Protein 6WCI (pdb70)

Sequence (801 aa):
GAPDWDRVRLDFPLLMREVHGKPLVYFDNANTGQKPVQVIGAVDEFYRRYNANVVHALGSEATDAYEGARNTLARFLNVRRPSSDLVLCSGTTFAINLVAYSWALPRLKAGDVILITRMEHHANIVPWQLVAQRTGATIRVAEITPDGALDLDALRAAMTPEVKLLAVTHVSNVLGTVNPVREICREARKRGIITVVDGSQAVPHRKVDVAAIGCDFYAITGHMCGPTGTGALWARREHLDAMMPPFLGGGEMIKEVSFDGTVFNDAPHKFEAGTPNIAGFIGLGVAADYLQQLGQEENVEAREAELLAHFTEELRRVDGLRIIGEAPEKAAVVSFLIDGAHAHDLATLLDLEGVAVRSGQHAHPLLQYFGVAATCRASLAFYNTHAEIERFMTALTKVRKLLGAPDWDRVRLDFPLLMREVHGKPLVYFDNANTGQKPVQVIGAVDEFYRRYNANVSRRAVHALGSSEATDAYEGARNTLARFLNVRPSDLVLCSGTTFAINLVAYSWALPRLKAGDVILITRMEHHANIVPWQLVAQRTGATIRVAEITPDGALDLDALRAAMTPEVKLLAVTHVSNVLGTVNPVREICREARKRGIITVVDGSQAVPHRKVDVAAIGCDFYAITGHMCGPTGTGALWARREHLDAMPPFLGGGEMIKEVSFDGTVFNDDAPHKFEAGTPNIAGFIGLGVAADYLQQLGQENVEAREAELLAHFTEEELRRVDGLRIIGEAPEKAAVVSFLIDGAHAHDLATLLDLEGVAVRSGQHAHPLLQYFGVAATCRASLAFYNTHAEIEERFMTALTKVRKLL

Foldseek 3Di:
DQDDLQVVLVQFVCQCDFDLNHRFAEQAVLVFHTAGVLLVVLLVCLVVPQPDFCPDDSVVVLVCLLLLLLCLVCVLQQHHSLQKAKFQFLLVQQLCCLVWPDLVDDAALAEEEEELQDDVSLPVSNVVSCVVHNYYYHYQYADQQAAGPVVSVLVVLDLRYAEYEEECAGSAQQDGYLLLVVLVVCVVNNHAYAYECAPPSLAARHNPVSSNHAKYKYGQSLNFDGRIIIMGGDQVSQQPTQEDDDAPQQFDADDPVDTHGDGPPSVHVHDGGPSSRSSSSSVSSVVCVVCPSHSFNVLQVVVLVLLVVLQVVDPQKDWRHNDPDGGSKTWMDGPQDDLVLLQVQVVSVNYHWDWACSRVSNVVVVVDGITIMGHDGSSRDSVSSVVSSVSSVVSVVVSD/DDDLQVVLVQFPVQQDFFLNFRAAEQACLVFHGAGVLLVVLLVCCVVPQPDFEDPDDDDSNVVLNCLLVLLLCLVCVLQVHHSLQKAKFQFLLVQVLQCLVFPQQVDDAAQAEEEEELQDDVSLPVSVVVSCVRHNYYYHYQYADQQAAGPVVSVLVVLDLSYAEYEEECAGSAQQDGHLLLVVLVSCVVSNHAYAYECAVPSLQARHNPVSSNHAKYWYGQSLNFDGRIIIMGGDQVSQQPTQEDDDAPQQWDDDDPVDTHGDGPPSVHVHDTGPSSRSSSSSSSSVVCVVCPRHNFNVLQVVVQVLLVVLQVPDPQKAWRHNDPDGGSKTWIDGPPDDLVLLQVQLVSNNYHWDKACSRVSSCVVVPHGITIMGGDGSSRDSVSSVSSVVSSVVSVVVD

Nearest PDB structures (foldseek):
  6wci-assembly1_B  TM=1.003E+00  e=1.014E-83  Stenotrophomonas maltophilia K279a
  6wci-assembly1_A  TM=9.953E-01  e=5.101E-78  Stenotrophomonas maltophilia K279a
  5ft6-assembly1_B  TM=9.436E-01  e=2.402E-45  Escherichia coli K-12
  4lw4-assembly1_A  TM=9.545E-01  e=1.409E-44  Escherichia coli K-12
  5ft8-assembly1_C  TM=9.450E-01  e=5.045E-45  Escherichia coli K-12

Radius of gyration: 26.84 Å; Cα contacts (8 Å, |Δi|>4): 1831; chains: 2; bounding box: 46×65×82 Å

Secondary structure (DSSP, 8-state):
----HHHHHHT-GGGG-EETTEE-EE-BTTT-----HHHHHHHHHIIIII------HHHHHHHHHHHHHHHHHHHHHTS-GGGEEEES-HHHHHHHHIIIIITTT--TT-EEEEETT--GGGTHHHHHHHHHHT-EEEEEPB-TTS-B-HHHHHHH--TTEEEEEEESB-TTT-BB--HHHHHHHHHHTT-EEEEE-TTTTTTS---HHHHT-SEEEEE------TT-EEEEE-HHHHHHSPPSS-SSSSEEE--TT--EEPPTTGGG--SS--HHHHHHHHHHHHHHHHH-HHHHHHHHHHHHHHHHHHHTTSTTEEEE---SSB-SEEEEEETTB-HHHHHHHHHHTTEE-EEE---HHHHHHHT-S-EEEEE--TTS-HHHHHHHHHHHHHHHHHT-/---HHHHHTT-GGGG-EETTEE-EE-BTTT-----HHHHHHHHHHHHHT----SS--SHHHHHHHHHHHHHHHHHHHHHTS-GGGEEEESSHHHHHHHHIIIIITTT--TT-EEEEETT--GGGTHHHHHHHHHH--EEEEEPB-TTS-B-HHHHHHH--TTEEEEEEESB-TTT-BBP-HHHHHHHHHHTT-EEEEE-TTTTTTS---HHHHT-SEEEEE------TT-EEEEE-HHHHHHSPPSS-SSSSEEE--TT--EEPPTTGGG--SS--HHHHHHHHHHHHHHHHH-HHHHHHHHHHHHHHHHHHHTTSTTEEEE---SSB-SEEEEEETTB-HHHHHHHHHHTTEE-EEE---HHHHHHHT-S-EEEEE--TT--HHHHHHHHHHHHHHHTT-

B-factor: mean 42.89, std 15.64, range [17.29, 111.76]

Structure (mmCIF, N/CA/C/O backbone):
data_6WCI
#
_entry.id   6WCI
#
_cell.length_a   48.260
_cell.length_b   219.650
_cell.length_c   166.280
_cell.angle_alpha   90.000
_cell.angle_beta   90.000
_cell.angle_gamma   90.000
#
_symmetry.space_group_name_H-M   'C 2 2 21'
#
loop_
_entity.id
_entity.type
_entity.pdbx_description
1 polymer 'Cysteine desulfurase'
2 non-polymer 1,2-ETHANEDIOL
3 non-polymer 'SULFATE ION'
4 water water
#
loop_
_atom_site.group_PDB
_atom_site.id
_atom_site.type_symbol
_atom_site.label_atom_id
_atom_site.label_alt_id
_atom_site.label_comp_id
_atom_site.label_asym_id
_atom_site.label_entity_id
_atom_site.label_seq_id
_atom_site.pdbx_PDB_ins_code
_atom_site.Cartn_x
_atom_site.Cartn_y
_atom_site.Cartn_z
_atom_site.occupancy
_atom_site.B_iso_or_equiv
_atom_site.auth_seq_id
_atom_site.auth_comp_id
_atom_site.auth_asym_id
_atom_site.auth_atom_id
_atom_site.pdbx_PDB_model_num
ATOM 1 N N . GLY A 1 22 ? -20.689 -1.933 -16.353 1.00 74.61 14 GLY A N 1
ATOM 2 C CA . GLY A 1 22 ? -20.560 -0.838 -15.408 1.00 78.75 14 GLY A CA 1
ATOM 3 C C . GLY A 1 22 ? -19.720 0.323 -15.912 1.00 76.75 14 GLY A C 1
ATOM 4 O O . GLY A 1 22 ? -19.910 1.464 -15.481 1.00 83.15 14 GLY A O 1
ATOM 5 N N . ALA A 1 23 ? -18.785 0.018 -16.821 1.00 66.62 15 ALA A N 1
ATOM 6 C CA . ALA A 1 23 ? -17.876 0.973 -17.449 1.00 59.12 15 ALA A CA 1
ATOM 7 C C . ALA A 1 23 ? -16.944 1.611 -16.425 1.00 51.58 15 ALA A C 1
ATOM 8 O O . ALA A 1 23 ? -17.138 2.776 -16.060 1.00 57.33 15 ALA A O 1
ATOM 10 N N . PRO A 1 24 ? -15.927 0.899 -15.951 1.00 48.07 16 PRO A N 1
ATOM 11 C CA . PRO A 1 24 ? -15.032 1.469 -14.938 1.00 49.08 16 PRO A CA 1
ATOM 12 C C . PRO A 1 24 ? -14.044 2.449 -15.556 1.00 48.11 16 PRO A C 1
ATOM 13 O O . PRO A 1 24 ? -13.825 2.469 -16.768 1.00 40.35 16 PRO A O 1
ATOM 17 N N . ASP A 1 25 ? -13.448 3.277 -14.689 1.00 44.18 17 ASP A N 1
ATOM 18 C CA . ASP A 1 25 ? -12.402 4.216 -15.095 1.00 35.79 17 ASP A CA 1
ATOM 19 C C . ASP A 1 25 ? -11.073 3.476 -15.109 1.00 32.47 17 ASP A C 1
ATOM 20 O O . ASP A 1 25 ? -10.510 3.184 -14.048 1.00 34.60 17 ASP A O 1
ATOM 25 N N . TRP A 1 26 ? -10.549 3.205 -16.312 1.00 29.44 18 TRP A N 1
ATOM 26 C CA . TRP A 1 26 ? -9.379 2.335 -16.422 1.00 27.27 18 TRP A CA 1
ATOM 27 C C . TRP A 1 26 ? -8.122 2.991 -15.872 1.00 27.59 18 TRP A C 1
ATOM 28 O O . TRP A 1 26 ? -7.180 2.291 -15.480 1.00 26.36 18 TRP A O 1
ATOM 39 N N . ASP A 1 27 ? -8.070 4.322 -15.860 1.00 30.81 19 ASP A N 1
ATOM 40 C CA . ASP A 1 27 ? -6.915 4.978 -15.268 1.00 33.20 19 ASP A CA 1
ATOM 41 C C . ASP A 1 27 ? -6.944 4.859 -13.751 1.00 37.63 19 ASP A C 1
ATOM 42 O O . ASP A 1 27 ? -5.887 4.762 -13.119 1.00 36.20 19 ASP A O 1
ATOM 47 N N . ARG A 1 28 ? -8.142 4.825 -13.164 1.00 32.53 20 ARG A N 1
ATOM 48 C CA . ARG A 1 28 ? -8.271 4.502 -11.748 1.00 31.09 20 ARG A CA 1
ATOM 49 C C . ARG A 1 28 ? -7.928 3.038 -11.487 1.00 34.80 20 ARG A C 1
ATOM 50 O O . ARG A 1 28 ? -7.124 2.728 -10.597 1.00 35.33 20 ARG A O 1
ATOM 58 N N . VAL A 1 29 ? -8.518 2.124 -12.267 1.00 29.41 21 VAL A N 1
ATOM 59 C CA . VAL A 1 29 ? -8.253 0.695 -12.097 1.00 31.66 21 VAL A CA 1
ATOM 60 C C . VAL A 1 29 ? -6.753 0.405 -12.090 1.00 31.82 21 VAL A C 1
ATOM 61 O O . VAL A 1 29 ? -6.259 -0.386 -11.276 1.00 26.50 21 VAL A O 1
ATOM 65 N N . ARG A 1 30 ? -6.003 1.049 -12.987 1.00 31.28 22 ARG A N 1
ATOM 66 C CA . ARG A 1 30 ? -4.566 0.805 -13.065 1.00 27.10 22 ARG A CA 1
ATOM 67 C C . ARG A 1 30 ? -3.852 1.147 -11.759 1.00 24.57 22 ARG A C 1
ATOM 68 O O . ARG A 1 30 ? -2.864 0.495 -11.398 1.00 28.39 22 ARG A O 1
ATOM 76 N N . LEU A 1 31 ? -4.324 2.160 -11.039 1.00 22.96 23 LEU A N 1
ATOM 77 C CA . LEU A 1 31 ? -3.638 2.530 -9.805 1.00 34.45 23 LEU A CA 1
ATOM 78 C C . LEU A 1 31 ? -3.782 1.480 -8.711 1.00 34.51 23 LEU A C 1
ATOM 79 O O . LEU A 1 31 ? -3.068 1.567 -7.708 1.00 32.18 23 LEU A O 1
ATOM 84 N N . ASP A 1 32 ? -4.666 0.493 -8.880 1.00 33.03 24 ASP A N 1
ATOM 85 C CA . ASP A 1 32 ? -4.756 -0.616 -7.929 1.00 26.58 24 ASP A CA 1
ATOM 86 C C . ASP A 1 32 ? -3.566 -1.549 -7.986 1.00 32.46 24 ASP A C 1
ATOM 87 O O . ASP A 1 32 ? -3.458 -2.424 -7.118 1.00 33.34 24 ASP A O 1
ATOM 92 N N . PHE A 1 33 ? -2.696 -1.421 -8.990 1.00 33.05 25 PHE A N 1
ATOM 93 C CA . PHE A 1 33 ? -1.679 -2.432 -9.269 1.00 29.14 25 PHE A CA 1
ATOM 94 C C . PHE A 1 33 ? -0.289 -1.883 -8.974 1.00 26.98 25 PHE A C 1
ATOM 95 O O . PHE A 1 33 ? 0.380 -1.347 -9.872 1.00 25.66 25 PHE A O 1
ATOM 103 N N . PRO A 1 34 ? 0.213 -2.034 -7.743 1.00 25.81 26 PRO A N 1
ATOM 104 C CA . PRO A 1 34 ? 1.457 -1.338 -7.365 1.00 30.04 26 PRO A CA 1
ATOM 105 C C . PRO A 1 34 ? 2.687 -1.818 -8.110 1.00 29.84 26 PRO A C 1
ATOM 106 O O . PRO A 1 34 ? 3.647 -1.045 -8.236 1.00 30.26 26 PRO A O 1
ATOM 110 N N . LEU A 1 35 ? 2.708 -3.058 -8.615 1.00 31.43 27 LEU A N 1
ATOM 111 C CA . LEU A 1 35 ? 3.896 -3.486 -9.345 1.00 29.09 27 LEU A CA 1
ATOM 112 C C . LEU A 1 35 ? 4.136 -2.628 -10.590 1.00 26.55 27 LEU A C 1
ATOM 113 O O . LEU A 1 35 ? 5.289 -2.414 -10.983 1.00 29.97 27 LEU A O 1
ATOM 118 N N . LEU A 1 36 ? 3.073 -2.105 -11.205 1.00 25.40 28 LEU A N 1
ATOM 119 C CA . LEU A 1 36 ? 3.232 -1.306 -12.422 1.00 24.45 28 LEU A CA 1
ATOM 120 C C . LEU A 1 36 ? 4.047 -0.044 -12.195 1.00 31.99 28 LEU A C 1
ATOM 121 O O . LEU A 1 36 ? 4.442 0.607 -13.175 1.00 28.21 28 LEU A O 1
ATOM 126 N N . MET A 1 37 ? 4.305 0.318 -10.936 1.00 27.79 29 MET A N 1
ATOM 127 C CA . MET A 1 37 ? 5.206 1.411 -10.613 1.00 27.63 29 MET A CA 1
ATOM 128 C C . MET A 1 37 ? 6.673 0.998 -10.667 1.00 29.72 29 MET A C 1
ATOM 129 O O . MET A 1 37 ? 7.537 1.865 -10.532 1.00 28.34 29 MET A O 1
ATOM 134 N N . ARG A 1 38 ? 6.976 -0.295 -10.843 1.00 30.72 30 ARG A N 1
ATOM 135 C CA . ARG A 1 38 ? 8.362 -0.748 -10.932 1.00 31.80 30 ARG A CA 1
ATOM 136 C C . ARG A 1 38 ? 9.122 0.003 -12.015 1.00 35.23 30 ARG A C 1
ATOM 137 O O . ARG A 1 38 ? 8.559 0.434 -13.026 1.00 38.00 30 ARG A O 1
ATOM 145 N N . GLU A 1 39 ? 10.421 0.142 -11.790 1.00 31.85 31 GLU A N 1
ATOM 146 C CA . GLU A 1 39 ? 11.381 0.490 -12.817 1.00 39.48 31 GLU A CA 1
ATOM 147 C C . GLU A 1 39 ? 12.367 -0.664 -12.943 1.00 39.89 31 GLU A C 1
ATOM 148 O O . GLU A 1 39 ? 12.703 -1.317 -11.947 1.00 34.24 31 GLU A O 1
ATOM 154 N N . VAL A 1 40 ? 12.790 -0.943 -14.173 1.00 34.49 32 VAL A N 1
ATOM 155 C CA . VAL A 1 40 ? 13.786 -1.969 -14.459 1.00 37.21 32 VAL A CA 1
ATOM 156 C C . VAL A 1 40 ? 14.815 -1.355 -15.392 1.00 41.27 32 VAL A C 1
ATOM 157 O O . VAL A 1 40 ? 14.463 -0.579 -16.288 1.00 40.84 32 VAL A O 1
ATOM 161 N N . HIS A 1 41 ? 16.090 -1.687 -15.175 1.00 38.69 33 HIS A N 1
ATOM 162 C CA . HIS A 1 41 ? 17.180 -1.117 -15.966 1.00 41.50 33 HIS A CA 1
ATOM 163 C C . HIS A 1 41 ? 17.089 0.409 -16.026 1.00 45.61 33 HIS A C 1
ATOM 164 O O . HIS A 1 41 ? 17.451 1.029 -17.028 1.00 44.83 33 HIS A O 1
ATOM 171 N N . GLY A 1 42 ? 16.595 1.022 -14.953 1.00 48.64 34 GLY A N 1
ATOM 172 C CA . GLY A 1 42 ? 16.515 2.466 -14.888 1.00 46.21 34 GLY A CA 1
ATOM 173 C C . GLY A 1 42 ? 15.421 3.080 -15.726 1.00 43.08 34 GLY A C 1
ATOM 174 O O . GLY A 1 42 ? 15.482 4.273 -16.027 1.00 43.34 34 GLY A O 1
ATOM 175 N N . LYS A 1 43 ? 14.416 2.302 -16.107 1.00 43.58 35 LYS A N 1
ATOM 176 C CA . LYS A 1 43 ? 13.337 2.757 -16.967 1.00 45.82 35 LYS A CA 1
ATOM 177 C C . LYS A 1 43 ? 11.998 2.313 -16.401 1.00 43.64 35 LYS A C 1
ATOM 178 O O . LYS A 1 43 ? 11.920 1.289 -15.719 1.00 43.08 35 LYS A O 1
ATOM 184 N N . PRO A 1 44 ? 10.935 3.077 -16.639 1.00 42.82 36 PRO A N 1
ATOM 185 C CA . PRO A 1 44 ? 9.609 2.645 -16.184 1.00 32.38 36 PRO A CA 1
ATOM 186 C C . PRO A 1 44 ? 9.168 1.385 -16.909 1.00 29.63 36 PRO A C 1
ATOM 187 O O . PRO A 1 44 ? 9.263 1.280 -18.137 1.00 31.83 36 PRO A O 1
ATOM 191 N N . LEU A 1 45 ? 8.675 0.430 -16.130 1.00 26.76 37 LEU A N 1
ATOM 192 C CA . LEU A 1 45 ? 8.349 -0.890 -16.641 1.00 27.03 37 LEU A CA 1
ATOM 193 C C . LEU A 1 45 ? 7.127 -0.836 -17.542 1.00 26.73 37 LEU A C 1
ATOM 194 O O . LEU A 1 45 ? 6.147 -0.148 -17.243 1.00 24.12 37 LEU A O 1
ATOM 199 N N . VAL A 1 46 ? 7.198 -1.569 -18.656 1.00 28.41 38 VAL A N 1
ATOM 200 C CA . VAL A 1 46 ? 6.046 -1.898 -19.483 1.00 28.73 38 VAL A CA 1
ATOM 201 C C . VAL A 1 46 ? 5.877 -3.405 -19.392 1.00 24.27 38 VAL A C 1
ATOM 202 O O . VAL A 1 46 ? 6.699 -4.156 -19.935 1.00 29.29 38 VAL A O 1
ATOM 206 N N . TYR A 1 47 ? 4.820 -3.864 -18.720 1.00 24.74 39 TYR A N 1
ATOM 207 C CA . TYR A 1 47 ? 4.643 -5.295 -18.458 1.00 24.09 39 TYR A CA 1
ATOM 208 C C . TYR A 1 47 ? 3.659 -5.838 -19.486 1.00 21.10 39 TYR A C 1
ATOM 209 O O . TYR A 1 47 ? 2.444 -5.696 -19.334 1.00 26.63 39 TYR A O 1
ATOM 218 N N . PHE A 1 48 ? 4.201 -6.437 -20.555 1.00 24.80 40 PHE A N 1
ATOM 219 C CA . PHE A 1 48 ? 3.436 -7.060 -21.630 1.00 21.30 40 PHE A CA 1
ATOM 220 C C . PHE A 1 48 ? 3.610 -8.580 -21.620 1.00 27.18 40 PHE A C 1
ATOM 221 O O . PHE A 1 48 ? 3.622 -9.221 -22.675 1.00 25.37 40 PHE A O 1
ATOM 229 N N . ASP A 1 49 ? 3.760 -9.172 -20.432 1.00 28.50 41 ASP A N 1
ATOM 230 C CA . ASP A 1 49 ? 3.946 -10.615 -20.271 1.00 30.06 41 ASP A CA 1
ATOM 231 C C . ASP A 1 49 ? 2.849 -11.195 -19.390 1.00 29.72 41 ASP A C 1
ATOM 232 O O . ASP A 1 49 ? 3.074 -12.115 -18.605 1.00 23.79 41 ASP A O 1
ATOM 237 N N . ASN A 1 50 ? 1.638 -10.664 -19.531 1.00 25.84 42 ASN A N 1
ATOM 238 C CA . ASN A 1 50 ? 0.527 -11.081 -18.693 1.00 24.72 42 ASN A CA 1
ATOM 239 C C . ASN A 1 50 ? 0.090 -12.514 -18.944 1.00 29.97 42 ASN A C 1
ATOM 240 O O . ASN A 1 50 ? -0.579 -13.097 -18.085 1.00 32.13 42 ASN A O 1
ATOM 245 N N . ALA A 1 51 ? 0.463 -13.097 -20.080 1.00 29.24 43 ALA A N 1
ATOM 246 C CA . ALA A 1 51 ? 0.160 -14.493 -20.336 1.00 28.31 43 ALA A CA 1
ATOM 247 C C . ALA A 1 51 ? 1.068 -15.420 -19.544 1.00 32.40 43 ALA A C 1
ATOM 248 O O . ALA A 1 51 ? 0.720 -16.585 -19.340 1.00 38.49 43 ALA A O 1
ATOM 250 N N . ASN A 1 52 ? 2.230 -14.924 -19.116 1.00 27.25 44 ASN A N 1
ATOM 251 C CA . ASN A 1 52 ? 3.131 -15.697 -18.273 1.00 30.42 44 ASN A CA 1
ATOM 252 C C . ASN A 1 52 ? 2.643 -15.702 -16.823 1.00 34.02 44 ASN A C 1
ATOM 253 O O . ASN A 1 52 ? 2.521 -16.760 -16.199 1.00 31.76 44 ASN A O 1
ATOM 258 N N . THR A 1 53 ? 2.374 -14.525 -16.272 1.00 29.17 45 THR A N 1
ATOM 259 C CA . THR A 1 53 ? 1.635 -14.414 -15.024 1.00 31.83 45 THR A CA 1
ATOM 260 C C . THR A 1 53 ? 1.036 -13.020 -14.990 1.00 26.70 45 THR A C 1
ATOM 261 O O . THR A 1 53 ? 1.565 -12.093 -15.617 1.00 28.83 45 THR A O 1
ATOM 265 N N . GLY A 1 54 ? -0.104 -12.891 -14.305 1.00 26.68 46 GLY A N 1
ATOM 266 C CA . GLY A 1 54 ? -0.778 -11.618 -14.169 1.00 30.05 46 GLY A CA 1
ATOM 267 C C . GLY A 1 54 ? -0.412 -10.885 -12.881 1.00 29.51 46 GLY A C 1
ATOM 268 O O . GLY A 1 54 ? 0.010 -11.490 -11.900 1.00 25.41 46 GLY A O 1
ATOM 269 N N . GLN A 1 55 ? -0.580 -9.564 -12.898 1.00 20.69 47 GLN A N 1
ATOM 270 C CA . GLN A 1 55 ? -0.290 -8.729 -11.739 1.00 17.99 47 GLN A CA 1
ATOM 271 C C . GLN A 1 55 ? -1.515 -8.633 -10.827 1.00 21.21 47 GLN A C 1
ATOM 272 O O . GLN A 1 55 ? -2.643 -8.911 -11.235 1.00 27.52 47 GLN A O 1
ATOM 278 N N . LYS A 1 56 ? -1.270 -8.262 -9.547 1.00 20.22 48 LYS A N 1
ATOM 279 C CA . LYS A 1 56 ? -2.298 -8.328 -8.514 1.00 25.45 48 LYS A CA 1
ATOM 280 C C . LYS A 1 56 ? -2.755 -6.948 -8.077 1.00 25.91 48 LYS A C 1
ATOM 281 O O . LYS A 1 56 ? -1.926 -6.060 -7.841 1.00 27.77 48 LYS A O 1
ATOM 287 N N . PRO A 1 57 ? -4.056 -6.755 -7.898 1.00 22.95 49 PRO A N 1
ATOM 288 C CA . PRO A 1 57 ? -4.524 -5.514 -7.296 1.00 23.13 49 PRO A CA 1
ATOM 289 C C . PRO A 1 57 ? -4.193 -5.504 -5.812 1.00 30.44 49 PRO A C 1
ATOM 290 O O . PRO A 1 57 ? -4.078 -6.557 -5.175 1.00 32.13 49 PRO A O 1
ATOM 294 N N . VAL A 1 58 ? -4.016 -4.293 -5.268 1.00 28.81 50 VAL A N 1
ATOM 295 C CA . VAL A 1 58 ? -3.652 -4.148 -3.858 1.00 30.55 50 VAL A CA 1
ATOM 296 C C . VAL A 1 58 ? -4.683 -4.819 -2.950 1.00 33.54 50 VAL A C 1
ATOM 297 O O . VAL A 1 58 ? -4.349 -5.273 -1.847 1.00 35.09 50 VAL A O 1
ATOM 301 N N . GLN A 1 59 ? -5.945 -4.896 -3.388 1.00 29.19 51 GLN A N 1
ATOM 302 C CA . GLN A 1 59 ? -6.955 -5.600 -2.607 1.00 33.95 51 GLN A CA 1
ATOM 303 C C . GLN A 1 59 ? -6.570 -7.061 -2.392 1.00 36.93 51 GLN A C 1
ATOM 304 O O . GLN A 1 59 ? -6.831 -7.629 -1.324 1.00 30.58 51 GLN A O 1
ATOM 310 N N . VAL A 1 60 ? -5.938 -7.676 -3.394 1.00 31.61 52 VAL A N 1
ATOM 311 C CA . VAL A 1 60 ? -5.495 -9.064 -3.285 1.00 29.88 52 VAL A CA 1
ATOM 312 C C . VAL A 1 60 ? -4.250 -9.162 -2.424 1.00 29.57 52 VAL A C 1
ATOM 313 O O . VAL A 1 60 ? -4.145 -10.038 -1.556 1.00 28.54 52 VAL A O 1
ATOM 317 N N . ILE A 1 61 ? -3.279 -8.281 -2.657 1.00 28.26 53 ILE A N 1
ATOM 318 C CA . ILE A 1 61 ? -2.043 -8.321 -1.876 1.00 26.59 53 ILE A CA 1
ATOM 319 C C . ILE A 1 61 ? -2.333 -8.052 -0.405 1.00 30.70 53 ILE A C 1
ATOM 320 O O . ILE A 1 61 ? -1.717 -8.655 0.487 1.00 33.06 53 ILE A O 1
ATOM 325 N N . GLY A 1 62 ? -3.279 -7.151 -0.130 1.00 32.11 54 GLY A N 1
ATOM 326 C CA . GLY A 1 62 ? -3.591 -6.806 1.245 1.00 30.43 54 GLY A CA 1
ATOM 327 C C . GLY A 1 62 ? -4.407 -7.861 1.957 1.00 28.85 54 GLY A C 1
ATOM 328 O O . GLY A 1 62 ? -4.332 -7.974 3.181 1.00 32.43 54 GLY A O 1
ATOM 329 N N . ALA A 1 63 ? -5.202 -8.637 1.210 1.00 26.97 55 ALA A N 1
ATOM 330 C CA . ALA A 1 63 ? -5.969 -9.727 1.809 1.00 33.17 55 ALA A CA 1
ATOM 331 C C . ALA A 1 63 ? -5.050 -10.813 2.344 1.00 31.02 55 ALA A C 1
ATOM 332 O O . ALA A 1 63 ? -5.276 -11.344 3.437 1.00 32.11 55 ALA A O 1
ATOM 334 N N . VAL A 1 64 ? -4.015 -11.150 1.575 1.00 29.47 56 VAL A N 1
ATOM 335 C CA . VAL A 1 64 ? -3.016 -12.130 1.998 1.00 34.40 56 VAL A CA 1
ATOM 336 C C . VAL A 1 64 ? -2.237 -11.609 3.197 1.00 38.39 56 VAL A C 1
ATOM 337 O O . VAL A 1 64 ? -2.032 -12.323 4.192 1.00 35.68 56 VAL A O 1
ATOM 341 N N . ASP A 1 65 ? -1.787 -10.351 3.109 1.00 28.24 57 ASP A N 1
ATOM 342 C CA . ASP A 1 65 ? -1.064 -9.714 4.206 1.00 30.72 57 ASP A CA 1
ATOM 343 C C . ASP A 1 65 ? -1.898 -9.704 5.478 1.00 33.35 57 ASP A C 1
ATOM 344 O O . ASP A 1 65 ? -1.387 -9.984 6.570 1.00 34.21 57 ASP A O 1
ATOM 349 N N . GLU A 1 66 ? -3.186 -9.373 5.361 1.00 35.31 58 GLU A N 1
ATOM 350 C CA . GLU A 1 66 ? -4.016 -9.289 6.559 1.00 34.53 58 GLU A CA 1
ATOM 351 C C . GLU A 1 66 ? -4.245 -10.657 7.178 1.00 32.05 58 GLU A C 1
ATOM 352 O O . GLU A 1 66 ? -4.347 -10.770 8.404 1.00 32.03 58 GLU A O 1
ATOM 358 N N . PHE A 1 67 ? -4.329 -11.702 6.356 1.00 32.10 59 PHE A N 1
ATOM 359 C CA . PHE A 1 67 ? -4.466 -13.049 6.894 1.00 28.49 59 PHE A CA 1
ATOM 360 C C . PHE A 1 67 ? -3.277 -13.392 7.783 1.00 34.17 59 PHE A C 1
ATOM 361 O O . PHE A 1 67 ? -3.445 -13.804 8.934 1.00 35.02 59 PHE A O 1
ATOM 369 N N . TYR A 1 68 ? -2.060 -13.175 7.281 1.00 28.07 60 TYR A N 1
ATOM 370 C CA . TYR A 1 68 ? -0.878 -13.499 8.071 1.00 35.41 60 TYR A CA 1
ATOM 371 C C . TYR A 1 68 ? -0.756 -12.606 9.307 1.00 34.90 60 TYR A C 1
ATOM 372 O O . TYR A 1 68 ? -0.257 -13.055 10.345 1.00 30.89 60 TYR A O 1
ATOM 381 N N . ARG A 1 69 ? -1.225 -11.361 9.237 1.00 30.44 61 ARG A N 1
ATOM 382 C CA . ARG A 1 69 ? -1.074 -10.462 10.372 1.00 33.78 61 ARG A CA 1
ATOM 383 C C . ARG A 1 69 ? -2.220 -10.524 11.371 1.00 32.97 61 ARG A C 1
ATOM 384 O O . ARG A 1 69 ? -2.046 -10.054 12.499 1.00 29.71 61 ARG A O 1
ATOM 392 N N . ARG A 1 70 ? -3.384 -11.060 11.003 1.00 28.64 62 ARG A N 1
ATOM 393 C CA . ARG A 1 70 ? -4.509 -10.917 11.921 1.00 33.41 62 ARG A CA 1
ATOM 394 C C . ARG A 1 70 ? -5.266 -12.214 12.214 1.00 34.78 62 ARG A C 1
ATOM 395 O O . ARG A 1 70 ? -5.768 -12.372 13.326 1.00 38.30 62 ARG A O 1
ATOM 403 N N . TYR A 1 71 ? -5.386 -13.158 11.264 1.00 33.21 63 TYR A N 1
ATOM 404 C CA . TYR A 1 71 ? -6.147 -14.356 11.619 1.00 33.98 63 TYR A CA 1
ATOM 405 C C . TYR A 1 71 ? -5.565 -15.644 11.032 1.00 35.49 63 TYR A C 1
ATOM 406 O O . TYR A 1 71 ? -6.315 -16.583 10.726 1.00 29.12 63 TYR A O 1
ATOM 415 N N . ASN A 1 72 ? -4.239 -15.735 10.939 1.00 33.94 64 ASN A N 1
ATOM 416 C CA . ASN A 1 72 ? -3.610 -16.973 10.481 1.00 35.08 64 ASN A CA 1
ATOM 417 C C . ASN A 1 72 ? -3.914 -18.141 11.421 1.00 36.34 64 ASN A C 1
ATOM 418 O O . ASN A 1 72 ? -3.492 -18.144 12.580 1.00 37.66 64 ASN A O 1
ATOM 423 N N . ALA A 1 73 ? -4.633 -19.137 10.905 1.00 31.78 65 ALA A N 1
ATOM 424 C CA . ALA A 1 73 ? -4.948 -20.366 11.620 1.00 35.35 65 ALA A CA 1
ATOM 425 C C . ALA A 1 73 ? -5.396 -21.389 10.590 1.00 36.76 65 ALA A C 1
ATOM 426 O O . ALA A 1 73 ? -5.727 -21.038 9.454 1.00 41.03 65 ALA A O 1
ATOM 428 N N . ASN A 1 74 ? -5.424 -22.657 10.995 1.00 31.96 66 ASN A N 1
ATOM 429 C CA . ASN A 1 74 ? -5.863 -23.663 10.040 1.00 35.31 66 ASN A CA 1
ATOM 430 C C . ASN A 1 74 ? -7.386 -23.661 9.957 1.00 40.79 66 ASN A C 1
ATOM 431 O O . ASN A 1 74 ? -8.075 -22.987 10.727 1.00 45.14 66 ASN A O 1
ATOM 436 N N . VAL A 1 75 ? -7.912 -24.403 8.989 1.00 36.47 67 VAL A N 1
ATOM 437 C CA . VAL A 1 75 ? -9.329 -24.333 8.667 1.00 39.37 67 VAL A CA 1
ATOM 438 C C . VAL A 1 75 ? -10.013 -25.662 8.961 1.00 45.87 67 VAL A C 1
ATOM 439 O O . VAL A 1 75 ? -9.349 -26.651 9.261 1.00 54.73 67 VAL A O 1
ATOM 443 N N . VAL A 1 79 ? -13.818 -24.835 15.796 1.00 52.95 71 VAL A N 1
ATOM 444 C CA . VAL A 1 79 ? -12.512 -24.439 16.296 1.00 60.65 71 VAL A CA 1
ATOM 445 C C . VAL A 1 79 ? -12.608 -23.100 17.049 1.00 67.61 71 VAL A C 1
ATOM 446 O O . VAL A 1 79 ? -13.694 -22.657 17.408 1.00 74.45 71 VAL A O 1
ATOM 448 N N . HIS A 1 80 ? -11.459 -22.463 17.265 1.00 58.80 72 HIS A N 1
ATOM 449 C CA . HIS A 1 80 ? -11.349 -21.224 18.023 1.00 52.52 72 HIS A CA 1
ATOM 450 C C . HIS A 1 80 ? -11.551 -20.013 17.098 1.00 48.82 72 HIS A C 1
ATOM 451 O O . HIS A 1 80 ? -11.836 -20.152 15.904 1.00 42.72 72 HIS A O 1
ATOM 458 N N . ALA A 1 81 ? -11.373 -18.805 17.640 1.00 46.24 73 ALA A N 1
ATOM 459 C CA . ALA A 1 81 ? -11.775 -17.588 16.929 1.00 45.34 73 ALA A CA 1
ATOM 460 C C . ALA A 1 81 ? -11.021 -17.418 15.615 1.00 45.82 73 ALA A C 1
ATOM 461 O O . ALA A 1 81 ? -11.632 -17.183 14.568 1.00 48.59 73 ALA A O 1
ATOM 463 N N . LEU A 1 82 ? -9.689 -17.508 15.650 1.00 46.55 74 LEU A N 1
ATOM 464 C CA . LEU A 1 82 ? -8.925 -17.334 14.415 1.00 35.57 74 LEU A CA 1
ATOM 465 C C . LEU A 1 82 ? -9.171 -18.488 13.446 1.00 35.33 74 LEU A C 1
ATOM 466 O O . LEU A 1 82 ? -9.279 -18.271 12.235 1.00 39.02 74 LEU A O 1
ATOM 471 N N . GLY A 1 83 ? -9.251 -19.719 13.953 1.00 41.78 75 GLY A N 1
ATOM 472 C CA . GLY A 1 83 ? -9.559 -20.838 13.073 1.00 45.91 75 GLY A CA 1
ATOM 473 C C . GLY A 1 83 ? -10.927 -20.704 12.434 1.00 44.24 75 GLY A C 1
ATOM 474 O O . GLY A 1 83 ? -11.132 -21.118 11.289 1.00 43.22 75 GLY A O 1
ATOM 475 N N . SER A 1 84 ? -11.865 -20.091 13.154 1.00 41.82 76 SER A N 1
ATOM 476 C CA . SER A 1 84 ? -13.224 -19.904 12.667 1.00 40.46 76 SER A CA 1
ATOM 477 C C . SER A 1 84 ? -13.266 -18.892 11.528 1.00 44.54 76 SER A C 1
ATOM 478 O O . SER A 1 84 ? -13.934 -19.114 10.512 1.00 42.18 76 SER A O 1
ATOM 481 N N . GLU A 1 85 ? -12.572 -17.757 11.688 1.00 38.61 77 GLU A N 1
ATOM 482 C CA . GLU A 1 85 ? -12.538 -16.765 10.619 1.00 36.05 77 GLU A CA 1
ATOM 483 C C . GLU A 1 85 ? -11.736 -17.261 9.425 1.00 36.10 77 GLU A C 1
ATOM 484 O O . GLU A 1 85 ? -12.061 -16.929 8.277 1.00 33.06 77 GLU A O 1
ATOM 490 N N . ALA A 1 86 ? -10.684 -18.044 9.665 1.00 37.43 78 ALA A N 1
ATOM 491 C CA . ALA A 1 86 ? -9.895 -18.542 8.545 1.00 31.36 78 ALA A CA 1
ATOM 492 C C . ALA A 1 86 ? -10.724 -19.482 7.687 1.00 36.90 78 ALA A C 1
ATOM 493 O O . ALA A 1 86 ? -10.649 -19.439 6.450 1.00 31.84 78 ALA A O 1
ATOM 495 N N . THR A 1 87 ? -11.534 -20.327 8.338 1.00 38.18 79 THR A N 1
ATOM 496 C CA . THR A 1 87 ? -12.381 -21.285 7.638 1.00 35.45 79 THR A CA 1
ATOM 497 C C . THR A 1 87 ? -13.466 -20.579 6.841 1.00 40.32 79 THR A C 1
ATOM 498 O O . THR A 1 87 ? -13.699 -20.907 5.670 1.00 39.73 79 THR A O 1
ATOM 502 N N . ASP A 1 88 ? -14.140 -19.603 7.457 1.00 41.72 80 ASP A N 1
ATOM 503 C CA . ASP A 1 88 ? -15.171 -18.859 6.739 1.00 40.27 80 ASP A CA 1
ATOM 504 C C . ASP A 1 88 ? -14.590 -18.142 5.531 1.00 38.10 80 ASP A C 1
ATOM 505 O O . ASP A 1 88 ? -15.239 -18.053 4.484 1.00 42.59 80 ASP A O 1
ATOM 510 N N . ALA A 1 89 ? -13.371 -17.619 5.664 1.00 30.68 81 ALA A N 1
ATOM 511 C CA . ALA A 1 89 ? -12.699 -16.986 4.536 1.00 34.97 81 ALA A CA 1
ATOM 512 C C . ALA A 1 89 ? -12.372 -18.006 3.455 1.00 34.19 81 ALA A C 1
ATOM 513 O O . ALA A 1 89 ? -12.606 -17.762 2.268 1.00 31.38 81 ALA A O 1
ATOM 515 N N . TYR A 1 90 ? -11.818 -19.152 3.853 1.00 37.74 82 TYR A N 1
ATOM 516 C CA . TYR A 1 90 ? -11.411 -20.159 2.879 1.00 34.21 82 TYR A CA 1
ATOM 517 C C . TYR A 1 90 ? -12.606 -20.665 2.080 1.00 34.82 82 TYR A C 1
ATOM 518 O O . TYR A 1 90 ? -12.593 -20.666 0.839 1.00 35.44 82 TYR A O 1
ATOM 527 N N . GLU A 1 91 ? -13.661 -21.080 2.772 1.00 35.06 83 GLU A N 1
ATOM 528 C CA . GLU A 1 91 ? -14.839 -21.544 2.055 1.00 38.43 83 GLU A CA 1
ATOM 529 C C . GLU A 1 91 ? -15.570 -20.393 1.378 1.00 41.38 83 GLU A C 1
ATOM 530 O O . GLU A 1 91 ? -16.182 -20.591 0.325 1.00 39.09 83 GLU A O 1
ATOM 536 N N . GLY A 1 92 ? -15.523 -19.194 1.967 1.00 38.23 84 GLY A N 1
ATOM 537 C CA . GLY A 1 92 ? -16.056 -18.029 1.283 1.00 38.23 84 GLY A CA 1
ATOM 538 C C . GLY A 1 92 ? -15.406 -17.820 -0.073 1.00 37.64 84 GLY A C 1
ATOM 539 O O . GLY A 1 92 ? -16.073 -17.454 -1.043 1.00 38.03 84 GLY A O 1
ATOM 540 N N . ALA A 1 93 ? -14.097 -18.069 -0.162 1.00 32.38 85 ALA A N 1
ATOM 541 C CA . ALA A 1 93 ? -13.403 -17.902 -1.434 1.00 30.93 85 ALA A CA 1
ATOM 542 C C . ALA A 1 93 ? -13.880 -18.918 -2.462 1.00 34.67 85 ALA A C 1
ATOM 543 O O . ALA A 1 93 ? -14.016 -18.581 -3.645 1.00 29.19 85 ALA A O 1
ATOM 545 N N . ARG A 1 94 ? -14.151 -20.163 -2.031 1.00 28.00 86 ARG A N 1
ATOM 546 C CA . ARG A 1 94 ? -14.686 -21.167 -2.947 1.00 29.01 86 ARG A CA 1
ATOM 547 C C . ARG A 1 94 ? -16.051 -20.746 -3.467 1.00 30.46 86 ARG A C 1
ATOM 548 O O . ARG A 1 94 ? -16.360 -20.928 -4.650 1.00 38.68 86 ARG A O 1
ATOM 556 N N . ASN A 1 95 ? -16.881 -20.170 -2.596 1.00 31.67 87 ASN A N 1
ATOM 557 C CA . ASN A 1 95 ? -18.186 -19.692 -3.029 1.00 33.79 87 ASN A CA 1
ATOM 558 C C . ASN A 1 95 ? -18.043 -18.562 -4.038 1.00 32.12 87 ASN A C 1
ATOM 559 O O . ASN A 1 95 ? -18.778 -18.518 -5.033 1.00 33.91 87 ASN A O 1
ATOM 564 N N . THR A 1 96 ? -17.087 -17.654 -3.805 1.00 31.10 88 THR A N 1
ATOM 565 C CA . THR A 1 96 ? -16.879 -16.520 -4.708 1.00 34.60 88 THR A CA 1
ATOM 566 C C . THR A 1 96 ? -16.338 -16.980 -6.058 1.00 38.01 88 THR A C 1
ATOM 567 O O . THR A 1 96 ? -16.793 -16.522 -7.113 1.00 33.41 88 THR A O 1
ATOM 571 N N . LEU A 1 97 ? -15.332 -17.857 -6.043 1.00 36.21 89 LEU A N 1
ATOM 572 C CA . LEU A 1 97 ? -14.800 -18.389 -7.288 1.00 32.63 89 LEU A CA 1
ATOM 573 C C . LEU A 1 97 ? -15.862 -19.169 -8.041 1.00 37.44 89 LEU A C 1
ATOM 574 O O . LEU A 1 97 ? -15.894 -19.137 -9.273 1.00 41.98 89 LEU A O 1
ATOM 579 N N . ALA A 1 98 ? -16.752 -19.859 -7.320 1.00 34.26 90 ALA A N 1
ATOM 580 C CA . ALA A 1 98 ? -17.824 -20.601 -7.972 1.00 35.38 90 ALA A CA 1
ATOM 581 C C . ALA A 1 98 ? -18.837 -19.667 -8.628 1.00 41.02 90 ALA A C 1
ATOM 582 O O . ALA A 1 98 ? -19.360 -19.973 -9.705 1.00 39.52 90 ALA A O 1
ATOM 584 N N . ARG A 1 99 ? -19.168 -18.547 -7.977 1.00 35.88 91 ARG A N 1
ATOM 585 C CA . ARG A 1 99 ? -20.049 -17.584 -8.631 1.00 43.84 91 ARG A CA 1
ATOM 586 C C . ARG A 1 99 ? -19.363 -16.947 -9.833 1.00 37.14 91 ARG A C 1
ATOM 587 O O . ARG A 1 99 ? -20.025 -16.635 -10.825 1.00 40.56 91 ARG A O 1
ATOM 595 N N . PHE A 1 100 ? -18.040 -16.773 -9.757 1.00 30.61 92 PHE A N 1
ATOM 596 C CA . PHE A 1 100 ? -17.252 -16.224 -10.861 1.00 35.12 92 PHE A CA 1
ATOM 597 C C . PHE A 1 100 ? -17.351 -17.096 -12.113 1.00 41.01 92 PHE A C 1
ATOM 598 O O . PHE A 1 100 ? -17.406 -16.576 -13.236 1.00 37.29 92 PHE A O 1
ATOM 606 N N . LEU A 1 101 ? -17.402 -18.421 -11.938 1.00 30.02 93 LEU A N 1
ATOM 607 C CA . LEU A 1 101 ? -17.506 -19.370 -13.042 1.00 34.55 93 LEU A CA 1
ATOM 608 C C . LEU A 1 101 ? -18.934 -19.793 -13.331 1.00 36.29 93 LEU A C 1
ATOM 609 O O . LEU A 1 101 ? -19.159 -20.527 -14.293 1.00 36.44 93 LEU A O 1
ATOM 614 N N . ASN A 1 102 ? -19.894 -19.367 -12.506 1.00 36.76 94 ASN A N 1
ATOM 615 C CA . ASN A 1 102 ? -21.300 -19.762 -12.628 1.00 43.15 94 ASN A CA 1
ATOM 616 C C . ASN A 1 102 ? -21.488 -21.274 -12.471 1.00 42.20 94 ASN A C 1
ATOM 617 O O . ASN A 1 102 ? -22.243 -21.906 -13.213 1.00 41.47 94 ASN A O 1
ATOM 622 N N . VAL A 1 103 ? -20.802 -21.862 -11.492 1.00 34.14 95 VAL A N 1
ATOM 623 C CA . VAL A 1 103 ? -20.940 -23.282 -11.183 1.00 36.80 95 VAL A CA 1
ATOM 624 C C . VAL A 1 103 ? -21.259 -23.423 -9.698 1.00 39.11 95 VAL A C 1
ATOM 625 O O . VAL A 1 103 ? -21.245 -22.451 -8.939 1.00 35.93 95 VAL A O 1
ATOM 629 N N . ARG A 1 104 ? -21.582 -24.653 -9.289 1.00 35.03 96 ARG A N 1
ATOM 630 C CA A ARG A 1 104 ? -21.871 -24.858 -7.871 0.53 34.64 96 ARG A CA 1
ATOM 631 C CA B ARG A 1 104 ? -21.861 -24.800 -7.871 0.47 34.55 96 ARG A CA 1
ATOM 632 C C . ARG A 1 104 ? -20.569 -25.062 -7.100 1.00 35.21 96 ARG A C 1
ATOM 633 O O . ARG A 1 104 ? -19.680 -25.768 -7.584 1.00 41.49 96 ARG A O 1
ATOM 648 N N . PRO A 1 105 ? -20.444 -24.477 -5.907 1.00 36.72 97 PRO A N 1
ATOM 649 C CA . PRO A 1 105 ? -19.216 -24.676 -5.121 1.00 40.44 97 PRO A CA 1
ATOM 650 C C . PRO A 1 105 ? -18.900 -26.142 -4.834 1.00 37.05 97 PRO A C 1
ATOM 651 O O . PRO A 1 105 ? -17.722 -26.512 -4.817 1.00 37.50 97 PRO A O 1
ATOM 655 N N . SER A 1 106 ? -19.909 -26.992 -4.624 1.00 32.87 98 SER A N 1
ATOM 656 C CA A SER A 1 106 ? -19.649 -28.402 -4.359 0.50 38.01 98 SER A CA 1
ATOM 657 C CA B SER A 1 106 ? -19.646 -28.405 -4.360 0.50 38.01 98 SER A CA 1
ATOM 658 C C . SER A 1 106 ? -19.039 -29.134 -5.550 1.00 40.25 98 SER A C 1
ATOM 659 O O . SER A 1 106 ? -18.545 -30.256 -5.377 1.00 44.89 98 SER A O 1
ATOM 664 N N . ASP A 1 107 ? -19.064 -28.542 -6.744 1.00 36.32 99 ASP A N 1
ATOM 665 C CA . ASP A 1 107 ? -18.476 -29.152 -7.931 1.00 31.85 99 ASP A CA 1
ATOM 666 C C . ASP A 1 107 ? -17.090 -28.607 -8.229 1.00 31.04 99 ASP A C 1
ATOM 667 O O . ASP A 1 107 ? -16.502 -28.948 -9.262 1.00 30.23 99 ASP A O 1
ATOM 672 N N . LEU A 1 108 ? -16.556 -27.774 -7.345 1.00 34.61 100 LEU A N 1
ATOM 673 C CA . LEU A 1 108 ? -15.356 -26.993 -7.610 1.00 31.39 100 LEU A CA 1
ATOM 674 C C . LEU A 1 108 ? -14.248 -27.470 -6.681 1.00 30.53 100 LEU A C 1
ATOM 675 O O . LEU A 1 108 ? -14.333 -27.289 -5.461 1.00 37.42 100 LEU A O 1
ATOM 680 N N . VAL A 1 109 ? -13.207 -28.057 -7.253 1.00 28.22 101 VAL A N 1
ATOM 681 C CA . VAL A 1 109 ? -12.071 -28.569 -6.499 1.00 26.04 101 VAL A CA 1
ATOM 682 C C . VAL A 1 109 ? -10.953 -27.541 -6.549 1.00 28.41 101 VAL A C 1
ATOM 683 O O . VAL A 1 109 ? -10.527 -27.131 -7.636 1.00 34.89 101 VAL A O 1
ATOM 687 N N . LEU A 1 110 ? -10.464 -27.134 -5.381 1.00 27.78 102 LEU A N 1
ATOM 688 C CA . LEU A 1 110 ? -9.431 -26.112 -5.307 1.00 30.14 102 LEU A CA 1
ATOM 689 C C . LEU A 1 110 ? -8.077 -26.803 -5.291 1.00 27.90 102 LEU A C 1
ATOM 690 O O . LEU A 1 110 ? -7.891 -27.774 -4.558 1.00 31.44 102 LEU A O 1
ATOM 695 N N . CYS A 1 111 ? -7.132 -26.295 -6.074 1.00 28.32 103 CYS A N 1
ATOM 696 C CA . CYS A 1 111 ? -5.822 -26.927 -6.166 1.00 30.90 103 CYS A CA 1
ATOM 697 C C . CYS A 1 111 ? -4.778 -25.873 -6.525 1.00 29.86 103 CYS A C 1
ATOM 698 O O . CYS A 1 111 ? -5.085 -24.686 -6.674 1.00 28.31 103 CYS A O 1
ATOM 701 N N . SER A 1 112 ? -3.531 -26.324 -6.667 1.00 23.99 104 SER A N 1
ATOM 702 C CA . SER A 1 112 ? -2.369 -25.460 -6.827 1.00 25.83 104 SER A CA 1
ATOM 703 C C . SER A 1 112 ? -2.227 -24.859 -8.225 1.00 24.82 104 SER A C 1
ATOM 704 O O . SER A 1 112 ? -1.277 -24.095 -8.448 1.00 24.84 104 SER A O 1
ATOM 707 N N . GLY A 1 113 ? -3.105 -25.174 -9.163 1.00 26.11 105 GLY A N 1
ATOM 708 C CA . GLY A 1 113 ? -2.976 -24.624 -10.500 1.00 26.62 105 GLY A CA 1
ATOM 709 C C . GLY A 1 113 ? -3.665 -25.489 -11.531 1.00 26.31 105 GLY A C 1
ATOM 710 O O . GLY A 1 113 ? -4.195 -26.553 -11.223 1.00 26.35 105 GLY A O 1
ATOM 711 N N . THR A 1 114 ? -3.667 -24.986 -12.776 1.00 23.71 106 THR A N 1
ATOM 712 C CA . THR A 1 114 ? -4.228 -25.760 -13.882 1.00 24.94 106 THR A CA 1
ATOM 713 C C . THR A 1 114 ? -3.507 -27.092 -14.033 1.00 24.02 106 THR A C 1
ATOM 714 O O . THR A 1 114 ? -4.133 -28.125 -14.289 1.00 26.99 106 THR A O 1
ATOM 718 N N . THR A 1 115 ? -2.183 -27.084 -13.889 1.00 24.41 107 THR A N 1
ATOM 719 C CA . THR A 1 115 ? -1.422 -28.311 -14.083 1.00 26.99 107 THR A CA 1
ATOM 720 C C . THR A 1 115 ? -1.888 -29.408 -13.133 1.00 30.13 107 THR A C 1
ATOM 721 O O . THR A 1 115 ? -2.117 -30.547 -13.552 1.00 25.93 107 THR A O 1
ATOM 725 N N . PHE A 1 116 ? -2.050 -29.083 -11.841 1.00 23.31 108 PHE A N 1
ATOM 726 C CA . PHE A 1 116 ? -2.571 -30.090 -10.920 1.00 21.40 108 PHE A CA 1
ATOM 727 C C . PHE A 1 116 ? -3.967 -30.533 -11.343 1.00 25.85 108 PHE A C 1
ATOM 728 O O . PHE A 1 116 ? -4.286 -31.731 -11.319 1.00 25.42 108 PHE A O 1
ATOM 736 N N . ALA A 1 117 ? -4.813 -29.577 -11.725 1.00 23.45 109 ALA A N 1
ATOM 737 C CA . ALA A 1 117 ? -6.191 -29.894 -12.090 1.00 24.36 109 ALA A CA 1
ATOM 738 C C . ALA A 1 117 ? -6.256 -30.949 -13.190 1.00 32.76 109 ALA A C 1
ATOM 739 O O . ALA A 1 117 ? -7.041 -31.896 -13.107 1.00 32.19 109 ALA A O 1
ATOM 741 N N . ILE A 1 118 ? -5.437 -30.797 -14.232 1.00 28.40 110 ILE A N 1
ATOM 742 C CA . ILE A 1 118 ? -5.498 -31.721 -15.367 1.00 25.88 110 ILE A CA 1
ATOM 743 C C . ILE A 1 118 ? -4.918 -33.084 -14.990 1.00 26.22 110 ILE A C 1
ATOM 744 O O . ILE A 1 118 ? -5.468 -34.128 -15.360 1.00 28.18 110 ILE A O 1
ATOM 749 N N . ASN A 1 119 ? -3.815 -33.100 -14.226 1.00 27.28 111 ASN A N 1
ATOM 750 C CA . ASN A 1 119 ? -3.274 -34.367 -13.743 1.00 30.50 111 ASN A CA 1
ATOM 751 C C . ASN A 1 119 ? -4.280 -35.113 -12.874 1.00 37.10 111 ASN A C 1
ATOM 752 O O . ASN A 1 119 ? -4.301 -36.348 -12.874 1.00 34.54 111 ASN A O 1
ATOM 757 N N . LEU A 1 120 ? -5.112 -34.390 -12.118 1.00 30.40 112 LEU A N 1
ATOM 758 C CA . LEU A 1 120 ? -6.154 -35.061 -11.352 1.00 31.92 112 LEU A CA 1
ATOM 759 C C . LEU A 1 120 ? -7.083 -35.842 -12.278 1.00 31.26 112 LEU A C 1
ATOM 760 O O . LEU A 1 120 ? -7.445 -36.987 -11.993 1.00 31.43 112 LEU A O 1
ATOM 765 N N . VAL A 1 121 ? -7.491 -35.229 -13.390 1.00 31.71 113 VAL A N 1
ATOM 766 C CA . VAL A 1 121 ? -8.320 -35.937 -14.364 1.00 30.52 113 VAL A CA 1
ATOM 767 C C . VAL A 1 121 ? -7.550 -37.099 -14.982 1.00 31.28 113 VAL A C 1
ATOM 768 O O . VAL A 1 121 ? -8.077 -38.212 -15.115 1.00 33.01 113 VAL A O 1
ATOM 772 N N . ALA A 1 122 ? -6.294 -36.855 -15.367 1.00 25.81 114 ALA A N 1
ATOM 773 C CA . ALA A 1 122 ? -5.467 -37.888 -15.986 1.00 33.02 114 ALA A CA 1
ATOM 774 C C . ALA A 1 122 ? -5.326 -39.117 -15.093 1.00 31.89 114 ALA A C 1
ATOM 775 O O . ALA A 1 122 ? -5.492 -40.256 -15.552 1.00 30.80 114 ALA A O 1
ATOM 777 N N . TYR A 1 123 ? -4.983 -38.911 -13.816 1.00 26.94 115 TYR A N 1
ATOM 778 C CA . TYR A 1 123 ? -4.784 -40.048 -12.917 1.00 31.83 115 TYR A CA 1
ATOM 779 C C . TYR A 1 123 ? -6.087 -40.650 -12.419 1.00 33.75 115 TYR A C 1
ATOM 780 O O . TYR A 1 123 ? -6.159 -41.867 -12.217 1.00 31.55 115 TYR A O 1
ATOM 789 N N . SER A 1 124 ? -7.124 -39.843 -12.206 1.00 36.77 116 SER A N 1
ATOM 790 C CA . SER A 1 124 ? -8.302 -40.374 -11.521 1.00 39.13 116 SER A CA 1
ATOM 791 C C . SER A 1 124 ? -9.461 -40.679 -12.448 1.00 35.68 116 SER A C 1
ATOM 792 O O . SER A 1 124 ? -10.295 -41.523 -12.113 1.00 36.28 116 SER A O 1
ATOM 795 N N . TRP A 1 125 ? -9.559 -39.998 -13.585 1.00 31.91 117 TRP A N 1
ATOM 796 C CA . TRP A 1 125 ? -10.567 -40.373 -14.566 1.00 33.06 117 TRP A CA 1
ATOM 797 C C . TRP A 1 125 ? -10.007 -41.351 -15.597 1.00 29.59 117 TRP A C 1
ATOM 798 O O . TRP A 1 125 ? -10.532 -42.456 -15.756 1.00 40.17 117 TRP A O 1
ATOM 809 N N . ALA A 1 126 ? -8.949 -40.952 -16.317 1.00 30.64 118 ALA A N 1
ATOM 810 C CA . ALA A 1 126 ? -8.514 -41.725 -17.481 1.00 25.33 118 ALA A CA 1
ATOM 811 C C . ALA A 1 126 ? -7.746 -42.980 -17.084 1.00 33.45 118 ALA A C 1
ATOM 812 O O . ALA A 1 126 ? -7.995 -44.056 -17.630 1.00 32.93 118 ALA A O 1
ATOM 814 N N . LEU A 1 127 ? -6.795 -42.857 -16.160 1.00 34.43 119 LEU A N 1
ATOM 815 C CA . LEU A 1 127 ? -5.946 -43.995 -15.824 1.00 33.17 119 LEU A CA 1
ATOM 816 C C . LEU A 1 127 ? -6.733 -45.251 -15.461 1.00 36.53 119 LEU A C 1
ATOM 817 O O . LEU A 1 127 ? -6.352 -46.331 -15.934 1.00 42.64 119 LEU A O 1
ATOM 822 N N . PRO A 1 128 ? -7.821 -45.200 -14.686 1.00 41.73 120 PRO A N 1
ATOM 823 C CA . PRO A 1 128 ? -8.583 -46.423 -14.410 1.00 38.40 120 PRO A CA 1
ATOM 824 C C . PRO A 1 128 ? -9.549 -46.833 -15.507 1.00 46.89 120 PRO A C 1
ATOM 825 O O . PRO A 1 128 ? -10.186 -47.883 -15.371 1.00 51.61 120 PRO A O 1
ATOM 829 N N . ARG A 1 129 ? -9.699 -46.058 -16.579 1.00 44.01 121 ARG A N 1
ATOM 830 C CA . ARG A 1 129 ? -10.718 -46.376 -17.574 1.00 44.88 121 ARG A CA 1
ATOM 831 C C . ARG A 1 129 ? -10.186 -46.739 -18.950 1.00 43.19 121 ARG A C 1
ATOM 832 O O . ARG A 1 129 ? -10.853 -47.486 -19.667 1.00 42.25 121 ARG A O 1
ATOM 840 N N . LEU A 1 130 ? -9.032 -46.222 -19.355 1.00 38.67 122 LEU A N 1
ATOM 841 C CA . LEU A 1 130 ? -8.612 -46.403 -20.733 1.00 44.47 122 LEU A CA 1
ATOM 842 C C . LEU A 1 130 ? -7.947 -47.757 -20.928 1.00 46.70 122 LEU A C 1
ATOM 843 O O . LEU A 1 130 ? -7.413 -48.363 -19.997 1.00 42.43 122 LEU A O 1
ATOM 848 N N . LYS A 1 131 ? -7.976 -48.218 -22.176 1.00 48.65 123 LYS A N 1
ATOM 849 C CA . LYS A 1 131 ? -7.513 -49.543 -22.544 1.00 41.59 123 LYS A CA 1
ATOM 850 C C . LYS A 1 131 ? -6.933 -49.454 -23.950 1.00 46.68 123 LYS A C 1
ATOM 851 O O . LYS A 1 131 ? -7.068 -48.436 -24.629 1.00 40.03 123 LYS A O 1
ATOM 857 N N . ALA A 1 132 ? -6.293 -50.538 -24.389 1.00 51.02 124 ALA A N 1
ATOM 858 C CA . ALA A 1 132 ? -5.789 -50.610 -25.756 1.00 48.90 124 ALA A CA 1
ATOM 859 C C . ALA A 1 132 ? -6.931 -50.409 -26.746 1.00 48.71 124 ALA A C 1
ATOM 860 O O . ALA A 1 132 ? -8.006 -50.989 -26.594 1.00 44.40 124 ALA A O 1
ATOM 862 N N . GLY A 1 133 ? -6.709 -49.565 -27.747 1.00 51.64 125 GLY A N 1
ATOM 863 C CA . GLY A 1 133 ? -7.737 -49.229 -28.698 1.00 50.19 125 GLY A CA 1
ATOM 864 C C . GLY A 1 133 ? -8.463 -47.932 -28.409 1.00 48.10 125 GLY A C 1
ATOM 865 O O . GLY A 1 133 ? -9.074 -47.367 -29.320 1.00 50.04 125 GLY A O 1
ATOM 866 N N . ASP A 1 134 ? -8.434 -47.456 -27.167 1.00 41.52 126 ASP A N 1
ATOM 867 C CA . ASP A 1 134 ? -8.945 -46.127 -26.878 1.00 39.39 126 ASP A CA 1
ATOM 868 C C . ASP A 1 134 ? -7.977 -45.068 -27.391 1.00 39.93 126 ASP A C 1
ATOM 869 O O . ASP A 1 134 ? -6.761 -45.273 -27.434 1.00 42.47 126 ASP A O 1
ATOM 874 N N . VAL A 1 135 ? -8.531 -43.920 -27.770 1.00 34.80 127 VAL A N 1
ATOM 875 C CA . VAL A 1 135 ? -7.768 -42.813 -28.330 1.00 36.70 127 VAL A CA 1
ATOM 876 C C . VAL A 1 135 ? -8.045 -41.570 -27.499 1.00 38.89 127 VAL A C 1
ATOM 877 O O . VAL A 1 135 ? -9.199 -41.297 -27.148 1.00 37.04 127 VAL A O 1
ATOM 881 N N . ILE A 1 136 ? -6.985 -40.849 -27.146 1.00 34.71 128 ILE A N 1
ATOM 882 C CA . ILE A 1 136 ? -7.086 -39.531 -26.534 1.00 36.54 128 ILE A CA 1
ATOM 883 C C . ILE A 1 136 ? -6.819 -38.504 -27.626 1.00 33.68 128 ILE A C 1
ATOM 884 O O . ILE A 1 136 ? -5.787 -38.554 -28.305 1.00 30.70 128 ILE A O 1
ATOM 889 N N . LEU A 1 137 ? -7.758 -37.595 -27.819 1.00 31.81 129 LEU A N 1
ATOM 890 C CA . LEU A 1 137 ? -7.667 -36.607 -28.882 1.00 32.79 129 LEU A CA 1
ATOM 891 C C . LEU A 1 137 ? -7.234 -35.293 -28.243 1.00 31.19 129 LEU A C 1
ATOM 892 O O . LEU A 1 137 ? -7.852 -34.837 -27.273 1.00 28.19 129 LEU A O 1
ATOM 897 N N . ILE A 1 138 ? -6.135 -34.730 -28.739 1.00 32.17 130 ILE A N 1
ATOM 898 C CA . ILE A 1 138 ? -5.511 -33.539 -28.166 1.00 29.58 130 ILE A CA 1
ATOM 899 C C . ILE A 1 138 ? -5.224 -32.564 -29.300 1.00 28.46 130 ILE A C 1
ATOM 900 O O . ILE A 1 138 ? -4.612 -32.952 -30.303 1.00 31.61 130 ILE A O 1
ATOM 905 N N . THR A 1 139 ? -5.631 -31.301 -29.141 1.00 26.60 131 THR A N 1
ATOM 906 C CA . THR A 1 139 ? -5.411 -30.376 -30.251 1.00 27.45 131 THR A CA 1
ATOM 907 C C . THR A 1 139 ? -3.941 -29.977 -30.330 1.00 25.55 131 THR A C 1
ATOM 908 O O . THR A 1 139 ? -3.200 -29.992 -29.344 1.00 27.38 131 THR A O 1
ATOM 912 N N . ARG A 1 140 ? -3.534 -29.598 -31.539 1.00 28.63 132 ARG A N 1
ATOM 913 C CA . ARG A 1 140 ? -2.166 -29.185 -31.811 1.00 27.29 132 ARG A CA 1
ATOM 914 C C . ARG A 1 140 ? -1.744 -27.951 -31.007 1.00 27.22 132 ARG A C 1
ATOM 915 O O . ARG A 1 140 ? -0.543 -27.746 -30.794 1.00 28.32 132 ARG A O 1
ATOM 923 N N . MET A 1 141 ? -2.686 -27.140 -30.525 1.00 25.13 133 MET A N 1
ATOM 924 C CA . MET A 1 141 ? -2.325 -25.907 -29.834 1.00 24.66 133 MET A CA 1
ATOM 925 C C . MET A 1 141 ? -2.366 -26.022 -28.309 1.00 29.43 133 MET A C 1
ATOM 926 O O . MET A 1 141 ? -2.319 -24.990 -27.630 1.00 30.56 133 MET A O 1
ATOM 931 N N . GLU A 1 142 ? -2.437 -27.236 -27.750 1.00 28.48 134 GLU A N 1
ATOM 932 C CA . GLU A 1 142 ? -2.500 -27.381 -26.297 1.00 23.79 134 GLU A CA 1
ATOM 933 C C . GLU A 1 142 ? -1.179 -26.993 -25.644 1.00 30.12 134 GLU A C 1
ATOM 934 O O . GLU A 1 142 ? -0.096 -27.272 -26.172 1.00 32.65 134 GLU A O 1
ATOM 940 N N . HIS A 1 143 ? -1.287 -26.317 -24.499 1.00 29.38 135 HIS A N 1
ATOM 941 C CA . HIS A 1 143 ? -0.178 -26.139 -23.571 1.00 27.36 135 HIS A CA 1
ATOM 942 C C . HIS A 1 143 ? 0.252 -27.506 -23.041 1.00 26.46 135 HIS A C 1
ATOM 943 O O . HIS A 1 143 ? -0.549 -28.437 -22.956 1.00 25.46 135 HIS A O 1
ATOM 950 N N . HIS A 1 144 ? 1.529 -27.618 -22.667 1.00 23.64 136 HIS A N 1
ATOM 951 C CA . HIS A 1 144 ? 2.046 -28.881 -22.146 1.00 24.85 136 HIS A CA 1
ATOM 952 C C . HIS A 1 144 ? 1.239 -29.405 -20.964 1.00 31.05 136 HIS A C 1
ATOM 953 O O . HIS A 1 144 ? 1.155 -30.624 -20.774 1.00 29.87 136 HIS A O 1
ATOM 960 N N . ALA A 1 145 ? 0.638 -28.516 -20.160 1.00 26.25 137 ALA A N 1
ATOM 961 C CA . ALA A 1 145 ? -0.198 -28.979 -19.056 1.00 25.15 137 ALA A CA 1
ATOM 962 C C . ALA A 1 145 ? -1.346 -29.859 -19.539 1.00 27.60 137 ALA A C 1
ATOM 963 O O . ALA A 1 145 ? -1.798 -30.746 -18.805 1.00 25.46 137 ALA A O 1
ATOM 965 N N . ASN A 1 146 ? -1.846 -29.616 -20.750 1.00 26.78 138 ASN A N 1
ATOM 966 C CA . ASN A 1 146 ? -2.920 -30.409 -21.337 1.00 24.35 138 ASN A CA 1
ATOM 967 C C . ASN A 1 146 ? -2.409 -31.390 -22.390 1.00 26.50 138 ASN A C 1
ATOM 968 O O . ASN A 1 146 ? -3.169 -31.801 -23.272 1.00 25.69 138 ASN A O 1
ATOM 973 N N . ILE A 1 147 ? -1.141 -31.778 -22.307 1.00 26.66 139 ILE A N 1
ATOM 974 C CA . ILE A 1 147 ? -0.596 -32.801 -23.191 1.00 31.07 139 ILE A CA 1
ATOM 975 C C . ILE A 1 147 ? 0.094 -33.870 -22.363 1.00 31.88 139 ILE A C 1
ATOM 976 O O . ILE A 1 147 ? -0.204 -35.063 -22.493 1.00 30.08 139 ILE A O 1
ATOM 981 N N . VAL A 1 148 ? 1.047 -33.441 -21.528 1.00 26.16 140 VAL A N 1
ATOM 982 C CA . VAL A 1 148 ? 1.935 -34.402 -20.861 1.00 25.60 140 VAL A CA 1
ATOM 983 C C . VAL A 1 148 ? 1.186 -35.352 -19.940 1.00 29.85 140 VAL A C 1
ATOM 984 O O . VAL A 1 148 ? 1.534 -36.545 -19.909 1.00 35.88 140 VAL A O 1
ATOM 988 N N . PRO A 1 149 ? 0.172 -34.928 -19.172 1.00 31.74 141 PRO A N 1
ATOM 989 C CA . PRO A 1 149 ? -0.555 -35.920 -18.354 1.00 32.83 141 PRO A CA 1
ATOM 990 C C . PRO A 1 149 ? -1.149 -37.056 -19.175 1.00 30.30 141 PRO A C 1
ATOM 991 O O . PRO A 1 149 ? -1.109 -38.218 -18.752 1.00 27.77 141 PRO A O 1
ATOM 995 N N . TRP A 1 150 ? -1.672 -36.741 -20.358 1.00 29.75 142 TRP A N 1
ATOM 996 C CA . TRP A 1 150 ? -2.289 -37.739 -21.217 1.00 31.62 142 TRP A CA 1
ATOM 997 C C . TRP A 1 150 ? -1.260 -38.684 -21.812 1.00 33.69 142 TRP A C 1
ATOM 998 O O . TRP A 1 150 ? -1.562 -39.863 -22.028 1.00 35.43 142 TRP A O 1
ATOM 1009 N N . GLN A 1 151 ? -0.057 -38.187 -22.111 1.00 26.96 143 GLN A N 1
ATOM 1010 C CA . GLN A 1 151 ? 0.994 -39.070 -22.601 1.00 28.18 143 GLN A CA 1
ATOM 1011 C C . GLN A 1 151 ? 1.394 -40.075 -21.531 1.00 28.85 143 GLN A C 1
ATOM 1012 O O . GLN A 1 151 ? 1.558 -41.271 -21.823 1.00 32.21 143 GLN A O 1
ATOM 1018 N N . LEU A 1 152 ? 1.528 -39.612 -20.283 1.00 25.81 144 LEU A N 1
ATOM 1019 C CA . LEU A 1 152 ? 1.869 -40.508 -19.189 1.00 30.50 144 LEU A CA 1
ATOM 1020 C C . LEU A 1 152 ? 0.836 -41.617 -19.046 1.00 36.90 144 LEU A C 1
ATOM 1021 O O . LEU A 1 152 ? 1.192 -42.793 -18.905 1.00 40.77 144 LEU A O 1
ATOM 1026 N N . VAL A 1 153 ? -0.455 -41.270 -19.070 1.00 29.62 145 VAL A N 1
ATOM 1027 C CA . VAL A 1 153 ? -1.436 -42.314 -18.785 1.00 35.77 145 VAL A CA 1
ATOM 1028 C C . VAL A 1 153 ? -1.723 -43.149 -20.028 1.00 36.66 145 VAL A C 1
ATOM 1029 O O . VAL A 1 153 ? -2.086 -44.327 -19.911 1.00 39.51 145 VAL A O 1
ATOM 1033 N N . ALA A 1 154 ? -1.577 -42.567 -21.225 1.00 36.63 146 ALA A N 1
ATOM 1034 C CA . ALA A 1 154 ? -1.653 -43.369 -22.439 1.00 37.29 146 ALA A CA 1
ATOM 1035 C C . ALA A 1 154 ? -0.577 -44.445 -22.443 1.00 43.71 146 ALA A C 1
ATOM 1036 O O . ALA A 1 154 ? -0.846 -45.598 -22.799 1.00 43.00 146 ALA A O 1
ATOM 1038 N N . GLN A 1 155 ? 0.647 -44.088 -22.045 1.00 39.78 147 GLN A N 1
ATOM 1039 C CA . GLN A 1 155 ? 1.714 -45.079 -22.019 1.00 39.82 147 GLN A CA 1
ATOM 1040 C C . GLN A 1 155 ? 1.412 -46.182 -21.018 1.00 43.10 147 GLN A C 1
ATOM 1041 O O . GLN A 1 155 ? 1.779 -47.341 -21.246 1.00 43.83 147 GLN A O 1
ATOM 1047 N N . ARG A 1 156 ? 0.716 -45.851 -19.925 1.00 41.05 148 ARG A N 1
ATOM 1048 C CA . ARG A 1 156 ? 0.421 -46.837 -18.894 1.00 47.11 148 ARG A CA 1
ATOM 1049 C C . ARG A 1 156 ? -0.772 -47.718 -19.250 1.00 45.75 148 ARG A C 1
ATOM 1050 O O . ARG A 1 156 ? -0.813 -48.877 -18.849 1.00 47.47 148 ARG A O 1
ATOM 1058 N N . THR A 1 157 ? -1.739 -47.203 -20.008 1.00 49.36 149 THR A N 1
ATOM 1059 C CA . THR A 1 157 ? -2.959 -47.943 -20.302 1.00 39.55 149 THR A CA 1
ATOM 1060 C C . THR A 1 157 ? -2.907 -48.711 -21.613 1.00 39.34 149 THR A C 1
ATOM 1061 O O . THR A 1 157 ? -3.705 -49.635 -21.803 1.00 44.36 149 THR A O 1
ATOM 1065 N N . GLY A 1 158 ? -2.001 -48.353 -22.516 1.00 39.37 150 GLY A N 1
ATOM 1066 C CA . GLY A 1 158 ? -2.035 -48.844 -23.871 1.00 42.54 150 GLY A CA 1
ATOM 1067 C C . GLY A 1 158 ? -2.871 -48.009 -24.814 1.00 44.93 150 GLY A C 1
ATOM 1068 O O . GLY A 1 158 ? -3.018 -48.387 -25.980 1.00 44.13 150 GLY A O 1
ATOM 1069 N N . ALA A 1 159 ? -3.444 -46.904 -24.343 1.00 42.67 151 ALA A N 1
ATOM 1070 C CA . ALA A 1 159 ? -4.201 -46.011 -25.205 1.00 40.03 151 ALA A CA 1
ATOM 1071 C C . ALA A 1 159 ? -3.257 -45.236 -26.123 1.00 40.82 151 ALA A C 1
ATOM 1072 O O . ALA A 1 159 ? -2.051 -45.151 -25.881 1.00 42.62 151 ALA A O 1
ATOM 1074 N N . THR A 1 160 ? -3.816 -44.683 -27.200 1.00 40.36 152 THR A N 1
ATOM 1075 C CA . THR A 1 160 ? -3.039 -43.913 -28.166 1.00 45.26 152 THR A CA 1
ATOM 1076 C C . THR A 1 160 ? -3.560 -42.486 -28.279 1.00 42.90 152 THR A C 1
ATOM 1077 O O . THR A 1 160 ? -4.745 -42.209 -28.066 1.00 42.14 152 THR A O 1
ATOM 1081 N N . ILE A 1 161 ? -2.661 -41.578 -28.634 1.00 38.09 153 ILE A N 1
ATOM 1082 C CA . ILE A 1 161 ? -2.970 -40.160 -28.712 1.00 37.50 153 ILE A CA 1
ATOM 1083 C C . ILE A 1 161 ? -3.089 -39.770 -30.180 1.00 33.67 153 ILE A C 1
ATOM 1084 O O . ILE A 1 161 ? -2.219 -40.106 -30.993 1.00 37.59 153 ILE A O 1
ATOM 1089 N N . ARG A 1 162 ? -4.185 -39.103 -30.525 1.00 38.82 154 ARG A N 1
ATOM 1090 C CA . ARG A 1 162 ? -4.377 -38.522 -31.849 1.00 39.63 154 ARG A CA 1
ATOM 1091 C C . ARG A 1 162 ? -4.430 -37.004 -31.716 1.00 37.28 154 ARG A C 1
ATOM 1092 O O . ARG A 1 162 ? -4.931 -36.475 -30.719 1.00 34.41 154 ARG A O 1
ATOM 1100 N N . VAL A 1 163 ? -3.896 -36.300 -32.715 1.00 39.33 155 VAL A N 1
ATOM 1101 C CA . VAL A 1 163 ? -3.788 -34.840 -32.682 1.00 40.31 155 VAL A CA 1
ATOM 1102 C C . VAL A 1 163 ? -4.913 -34.241 -33.511 1.00 35.23 155 VAL A C 1
ATOM 1103 O O . VAL A 1 163 ? -5.109 -34.625 -34.664 1.00 35.17 155 VAL A O 1
ATOM 1107 N N . ALA A 1 164 ? -5.649 -33.302 -32.933 1.00 33.96 156 ALA A N 1
ATOM 1108 C CA . ALA A 1 164 ? -6.616 -32.512 -33.685 1.00 32.69 156 ALA A CA 1
ATOM 1109 C C . ALA A 1 164 ? -5.905 -31.300 -34.283 1.00 27.78 156 ALA A C 1
ATOM 1110 O O . ALA A 1 164 ? -5.411 -30.435 -33.549 1.00 31.04 156 ALA A O 1
ATOM 1112 N N . GLU A 1 165 ? -5.866 -31.224 -35.607 1.00 30.97 157 GLU A N 1
ATOM 1113 C CA . GLU A 1 165 ? -5.018 -30.235 -36.250 1.00 31.91 157 GLU A CA 1
ATOM 1114 C C . GLU A 1 165 ? -5.664 -28.848 -36.249 1.00 29.77 157 GLU A C 1
ATOM 1115 O O . GLU A 1 165 ? -6.865 -28.685 -36.029 1.00 33.42 157 GLU A O 1
ATOM 1121 N N . ILE A 1 166 ? -4.831 -27.845 -36.518 1.00 28.67 158 ILE A N 1
ATOM 1122 C CA . ILE A 1 166 ? -5.227 -26.448 -36.643 1.00 26.04 158 ILE A CA 1
ATOM 1123 C C . ILE A 1 166 ? -4.887 -25.988 -38.069 1.00 27.45 158 ILE A C 1
ATOM 1124 O O . ILE A 1 166 ? -4.207 -26.685 -38.813 1.00 30.74 158 ILE A O 1
ATOM 1129 N N . THR A 1 167 ? -5.355 -24.804 -38.437 1.00 29.14 159 THR A N 1
ATOM 1130 C CA . THR A 1 167 ? -5.000 -24.199 -39.718 1.00 32.28 159 THR A CA 1
ATOM 1131 C C . THR A 1 167 ? -3.991 -23.076 -39.518 1.00 34.62 159 THR A C 1
ATOM 1132 O O . THR A 1 167 ? -3.734 -22.647 -38.386 1.00 30.76 159 THR A O 1
ATOM 1136 N N . PRO A 1 168 ? -3.372 -22.583 -40.605 1.00 28.79 160 PRO A N 1
ATOM 1137 C CA . PRO A 1 168 ? -2.315 -21.562 -40.463 1.00 26.96 160 PRO A CA 1
ATOM 1138 C C . PRO A 1 168 ? -2.774 -20.223 -39.896 1.00 32.64 160 PRO A C 1
ATOM 1139 O O . PRO A 1 168 ? -1.917 -19.402 -39.549 1.00 30.68 160 PRO A O 1
ATOM 1143 N N . ASP A 1 169 ? -4.066 -19.947 -39.821 1.00 28.97 161 ASP A N 1
ATOM 1144 C CA . ASP A 1 169 ? -4.492 -18.728 -39.155 1.00 29.02 161 ASP A CA 1
ATOM 1145 C C . ASP A 1 169 ? -4.579 -18.893 -37.638 1.00 27.06 161 ASP A C 1
ATOM 1146 O O . ASP A 1 169 ? -4.965 -17.943 -36.950 1.00 28.97 161 ASP A O 1
ATOM 1151 N N . GLY A 1 170 ? -4.233 -20.067 -37.112 1.00 29.51 162 GLY A N 1
ATOM 1152 C CA . GLY A 1 170 ? -4.331 -20.332 -35.687 1.00 31.27 162 GLY A CA 1
ATOM 1153 C C . GLY A 1 170 ? -5.690 -20.796 -35.211 1.00 31.59 162 GLY A C 1
ATOM 1154 O O . GLY A 1 170 ? -5.951 -20.788 -34.003 1.00 30.64 162 GLY A O 1
ATOM 1155 N N . ALA A 1 171 ? -6.567 -21.193 -36.121 1.00 35.59 163 ALA A N 1
ATOM 1156 C CA . ALA A 1 171 ? -7.884 -21.682 -35.754 1.00 30.80 163 ALA A CA 1
ATOM 1157 C C . ALA A 1 171 ? -7.875 -23.196 -35.645 1.00 33.19 163 ALA A C 1
ATOM 1158 O O . ALA A 1 171 ? -7.080 -23.883 -36.284 1.00 36.27 163 ALA A O 1
ATOM 1160 N N . LEU A 1 172 ? -8.774 -23.711 -34.824 1.00 35.20 164 LEU A N 1
ATOM 1161 C CA . LEU A 1 172 ? -9.021 -25.138 -34.799 1.00 29.18 164 LEU A CA 1
ATOM 1162 C C . LEU A 1 172 ? -9.781 -25.528 -36.067 1.00 32.69 164 LEU A C 1
ATOM 1163 O O . LEU A 1 172 ? -10.731 -24.847 -36.462 1.00 36.81 164 LEU A O 1
ATOM 1168 N N . ASP A 1 173 ? -9.344 -26.597 -36.735 1.00 33.51 165 ASP A N 1
ATOM 1169 C CA . ASP A 1 173 ? -10.046 -27.081 -37.932 1.00 32.25 165 ASP A CA 1
ATOM 1170 C C . ASP A 1 173 ? -11.253 -27.880 -37.458 1.00 38.28 165 ASP A C 1
ATOM 1171 O O . ASP A 1 173 ? -11.126 -29.035 -37.047 1.00 36.37 165 ASP A O 1
ATOM 1176 N N . LEU A 1 174 ? -12.433 -27.261 -37.511 1.00 36.46 166 LEU A N 1
ATOM 1177 C CA . LEU A 1 174 ? -13.626 -27.907 -36.972 1.00 37.69 166 LEU A CA 1
ATOM 1178 C C . LEU A 1 174 ? -14.054 -29.102 -37.820 1.00 41.03 166 LEU A C 1
ATOM 1179 O O . LEU A 1 174 ? -14.489 -30.126 -37.280 1.00 40.12 166 LEU A O 1
ATOM 1184 N N . ASP A 1 175 ? -13.943 -28.993 -39.146 1.00 37.51 167 ASP A N 1
ATOM 1185 C CA . ASP A 1 175 ? -14.243 -30.133 -40.013 1.00 46.75 167 ASP A CA 1
ATOM 1186 C C . ASP A 1 175 ? -13.324 -31.312 -39.708 1.00 44.94 167 ASP A C 1
ATOM 1187 O O . ASP A 1 175 ? -13.785 -32.446 -39.534 1.00 43.56 167 ASP A O 1
ATOM 1192 N N . ALA A 1 176 ? -12.014 -31.064 -39.651 1.00 42.08 168 ALA A N 1
ATOM 1193 C CA . ALA A 1 176 ? -11.089 -32.118 -39.256 1.00 44.15 168 ALA A CA 1
ATOM 1194 C C . ALA A 1 176 ? -11.387 -32.626 -37.847 1.00 42.36 168 ALA A C 1
ATOM 1195 O O . ALA A 1 176 ? -11.248 -33.826 -37.578 1.00 37.64 168 ALA A O 1
ATOM 1197 N N . LEU A 1 177 ? -11.824 -31.744 -36.945 1.00 41.09 169 LEU A N 1
ATOM 1198 C CA . LEU A 1 177 ? -12.141 -32.176 -35.585 1.00 36.89 169 LEU A CA 1
ATOM 1199 C C . LEU A 1 177 ? -13.318 -33.148 -35.579 1.00 40.49 169 LEU A C 1
ATOM 1200 O O . LEU A 1 177 ? -13.229 -34.242 -35.007 1.00 40.34 169 LEU A O 1
ATOM 1205 N N . ARG A 1 178 ? -14.419 -32.775 -36.238 1.00 44.01 170 ARG A N 1
ATOM 1206 C CA . ARG A 1 178 ? -15.573 -33.665 -36.351 1.00 52.13 170 ARG A CA 1
ATOM 1207 C C . ARG A 1 178 ? -15.181 -35.025 -36.918 1.00 51.33 170 ARG A C 1
ATOM 1208 O O . ARG A 1 178 ? -15.570 -36.068 -36.383 1.00 52.05 170 ARG A O 1
ATOM 1216 N N . ALA A 1 179 ? -14.407 -35.036 -38.004 1.00 47.82 171 ALA A N 1
ATOM 1217 C CA . ALA A 1 179 ? -14.009 -36.306 -38.604 1.00 51.02 171 ALA A CA 1
ATOM 1218 C C . ALA A 1 179 ? -13.077 -37.108 -37.708 1.00 50.75 171 ALA A C 1
ATOM 1219 O O . ALA A 1 179 ? -13.011 -38.330 -37.850 1.00 45.68 171 ALA A O 1
ATOM 1221 N N . ALA A 1 180 ? -12.368 -36.456 -36.783 1.00 43.72 172 ALA A N 1
ATOM 1222 C CA . ALA A 1 180 ? -11.438 -37.183 -35.928 1.00 42.33 172 ALA A CA 1
ATOM 1223 C C . ALA A 1 180 ? -12.121 -37.814 -34.727 1.00 44.15 172 ALA A C 1
ATOM 1224 O O . ALA A 1 180 ? -11.543 -38.712 -34.102 1.00 45.66 172 ALA A O 1
ATOM 1226 N N . MET A 1 181 ? -13.341 -37.388 -34.407 1.00 45.05 173 MET A N 1
ATOM 1227 C CA . MET A 1 181 ? -14.040 -37.863 -33.213 1.00 48.57 173 MET A CA 1
ATOM 1228 C C . MET A 1 181 ? -14.768 -39.179 -33.498 1.00 50.25 173 MET A C 1
ATOM 1229 O O . MET A 1 181 ? -15.991 -39.274 -33.457 1.00 54.28 173 MET A O 1
ATOM 1234 N N . THR A 1 182 ? -13.975 -40.202 -33.803 1.00 49.55 174 THR A N 1
ATOM 1235 C CA . THR A 1 182 ? -14.493 -41.518 -34.138 1.00 49.61 174 THR A CA 1
ATOM 1236 C C . THR A 1 182 ? -14.900 -42.255 -32.865 1.00 48.61 174 THR A C 1
ATOM 1237 O O . THR A 1 182 ? -14.664 -41.777 -31.755 1.00 47.15 174 THR A O 1
ATOM 1241 N N . PRO A 1 183 ? -15.556 -43.414 -32.994 1.00 51.81 175 PRO A N 1
ATOM 1242 C CA . PRO A 1 183 ? -16.028 -44.120 -31.789 1.00 50.99 175 PRO A CA 1
ATOM 1243 C C . PRO A 1 183 ? -14.936 -44.519 -30.811 1.00 53.34 175 PRO A C 1
ATOM 1244 O O . PRO A 1 183 ? -15.226 -44.669 -29.617 1.00 61.80 175 PRO A O 1
ATOM 1248 N N . GLU A 1 184 ? -13.699 -44.715 -31.263 1.00 46.18 176 GLU A N 1
ATOM 1249 C CA . GLU A 1 184 ? -12.661 -45.144 -30.334 1.00 50.56 176 GLU A CA 1
ATOM 1250 C C . GLU A 1 184 ? -12.067 -43.996 -29.522 1.00 49.95 176 GLU A C 1
ATOM 1251 O O . GLU A 1 184 ? -11.262 -44.254 -28.620 1.00 48.58 176 GLU A O 1
ATOM 1257 N N . VAL A 1 185 ? -12.429 -42.749 -29.820 1.00 43.96 177 VAL A N 1
ATOM 1258 C CA . VAL A 1 185 ? -11.938 -41.601 -29.064 1.00 39.73 177 VAL A CA 1
ATOM 1259 C C . VAL A 1 185 ? -12.741 -41.489 -27.775 1.00 39.78 177 VAL A C 1
ATOM 1260 O O . VAL A 1 185 ? -13.969 -41.372 -27.808 1.00 42.03 177 VAL A O 1
ATOM 1264 N N . LYS A 1 186 ? -12.048 -41.504 -26.633 1.00 37.05 178 LYS A N 1
ATOM 1265 C CA . LYS A 1 186 ? -12.716 -41.500 -25.339 1.00 33.15 178 LYS A CA 1
ATOM 1266 C C . LYS A 1 186 ? -12.592 -40.189 -24.587 1.00 36.71 178 LYS A C 1
ATOM 1267 O O . LYS A 1 186 ? -13.325 -39.989 -23.612 1.00 34.87 178 LYS A O 1
ATOM 1273 N N . LEU A 1 187 ? -11.692 -39.301 -25.001 1.00 35.03 179 LEU A N 1
ATOM 1274 C CA . LEU A 1 187 ? -11.462 -38.060 -24.276 1.00 36.63 179 LEU A CA 1
ATOM 1275 C C . LEU A 1 187 ? -10.880 -37.043 -25.242 1.00 36.28 179 LEU A C 1
ATOM 1276 O O . LEU A 1 187 ? -10.057 -37.388 -26.096 1.00 34.94 179 LEU A O 1
ATOM 1281 N N . LEU A 1 188 ? -11.327 -35.797 -25.119 1.00 31.42 180 LEU A N 1
ATOM 1282 C CA . LEU A 1 188 ? -10.799 -34.703 -25.924 1.00 31.61 180 LEU A CA 1
ATOM 1283 C C . LEU A 1 188 ? -10.269 -33.619 -24.997 1.00 26.25 180 LEU A C 1
ATOM 1284 O O . LEU A 1 188 ? -11.025 -33.064 -24.194 1.00 31.10 180 LEU A O 1
ATOM 1289 N N . ALA A 1 189 ? -8.977 -33.321 -25.115 1.00 27.79 181 ALA A N 1
ATOM 1290 C CA . ALA A 1 189 ? -8.342 -32.207 -24.413 1.00 29.48 181 ALA A CA 1
ATOM 1291 C C . ALA A 1 189 ? -8.277 -31.007 -25.353 1.00 28.60 181 ALA A C 1
ATOM 1292 O O . ALA A 1 189 ? -7.706 -31.107 -26.445 1.00 32.31 181 ALA A O 1
ATOM 1294 N N . VAL A 1 190 ? -8.853 -29.879 -24.934 1.00 26.35 182 VAL A N 1
ATOM 1295 C CA . VAL A 1 190 ? -9.010 -28.723 -25.815 1.00 29.48 182 VAL A CA 1
ATOM 1296 C C . VAL A 1 190 ? -8.879 -27.435 -25.002 1.00 33.67 182 VAL A C 1
ATOM 1297 O O . VAL A 1 190 ? -9.501 -27.289 -23.945 1.00 34.53 182 VAL A O 1
ATOM 1301 N N . THR A 1 191 ? -8.062 -26.502 -25.489 1.00 30.90 183 THR A N 1
ATOM 1302 C CA . THR A 1 191 ? -7.913 -25.220 -24.808 1.00 26.83 183 THR A CA 1
ATOM 1303 C C . THR A 1 191 ? -9.093 -24.313 -25.124 1.00 25.32 183 THR A C 1
ATOM 1304 O O . THR A 1 191 ? -9.639 -24.328 -26.233 1.00 26.46 183 THR A O 1
ATOM 1308 N N . HIS A 1 192 ? -9.515 -23.551 -24.116 1.00 25.66 184 HIS A N 1
ATOM 1309 C CA . HIS A 1 192 ? -10.480 -22.486 -24.344 1.00 24.30 184 HIS A CA 1
ATOM 1310 C C . HIS A 1 192 ? -9.811 -21.313 -25.058 1.00 23.67 184 HIS A C 1
ATOM 1311 O O . HIS A 1 192 ? -10.343 -20.795 -26.046 1.00 24.07 184 HIS A O 1
ATOM 1318 N N . VAL A 1 193 ? -8.618 -20.922 -24.620 1.00 24.44 185 VAL A N 1
ATOM 1319 C CA . VAL A 1 193 ? -7.890 -19.813 -25.235 1.00 27.79 185 VAL A CA 1
ATOM 1320 C C . VAL A 1 193 ? -6.421 -20.195 -25.300 1.00 26.93 185 VAL A C 1
ATOM 1321 O O . VAL A 1 193 ? -5.840 -20.605 -24.292 1.00 26.22 185 VAL A O 1
ATOM 1325 N N . SER A 1 194 ? -5.822 -20.068 -26.488 1.00 27.51 186 SER A N 1
ATOM 1326 C CA . SER A 1 194 ? -4.423 -20.437 -26.673 1.00 25.70 186 SER A CA 1
ATOM 1327 C C . SER A 1 194 ? -3.492 -19.400 -26.048 1.00 26.21 186 SER A C 1
ATOM 1328 O O . SER A 1 194 ? -3.643 -18.195 -26.275 1.00 27.50 186 SER A O 1
ATOM 1331 N N . ASN A 1 195 ? -2.495 -19.875 -25.296 1.00 26.36 187 ASN A N 1
ATOM 1332 C CA . ASN A 1 195 ? -1.527 -18.986 -24.664 1.00 26.41 187 ASN A CA 1
ATOM 1333 C C . ASN A 1 195 ? -0.488 -18.455 -25.643 1.00 31.81 187 ASN A C 1
ATOM 1334 O O . ASN A 1 195 ? 0.265 -17.540 -25.287 1.00 30.99 187 ASN A O 1
ATOM 1339 N N . VAL A 1 196 ? -0.422 -19.003 -26.853 1.00 28.61 188 VAL A N 1
ATOM 1340 C CA . VAL A 1 196 ? 0.507 -18.545 -27.883 1.00 27.77 188 VAL A CA 1
ATOM 1341 C C . VAL A 1 196 ? -0.210 -17.712 -28.942 1.00 29.14 188 VAL A C 1
ATOM 1342 O O . VAL A 1 196 ? 0.252 -16.633 -29.319 1.00 27.87 188 VAL A O 1
ATOM 1346 N N . LEU A 1 197 ? -1.355 -18.207 -29.413 1.00 29.01 189 LEU A N 1
ATOM 1347 C CA . LEU A 1 197 ? -2.091 -17.649 -30.539 1.00 30.29 189 LEU A CA 1
ATOM 1348 C C . LEU A 1 197 ? -3.104 -16.601 -30.117 1.00 31.03 189 LEU A C 1
ATOM 1349 O O . LEU A 1 197 ? -3.430 -15.701 -30.906 1.00 30.91 189 LEU A O 1
ATOM 1354 N N . GLY A 1 198 ? -3.597 -16.693 -28.885 1.00 25.41 190 GLY A N 1
ATOM 1355 C CA . GLY A 1 198 ? -4.714 -15.899 -28.450 1.00 30.49 190 GLY A CA 1
ATOM 1356 C C . GLY A 1 198 ? -6.054 -16.406 -28.917 1.00 34.26 190 GLY A C 1
ATOM 1357 O O . GLY A 1 198 ? -7.079 -15.886 -28.467 1.00 31.23 190 GLY A O 1
ATOM 1358 N N . THR A 1 199 ? -6.082 -17.401 -29.806 1.00 29.57 191 THR A N 1
ATOM 1359 C CA . THR A 1 199 ? -7.330 -17.898 -30.372 1.00 26.14 191 THR A CA 1
ATOM 1360 C C . THR A 1 199 ? -8.335 -18.280 -29.293 1.00 25.38 191 THR A C 1
ATOM 1361 O O . THR A 1 199 ? -8.001 -19.010 -28.364 1.00 28.24 191 THR A O 1
ATOM 1365 N N . VAL A 1 200 ? -9.578 -17.830 -29.463 1.00 26.79 192 VAL A N 1
ATOM 1366 C CA . VAL A 1 200 ? -10.720 -18.250 -28.658 1.00 23.55 192 VAL A CA 1
ATOM 1367 C C . VAL A 1 200 ? -11.431 -19.385 -29.396 1.00 30.02 192 VAL A C 1
ATOM 1368 O O . VAL A 1 200 ? -12.074 -19.157 -30.421 1.00 30.66 192 VAL A O 1
ATOM 1372 N N . ASN A 1 201 ? -11.349 -20.613 -28.870 1.00 30.72 193 ASN A N 1
ATOM 1373 C CA . ASN A 1 201 ? -12.039 -21.738 -29.493 1.00 30.02 193 ASN A CA 1
ATOM 1374 C C . ASN A 1 201 ? -13.516 -21.761 -29.105 1.00 31.51 193 ASN A C 1
ATOM 1375 O O . ASN A 1 201 ? -13.882 -21.315 -28.016 1.00 31.36 193 ASN A O 1
ATOM 1380 N N . PRO A 1 202 ? -14.391 -22.289 -29.983 1.00 30.39 194 PRO A N 1
ATOM 1381 C CA . PRO A 1 202 ? -15.837 -22.405 -29.678 1.00 25.78 194 PRO A CA 1
ATOM 1382 C C . PRO A 1 202 ? -16.117 -23.620 -28.802 1.00 34.99 194 PRO A C 1
ATOM 1383 O O . PRO A 1 202 ? -16.643 -24.661 -29.254 1.00 30.96 194 PRO A O 1
ATOM 1387 N N . VAL A 1 203 ? -15.735 -23.515 -27.521 1.00 26.06 195 VAL A N 1
ATOM 1388 C CA . VAL A 1 203 ? -15.777 -24.698 -26.664 1.00 29.10 195 VAL A CA 1
ATOM 1389 C C . VAL A 1 203 ? -17.202 -25.171 -26.466 1.00 33.73 195 VAL A C 1
ATOM 1390 O O . VAL A 1 203 ? -17.442 -26.369 -26.267 1.00 38.03 195 VAL A O 1
ATOM 1394 N N . ARG A 1 204 ? -18.170 -24.256 -26.506 1.00 32.79 196 ARG A N 1
ATOM 1395 C CA . ARG A 1 204 ? -19.557 -24.661 -26.325 1.00 34.80 196 ARG A CA 1
ATOM 1396 C C . ARG A 1 204 ? -19.991 -25.593 -27.450 1.00 36.49 196 ARG A C 1
ATOM 1397 O O . ARG A 1 204 ? -20.550 -26.665 -27.202 1.00 37.72 196 ARG A O 1
ATOM 1405 N N . GLU A 1 205 ? -19.722 -25.212 -28.696 1.00 38.26 197 GLU A N 1
ATOM 1406 C CA . GLU A 1 205 ? -20.114 -26.069 -29.811 1.00 42.40 197 GLU A CA 1
ATOM 1407 C C . GLU A 1 205 ? -19.267 -27.338 -29.846 1.00 41.12 197 GLU A C 1
ATOM 1408 O O . GLU A 1 205 ? -19.772 -28.421 -30.156 1.00 40.91 197 GLU A O 1
ATOM 1410 N N . ILE A 1 206 ? -17.984 -27.230 -29.505 1.00 38.05 198 ILE A N 1
ATOM 1411 C CA . ILE A 1 206 ? -17.124 -28.409 -29.475 1.00 32.71 198 ILE A CA 1
ATOM 1412 C C . ILE A 1 206 ? -17.621 -29.408 -28.436 1.00 37.25 198 ILE A C 1
ATOM 1413 O O . ILE A 1 206 ? -17.766 -30.607 -28.714 1.00 35.96 198 ILE A O 1
ATOM 1418 N N . CYS A 1 207 ? -17.887 -28.933 -27.220 1.00 35.11 199 CYS A N 1
ATOM 1419 C CA . CYS A 1 207 ? -18.280 -29.853 -26.161 1.00 36.14 199 CYS A CA 1
ATOM 1420 C C . CYS A 1 207 ? -19.686 -30.391 -26.375 1.00 39.77 199 CYS A C 1
ATOM 1421 O O . CYS A 1 207 ? -19.991 -31.504 -25.937 1.00 47.96 199 CYS A O 1
ATOM 1424 N N . ARG A 1 208 ? -20.551 -29.630 -27.045 1.00 38.23 200 ARG A N 1
ATOM 1425 C CA . ARG A 1 208 ? -21.882 -30.145 -27.355 1.00 41.76 200 ARG A CA 1
ATOM 1426 C C . ARG A 1 208 ? -21.796 -31.326 -28.315 1.00 49.48 200 ARG A C 1
ATOM 1427 O O . ARG A 1 208 ? -22.539 -32.306 -28.180 1.00 52.63 200 ARG A O 1
ATOM 1435 N N . GLU A 1 209 ? -20.892 -31.256 -29.292 1.00 43.87 201 GLU A N 1
ATOM 1436 C CA . GLU A 1 209 ? -20.755 -32.362 -30.229 1.00 44.30 201 GLU A CA 1
ATOM 1437 C C . GLU A 1 209 ? -20.043 -33.547 -29.589 1.00 44.64 201 GLU A C 1
ATOM 1438 O O . GLU A 1 209 ? -20.434 -34.699 -29.810 1.00 48.84 201 GLU A O 1
ATOM 1444 N N . ALA A 1 210 ? -19.002 -33.296 -28.795 1.00 37.68 202 ALA A N 1
ATOM 1445 C CA . ALA A 1 210 ? -18.320 -34.403 -28.134 1.00 35.55 202 ALA A CA 1
ATOM 1446 C C . ALA A 1 210 ? -19.279 -35.182 -27.239 1.00 41.59 202 ALA A C 1
ATOM 1447 O O . ALA A 1 210 ? -19.210 -36.415 -27.166 1.00 45.80 202 ALA A O 1
ATOM 1449 N N . ARG A 1 211 ? -20.194 -34.481 -26.560 1.00 44.28 203 ARG A N 1
ATOM 1450 C CA . ARG A 1 211 ? -21.138 -35.168 -25.683 1.00 46.42 203 ARG A CA 1
ATOM 1451 C C . ARG A 1 211 ? -22.104 -36.026 -26.484 1.00 48.27 203 ARG A C 1
ATOM 1452 O O . ARG A 1 211 ? -22.497 -37.113 -26.038 1.00 45.27 203 ARG A O 1
ATOM 1460 N N . LYS A 1 212 ? -22.500 -35.545 -27.666 1.00 45.98 204 LYS A N 1
ATOM 1461 C CA . LYS A 1 212 ? -23.318 -36.330 -28.585 1.00 52.87 204 LYS A CA 1
ATOM 1462 C C . LYS A 1 212 ? -22.649 -37.647 -28.955 1.00 53.47 204 LYS A C 1
ATOM 1463 O O . LYS A 1 212 ? -23.342 -38.611 -29.299 1.00 56.04 204 LYS A O 1
ATOM 1469 N N . ARG A 1 213 ? -21.321 -37.713 -28.867 1.00 51.79 205 ARG A N 1
ATOM 1470 C CA . ARG A 1 213 ? -20.555 -38.874 -29.293 1.00 52.96 205 ARG A CA 1
ATOM 1471 C C . ARG A 1 213 ? -19.946 -39.643 -28.128 1.00 52.46 205 ARG A C 1
ATOM 1472 O O . ARG A 1 213 ? -19.109 -40.524 -28.350 1.00 49.14 205 ARG A O 1
ATOM 1480 N N . GLY A 1 214 ? -20.336 -39.328 -26.895 1.00 50.53 206 GLY A N 1
ATOM 1481 C CA . GLY A 1 214 ? -19.812 -40.047 -25.752 1.00 49.31 206 GLY A CA 1
ATOM 1482 C C . GLY A 1 214 ? -18.370 -39.745 -25.429 1.00 48.45 206 GLY A C 1
ATOM 1483 O O . GLY A 1 214 ? -17.707 -40.554 -24.779 1.00 46.40 206 GLY A O 1
ATOM 1484 N N . ILE A 1 215 ? -17.864 -38.594 -25.859 1.00 46.30 207 ILE A N 1
ATOM 1485 C CA . ILE A 1 215 ? -16.461 -38.243 -25.699 1.00 39.48 207 ILE A CA 1
ATOM 1486 C C . ILE A 1 215 ? -16.336 -37.262 -24.537 1.00 39.00 207 ILE A C 1
ATOM 1487 O O . ILE A 1 215 ? -16.974 -36.202 -24.537 1.00 34.28 207 ILE A O 1
ATOM 1492 N N . ILE A 1 216 ? -15.519 -37.620 -23.542 1.00 34.32 208 ILE A N 1
ATOM 1493 C CA . ILE A 1 216 ? -15.272 -36.737 -22.405 1.00 29.91 208 ILE A CA 1
ATOM 1494 C C . ILE A 1 216 ? -14.422 -35.552 -22.853 1.00 30.38 208 ILE A C 1
ATOM 1495 O O . ILE A 1 216 ? -13.460 -35.717 -23.611 1.00 35.92 208 ILE A O 1
ATOM 1500 N N . THR A 1 217 ? -14.756 -34.346 -22.373 1.00 32.82 209 THR A N 1
ATOM 1501 C CA . THR A 1 217 ? -14.000 -33.138 -22.701 1.00 31.04 209 THR A CA 1
ATOM 1502 C C . THR A 1 217 ? -13.302 -32.566 -21.475 1.00 31.48 209 THR A C 1
ATOM 1503 O O . THR A 1 217 ? -13.916 -32.399 -20.412 1.00 30.89 209 THR A O 1
ATOM 1507 N N . VAL A 1 218 ? -12.027 -32.240 -21.643 1.00 34.75 210 VAL A N 1
ATOM 1508 C CA . VAL A 1 218 ? -11.230 -31.578 -20.620 1.00 36.30 210 VAL A CA 1
ATOM 1509 C C . VAL A 1 218 ? -10.805 -30.243 -21.207 1.00 30.04 210 VAL A C 1
ATOM 1510 O O . VAL A 1 218 ? -10.007 -30.194 -22.157 1.00 25.86 210 VAL A O 1
ATOM 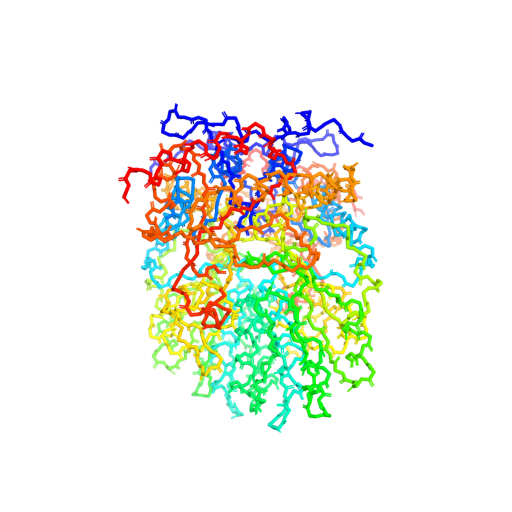1514 N N . VAL A 1 219 ? -11.354 -29.158 -20.677 1.00 33.99 211 VAL A N 1
ATOM 1515 C CA . VAL A 1 219 ? -11.145 -27.838 -21.255 1.00 29.52 211 VAL A CA 1
ATOM 1516 C C . VAL A 1 219 ? -10.148 -27.073 -20.405 1.00 25.17 211 VAL A C 1
ATOM 1517 O O . VAL A 1 219 ? -10.338 -26.906 -19.194 1.00 27.23 211 VAL A O 1
ATOM 1521 N N . ASP A 1 220 ? -9.081 -26.607 -21.036 1.00 21.01 212 ASP A N 1
ATOM 1522 C CA . ASP A 1 220 ? -8.075 -25.806 -20.359 1.00 24.63 212 ASP A CA 1
ATOM 1523 C C . ASP A 1 220 ? -8.528 -24.348 -20.407 1.00 30.75 212 ASP A C 1
ATOM 1524 O O . ASP A 1 220 ? -8.462 -23.711 -21.460 1.00 26.04 212 ASP A O 1
ATOM 1529 N N . GLY A 1 221 ? -9.009 -23.828 -19.276 1.00 30.69 213 GLY A N 1
ATOM 1530 C CA . GLY A 1 221 ? -9.503 -22.467 -19.180 1.00 27.59 213 GLY A CA 1
ATOM 1531 C C . GLY A 1 221 ? -8.510 -21.428 -18.683 1.00 25.30 213 GLY A C 1
ATOM 1532 O O . GLY A 1 221 ? -8.904 -20.275 -18.483 1.00 26.11 213 GLY A O 1
ATOM 1533 N N . SER A 1 222 ? -7.224 -21.781 -18.552 1.00 25.11 214 SER A N 1
ATOM 1534 C CA . SER A 1 222 ? -6.227 -20.903 -17.945 1.00 23.47 214 SER A CA 1
ATOM 1535 C C . SER A 1 222 ? -6.183 -19.498 -18.564 1.00 30.71 214 SER A C 1
ATOM 1536 O O . SER A 1 222 ? -5.985 -18.510 -17.846 1.00 23.41 214 SER A O 1
ATOM 1539 N N . GLN A 1 223 ? -6.314 -19.378 -19.890 1.00 27.16 215 GLN A N 1
ATOM 1540 C CA . GLN A 1 223 ? -6.233 -18.059 -20.523 1.00 21.36 215 GLN A CA 1
ATOM 1541 C C . GLN A 1 223 ? -7.595 -17.506 -20.907 1.00 25.89 215 GLN A C 1
ATOM 1542 O O . GLN A 1 223 ? -7.665 -16.441 -21.539 1.00 29.42 215 GLN A O 1
ATOM 1548 N N . ALA A 1 224 ? -8.671 -18.222 -20.588 1.00 24.86 216 ALA A N 1
ATOM 1549 C CA . ALA A 1 224 ? -10.013 -17.706 -20.817 1.00 29.76 216 ALA A CA 1
ATOM 1550 C C . ALA A 1 224 ? -10.478 -16.818 -19.661 1.00 34.64 216 ALA A C 1
ATOM 1551 O O . ALA A 1 224 ? -10.814 -15.646 -19.861 1.00 30.36 216 ALA A O 1
ATOM 1553 N N . VAL A 1 225 ? -10.475 -17.342 -18.436 1.00 33.52 217 VAL A N 1
ATOM 1554 C CA . VAL A 1 225 ? -11.121 -16.637 -17.328 1.00 28.00 217 VAL A CA 1
ATOM 1555 C C . VAL A 1 225 ? -10.466 -15.306 -16.958 1.00 32.27 217 VAL A C 1
ATOM 1556 O O . VAL A 1 225 ? -11.166 -14.450 -16.399 1.00 32.44 217 VAL A O 1
ATOM 1560 N N . PRO A 1 226 ? -9.181 -15.034 -17.233 1.00 33.93 218 PRO A N 1
ATOM 1561 C CA . PRO A 1 226 ? -8.693 -13.674 -16.957 1.00 37.44 218 PRO A CA 1
ATOM 1562 C C . PRO A 1 226 ? -9.233 -12.626 -17.919 1.00 34.33 218 PRO A C 1
ATOM 1563 O O . PRO A 1 226 ? -9.284 -11.450 -17.543 1.00 42.22 218 PRO A O 1
ATOM 1567 N N . HIS A 1 227 ? -9.661 -13.014 -19.127 1.00 36.45 219 HIS A N 1
ATOM 1568 C CA . HIS A 1 227 ? -9.893 -12.072 -20.219 1.00 34.79 219 HIS A CA 1
ATOM 1569 C C . HIS A 1 227 ? -11.317 -12.036 -20.745 1.00 32.70 219 HIS A C 1
ATOM 1570 O O . HIS A 1 227 ? -11.581 -11.293 -21.688 1.00 35.87 219 HIS A O 1
ATOM 1577 N N . ARG A 1 228 ? -12.241 -12.798 -20.176 1.00 30.66 220 ARG A N 1
ATOM 1578 C CA . ARG A 1 228 ? -13.614 -12.758 -20.656 1.00 31.68 220 ARG A CA 1
ATOM 1579 C C . ARG A 1 228 ? -14.502 -13.430 -19.628 1.00 28.79 220 ARG A C 1
ATOM 1580 O O . ARG A 1 228 ? -14.037 -14.220 -18.806 1.00 30.83 220 ARG A O 1
ATOM 1588 N N . LYS A 1 229 ? -15.786 -13.105 -19.684 1.00 28.68 221 LYS A N 1
ATOM 1589 C CA . LYS A 1 229 ? -16.755 -13.807 -18.867 1.00 34.08 221 LYS A CA 1
ATOM 1590 C C . LYS A 1 229 ? -16.873 -15.243 -19.365 1.00 37.84 221 LYS A C 1
ATOM 1591 O O . LYS A 1 229 ? -17.070 -15.483 -20.558 1.00 44.91 221 LYS A O 1
ATOM 1597 N N . VAL A 1 230 ? -16.706 -16.197 -18.457 1.00 37.47 222 VAL A N 1
ATOM 1598 C CA . VAL A 1 230 ? -16.848 -17.613 -18.763 1.00 31.38 222 VAL A CA 1
ATOM 1599 C C . VAL A 1 230 ? -17.947 -18.169 -17.875 1.00 35.06 222 VAL A C 1
ATOM 1600 O O . VAL A 1 230 ? -17.852 -18.110 -16.644 1.00 35.84 222 VAL A O 1
ATOM 1604 N N . ASP A 1 231 ? -18.995 -18.681 -18.497 1.00 31.86 223 ASP A N 1
ATOM 1605 C CA . ASP A 1 231 ? -20.051 -19.416 -17.813 1.00 30.23 223 ASP A CA 1
ATOM 1606 C C . ASP A 1 231 ? -19.716 -20.889 -18.025 1.00 39.30 223 ASP A C 1
ATOM 1607 O O . ASP A 1 231 ? -20.040 -21.464 -19.067 1.00 30.16 223 ASP A O 1
ATOM 1612 N N . VAL A 1 232 ? -19.042 -21.494 -17.039 1.00 36.87 224 VAL A N 1
ATOM 1613 C CA . VAL A 1 232 ? -18.478 -22.827 -17.243 1.00 31.21 224 VAL A CA 1
ATOM 1614 C C . VAL A 1 232 ? -19.579 -23.855 -17.457 1.00 33.40 224 VAL A C 1
ATOM 1615 O O . VAL A 1 232 ? -19.466 -24.732 -18.324 1.00 35.19 224 VAL A O 1
ATOM 1619 N N . ALA A 1 233 ? -20.669 -23.758 -16.694 1.00 35.54 225 ALA A N 1
ATOM 1620 C CA . ALA A 1 233 ? -21.751 -24.726 -16.844 1.00 34.35 225 ALA A CA 1
ATOM 1621 C C . ALA A 1 233 ? -22.349 -24.682 -18.250 1.00 37.30 225 ALA A C 1
ATOM 1622 O O . ALA A 1 233 ? -22.726 -25.720 -18.812 1.00 36.20 225 ALA A O 1
ATOM 1624 N N . ALA A 1 234 ? -22.438 -23.492 -18.843 1.00 37.91 226 ALA A N 1
ATOM 1625 C CA . ALA A 1 234 ? -23.059 -23.389 -20.157 1.00 38.48 226 ALA A CA 1
ATOM 1626 C C . ALA A 1 234 ? -22.205 -24.020 -21.251 1.00 38.94 226 ALA A C 1
ATOM 1627 O O . ALA A 1 234 ? -22.731 -24.336 -22.324 1.00 43.06 226 ALA A O 1
ATOM 1629 N N . ILE A 1 235 ? -20.908 -24.226 -20.999 1.00 30.95 227 ILE A N 1
ATOM 1630 C CA . ILE A 1 235 ? -20.047 -24.855 -21.993 1.00 33.96 227 ILE A CA 1
ATOM 1631 C C . ILE A 1 235 ? -20.485 -26.288 -22.247 1.00 36.86 227 ILE A C 1
ATOM 1632 O O . ILE A 1 235 ? -20.391 -26.781 -23.374 1.00 38.71 227 ILE A O 1
ATOM 1637 N N . GLY A 1 236 ? -20.996 -26.967 -21.226 1.00 37.84 228 GLY A N 1
ATOM 1638 C CA . GLY A 1 236 ? -21.391 -28.351 -21.380 1.00 35.79 228 GLY A CA 1
ATOM 1639 C C . GLY A 1 236 ? -20.238 -29.325 -21.443 1.00 36.88 228 GLY A C 1
ATOM 1640 O O . GLY A 1 236 ? -20.377 -30.397 -22.031 1.00 43.85 228 GLY A O 1
ATOM 1641 N N . CYS A 1 237 ? -19.093 -28.982 -20.862 1.00 37.90 229 CYS A N 1
ATOM 1642 C CA . CYS A 1 237 ? -17.951 -29.881 -20.860 1.00 36.42 229 CYS A CA 1
ATOM 1643 C C . CYS A 1 237 ? -18.002 -30.777 -19.625 1.00 34.71 229 CYS A C 1
ATOM 1644 O O . CYS A 1 237 ? -18.922 -30.697 -18.808 1.00 35.24 229 CYS A O 1
ATOM 1647 N N . ASP A 1 238 ? -17.008 -31.653 -19.480 1.00 34.24 230 ASP A N 1
ATOM 1648 C CA . ASP A 1 238 ? -16.953 -32.535 -18.315 1.00 31.96 230 ASP A CA 1
ATOM 1649 C C . ASP A 1 238 ? -16.008 -32.056 -17.232 1.00 28.47 230 ASP A C 1
ATOM 1650 O O . ASP A 1 238 ? -16.266 -32.303 -16.043 1.00 30.47 230 ASP A O 1
ATOM 1655 N N . PHE A 1 239 ? -14.919 -31.409 -17.630 1.00 29.42 231 PHE A N 1
ATOM 1656 C CA . PHE A 1 239 ? -13.881 -30.916 -16.747 1.00 31.37 231 PHE A CA 1
ATOM 1657 C C . PHE A 1 239 ? -13.413 -29.571 -17.285 1.00 29.92 231 PHE A C 1
ATOM 1658 O O . PHE A 1 239 ? -13.321 -29.382 -18.502 1.00 36.07 231 PHE A O 1
ATOM 1666 N N . TYR A 1 240 ? -13.134 -28.631 -16.384 1.00 26.67 232 TYR A N 1
ATOM 1667 C CA . TYR A 1 240 ? -12.677 -27.296 -16.766 1.00 25.00 232 TYR A CA 1
ATOM 1668 C C . TYR A 1 240 ? -11.673 -26.829 -15.717 1.00 27.05 232 TYR A C 1
ATOM 1669 O O . TYR A 1 240 ? -11.971 -26.867 -14.523 1.00 26.34 232 TYR A O 1
ATOM 1678 N N . ALA A 1 241 ? -10.483 -26.423 -16.152 1.00 29.98 233 ALA A N 1
ATOM 1679 C CA . ALA A 1 241 ? -9.378 -26.098 -15.260 1.00 28.96 233 ALA A CA 1
ATOM 1680 C C . ALA A 1 241 ? -8.994 -24.630 -15.389 1.00 31.05 233 ALA A C 1
ATOM 1681 O O . ALA A 1 241 ? -8.957 -24.082 -16.497 1.00 24.01 233 ALA A O 1
ATOM 1683 N N . ILE A 1 242 ? -8.694 -23.981 -14.258 1.00 29.80 234 ILE A N 1
ATOM 1684 C CA . ILE A 1 242 ? -8.192 -22.610 -14.288 1.00 27.00 234 ILE A CA 1
ATOM 1685 C C . ILE A 1 242 ? -7.015 -22.477 -13.339 1.00 24.46 234 ILE A C 1
ATOM 1686 O O . ILE A 1 242 ? -6.787 -23.309 -12.458 1.00 28.17 234 ILE A O 1
ATOM 1691 N N . THR A 1 243 ? -6.279 -21.395 -13.511 1.00 23.52 235 THR A N 1
ATOM 1692 C CA . THR A 1 243 ? -5.117 -21.161 -12.680 1.00 22.91 235 THR A CA 1
ATOM 1693 C C . THR A 1 243 ? -5.164 -19.732 -12.163 1.00 26.85 235 THR A C 1
ATOM 1694 O O . THR A 1 243 ? -5.481 -18.791 -12.907 1.00 24.90 235 THR A O 1
ATOM 1698 N N . GLY A 1 244 ? -4.882 -19.587 -10.865 1.00 27.08 236 GLY A N 1
ATOM 1699 C CA . GLY A 1 244 ? -5.210 -18.347 -10.179 1.00 24.11 236 GLY A CA 1
ATOM 1700 C C . GLY A 1 244 ? -4.258 -17.203 -10.480 1.00 27.68 236 GLY A C 1
ATOM 1701 O O . GLY A 1 244 ? -4.669 -16.032 -10.506 1.00 24.86 236 GLY A O 1
ATOM 1702 N N . HIS A 1 245 ? -2.977 -17.511 -10.689 1.00 22.22 237 HIS A N 1
ATOM 1703 C CA . HIS A 1 245 ? -1.979 -16.460 -10.776 1.00 24.29 237 HIS A CA 1
ATOM 1704 C C . HIS A 1 245 ? -2.101 -15.660 -12.074 1.00 26.94 237 HIS A C 1
ATOM 1705 O O . HIS A 1 245 ? -1.470 -14.614 -12.222 1.00 26.44 237 HIS A O 1
ATOM 1736 N N . MET A 1 247 ? -5.148 -14.790 -13.146 1.00 20.66 239 MET A N 1
ATOM 1737 C CA . MET A 1 247 ? -6.353 -13.973 -12.991 1.00 19.89 239 MET A CA 1
ATOM 1738 C C . MET A 1 247 ? -6.359 -13.088 -11.739 1.00 25.69 239 MET A C 1
ATOM 1739 O O . MET A 1 247 ? -7.309 -13.119 -10.956 1.00 28.27 239 MET A O 1
ATOM 1744 N N . CYS A 1 248 ? -5.305 -12.286 -11.574 1.00 25.79 240 CYS A N 1
ATOM 1745 C CA . CYS A 1 248 ? -5.097 -11.359 -10.463 1.00 19.15 240 CYS A CA 1
ATOM 1746 C C . CYS A 1 248 ? -4.905 -12.050 -9.115 1.00 27.21 240 CYS A C 1
ATOM 1747 O O . CYS A 1 248 ? -4.911 -11.368 -8.085 1.00 26.42 240 CYS A O 1
ATOM 1750 N N . GLY A 1 249 ? -4.692 -13.368 -9.090 1.00 26.12 241 GLY A N 1
ATOM 1751 C CA . GLY A 1 249 ? -4.675 -14.113 -7.846 1.00 21.20 241 GLY A CA 1
ATOM 1752 C C . GLY A 1 249 ? -3.288 -14.525 -7.390 1.00 26.69 241 GLY A C 1
ATOM 1753 O O . GLY A 1 249 ? -2.309 -14.444 -8.137 1.00 24.26 241 GLY A O 1
ATOM 1754 N N . PRO A 1 250 ? -3.181 -14.979 -6.137 1.00 23.24 242 PRO A N 1
ATOM 1755 C CA . PRO A 1 250 ? -1.893 -15.461 -5.619 1.00 24.27 242 PRO A CA 1
ATOM 1756 C C . PRO A 1 250 ? -1.386 -16.694 -6.358 1.00 21.56 242 PRO A C 1
ATOM 1757 O O . PRO A 1 250 ? -2.146 -17.447 -6.964 1.00 25.03 242 PRO A O 1
ATOM 1761 N N . THR A 1 251 ? -0.076 -16.910 -6.285 1.00 23.88 243 THR A N 1
ATOM 1762 C CA . THR A 1 251 ? 0.474 -18.142 -6.828 1.00 26.77 243 THR A CA 1
ATOM 1763 C C . THR A 1 251 ? -0.006 -19.345 -6.009 1.00 30.33 243 THR A C 1
ATOM 1764 O O . THR A 1 251 ? -0.509 -19.218 -4.879 1.00 25.81 243 THR A O 1
ATOM 1768 N N . GLY A 1 252 ? 0.164 -20.530 -6.596 1.00 25.82 244 GLY A N 1
ATOM 1769 C CA . GLY A 1 252 ? -0.215 -21.760 -5.931 1.00 23.80 244 GLY A CA 1
ATOM 1770 C C . GLY A 1 252 ? -1.706 -21.931 -5.764 1.00 28.95 244 GLY A C 1
ATOM 1771 O O . GLY A 1 252 ? -2.143 -22.619 -4.839 1.00 24.92 244 GLY A O 1
ATOM 1772 N N . THR A 1 253 ? -2.505 -21.311 -6.628 1.00 23.85 245 THR A N 1
ATOM 1773 C CA . THR A 1 253 ? -3.949 -21.429 -6.555 1.00 22.58 245 THR A CA 1
ATOM 1774 C C . THR A 1 253 ? -4.483 -21.811 -7.928 1.00 23.11 245 THR A C 1
ATOM 1775 O O . THR A 1 253 ? -3.825 -21.629 -8.954 1.00 26.60 245 THR A O 1
ATOM 1779 N N . GLY A 1 254 ? -5.695 -22.340 -7.930 1.00 27.06 246 GLY A N 1
ATOM 1780 C CA . GLY A 1 254 ? -6.286 -22.862 -9.143 1.00 25.61 246 GLY A CA 1
ATOM 1781 C C . GLY A 1 254 ? -7.499 -23.678 -8.774 1.00 28.34 246 GLY A C 1
ATOM 1782 O O . GLY A 1 254 ? -7.853 -23.806 -7.598 1.00 31.43 246 GLY A O 1
ATOM 1783 N N . ALA A 1 255 ? -8.147 -24.222 -9.798 1.00 27.34 247 ALA A N 1
ATOM 1784 C CA . ALA A 1 255 ? -9.317 -25.032 -9.501 1.00 22.98 247 ALA A CA 1
ATOM 1785 C C . ALA A 1 255 ? -9.620 -25.954 -10.670 1.00 26.89 247 ALA A C 1
ATOM 1786 O O . ALA A 1 255 ? -9.185 -25.728 -11.802 1.00 23.15 247 ALA A O 1
ATOM 1788 N N . LEU A 1 256 ? -10.363 -27.013 -10.360 1.00 26.53 248 LEU A N 1
ATOM 1789 C CA . LEU A 1 256 ? -10.954 -27.905 -11.347 1.00 25.17 248 LEU A CA 1
ATOM 1790 C C . LEU A 1 256 ? -12.448 -27.954 -11.090 1.00 30.87 248 LEU A C 1
ATOM 1791 O O . LEU A 1 256 ? -12.874 -28.323 -9.988 1.00 28.43 248 LEU A O 1
ATOM 1796 N N . TRP A 1 257 ? -13.234 -27.556 -12.085 1.00 25.23 249 TRP A N 1
ATOM 1797 C CA . TRP A 1 257 ? -14.649 -27.873 -12.088 1.00 26.96 249 TRP A CA 1
ATOM 1798 C C . TRP A 1 257 ? -14.862 -29.182 -12.844 1.00 31.32 249 TRP A C 1
ATOM 1799 O O . TRP A 1 257 ? -14.147 -29.489 -13.800 1.00 34.04 249 TRP A O 1
ATOM 1810 N N . ALA A 1 258 ? -15.841 -29.959 -12.390 1.00 32.22 250 ALA A N 1
ATOM 1811 C CA . ALA A 1 258 ? -16.155 -31.243 -13.000 1.00 33.73 250 ALA A CA 1
ATOM 1812 C C . ALA A 1 258 ? -17.603 -31.578 -12.702 1.00 32.42 250 ALA A C 1
ATOM 1813 O O . ALA A 1 258 ? -18.130 -31.214 -11.646 1.00 40.93 250 ALA A O 1
ATOM 1815 N N . ARG A 1 259 ? -18.242 -32.267 -13.646 1.00 32.12 251 ARG A N 1
ATOM 1816 C CA . ARG A 1 259 ? -19.586 -32.776 -13.421 1.00 36.73 251 ARG A CA 1
ATOM 1817 C C . ARG A 1 259 ? -19.631 -33.592 -12.133 1.00 34.60 251 ARG A C 1
ATOM 1818 O O . ARG A 1 259 ? -18.673 -34.288 -11.782 1.00 31.95 251 ARG A O 1
ATOM 1826 N N . ARG A 1 260 ? -20.748 -33.480 -11.418 1.00 34.23 252 ARG A N 1
ATOM 1827 C CA . ARG A 1 260 ? -20.856 -34.130 -10.115 1.00 39.73 252 ARG A CA 1
ATOM 1828 C C . ARG A 1 260 ? -20.744 -35.646 -10.246 1.00 38.43 252 ARG A C 1
ATOM 1829 O O . ARG A 1 260 ? -20.088 -36.303 -9.430 1.00 44.98 252 ARG A O 1
ATOM 1837 N N . GLU A 1 261 ? -21.365 -36.215 -11.281 1.00 37.40 253 GLU A N 1
ATOM 1838 C CA . GLU A 1 261 ? -21.251 -37.646 -11.534 1.00 47.09 253 GLU A CA 1
ATOM 1839 C C . GLU A 1 261 ? -19.798 -38.090 -11.636 1.00 44.52 253 GLU A C 1
ATOM 1840 O O . GLU A 1 261 ? -19.455 -39.196 -11.203 1.00 40.87 253 GLU A O 1
ATOM 1846 N N . HIS A 1 262 ? -18.924 -37.240 -12.184 1.00 34.86 254 HIS A N 1
ATOM 1847 C CA . HIS A 1 262 ? -17.525 -37.626 -12.330 1.00 35.06 254 HIS A CA 1
ATOM 1848 C C . HIS A 1 262 ? -16.789 -37.566 -10.997 1.00 33.60 254 HIS A C 1
ATOM 1849 O O . HIS A 1 262 ? -16.039 -38.488 -10.651 1.00 35.09 254 HIS A O 1
ATOM 1856 N N . LEU A 1 263 ? -16.967 -36.479 -10.248 1.00 31.42 255 LEU A N 1
ATOM 1857 C CA . LEU A 1 263 ? -16.303 -36.378 -8.954 1.00 36.95 255 LEU A CA 1
ATOM 1858 C C . LEU A 1 263 ? -16.743 -37.514 -8.028 1.00 36.52 255 LEU A C 1
ATOM 1859 O O . LEU A 1 263 ? -15.922 -38.077 -7.295 1.00 41.17 255 LEU A O 1
ATOM 186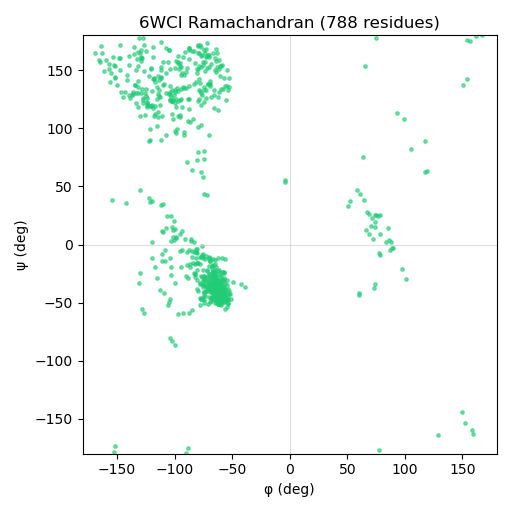4 N N . ASP A 1 264 ? -18.023 -37.900 -8.088 1.00 34.06 256 ASP A N 1
ATOM 1865 C CA . ASP A 1 264 ? -18.503 -39.036 -7.294 1.00 42.54 256 ASP A CA 1
ATOM 1866 C C . ASP A 1 264 ? -17.861 -40.352 -7.736 1.00 45.01 256 ASP A C 1
ATOM 1867 O O . ASP A 1 264 ? -17.517 -41.194 -6.897 1.00 42.48 256 ASP A O 1
ATOM 1872 N N . ALA A 1 265 ? -17.698 -40.562 -9.046 1.00 43.22 257 ALA A N 1
ATOM 1873 C CA . ALA A 1 265 ? -17.241 -41.862 -9.526 1.00 36.97 257 ALA A CA 1
ATOM 1874 C C . ALA A 1 265 ? -15.728 -42.026 -9.480 1.00 38.24 257 ALA A C 1
ATOM 1875 O O . ALA A 1 265 ? -15.244 -43.159 -9.388 1.00 40.44 257 ALA A O 1
ATOM 1877 N N . MET A 1 266 ? -14.973 -40.936 -9.508 1.00 37.05 258 MET A N 1
ATOM 1878 C CA A MET A 1 266 ? -13.525 -41.044 -9.569 0.61 37.94 258 MET A CA 1
ATOM 1879 C CA B MET A 1 266 ? -13.524 -41.044 -9.571 0.39 37.92 258 MET A CA 1
ATOM 1880 C C . MET A 1 266 ? -12.956 -41.472 -8.219 1.00 43.10 258 MET A C 1
ATOM 1881 O O . MET A 1 266 ? -13.450 -41.045 -7.173 1.00 45.72 258 MET A O 1
ATOM 1890 N N . PRO A 1 267 ? -11.914 -42.298 -8.209 1.00 41.11 259 PRO A N 1
ATOM 1891 C CA . PRO A 1 267 ? -11.229 -42.617 -6.959 1.00 39.11 259 PRO A CA 1
ATOM 1892 C C . PRO A 1 267 ? -10.455 -41.413 -6.454 1.00 39.43 259 PRO A C 1
ATOM 1893 O O . PRO A 1 267 ? -10.160 -40.483 -7.222 1.00 37.01 259 PRO A O 1
ATOM 1897 N N . PRO A 1 268 ? -10.101 -41.399 -5.172 1.00 39.92 260 PRO A N 1
ATOM 1898 C CA . PRO A 1 268 ? -9.278 -40.308 -4.648 1.00 37.18 260 PRO A CA 1
ATOM 1899 C C . PRO A 1 268 ? -7.951 -40.200 -5.378 1.00 35.59 260 PRO A C 1
ATOM 1900 O O . PRO A 1 268 ? -7.441 -41.171 -5.942 1.00 33.31 260 PRO A O 1
ATOM 1904 N N . PHE A 1 269 ? -7.396 -38.988 -5.356 1.00 30.25 261 PHE A N 1
ATOM 1905 C CA . PHE A 1 269 ? -6.119 -38.725 -6.000 1.00 33.39 261 PHE A CA 1
ATOM 1906 C C . PHE A 1 269 ? -5.038 -38.729 -4.933 1.00 31.70 261 PHE A C 1
ATOM 1907 O O . PHE A 1 269 ? -4.440 -39.772 -4.645 1.00 37.28 261 PHE A O 1
ATOM 1915 N N . LEU A 1 270 ? -4.818 -37.584 -4.301 1.00 36.10 262 LEU A N 1
ATOM 1916 C CA . LEU A 1 270 ? -3.908 -37.514 -3.175 1.00 32.12 262 LEU A CA 1
ATOM 1917 C C . LEU A 1 270 ? -4.634 -37.944 -1.910 1.00 33.81 262 LEU A C 1
ATOM 1918 O O . LEU A 1 270 ? -5.803 -37.606 -1.703 1.00 33.00 262 LEU A O 1
ATOM 1923 N N . GLY A 1 271 ? -3.956 -38.732 -1.084 1.00 29.73 263 GLY A N 1
ATOM 1924 C CA . GLY A 1 271 ? -4.526 -39.198 0.171 1.00 30.45 263 GLY A CA 1
ATOM 1925 C C . GLY A 1 271 ? -3.949 -38.435 1.350 1.00 29.93 263 GLY A C 1
ATOM 1926 O O . GLY A 1 271 ? -2.807 -37.985 1.307 1.00 31.39 263 GLY A O 1
ATOM 1927 N N . GLY A 1 272 ? -4.738 -38.300 2.414 1.00 31.38 264 GLY A N 1
ATOM 1928 C CA . GLY A 1 272 ? -4.248 -37.610 3.595 1.00 32.69 264 GLY A CA 1
ATOM 1929 C C . GLY A 1 272 ? -5.403 -37.103 4.446 1.00 37.18 264 GLY A C 1
ATOM 1930 O O . GLY A 1 272 ? -6.526 -37.585 4.340 1.00 32.85 264 GLY A O 1
ATOM 1931 N N . GLY A 1 273 ? -5.088 -36.123 5.294 1.00 35.94 265 GLY A N 1
ATOM 1932 C CA . GLY A 1 273 ? -6.116 -35.486 6.097 1.00 35.52 265 GLY A CA 1
ATOM 1933 C C . GLY A 1 273 ? -7.037 -34.624 5.255 1.00 40.05 265 GLY A C 1
ATOM 1934 O O . GLY A 1 273 ? -6.735 -34.277 4.113 1.00 41.17 265 GLY A O 1
ATOM 1935 N N . GLU A 1 274 ? -8.196 -34.301 5.835 1.00 46.21 266 GLU A N 1
ATOM 1936 C CA . GLU A 1 274 ? -9.194 -33.413 5.236 1.00 44.52 266 GLU A CA 1
ATOM 1937 C C . GLU A 1 274 ? -9.978 -34.067 4.095 1.00 39.92 266 GLU A C 1
ATOM 1938 O O . GLU A 1 274 ? -11.167 -33.777 3.920 1.00 38.44 266 GLU A O 1
ATOM 1944 N N . MET A 1 275 ? -9.356 -34.951 3.315 1.00 34.60 267 MET A N 1
ATOM 1945 C CA . MET A 1 275 ? -10.126 -35.693 2.326 1.00 40.31 267 MET A CA 1
ATOM 1946 C C . MET A 1 275 ? -10.723 -36.972 2.897 1.00 41.94 267 MET A C 1
ATOM 1947 O O . MET A 1 275 ? -11.477 -37.656 2.195 1.00 46.54 267 MET A O 1
ATOM 1952 N N . ILE A 1 276 ? -10.416 -37.308 4.145 1.00 41.12 268 ILE A N 1
ATOM 1953 C CA . ILE A 1 276 ? -10.988 -38.477 4.793 1.00 45.88 268 ILE A CA 1
ATOM 1954 C C . ILE A 1 276 ? -12.141 -38.041 5.681 1.00 50.16 268 ILE A C 1
ATOM 1955 O O . ILE A 1 276 ? -12.230 -36.894 6.133 1.00 51.12 268 ILE A O 1
ATOM 1960 N N . LYS A 1 277 ? -13.025 -38.988 5.954 1.00 46.27 269 LYS A N 1
ATOM 1961 C CA . LYS A 1 277 ? -14.028 -38.874 6.998 1.00 45.84 269 LYS A CA 1
ATOM 1962 C C . LYS A 1 277 ? -13.673 -39.712 8.215 1.00 50.40 269 LYS A C 1
ATOM 1963 O O . LYS A 1 277 ? -13.696 -39.208 9.344 1.00 44.71 269 LYS A O 1
ATOM 1969 N N . GLU A 1 278 ? -13.330 -40.986 8.007 1.00 41.22 270 GLU A N 1
ATOM 1970 C CA . GLU A 1 278 ? -12.909 -41.874 9.086 1.00 50.51 270 GLU A CA 1
ATOM 1971 C C . GLU A 1 278 ? -11.702 -42.663 8.606 1.00 51.67 270 GLU A C 1
ATOM 1972 O O . GLU A 1 278 ? -11.732 -43.226 7.510 1.00 52.31 270 GLU A O 1
ATOM 1978 N N . VAL A 1 279 ? -10.646 -42.706 9.410 1.00 48.83 271 VAL A N 1
ATOM 1979 C CA . VAL A 1 279 ? -9.439 -43.456 9.079 1.00 47.95 271 VAL A CA 1
ATOM 1980 C C . VAL A 1 279 ? -9.283 -44.596 10.072 1.00 48.19 271 VAL A C 1
ATOM 1981 O O . VAL A 1 279 ? -9.353 -44.385 11.290 1.00 46.91 271 VAL A O 1
ATOM 1985 N N . SER A 1 280 ? -9.081 -45.803 9.551 1.00 48.43 272 SER A N 1
ATOM 1986 C CA . SER A 1 280 ? -8.724 -46.942 10.371 1.00 47.48 272 SER A CA 1
ATOM 1987 C C . SER A 1 280 ? -7.817 -47.854 9.564 1.00 51.79 272 SER A C 1
ATOM 1988 O O . SER A 1 280 ? -7.924 -47.931 8.338 1.00 47.71 272 SER A O 1
ATOM 1991 N N . PHE A 1 281 ? -6.933 -48.561 10.262 1.00 46.09 273 PHE A N 1
ATOM 1992 C CA . PHE A 1 281 ? -6.081 -49.508 9.558 1.00 45.86 273 PHE A CA 1
ATOM 1993 C C . PHE A 1 281 ? -6.884 -50.664 8.976 1.00 47.05 273 PHE A C 1
ATOM 1994 O O . PHE A 1 281 ? -6.394 -51.346 8.072 1.00 53.28 273 PHE A O 1
ATOM 2002 N N . ASP A 1 282 ? -8.111 -50.882 9.458 1.00 50.65 274 ASP A N 1
ATOM 2003 C CA . ASP A 1 282 ? -9.026 -51.847 8.858 1.00 58.05 274 ASP A CA 1
ATOM 2004 C C . ASP A 1 282 ? -9.695 -51.329 7.593 1.00 56.45 274 ASP A C 1
ATOM 2005 O O . ASP A 1 282 ? -10.259 -52.128 6.838 1.00 58.26 274 ASP A O 1
ATOM 2010 N N . GLY A 1 283 ? -9.661 -50.019 7.359 1.00 49.17 275 GLY A N 1
ATOM 2011 C CA . GLY A 1 283 ? -10.309 -49.423 6.204 1.00 49.50 275 GLY A CA 1
ATOM 2012 C C . GLY A 1 283 ? -10.685 -47.978 6.465 1.00 50.86 275 GLY A C 1
ATOM 2013 O O . GLY A 1 283 ? -11.084 -47.632 7.580 1.00 56.94 275 GLY A O 1
ATOM 2014 N N . THR A 1 284 ? -10.556 -47.123 5.453 1.00 43.44 276 THR A N 1
ATOM 2015 C CA . THR A 1 284 ? -10.825 -45.699 5.581 1.00 46.14 276 THR A CA 1
ATOM 2016 C C . THR A 1 284 ? -12.061 -45.328 4.767 1.00 49.30 276 THR A C 1
ATOM 2017 O O . THR A 1 284 ? -12.310 -45.898 3.700 1.00 44.79 276 THR A O 1
ATOM 2021 N N . VAL A 1 285 ? -12.854 -44.400 5.296 1.00 48.33 277 VAL A N 1
ATOM 2022 C CA . VAL A 1 285 ? -14.032 -43.871 4.623 1.00 41.19 277 VAL A CA 1
ATOM 2023 C C . VAL A 1 285 ? -13.699 -42.458 4.174 1.00 43.74 277 VAL A C 1
ATOM 2024 O O . VAL A 1 285 ? -13.179 -41.657 4.960 1.00 39.90 277 VAL A O 1
ATOM 2028 N N . PHE A 1 286 ? -13.960 -42.157 2.910 1.00 45.40 278 PHE A N 1
ATOM 2029 C CA . PHE A 1 286 ? -13.538 -40.883 2.352 1.00 36.36 278 PHE A CA 1
ATOM 2030 C C . PHE A 1 286 ? -14.677 -39.874 2.382 1.00 36.46 278 PHE A C 1
ATOM 2031 O O . PHE A 1 286 ? -15.857 -40.226 2.466 1.00 39.86 278 PHE A O 1
ATOM 2039 N N . ASN A 1 287 ? -14.299 -38.600 2.347 1.00 38.46 279 ASN A N 1
ATOM 2040 C CA . ASN A 1 287 ? -15.268 -37.524 2.229 1.00 45.44 279 ASN A CA 1
ATOM 2041 C C . ASN A 1 287 ? -15.852 -37.495 0.821 1.00 42.81 279 ASN A C 1
ATOM 2042 O O . ASN A 1 287 ? -15.305 -38.077 -0.113 1.00 39.23 279 ASN A O 1
ATOM 2047 N N . ASP A 1 288 ? -16.988 -36.821 0.684 1.00 44.13 280 ASP A N 1
ATOM 2048 C CA . ASP A 1 288 ? -17.549 -36.533 -0.622 1.00 43.79 280 ASP A CA 1
ATOM 2049 C C . ASP A 1 288 ? -16.771 -35.400 -1.282 1.00 42.91 280 ASP A C 1
ATOM 2050 O O . ASP A 1 288 ? -16.027 -34.661 -0.629 1.00 41.05 280 ASP A O 1
ATOM 2055 N N . ALA A 1 289 ? -16.941 -35.270 -2.598 1.00 38.39 281 ALA A N 1
ATOM 2056 C CA . ALA A 1 289 ? -16.398 -34.107 -3.285 1.00 35.23 281 ALA A CA 1
ATOM 2057 C C . ALA A 1 289 ? -17.044 -32.843 -2.722 1.00 32.94 281 ALA A C 1
ATOM 2058 O O . ALA A 1 289 ? -18.187 -32.877 -2.256 1.00 41.65 281 ALA A O 1
ATOM 2060 N N . PRO A 1 290 ? -16.332 -31.706 -2.743 1.00 30.95 282 PRO A N 1
ATOM 2061 C CA . PRO A 1 290 ? -14.993 -31.538 -3.320 1.00 28.48 282 PRO A CA 1
ATOM 2062 C C . PRO A 1 290 ? -13.844 -31.887 -2.372 1.00 31.93 282 PRO A C 1
ATOM 2063 O O . PRO A 1 290 ? -12.718 -32.074 -2.834 1.00 31.26 282 PRO A O 1
ATOM 2067 N N . HIS A 1 291 ? -14.116 -31.966 -1.068 1.00 31.75 283 HIS A N 1
ATOM 2068 C CA . HIS A 1 291 ? -13.035 -32.196 -0.116 1.00 34.08 283 HIS A CA 1
ATOM 2069 C C . HIS A 1 291 ? -12.353 -33.531 -0.349 1.00 35.48 283 HIS A C 1
ATOM 2070 O O . HIS A 1 291 ? -11.153 -33.666 -0.080 1.00 34.25 283 HIS A O 1
ATOM 2077 N N . LYS A 1 292 ? -13.098 -34.519 -0.852 1.00 35.74 284 LYS A N 1
ATOM 2078 C CA . LYS A 1 292 ? -12.567 -35.790 -1.334 1.00 30.33 284 LYS A CA 1
ATOM 2079 C C . LYS A 1 292 ? -11.252 -35.638 -2.095 1.00 36.47 284 LYS A C 1
ATOM 2080 O O . LYS A 1 292 ? -10.357 -36.484 -1.970 1.00 27.63 284 LYS A O 1
ATOM 2086 N N . PHE A 1 293 ? -11.108 -34.553 -2.862 1.00 30.63 285 PHE A N 1
ATOM 2087 C CA . PHE A 1 293 ? -9.942 -34.356 -3.714 1.00 27.19 285 PHE A CA 1
ATOM 2088 C C . PHE A 1 293 ? -8.992 -33.278 -3.210 1.00 33.08 285 PHE A C 1
ATOM 2089 O O . PHE A 1 293 ? -8.105 -32.858 -3.958 1.00 36.77 285 PHE A O 1
ATOM 2097 N N . GLU A 1 294 ? -9.137 -32.838 -1.959 1.00 33.69 286 GLU A N 1
ATOM 2098 C CA . GLU A 1 294 ? -8.304 -31.791 -1.365 1.00 33.73 286 GLU A CA 1
ATOM 2099 C C . GLU A 1 294 ? -7.630 -32.364 -0.113 1.00 35.69 286 GLU A C 1
ATOM 2100 O O . GLU A 1 294 ? -8.156 -32.268 1.003 1.00 33.62 286 GLU A O 1
ATOM 2106 N N . ALA A 1 295 ? -6.454 -32.961 -0.303 1.00 29.94 287 ALA A N 1
ATOM 2107 C CA . ALA A 1 295 ? -5.739 -33.635 0.774 1.00 34.95 287 ALA A CA 1
ATOM 2108 C C . ALA A 1 295 ? -4.847 -32.653 1.525 1.00 35.46 287 ALA A C 1
ATOM 2109 O O . ALA A 1 295 ? -4.161 -31.826 0.917 1.00 37.59 287 ALA A O 1
ATOM 2111 N N . GLY A 1 296 ? -4.867 -32.747 2.855 1.00 30.60 288 GLY A N 1
ATOM 2112 C CA . GLY A 1 296 ? -3.975 -31.947 3.674 1.00 34.25 288 GLY A CA 1
ATOM 2113 C C . GLY A 1 296 ? -4.377 -30.480 3.768 1.00 36.06 288 GLY A C 1
ATOM 2114 O O . GLY A 1 296 ? -5.351 -30.014 3.170 1.00 31.68 288 GLY A O 1
ATOM 2115 N N . THR A 1 297 ? -3.590 -29.743 4.556 1.00 32.89 289 THR A N 1
ATOM 2116 C CA . THR A 1 297 ? -3.801 -28.313 4.751 1.00 27.44 289 THR A CA 1
ATOM 2117 C C . THR A 1 297 ? -3.812 -27.590 3.401 1.00 27.19 289 THR A C 1
ATOM 2118 O O . THR A 1 297 ? -2.843 -27.713 2.634 1.00 29.91 289 THR A O 1
ATOM 2122 N N . PRO A 1 298 ? -4.868 -26.846 3.074 1.00 28.12 290 PRO A N 1
ATOM 2123 C CA . PRO A 1 298 ? -4.917 -26.122 1.802 1.00 28.75 290 PRO A CA 1
ATOM 2124 C C . PRO A 1 298 ? -3.984 -24.923 1.806 1.00 28.85 290 PRO A C 1
ATOM 2125 O O . PRO A 1 298 ? -3.487 -24.481 2.847 1.00 30.93 290 PRO A O 1
ATOM 2129 N N . ASN A 1 299 ? -3.784 -24.352 0.607 1.00 22.96 291 ASN A N 1
ATOM 2130 C CA . ASN A 1 299 ? -3.085 -23.070 0.520 1.00 25.04 291 ASN A CA 1
ATOM 2131 C C . ASN A 1 299 ? -4.066 -22.006 0.998 1.00 27.92 291 ASN A C 1
ATOM 2132 O O . ASN A 1 299 ? -4.708 -21.308 0.212 1.00 27.70 291 ASN A O 1
ATOM 2137 N N . ILE A 1 300 ? -4.186 -21.885 2.325 1.00 25.77 292 ILE A N 1
ATOM 2138 C CA . ILE A 1 300 ? -5.261 -21.064 2.883 1.00 26.99 292 ILE A CA 1
ATOM 2139 C C . ILE A 1 300 ? -5.107 -19.605 2.458 1.00 30.41 292 ILE A C 1
ATOM 2140 O O . ILE A 1 300 ? -6.063 -18.970 1.998 1.00 26.82 292 ILE A O 1
ATOM 2145 N N . ALA A 1 301 ? -3.915 -19.041 2.653 1.00 26.55 293 ALA A N 1
ATOM 2146 C CA . ALA A 1 301 ? -3.702 -17.638 2.306 1.00 32.69 293 ALA A CA 1
ATOM 2147 C C . ALA A 1 301 ? -3.937 -17.392 0.820 1.00 31.96 293 ALA A C 1
ATOM 2148 O O . ALA A 1 301 ? -4.593 -16.411 0.435 1.00 29.63 293 ALA A O 1
ATOM 2150 N N . GLY A 1 302 ? -3.425 -18.276 -0.031 1.00 24.41 294 GLY A N 1
ATOM 2151 C CA . GLY A 1 302 ? -3.552 -18.040 -1.465 1.00 28.31 294 GLY A CA 1
ATOM 2152 C C . GLY A 1 302 ? -4.996 -18.020 -1.930 1.00 26.47 294 GLY A C 1
ATOM 2153 O O . GLY A 1 302 ? -5.404 -17.148 -2.707 1.00 24.97 294 GLY A O 1
ATOM 2154 N N . PHE A 1 303 ? -5.806 -18.941 -1.418 1.00 25.22 295 PHE A N 1
ATOM 2155 C CA . PHE A 1 303 ? -7.199 -18.982 -1.841 1.00 30.08 295 PHE A CA 1
ATOM 2156 C C . PHE A 1 303 ? -8.030 -17.868 -1.232 1.00 31.46 295 PHE A C 1
ATOM 2157 O O . PHE A 1 303 ? -8.980 -17.406 -1.870 1.00 34.28 295 PHE A O 1
ATOM 2165 N N . ILE A 1 304 ? -7.688 -17.402 -0.028 1.00 30.57 296 ILE A N 1
ATOM 2166 C CA . ILE A 1 304 ? -8.325 -16.182 0.462 1.00 27.20 296 ILE A CA 1
ATOM 2167 C C . ILE A 1 304 ? -8.104 -15.050 -0.540 1.00 33.15 296 ILE A C 1
ATOM 2168 O O . ILE A 1 304 ? -9.040 -14.325 -0.894 1.00 30.43 296 ILE A O 1
ATOM 2173 N N . GLY A 1 305 ? -6.888 -14.945 -1.077 1.00 32.78 297 GLY A N 1
ATOM 2174 C CA . GLY A 1 305 ? -6.600 -13.905 -2.056 1.00 27.09 297 GLY A CA 1
ATOM 2175 C C . GLY A 1 305 ? -7.283 -14.137 -3.388 1.00 31.65 297 GLY A C 1
ATOM 2176 O O . GLY A 1 305 ? -7.696 -13.180 -4.057 1.00 33.35 297 GLY A O 1
ATOM 2177 N N . LEU A 1 306 ? -7.404 -15.408 -3.803 1.00 24.48 298 LEU A N 1
ATOM 2178 C CA . LEU A 1 306 ? -8.073 -15.680 -5.070 1.00 27.63 298 LEU A CA 1
ATOM 2179 C C . LEU A 1 306 ? -9.550 -15.334 -4.973 1.00 27.25 298 LEU A C 1
ATOM 2180 O O . LEU A 1 306 ? -10.133 -14.801 -5.922 1.00 30.19 298 LEU A O 1
ATOM 2185 N N . GLY A 1 307 ? -10.164 -15.594 -3.813 1.00 30.49 299 GLY A N 1
ATOM 2186 C CA . GLY A 1 307 ? -11.520 -15.118 -3.592 1.00 32.29 299 GLY A CA 1
ATOM 2187 C C . GLY A 1 307 ? -11.646 -13.626 -3.844 1.00 34.45 299 GLY A C 1
ATOM 2188 O O . GLY A 1 307 ? -12.531 -13.179 -4.575 1.00 32.77 299 GLY A O 1
ATOM 2189 N N . VAL A 1 308 ? -10.748 -12.837 -3.245 1.00 29.83 300 VAL A N 1
ATOM 2190 C CA . VAL A 1 308 ? -10.737 -11.395 -3.476 1.00 29.66 300 VAL A CA 1
ATOM 2191 C C . VAL A 1 308 ? -10.465 -11.096 -4.952 1.00 29.44 300 VAL A C 1
ATOM 2192 O O . VAL A 1 308 ? -11.075 -10.195 -5.537 1.00 29.99 300 VAL A O 1
ATOM 2196 N N . ALA A 1 309 ? -9.558 -11.856 -5.581 1.00 22.75 301 ALA A N 1
ATOM 2197 C CA . ALA A 1 309 ? -9.280 -11.631 -7.002 1.00 27.18 301 ALA A CA 1
ATOM 2198 C C . ALA A 1 309 ? -10.507 -11.907 -7.862 1.00 31.54 301 ALA A C 1
ATOM 2199 O O . ALA A 1 309 ? -10.810 -11.143 -8.789 1.00 31.44 301 ALA A O 1
ATOM 2201 N N . ALA A 1 310 ? -11.225 -12.995 -7.578 1.00 24.10 302 ALA A N 1
ATOM 2202 C CA . ALA A 1 310 ? -12.421 -13.300 -8.361 1.00 30.14 302 ALA A CA 1
ATOM 2203 C C . ALA A 1 310 ? -13.487 -12.233 -8.162 1.00 28.31 302 ALA A C 1
ATOM 2204 O O . ALA A 1 310 ? -14.121 -11.785 -9.128 1.00 32.34 302 ALA A O 1
ATOM 2206 N N . ASP A 1 311 ? -13.674 -11.795 -6.917 1.00 29.31 303 ASP A N 1
ATOM 2207 C CA . ASP A 1 311 ? -14.616 -10.717 -6.626 1.00 32.50 303 ASP A CA 1
ATOM 2208 C C . ASP A 1 311 ? -14.188 -9.400 -7.276 1.00 31.32 303 ASP A C 1
ATOM 2209 O O . ASP A 1 311 ? -15.033 -8.629 -7.746 1.00 29.64 303 ASP A O 1
ATOM 2214 N N . TYR A 1 312 ? -12.881 -9.119 -7.299 1.00 28.66 304 TYR A N 1
ATOM 2215 C CA . TYR A 1 312 ? -12.392 -7.897 -7.939 1.00 31.35 304 TYR A CA 1
ATOM 2216 C C . TYR A 1 312 ? -12.751 -7.866 -9.421 1.00 30.29 304 TYR A C 1
ATOM 2217 O O . TYR A 1 312 ? -13.182 -6.831 -9.946 1.00 32.76 304 TYR A O 1
ATOM 2226 N N . LEU A 1 313 ? -12.577 -8.993 -10.116 1.00 31.38 305 LEU A N 1
ATOM 2227 C CA . LEU A 1 313 ? -12.867 -9.023 -11.546 1.00 26.21 305 LEU A CA 1
ATOM 2228 C C . LEU A 1 313 ? -14.360 -8.909 -11.814 1.00 28.11 305 LEU A C 1
ATOM 2229 O O . LEU A 1 313 ? -14.769 -8.274 -12.793 1.00 29.40 305 LEU A O 1
ATOM 2234 N N . GLN A 1 314 ? -15.191 -9.528 -10.970 1.00 28.31 306 GLN A N 1
ATOM 2235 C CA . GLN A 1 314 ? -16.638 -9.426 -11.150 1.00 30.45 306 GLN A CA 1
ATOM 2236 C C . GLN A 1 314 ? -17.122 -8.002 -10.922 1.00 36.95 306 GLN A C 1
ATOM 2237 O O . GLN A 1 314 ? -18.064 -7.546 -11.584 1.00 33.00 306 GLN A O 1
ATOM 2243 N N . GLN A 1 315 ? -16.523 -7.293 -9.959 1.00 40.41 307 GLN A N 1
ATOM 2244 C CA . GLN A 1 315 ? -16.918 -5.905 -9.737 1.00 39.72 307 GLN A CA 1
ATOM 2245 C C . GLN A 1 315 ? -16.539 -5.036 -10.932 1.00 27.21 307 GLN A C 1
ATOM 2246 O O . GLN A 1 315 ? -17.334 -4.190 -11.363 1.00 30.52 307 GLN A O 1
ATOM 2252 N N . LEU A 1 316 ? -15.343 -5.241 -11.495 1.00 34.30 308 LEU A N 1
ATOM 2253 C CA . LEU A 1 316 ? -15.011 -4.581 -12.761 1.00 39.22 308 LEU A CA 1
ATOM 2254 C C . LEU A 1 316 ? -16.038 -4.909 -13.830 1.00 38.70 308 LEU A C 1
ATOM 2255 O O . LEU A 1 316 ? -16.416 -4.045 -14.634 1.00 33.66 308 LEU A O 1
ATOM 2260 N N . GLY A 1 317 ? -16.494 -6.157 -13.853 1.00 35.05 309 GLY A N 1
ATOM 2261 C CA . GLY A 1 317 ? -17.287 -6.686 -14.939 1.00 39.22 309 GLY A CA 1
ATOM 2262 C C . GLY A 1 317 ? -16.393 -7.357 -15.960 1.00 39.24 309 GLY A C 1
ATOM 2263 O O . GLY A 1 317 ? -15.588 -6.681 -16.610 1.00 32.80 309 GLY A O 1
ATOM 2264 N N . GLN A 1 318 ? -16.517 -8.685 -16.093 1.00 32.94 310 GLN A N 1
ATOM 2265 C CA . GLN A 1 318 ? -15.676 -9.439 -17.017 1.00 32.37 310 GLN A CA 1
ATOM 2266 C C . GLN A 1 318 ? -15.893 -9.004 -18.464 1.00 32.83 310 GLN A C 1
ATOM 2267 O O . GLN A 1 318 ? -14.968 -9.058 -19.276 1.00 28.73 310 GLN A O 1
ATOM 2273 N N . GLU A 1 319 ? -17.111 -8.607 -18.816 1.00 33.63 311 GLU A N 1
ATOM 2274 C CA A GLU A 1 319 ? -17.374 -8.138 -20.170 0.56 33.15 311 GLU A CA 1
ATOM 2275 C CA B GLU A 1 319 ? -17.362 -8.142 -20.174 0.44 33.23 311 GLU A CA 1
ATOM 2276 C C . GLU A 1 319 ? -16.688 -6.801 -20.437 1.00 34.19 311 GLU A C 1
ATOM 2277 O O . GLU A 1 319 ? -16.261 -6.534 -21.569 1.00 31.94 311 GLU A O 1
ATOM 2288 N N . ASN A 1 320 ? -16.575 -5.951 -19.409 1.00 31.30 312 ASN A N 1
ATOM 2289 C CA . ASN A 1 320 ? -15.838 -4.701 -19.549 1.00 32.14 312 ASN A CA 1
ATOM 2290 C C . ASN A 1 320 ? -14.353 -4.968 -19.743 1.00 29.46 312 ASN A C 1
ATOM 2291 O O . ASN A 1 320 ? -13.711 -4.336 -20.588 1.00 30.32 312 ASN A O 1
ATOM 2296 N N . VAL A 1 321 ? -13.801 -5.921 -18.985 1.00 28.99 313 VAL A N 1
ATOM 2297 C CA . VAL A 1 321 ? -12.414 -6.353 -19.173 1.00 26.37 313 VAL A CA 1
ATOM 2298 C C . VAL A 1 321 ? -12.184 -6.814 -20.609 1.00 29.03 313 VAL A C 1
ATOM 2299 O O . VAL A 1 321 ? -11.223 -6.397 -21.269 1.00 26.53 313 VAL A O 1
ATOM 2303 N N . GLU A 1 322 ? -13.069 -7.679 -21.113 1.00 30.45 314 GLU A N 1
ATOM 2304 C CA . GLU A 1 322 ? -12.935 -8.179 -22.480 1.00 35.28 314 GLU A CA 1
ATOM 2305 C C . GLU A 1 322 ? -12.953 -7.041 -23.501 1.00 38.15 314 GLU A C 1
ATOM 2306 O O . GLU A 1 322 ? -12.132 -7.018 -24.425 1.00 34.15 314 GLU A O 1
ATOM 2312 N N . ALA A 1 323 ? -13.880 -6.090 -23.350 1.00 39.04 315 ALA A N 1
ATOM 2313 C CA . ALA A 1 323 ? -13.961 -4.971 -24.290 1.00 29.26 315 ALA A CA 1
ATOM 2314 C C . ALA A 1 323 ? -12.727 -4.080 -24.204 1.00 28.84 315 ALA A C 1
ATOM 2315 O O . ALA A 1 323 ? -12.200 -3.630 -25.229 1.00 34.06 315 ALA A O 1
ATOM 2317 N N . ARG A 1 324 ? -12.256 -3.815 -22.988 1.00 31.39 316 ARG A N 1
ATOM 2318 C CA . ARG A 1 324 ? -11.046 -3.026 -22.793 1.00 30.84 316 ARG A CA 1
ATOM 2319 C C . ARG A 1 324 ? -9.840 -3.682 -23.449 1.00 29.80 316 ARG A C 1
ATOM 2320 O O . ARG A 1 324 ? -9.034 -3.014 -24.105 1.00 32.31 316 ARG A O 1
ATOM 2328 N N . GLU A 1 325 ? -9.684 -4.993 -23.271 1.00 30.07 317 GLU A N 1
ATOM 2329 C CA . GLU A 1 325 ? -8.516 -5.647 -23.836 1.00 27.03 317 GLU A CA 1
ATOM 2330 C C . GLU A 1 325 ? -8.638 -5.800 -25.349 1.00 23.14 317 GLU A C 1
ATOM 2331 O O . GLU A 1 325 ? -7.617 -5.827 -26.044 1.00 29.02 317 GLU A O 1
ATOM 2337 N N . ALA A 1 326 ? -9.863 -5.872 -25.880 1.00 19.80 318 ALA A N 1
ATOM 2338 C CA . ALA A 1 326 ? -10.038 -5.885 -27.339 1.00 20.58 318 ALA A CA 1
ATOM 2339 C C . ALA A 1 326 ? -9.686 -4.537 -27.956 1.00 33.01 318 ALA A C 1
ATOM 2340 O O . ALA A 1 326 ? -9.235 -4.477 -29.108 1.00 33.81 318 ALA A O 1
ATOM 2342 N N . GLU A 1 327 ? -9.923 -3.446 -27.220 1.00 32.25 319 GLU A N 1
ATOM 2343 C CA . GLU A 1 327 ? -9.497 -2.126 -27.679 1.00 33.59 319 GLU A CA 1
ATOM 2344 C C . GLU A 1 327 ? -7.975 -2.014 -27.669 1.00 33.03 319 GLU A C 1
ATOM 2345 O O . GLU A 1 327 ? -7.371 -1.506 -28.622 1.00 26.19 319 GLU A O 1
ATOM 2351 N N . LEU A 1 328 ? -7.342 -2.459 -26.577 1.00 23.35 320 LEU A N 1
ATOM 2352 C CA . LEU A 1 328 ? -5.883 -2.524 -26.523 1.00 23.33 320 LEU A CA 1
ATOM 2353 C C . LEU A 1 328 ? -5.336 -3.399 -27.653 1.00 33.70 320 LEU A C 1
ATOM 2354 O O . LEU A 1 328 ? -4.408 -2.995 -28.365 1.00 29.79 320 LEU A O 1
ATOM 2359 N N . LEU A 1 329 ? -5.915 -4.596 -27.846 1.00 29.37 321 LEU A N 1
ATOM 2360 C CA . LEU A 1 329 ? -5.436 -5.495 -28.899 1.00 22.87 321 LEU A CA 1
ATOM 2361 C C . LEU A 1 329 ? -5.525 -4.846 -30.276 1.00 21.69 321 LEU A C 1
ATOM 2362 O O . LEU A 1 329 ? -4.599 -4.973 -31.086 1.00 31.22 321 LEU A O 1
ATOM 2367 N N . ALA A 1 330 ? -6.630 -4.149 -30.570 1.00 26.44 322 ALA A N 1
ATOM 2368 C CA . ALA A 1 330 ? -6.781 -3.583 -31.908 1.00 30.34 322 ALA A CA 1
ATOM 2369 C C . ALA A 1 330 ? -5.736 -2.507 -32.161 1.00 34.32 322 ALA A C 1
ATOM 2370 O O . ALA A 1 330 ? -5.164 -2.433 -33.253 1.00 29.53 322 ALA A O 1
ATOM 2372 N N . HIS A 1 331 ? -5.460 -1.678 -31.153 1.00 29.74 323 HIS A N 1
ATOM 2373 C CA . HIS A 1 331 ? -4.424 -0.652 -31.275 1.00 33.53 323 HIS A CA 1
ATOM 2374 C C . HIS A 1 331 ? -3.059 -1.285 -31.519 1.00 32.79 323 HIS A C 1
ATOM 2375 O O . HIS A 1 331 ? -2.336 -0.913 -32.453 1.00 27.93 323 HIS A O 1
ATOM 2382 N N . PHE A 1 332 ? -2.697 -2.250 -30.678 1.00 20.51 324 PHE A N 1
ATOM 2383 C CA . PHE A 1 332 ? -1.396 -2.912 -30.773 1.00 26.50 324 PHE A CA 1
ATOM 2384 C C . PHE A 1 332 ? -1.227 -3.618 -32.116 1.00 26.58 324 PHE A C 1
ATOM 2385 O O . PHE A 1 332 ? -0.160 -3.544 -32.740 1.00 28.96 324 PHE A O 1
ATOM 2393 N N . THR A 1 333 ? -2.253 -4.351 -32.546 1.00 21.65 325 THR A N 1
ATOM 2394 C CA . THR A 1 333 ? -2.181 -5.055 -33.817 1.00 26.17 325 THR A CA 1
ATOM 2395 C C . THR A 1 333 ? -2.115 -4.086 -34.996 1.00 34.37 325 THR A C 1
ATOM 2396 O O . THR A 1 333 ? -1.354 -4.305 -35.946 1.00 35.38 325 THR A O 1
ATOM 2400 N N . GLU A 1 334 ? -2.918 -3.022 -34.965 1.00 30.63 326 GLU A N 1
ATOM 2401 C CA . GLU A 1 334 ? -2.866 -2.046 -36.052 1.00 36.89 326 GLU A CA 1
ATOM 2402 C C . GLU A 1 334 ? -1.469 -1.456 -36.195 1.00 34.14 326 GLU A C 1
ATOM 2403 O O . GLU A 1 334 ? -0.970 -1.296 -37.308 1.00 32.01 326 GLU A O 1
ATOM 2409 N N . GLU A 1 335 ? -0.805 -1.150 -35.080 1.00 32.21 327 GLU A N 1
ATOM 2410 C CA . GLU A 1 335 ? 0.545 -0.595 -35.178 1.00 34.69 327 GLU A CA 1
ATOM 2411 C C . GLU A 1 335 ? 1.573 -1.657 -35.544 1.00 35.99 327 GLU A C 1
ATOM 2412 O O . GLU A 1 335 ? 2.513 -1.378 -36.299 1.00 36.21 327 GLU A O 1
ATOM 2418 N N . LEU A 1 336 ? 1.405 -2.872 -35.030 1.00 32.46 328 LEU A N 1
ATOM 2419 C CA . LEU A 1 336 ? 2.374 -3.926 -35.300 1.00 31.13 328 LEU A CA 1
ATOM 2420 C C . LEU A 1 336 ? 2.369 -4.341 -36.768 1.00 29.61 328 LEU A C 1
ATOM 2421 O O . LEU A 1 336 ? 3.414 -4.735 -37.293 1.00 35.63 328 LEU A O 1
ATOM 2426 N N . ARG A 1 337 ? 1.223 -4.217 -37.450 1.00 44.31 329 ARG A N 1
ATOM 2427 C CA . ARG A 1 337 ? 1.123 -4.529 -38.881 1.00 37.59 329 ARG A CA 1
ATOM 2428 C C . ARG A 1 337 ? 1.908 -3.569 -39.766 1.00 44.92 329 ARG A C 1
ATOM 2429 O O . ARG A 1 337 ? 2.166 -3.893 -40.934 1.00 48.03 329 ARG A O 1
ATOM 2437 N N . ARG A 1 338 ? 2.269 -2.390 -39.264 1.00 40.02 330 ARG A N 1
ATOM 2438 C CA . ARG A 1 338 ? 3.062 -1.457 -40.056 1.00 42.97 330 ARG A CA 1
ATOM 2439 C C . ARG A 1 338 ? 4.550 -1.784 -40.039 1.00 41.39 330 ARG A C 1
ATOM 2440 O O . ARG A 1 338 ? 5.314 -1.140 -40.764 1.00 43.70 330 ARG A O 1
ATOM 2448 N N . VAL A 1 339 ? 4.976 -2.756 -39.237 1.00 40.02 331 VAL A N 1
ATOM 2449 C CA . VAL A 1 339 ? 6.386 -3.121 -39.141 1.00 39.27 331 VAL A CA 1
ATOM 2450 C C . VAL A 1 339 ? 6.775 -3.961 -40.358 1.00 47.49 331 VAL A C 1
ATOM 2451 O O . VAL A 1 339 ? 6.189 -5.019 -40.615 1.00 37.44 331 VAL A O 1
ATOM 2455 N N . ASP A 1 340 ? 7.745 -3.473 -41.131 1.00 44.94 332 ASP A N 1
ATOM 2456 C CA . ASP A 1 340 ? 8.234 -4.235 -42.271 1.00 49.08 332 ASP A CA 1
ATOM 2457 C C . ASP A 1 340 ? 8.801 -5.574 -41.815 1.00 46.59 332 ASP A C 1
ATOM 2458 O O . ASP A 1 340 ? 9.543 -5.645 -40.833 1.00 49.46 332 ASP A O 1
ATOM 2463 N N . GLY A 1 341 ? 8.420 -6.640 -42.515 1.00 48.73 333 GLY A N 1
ATOM 2464 C CA . GLY A 1 341 ? 8.972 -7.954 -42.271 1.00 38.07 333 GLY A CA 1
ATOM 2465 C C . GLY A 1 341 ? 8.411 -8.670 -41.071 1.00 37.96 333 GLY A C 1
ATOM 2466 O O . GLY A 1 341 ? 8.943 -9.719 -40.691 1.00 40.50 333 GLY A O 1
ATOM 2467 N N . LEU A 1 342 ? 7.364 -8.136 -40.457 1.00 34.50 334 LEU A N 1
ATOM 2468 C CA . LEU A 1 342 ? 6.765 -8.748 -39.291 1.00 36.66 334 LEU A CA 1
ATOM 2469 C C . LEU A 1 342 ? 5.627 -9.650 -39.726 1.00 36.53 334 LEU A C 1
ATOM 2470 O O . LEU A 1 342 ? 4.944 -9.382 -40.718 1.00 34.62 334 LEU A O 1
ATOM 2475 N N . ARG A 1 343 ? 5.423 -10.729 -38.974 1.00 28.35 335 ARG A N 1
ATOM 2476 C CA . ARG A 1 343 ? 4.228 -11.526 -39.155 1.00 36.34 335 ARG A CA 1
ATOM 2477 C C . ARG A 1 343 ? 3.720 -11.992 -37.802 1.00 33.25 335 ARG A C 1
ATOM 2478 O O . ARG A 1 343 ? 4.491 -12.229 -36.868 1.00 30.07 335 ARG A O 1
ATOM 2486 N N . ILE A 1 344 ? 2.404 -12.086 -37.708 1.00 31.32 336 ILE A N 1
ATOM 2487 C CA . ILE A 1 344 ? 1.723 -12.503 -36.505 1.00 29.71 336 ILE A CA 1
ATOM 2488 C C . ILE A 1 344 ? 1.407 -13.985 -36.630 1.00 31.73 336 ILE A C 1
ATOM 2489 O O . ILE A 1 344 ? 0.923 -14.445 -37.671 1.00 32.57 336 ILE A O 1
ATOM 2494 N N . ILE A 1 345 ? 1.726 -14.737 -35.588 1.00 35.25 337 ILE A N 1
ATOM 2495 C CA . ILE A 1 345 ? 1.356 -16.141 -35.469 1.00 34.10 337 ILE A CA 1
ATOM 2496 C C . ILE A 1 345 ? 0.091 -16.181 -34.625 1.00 31.91 337 ILE A C 1
ATOM 2497 O O . ILE A 1 345 ? 0.133 -15.893 -33.426 1.00 24.80 337 ILE A O 1
ATOM 2502 N N . GLY A 1 346 ? -1.034 -16.526 -35.239 1.00 33.42 338 GLY A N 1
ATOM 2503 C CA . GLY A 1 346 ? -2.303 -16.462 -34.546 1.00 26.13 338 GLY A CA 1
ATOM 2504 C C . GLY A 1 346 ? -3.141 -15.281 -34.993 1.00 32.41 338 GLY A C 1
ATOM 2505 O O . GLY A 1 346 ? -3.165 -14.233 -34.335 1.00 32.08 338 GLY A O 1
ATOM 2506 N N . GLU A 1 347 ? -3.845 -15.449 -36.107 1.00 33.02 339 GLU A N 1
ATOM 2507 C CA . GLU A 1 347 ? -4.666 -14.411 -36.719 1.00 32.68 339 GLU A CA 1
ATOM 2508 C C . GLU A 1 347 ? -6.125 -14.854 -36.785 1.00 35.04 339 GLU A C 1
ATOM 2509 O O . GLU A 1 347 ? -6.840 -14.552 -37.738 1.00 36.28 339 GLU A O 1
ATOM 2515 N N . ALA A 1 348 ? -6.589 -15.558 -35.753 1.00 31.21 340 ALA A N 1
ATOM 2516 C CA . ALA A 1 348 ? -7.947 -16.074 -35.749 1.00 27.75 340 ALA A CA 1
ATOM 2517 C C . ALA A 1 348 ? -8.960 -14.937 -35.646 1.00 33.95 340 ALA A C 1
ATOM 2518 O O . ALA A 1 348 ? -8.638 -13.848 -35.163 1.00 32.34 340 ALA A O 1
ATOM 2520 N N . PRO A 1 349 ? -10.193 -15.159 -36.118 1.00 37.44 341 PRO A N 1
ATOM 2521 C CA . PRO A 1 349 ? -11.186 -14.071 -36.081 1.00 36.78 341 PRO A CA 1
ATOM 2522 C C . PRO A 1 349 ? -11.595 -13.659 -34.677 1.00 41.22 341 PRO A C 1
ATOM 2523 O O . PRO A 1 349 ? -11.989 -12.505 -34.486 1.00 44.80 341 PRO A O 1
ATOM 2527 N N . GLU A 1 350 ? -11.520 -14.541 -33.682 1.00 40.24 342 GLU A N 1
ATOM 2528 C CA . GLU A 1 350 ? -11.711 -14.123 -32.298 1.00 37.27 342 GLU A CA 1
ATOM 2529 C C . GLU A 1 350 ? -10.498 -14.516 -31.470 1.00 33.54 342 GLU A C 1
ATOM 2530 O O . GLU A 1 350 ? -10.097 -15.688 -31.450 1.00 27.92 342 GLU A O 1
ATOM 2536 N N . LYS A 1 351 ? -9.915 -13.541 -30.777 1.00 36.45 343 LYS A N 1
ATOM 2537 C CA . LYS A 1 351 ? -8.755 -13.840 -29.956 1.00 35.33 343 LYS A CA 1
ATOM 2538 C C . LYS A 1 351 ? -8.663 -12.864 -28.789 1.00 37.12 343 LYS A C 1
ATOM 2539 O O . LYS A 1 351 ? -9.183 -11.745 -28.834 1.00 31.20 343 LYS A O 1
ATOM 2545 N N . ALA A 1 352 ? -8.010 -13.326 -27.725 1.00 37.28 344 ALA A N 1
ATOM 2546 C CA . ALA A 1 352 ? -7.655 -12.475 -26.602 1.00 34.04 344 ALA A CA 1
ATOM 2547 C C . ALA A 1 352 ? -6.403 -11.680 -26.951 1.00 30.40 344 ALA A C 1
ATOM 2548 O O . ALA A 1 352 ? -5.750 -11.918 -27.973 1.00 25.65 344 ALA A O 1
ATOM 2550 N N . ALA A 1 353 ? -6.052 -10.733 -26.080 1.00 26.36 345 ALA A N 1
ATOM 2551 C CA . ALA A 1 353 ? -4.967 -9.790 -26.353 1.00 24.45 345 ALA A CA 1
ATOM 2552 C C . ALA A 1 353 ? -3.595 -10.441 -26.149 1.00 26.37 345 ALA A C 1
ATOM 2553 O O . ALA A 1 353 ? -2.784 -10.023 -25.324 1.00 28.91 345 ALA A O 1
ATOM 2555 N N . VAL A 1 354 ? -3.338 -11.468 -26.954 1.00 27.27 346 VAL A N 1
ATOM 2556 C CA . VAL A 1 354 ? -2.064 -12.179 -26.990 1.00 24.25 346 VAL A CA 1
ATOM 2557 C C . VAL A 1 354 ? -1.561 -12.117 -28.422 1.00 28.22 346 VAL A C 1
ATOM 2558 O O . VAL A 1 354 ? -2.243 -12.578 -29.339 1.00 28.82 346 VAL A O 1
ATOM 2562 N N . VAL A 1 355 ? -0.375 -11.560 -28.620 1.00 22.40 347 VAL A N 1
ATOM 2563 C CA . VAL A 1 355 ? 0.176 -11.396 -29.955 1.00 25.79 347 VAL A CA 1
ATOM 2564 C C . VAL A 1 355 ? 1.548 -12.039 -29.981 1.00 25.17 347 VAL A C 1
ATOM 2565 O O . VAL A 1 355 ? 2.484 -11.524 -29.353 1.00 27.67 347 VAL A O 1
ATOM 2569 N N . SER A 1 356 ? 1.679 -13.147 -30.728 1.00 19.22 348 SER A N 1
ATOM 2570 C CA . SER A 1 356 ? 2.969 -13.766 -31.005 1.00 22.31 348 SER A CA 1
ATOM 2571 C C . SER A 1 356 ? 3.425 -13.307 -32.378 1.00 27.65 348 SER A C 1
ATOM 2572 O O . SER A 1 356 ? 2.637 -13.309 -33.330 1.00 28.91 348 SER A O 1
ATOM 2575 N N . PHE A 1 357 ? 4.689 -12.914 -32.490 1.00 23.60 349 PHE A N 1
ATOM 2576 C CA . PHE A 1 357 ? 5.130 -12.377 -33.757 1.00 24.45 349 PHE A CA 1
ATOM 2577 C C . PHE A 1 357 ? 6.591 -12.714 -33.973 1.00 27.68 349 PHE A C 1
ATOM 2578 O O . PHE A 1 357 ? 7.314 -13.072 -33.039 1.00 27.29 349 PHE A O 1
ATOM 2586 N N . LEU A 1 358 ? 6.990 -12.630 -35.244 1.00 25.09 350 LEU A N 1
ATOM 2587 C CA . LEU A 1 358 ? 8.358 -12.790 -35.704 1.00 24.85 350 LEU A CA 1
ATOM 2588 C C . LEU A 1 358 ? 8.687 -11.640 -36.640 1.00 35.70 350 LEU A C 1
ATOM 2589 O O . LEU A 1 358 ? 7.799 -11.083 -37.292 1.00 34.60 350 LEU A O 1
ATOM 2594 N N . ILE A 1 359 ? 9.968 -11.299 -36.723 1.00 34.83 351 ILE A N 1
ATOM 2595 C CA . ILE A 1 359 ? 10.442 -10.277 -37.652 1.00 30.28 351 ILE A CA 1
ATOM 2596 C C . ILE A 1 359 ? 11.581 -10.869 -38.456 1.00 36.17 351 ILE A C 1
ATOM 2597 O O . ILE A 1 359 ? 12.577 -11.327 -37.882 1.00 38.61 351 ILE A O 1
ATOM 2602 N N . ASP A 1 360 ? 11.441 -10.842 -39.781 1.00 46.35 352 ASP A N 1
ATOM 2603 C CA . ASP A 1 360 ? 12.468 -11.366 -40.665 1.00 51.29 352 ASP A CA 1
ATOM 2604 C C . ASP A 1 360 ? 13.825 -10.762 -40.340 1.00 52.13 352 ASP A C 1
ATOM 2605 O O . ASP A 1 360 ? 13.953 -9.552 -40.134 1.00 54.66 352 ASP A O 1
ATOM 2610 N N . GLY A 1 361 ? 14.843 -11.619 -40.294 1.00 51.29 353 GLY A N 1
ATOM 2611 C CA . GLY A 1 361 ? 16.184 -11.156 -40.008 1.00 52.46 353 GLY A CA 1
ATOM 2612 C C . GLY A 1 361 ? 16.415 -10.713 -38.583 1.00 54.79 353 GLY A C 1
ATOM 2613 O O . GLY A 1 361 ? 17.405 -10.028 -38.316 1.00 57.64 353 GLY A O 1
ATOM 2614 N N . ALA A 1 362 ? 15.524 -11.077 -37.657 1.00 51.70 354 ALA A N 1
ATOM 2615 C CA . ALA A 1 362 ? 15.689 -10.776 -36.240 1.00 55.51 354 ALA A CA 1
ATOM 2616 C C . ALA A 1 362 ? 15.312 -12.004 -35.423 1.00 54.05 354 ALA A C 1
ATOM 2617 O O . ALA A 1 362 ? 14.240 -12.584 -35.620 1.00 53.96 354 ALA A O 1
ATOM 2619 N N . HIS A 1 363 ? 16.198 -12.405 -34.519 1.00 47.71 355 HIS A N 1
ATOM 2620 C CA . HIS A 1 363 ? 15.927 -13.545 -33.657 1.00 45.51 355 HIS A CA 1
ATOM 2621 C C . HIS A 1 363 ? 15.002 -13.124 -32.519 1.00 39.50 355 HIS A C 1
ATOM 2622 O O . HIS A 1 363 ? 15.214 -12.086 -31.886 1.00 37.36 355 HIS A O 1
ATOM 2629 N N . ALA A 1 364 ? 13.961 -13.924 -32.279 1.00 36.68 356 ALA A N 1
ATOM 2630 C CA . ALA A 1 364 ? 12.971 -13.575 -31.271 1.00 37.47 356 ALA A CA 1
ATOM 2631 C C . ALA A 1 364 ? 13.607 -13.360 -29.904 1.00 34.93 356 ALA A C 1
ATOM 2632 O O . ALA A 1 364 ? 13.132 -12.523 -29.128 1.00 31.67 356 ALA A O 1
ATOM 2634 N N . HIS A 1 365 ? 14.680 -14.093 -29.594 1.00 35.55 357 HIS A N 1
ATOM 2635 C CA . HIS A 1 365 ? 15.297 -13.964 -28.279 1.00 41.04 357 HIS A CA 1
ATOM 2636 C C . HIS A 1 365 ? 16.097 -12.677 -28.159 1.00 43.46 357 HIS A C 1
ATOM 2637 O O . HIS A 1 365 ? 16.153 -12.077 -27.079 1.00 41.16 357 HIS A O 1
ATOM 2644 N N . ASP A 1 366 ? 16.728 -12.240 -29.254 1.00 43.84 358 ASP A N 1
ATOM 2645 C CA . ASP A 1 366 ? 17.345 -10.918 -29.275 1.00 38.59 358 ASP A CA 1
ATOM 2646 C C . ASP A 1 366 ? 16.301 -9.826 -29.081 1.00 37.35 358 ASP A C 1
ATOM 2647 O O . ASP A 1 366 ? 16.534 -8.858 -28.348 1.00 40.95 358 ASP A O 1
ATOM 2652 N N . LEU A 1 367 ? 15.143 -9.964 -29.732 1.00 32.42 359 LEU A N 1
ATOM 2653 C CA . LEU A 1 367 ? 14.066 -8.993 -29.564 1.00 31.16 359 LEU A CA 1
ATOM 2654 C C . LEU A 1 367 ? 13.628 -8.891 -28.104 1.00 31.78 359 LEU A C 1
ATOM 2655 O O . LEU A 1 367 ? 13.429 -7.791 -27.584 1.00 33.85 359 LEU A O 1
ATOM 2660 N N . ALA A 1 368 ? 13.435 -10.030 -27.440 1.00 31.91 360 ALA A N 1
ATOM 2661 C CA . ALA A 1 368 ? 13.055 -10.001 -26.031 1.00 34.57 360 ALA A CA 1
ATOM 2662 C C . ALA A 1 368 ? 14.165 -9.408 -25.169 1.00 35.74 360 ALA A C 1
ATOM 2663 O O . ALA A 1 368 ? 13.898 -8.619 -24.255 1.00 34.99 360 ALA A O 1
ATOM 2665 N N . THR A 1 369 ? 15.418 -9.773 -25.448 1.00 38.18 361 THR A N 1
ATOM 2666 C CA . THR A 1 369 ? 16.534 -9.302 -24.634 1.00 39.09 361 THR A CA 1
ATOM 2667 C C . THR A 1 369 ? 16.694 -7.794 -24.737 1.00 39.15 361 THR A C 1
ATOM 2668 O O . THR A 1 369 ? 16.875 -7.104 -23.727 1.00 38.71 361 THR A O 1
ATOM 2672 N N . LEU A 1 370 ? 16.639 -7.261 -25.957 1.00 36.56 362 LEU A N 1
ATOM 2673 C CA . LEU A 1 370 ? 16.800 -5.826 -26.128 1.00 35.14 362 LEU A CA 1
ATOM 2674 C C . LEU A 1 370 ? 15.557 -5.060 -25.691 1.00 34.61 362 LEU A C 1
ATOM 2675 O O . LEU A 1 370 ? 15.672 -3.911 -25.251 1.00 36.51 362 LEU A O 1
ATOM 2680 N N . LEU A 1 371 ? 14.367 -5.655 -25.811 1.00 29.41 363 LEU A N 1
ATOM 2681 C CA . LEU A 1 371 ? 13.178 -4.947 -25.349 1.00 29.62 363 LEU A CA 1
ATOM 2682 C C . LEU A 1 371 ? 13.203 -4.797 -23.837 1.00 32.42 363 LEU A C 1
ATOM 2683 O O . LEU A 1 371 ? 12.814 -3.748 -23.307 1.00 31.06 363 LEU A O 1
ATOM 2688 N N . ASP A 1 372 ? 13.690 -5.831 -23.133 1.00 32.54 364 ASP A N 1
ATOM 2689 C CA . ASP A 1 372 ? 13.863 -5.748 -21.683 1.00 30.08 364 ASP A CA 1
ATOM 2690 C C . ASP A 1 372 ? 14.720 -4.553 -21.288 1.00 36.34 364 ASP A C 1
ATOM 2691 O O . ASP A 1 372 ? 14.372 -3.807 -20.361 1.00 39.29 364 ASP A O 1
ATOM 2696 N N . LEU A 1 373 ? 15.841 -4.341 -21.989 1.00 37.50 365 LEU A N 1
ATOM 2697 C CA . LEU A 1 373 ? 16.697 -3.201 -21.688 1.00 37.25 365 LEU A CA 1
ATOM 2698 C C . LEU A 1 373 ? 16.010 -1.870 -21.954 1.00 34.56 365 LEU A C 1
ATOM 2699 O O . LEU A 1 373 ? 16.478 -0.842 -21.462 1.00 36.34 365 LEU A O 1
ATOM 2704 N N . GLU A 1 374 ? 14.923 -1.860 -22.714 1.00 38.09 366 GLU A N 1
ATOM 2705 C CA . GLU A 1 374 ? 14.105 -0.665 -22.889 1.00 37.05 366 GLU A CA 1
ATOM 2706 C C . GLU A 1 374 ? 12.949 -0.608 -21.897 1.00 38.55 366 GLU A C 1
ATOM 2707 O O . GLU A 1 374 ? 12.037 0.208 -22.067 1.00 37.36 366 GLU A O 1
ATOM 2713 N N . GLY A 1 375 ? 12.954 -1.475 -20.886 1.00 32.65 367 GLY A N 1
ATOM 2714 C CA . GLY A 1 375 ? 11.911 -1.509 -19.892 1.00 31.17 367 GLY A CA 1
ATOM 2715 C C . GLY A 1 375 ? 10.729 -2.397 -20.208 1.00 31.87 367 GLY A C 1
ATOM 2716 O O . GLY A 1 375 ? 9.837 -2.527 -19.357 1.00 36.40 367 GLY A O 1
ATOM 2717 N N . VAL A 1 376 ? 10.695 -3.028 -21.381 1.00 30.11 368 VAL A N 1
ATOM 2718 C CA . VAL A 1 376 ? 9.507 -3.725 -21.866 1.00 29.97 368 VAL A CA 1
ATOM 2719 C C . VAL A 1 376 ? 9.657 -5.222 -21.597 1.00 35.07 368 VAL A C 1
ATOM 2720 O O . VAL A 1 376 ? 10.603 -5.857 -22.080 1.00 31.33 368 VAL A O 1
ATOM 2724 N N . ALA A 1 377 ? 8.716 -5.796 -20.843 1.00 29.75 369 ALA A N 1
ATOM 2725 C CA . ALA A 1 377 ? 8.730 -7.224 -20.538 1.00 26.74 369 ALA A CA 1
ATOM 2726 C C . ALA A 1 377 ? 7.848 -7.975 -21.532 1.00 26.89 369 ALA A C 1
ATOM 2727 O O . ALA A 1 377 ? 6.626 -7.802 -21.538 1.00 29.86 369 ALA A O 1
ATOM 2729 N N . VAL A 1 378 ? 8.479 -8.785 -22.391 1.00 28.98 370 VAL A N 1
ATOM 2730 C CA . VAL A 1 378 ? 7.811 -9.757 -23.256 1.00 26.62 370 VAL A CA 1
ATOM 2731 C C . VAL A 1 378 ? 8.475 -11.112 -23.039 1.00 32.28 370 VAL A C 1
ATOM 2732 O O . VAL A 1 378 ? 9.449 -11.231 -22.297 1.00 30.76 370 VAL A O 1
ATOM 2736 N N . ARG A 1 379 ? 7.956 -12.135 -23.716 1.00 27.11 371 ARG A N 1
ATOM 2737 C CA . ARG A 1 379 ? 8.542 -13.459 -23.618 1.00 29.77 371 ARG A CA 1
ATOM 2738 C C . ARG A 1 379 ? 8.836 -14.017 -25.000 1.00 28.70 371 ARG A C 1
ATOM 2739 O O . ARG A 1 379 ? 7.948 -14.071 -25.858 1.00 31.11 371 ARG A O 1
ATOM 2747 N N . SER A 1 380 ? 10.084 -14.423 -25.211 1.00 27.31 372 SER A N 1
ATOM 2748 C CA . SER A 1 380 ? 10.491 -15.161 -26.395 1.00 32.61 372 SER A CA 1
ATOM 2749 C C . SER A 1 380 ? 10.804 -16.603 -26.011 1.00 34.28 372 SER A C 1
ATOM 2750 O O . SER A 1 380 ? 11.440 -16.858 -24.989 1.00 36.37 372 SER A O 1
ATOM 2753 N N . GLY A 1 381 ? 10.376 -17.532 -26.830 1.00 35.04 373 GLY A N 1
ATOM 2754 C CA . GLY A 1 381 ? 10.599 -18.931 -26.547 1.00 35.36 373 GLY A CA 1
ATOM 2755 C C . GLY A 1 381 ? 9.501 -19.751 -27.190 1.00 35.46 373 GLY A C 1
ATOM 2756 O O . GLY A 1 381 ? 8.911 -19.332 -28.182 1.00 29.46 373 GLY A O 1
ATOM 2757 N N . GLN A 1 382 ? 9.233 -20.916 -26.603 1.00 31.42 374 GLN A N 1
ATOM 2758 C CA . GLN A 1 382 ? 8.214 -21.806 -27.141 1.00 34.76 374 GLN A CA 1
ATOM 2759 C C . GLN A 1 382 ? 6.966 -21.862 -26.285 1.00 32.47 374 GLN A C 1
ATOM 2760 O O . GLN A 1 382 ? 5.997 -22.524 -26.677 1.00 34.39 374 GLN A O 1
ATOM 2766 N N . HIS A 1 383 ? 6.971 -21.198 -25.137 1.00 28.79 375 HIS A N 1
ATOM 2767 C CA . HIS A 1 383 ? 5.771 -20.970 -24.342 1.00 27.56 375 HIS A CA 1
ATOM 2768 C C . HIS A 1 383 ? 5.101 -22.263 -23.887 1.00 24.98 375 HIS A C 1
ATOM 2769 O O . HIS A 1 383 ? 3.874 -22.345 -23.838 1.00 29.08 375 HIS A O 1
ATOM 2783 N N . ALA A 1 385 ? 4.535 -24.853 -25.457 1.00 26.00 377 ALA A N 1
ATOM 2784 C CA . ALA A 1 385 ? 3.688 -25.423 -26.503 1.00 21.08 377 ALA A CA 1
ATOM 2785 C C . ALA A 1 385 ? 4.527 -25.908 -27.690 1.00 27.84 377 ALA A C 1
ATOM 2786 O O . ALA A 1 385 ? 4.375 -25.391 -28.797 1.00 27.03 377 ALA A O 1
ATOM 2788 N N . HIS A 1 386 ? 5.400 -26.894 -27.464 1.00 30.98 378 HIS A N 1
ATOM 2789 C CA . HIS A 1 386 ? 6.341 -27.297 -28.508 1.00 27.63 378 HIS A CA 1
ATOM 2790 C C . HIS A 1 386 ? 5.664 -27.840 -29.762 1.00 36.05 378 HIS A C 1
ATOM 2791 O O . HIS A 1 386 ? 6.137 -27.514 -30.866 1.00 31.72 378 HIS A O 1
ATOM 2798 N N . PRO A 1 387 ? 4.606 -28.660 -29.685 1.00 31.11 379 PRO A N 1
ATOM 2799 C CA . PRO A 1 387 ? 3.980 -29.141 -30.932 1.00 25.82 379 PRO A CA 1
ATOM 2800 C C . PRO A 1 387 ? 3.371 -28.028 -31.755 1.00 26.61 379 PRO A C 1
ATOM 2801 O O . PRO A 1 387 ? 3.399 -28.083 -32.989 1.00 30.92 379 PRO A O 1
ATOM 2805 N N . LEU A 1 388 ? 2.828 -27.006 -31.094 1.00 27.90 380 LEU A N 1
ATOM 2806 C CA . LEU A 1 388 ? 2.246 -25.883 -31.814 1.00 25.03 380 LEU A CA 1
ATOM 2807 C C . LEU A 1 388 ? 3.308 -25.129 -32.593 1.00 32.09 380 LEU A C 1
ATOM 2808 O O . LEU A 1 388 ? 3.105 -24.791 -33.764 1.00 30.21 380 LEU A O 1
ATOM 2813 N N . LEU A 1 389 ? 4.448 -24.852 -31.963 1.00 32.58 381 LEU A N 1
ATOM 2814 C CA . LEU A 1 389 ? 5.506 -24.156 -32.683 1.00 28.99 381 LEU A CA 1
ATOM 2815 C C . LEU A 1 389 ? 6.114 -25.037 -33.763 1.00 35.08 381 LEU A C 1
ATOM 2816 O O . LEU A 1 389 ? 6.605 -24.528 -34.774 1.00 30.39 381 LEU A O 1
ATOM 2821 N N . GLN A 1 390 ? 6.103 -26.354 -33.558 1.00 34.85 382 GLN A N 1
ATOM 2822 C CA . GLN A 1 390 ? 6.600 -27.265 -34.578 1.00 30.66 382 GLN A CA 1
ATOM 2823 C C . GLN A 1 390 ? 5.726 -27.201 -35.825 1.00 35.08 382 GLN A C 1
ATOM 2824 O O . GLN A 1 390 ? 6.243 -27.148 -36.949 1.00 30.89 382 GLN A O 1
ATOM 2830 N N . TYR A 1 391 ? 4.399 -27.164 -35.643 1.00 33.33 383 TYR A N 1
ATOM 2831 C CA . TYR A 1 391 ? 3.486 -26.986 -36.773 1.00 30.15 383 TYR A CA 1
ATOM 2832 C C . TYR A 1 391 ? 3.772 -25.692 -37.528 1.00 31.27 383 TYR A C 1
ATOM 2833 O O . TYR A 1 391 ? 3.718 -25.659 -38.764 1.00 27.21 383 TYR A O 1
ATOM 2842 N N . PHE A 1 392 ? 4.033 -24.599 -36.806 1.00 28.50 384 PHE A N 1
ATOM 2843 C CA . PHE A 1 392 ? 4.341 -23.355 -37.502 1.00 27.62 384 PHE A CA 1
ATOM 2844 C C . PHE A 1 392 ? 5.750 -23.336 -38.074 1.00 30.41 384 PHE A C 1
ATOM 2845 O O . PHE A 1 392 ? 6.069 -22.440 -38.866 1.00 34.12 384 PHE A O 1
ATOM 2853 N N . GLY A 1 393 ? 6.589 -24.308 -37.722 1.00 30.69 385 GLY A N 1
ATOM 2854 C CA . GLY A 1 393 ? 7.911 -24.396 -38.313 1.00 30.33 385 GLY A CA 1
ATOM 2855 C C . GLY A 1 393 ? 8.919 -23.404 -37.778 1.00 33.96 385 GLY A C 1
ATOM 2856 O O . GLY A 1 393 ? 9.890 -23.087 -38.471 1.00 35.65 385 GLY A O 1
ATOM 2857 N N . VAL A 1 394 ? 8.736 -22.912 -36.555 1.00 31.69 386 VAL A N 1
ATOM 2858 C CA . VAL A 1 394 ? 9.610 -21.879 -36.011 1.00 35.15 386 VAL A CA 1
ATOM 2859 C C . VAL A 1 394 ? 10.155 -22.317 -34.658 1.00 36.54 386 VAL A C 1
ATOM 2860 O O . VAL A 1 394 ? 9.506 -23.052 -33.906 1.00 29.54 386 VAL A O 1
ATOM 2864 N N . ALA A 1 395 ? 11.363 -21.850 -34.347 1.00 36.26 387 ALA A N 1
ATOM 2865 C CA . ALA A 1 395 ? 11.999 -22.192 -33.081 1.00 36.74 387 ALA A CA 1
ATOM 2866 C C . ALA A 1 395 ? 11.491 -21.354 -31.912 1.00 36.09 387 ALA A C 1
ATOM 2867 O O . ALA A 1 395 ? 11.599 -21.794 -30.763 1.00 36.05 387 ALA A O 1
ATOM 2869 N N . ALA A 1 396 ? 10.924 -20.178 -32.168 1.00 34.18 388 ALA A N 1
ATOM 2870 C CA . ALA A 1 396 ? 10.403 -19.359 -31.081 1.00 32.45 388 ALA A CA 1
ATOM 2871 C C . ALA A 1 396 ? 9.497 -18.284 -31.654 1.00 35.17 388 ALA A C 1
ATOM 2872 O O . ALA A 1 396 ? 9.615 -17.913 -32.822 1.00 36.77 388 ALA A O 1
ATOM 2874 N N . THR A 1 397 ? 8.594 -17.777 -30.817 1.00 32.60 389 THR A N 1
ATOM 2875 C CA . THR A 1 397 ? 7.914 -16.523 -31.112 1.00 36.57 389 THR A CA 1
ATOM 2876 C C . THR A 1 397 ? 8.194 -15.517 -30.010 1.00 33.76 389 THR A C 1
ATOM 2877 O O . THR A 1 397 ? 8.403 -15.883 -28.850 1.00 30.54 389 THR A O 1
ATOM 2881 N N . CYS A 1 398 ? 8.182 -14.244 -30.379 1.00 30.11 390 CYS A N 1
ATOM 2882 C CA . CYS A 1 398 ? 8.128 -13.167 -29.401 1.00 30.25 390 CYS A CA 1
ATOM 2883 C C . CYS A 1 398 ? 6.661 -12.880 -29.103 1.00 31.19 390 CYS A C 1
ATOM 2884 O O . CYS A 1 398 ? 5.881 -12.626 -30.024 1.00 36.26 390 CYS A O 1
ATOM 2887 N N . ARG A 1 399 ? 6.276 -12.924 -27.833 1.00 29.63 391 ARG A N 1
ATOM 2888 C CA . ARG A 1 399 ? 4.871 -12.818 -27.462 1.00 25.74 391 ARG A CA 1
ATOM 2889 C C . ARG A 1 399 ? 4.681 -11.623 -26.541 1.00 31.23 391 ARG A C 1
ATOM 2890 O O . ARG A 1 399 ? 5.255 -11.578 -25.450 1.00 31.85 391 ARG A O 1
ATOM 2898 N N . ALA A 1 400 ? 3.872 -10.663 -26.975 1.00 30.30 392 ALA A N 1
ATOM 2899 C CA . ALA A 1 400 ? 3.398 -9.598 -26.104 1.00 24.90 392 ALA A CA 1
ATOM 2900 C C . ALA A 1 400 ? 1.960 -9.907 -25.728 1.00 26.10 392 ALA A C 1
ATOM 2901 O O . ALA A 1 400 ? 1.136 -10.193 -26.599 1.00 33.86 392 ALA A O 1
ATOM 2903 N N . SER A 1 401 ? 1.668 -9.911 -24.435 1.00 26.69 393 SER A N 1
ATOM 2904 C CA . SER A 1 401 ? 0.325 -10.243 -23.988 1.00 26.19 393 SER A CA 1
ATOM 2905 C C . SER A 1 401 ? -0.139 -9.158 -23.036 1.00 27.10 393 SER A C 1
ATOM 2906 O O . SER A 1 401 ? 0.586 -8.792 -22.106 1.00 32.84 393 SER A O 1
ATOM 2909 N N . LEU A 1 402 ? -1.333 -8.643 -23.279 1.00 25.64 394 LEU A N 1
ATOM 2910 C CA . LEU A 1 402 ? -1.802 -7.419 -22.653 1.00 27.39 394 LEU A CA 1
ATOM 2911 C C . LEU A 1 402 ? -2.934 -7.702 -21.683 1.00 25.55 394 LEU A C 1
ATOM 2912 O O . LEU A 1 402 ? -3.701 -8.649 -21.856 1.00 30.99 394 LEU A O 1
ATOM 2917 N N . ALA A 1 403 ? -3.054 -6.838 -20.680 1.00 28.89 395 ALA A N 1
ATOM 2918 C CA . ALA A 1 403 ? -4.118 -6.918 -19.698 1.00 25.90 395 ALA A CA 1
ATOM 2919 C C . ALA A 1 403 ? -4.776 -5.546 -19.565 1.00 25.45 395 ALA A C 1
ATOM 2920 O O . ALA A 1 403 ? -4.223 -4.517 -19.979 1.00 26.03 395 ALA A O 1
ATOM 2922 N N . PHE A 1 404 ? -5.961 -5.532 -18.944 1.00 27.01 396 PHE A N 1
ATOM 2923 C CA . PHE A 1 404 ? -6.762 -4.310 -18.852 1.00 24.89 396 PHE A CA 1
ATOM 2924 C C . PHE A 1 404 ? -6.036 -3.153 -18.162 1.00 28.51 396 PHE A C 1
ATOM 2925 O O . PHE A 1 404 ? -6.376 -1.991 -18.420 1.00 26.87 396 PHE A O 1
ATOM 2933 N N . TYR A 1 405 ? -5.036 -3.428 -17.313 1.00 28.33 397 TYR A N 1
ATOM 2934 C CA . TYR A 1 405 ? -4.282 -2.359 -16.668 1.00 27.26 397 TYR A CA 1
ATOM 2935 C C . TYR A 1 405 ? -3.158 -1.808 -17.546 1.00 30.41 397 TYR A C 1
ATOM 2936 O O . TYR A 1 405 ? -2.520 -0.823 -17.155 1.00 32.17 397 TYR A O 1
ATOM 2945 N N . ASN A 1 406 ? -2.896 -2.403 -18.705 1.00 23.14 398 ASN A N 1
ATOM 2946 C CA . ASN A 1 406 ? -1.995 -1.781 -19.668 1.00 26.99 398 ASN A CA 1
ATOM 2947 C C . ASN A 1 406 ? -2.693 -0.595 -20.332 1.00 22.34 398 ASN A C 1
ATOM 2948 O O . ASN A 1 406 ? -3.910 -0.426 -20.223 1.00 28.87 398 ASN A O 1
ATOM 2953 N N . THR A 1 407 ? -1.912 0.259 -20.993 1.00 24.83 399 THR A N 1
ATOM 2954 C CA . THR A 1 407 ? -2.453 1.509 -21.522 1.00 25.51 399 THR A CA 1
ATOM 2955 C C . THR A 1 407 ? -2.102 1.716 -22.991 1.00 29.32 399 THR A C 1
ATOM 2956 O O . THR A 1 407 ? -1.130 1.166 -23.518 1.00 31.29 399 THR A O 1
ATOM 2960 N N . HIS A 1 408 ? -2.913 2.551 -23.643 1.00 23.58 400 HIS A N 1
ATOM 2961 C CA . HIS A 1 408 ? -2.630 2.922 -25.022 1.00 28.95 400 HIS A CA 1
ATOM 2962 C C . HIS A 1 408 ? -1.286 3.626 -25.143 1.00 31.10 400 HIS A C 1
ATOM 2963 O O . HIS A 1 408 ? -0.586 3.446 -26.144 1.00 33.65 400 HIS A O 1
ATOM 2970 N N . ALA A 1 409 ? -0.893 4.404 -24.128 1.00 29.46 401 ALA A N 1
ATOM 2971 C CA . ALA A 1 409 ? 0.401 5.083 -24.175 1.00 29.00 401 ALA A CA 1
ATOM 2972 C C . ALA A 1 409 ? 1.553 4.089 -24.108 1.00 30.38 401 ALA A C 1
ATOM 2973 O O . ALA A 1 409 ? 2.590 4.293 -24.757 1.00 28.21 401 ALA A O 1
ATOM 2975 N N . GLU A 1 410 ? 1.399 3.022 -23.309 1.00 25.75 402 GLU A N 1
ATOM 2976 C CA . GLU A 1 410 ? 2.399 1.956 -23.288 1.00 22.46 402 GLU A CA 1
ATOM 2977 C C . GLU A 1 410 ? 2.550 1.303 -24.661 1.00 23.31 402 GLU A C 1
ATOM 2978 O O . GLU A 1 410 ? 3.666 0.973 -25.074 1.00 23.53 402 GLU A O 1
ATOM 2984 N N . ILE A 1 411 ? 1.437 1.074 -25.358 1.00 27.32 403 ILE A N 1
ATOM 2985 C CA . ILE A 1 411 ? 1.490 0.523 -26.717 1.00 27.15 403 ILE A CA 1
ATOM 2986 C C . ILE A 1 411 ? 2.283 1.441 -27.649 1.00 30.85 403 ILE A C 1
ATOM 2987 O O . ILE A 1 411 ? 3.100 0.975 -28.457 1.00 27.39 403 ILE A O 1
ATOM 2992 N N . GLU A 1 412 ? 2.062 2.755 -27.564 1.00 30.69 404 GLU A N 1
ATOM 2993 C CA . GLU A 1 412 ? 2.852 3.653 -28.411 1.00 33.54 404 GLU A CA 1
ATOM 2994 C C . GLU A 1 412 ? 4.324 3.616 -28.022 1.00 33.63 404 GLU A C 1
ATOM 2995 O O . GLU A 1 412 ? 5.203 3.686 -28.886 1.00 36.22 404 GLU A O 1
ATOM 3001 N N . ARG A 1 413 ? 4.605 3.476 -26.731 1.00 35.98 405 ARG A N 1
ATOM 3002 C CA . ARG A 1 413 ? 5.983 3.356 -26.276 1.00 34.38 405 ARG A CA 1
ATOM 3003 C C . ARG A 1 413 ? 6.605 2.047 -26.753 1.00 28.61 405 ARG A C 1
ATOM 3004 O O . ARG A 1 413 ? 7.780 2.018 -27.144 1.00 27.54 405 ARG A O 1
ATOM 3012 N N . PHE A 1 414 ? 5.824 0.959 -26.745 1.00 29.41 406 PHE A N 1
ATOM 3013 C CA . PHE A 1 414 ? 6.307 -0.327 -27.245 1.00 30.49 406 PHE A CA 1
ATOM 3014 C C . PHE A 1 414 ? 6.747 -0.227 -28.707 1.00 28.99 406 PHE A C 1
ATOM 3015 O O . PHE A 1 414 ? 7.791 -0.768 -29.093 1.00 32.24 406 PHE A O 1
ATOM 3023 N N . MET A 1 415 ? 5.945 0.434 -29.540 1.00 29.83 407 MET A N 1
ATOM 3024 C CA . MET A 1 415 ? 6.286 0.548 -30.960 1.00 28.76 407 MET A CA 1
ATOM 3025 C C . MET A 1 415 ? 7.556 1.373 -31.163 1.00 32.17 407 MET A C 1
ATOM 3026 O O . MET A 1 415 ? 8.362 1.082 -32.054 1.00 34.55 407 MET A O 1
ATOM 3031 N N . THR A 1 416 ? 7.750 2.408 -30.345 1.00 34.86 408 THR A N 1
ATOM 3032 C CA . THR A 1 416 ? 9.000 3.162 -30.391 1.00 33.74 408 THR A CA 1
ATOM 3033 C C . THR A 1 416 ? 10.181 2.291 -29.978 1.00 33.93 408 THR A C 1
ATOM 3034 O O . THR A 1 416 ? 11.245 2.340 -30.603 1.00 35.93 408 THR A O 1
ATOM 3038 N N . ALA A 1 417 ? 10.016 1.483 -28.927 1.00 27.78 409 ALA A N 1
ATOM 3039 C CA . ALA A 1 417 ? 11.107 0.606 -28.514 1.00 30.01 409 ALA A CA 1
ATOM 3040 C C . ALA A 1 417 ? 11.401 -0.457 -29.575 1.00 28.13 409 ALA A C 1
ATOM 3041 O O . ALA A 1 417 ? 12.569 -0.741 -29.861 1.00 37.42 409 ALA A O 1
ATOM 3043 N N . LEU A 1 418 ? 10.360 -1.063 -30.156 1.00 30.91 410 LEU A N 1
ATOM 3044 C CA . LEU A 1 418 ? 10.576 -2.102 -31.167 1.00 33.44 410 LEU A CA 1
ATOM 3045 C C . LEU A 1 418 ? 11.374 -1.565 -32.343 1.00 36.02 410 LEU A C 1
ATOM 3046 O O . LEU A 1 418 ? 12.316 -2.214 -32.813 1.00 34.08 410 LEU A O 1
ATOM 3051 N N . THR A 1 419 ? 11.026 -0.363 -32.810 1.00 32.25 411 THR A N 1
ATOM 3052 C CA . THR A 1 419 ? 11.758 0.264 -33.903 1.00 41.95 411 THR A CA 1
ATOM 3053 C C . THR A 1 419 ? 13.217 0.489 -33.532 1.00 44.82 411 THR A C 1
ATOM 3054 O O . THR A 1 419 ? 14.120 0.219 -34.333 1.00 48.28 411 THR A O 1
ATOM 3058 N N . LYS A 1 420 ? 13.470 0.984 -32.320 1.00 43.11 412 LYS A N 1
ATOM 3059 C CA . LYS A 1 420 ? 14.850 1.191 -31.889 1.00 46.82 412 LYS A CA 1
ATOM 3060 C C . LYS A 1 420 ? 15.597 -0.133 -31.756 1.00 43.70 412 LYS A C 1
ATOM 3061 O O . LYS A 1 420 ? 16.761 -0.243 -32.152 1.00 43.13 412 LYS A O 1
ATOM 3067 N N . VAL A 1 421 ? 14.947 -1.142 -31.188 1.00 39.39 413 VAL A N 1
ATOM 3068 C CA . VAL A 1 421 ? 15.589 -2.440 -31.018 1.00 36.83 413 VAL A CA 1
ATOM 3069 C C . VAL A 1 421 ? 15.871 -3.071 -32.373 1.00 43.67 413 VAL A C 1
ATOM 3070 O O . VAL A 1 421 ? 16.974 -3.570 -32.631 1.00 43.34 413 VAL A O 1
ATOM 3074 N N . ARG A 1 422 ? 14.877 -3.054 -33.261 1.00 47.01 414 ARG A N 1
ATOM 3075 C CA . ARG A 1 422 ? 15.074 -3.642 -34.580 1.00 54.32 414 ARG A CA 1
ATOM 3076 C C . ARG A 1 422 ? 16.201 -2.941 -35.334 1.00 53.18 414 ARG A C 1
ATOM 3077 O O . ARG A 1 422 ? 16.974 -3.590 -36.047 1.00 59.49 414 ARG A O 1
ATOM 3085 N N . LYS A 1 423 ? 16.330 -1.621 -35.171 1.00 52.60 415 LYS A N 1
ATOM 3086 C CA . LYS A 1 423 ? 17.464 -0.926 -35.772 1.00 57.68 415 LYS A CA 1
ATOM 3087 C C . LYS A 1 423 ? 18.787 -1.344 -35.142 1.00 63.26 415 LYS A C 1
ATOM 3088 O O . LYS A 1 423 ? 19.815 -1.364 -35.829 1.00 67.94 415 LYS A O 1
ATOM 3094 N N . LEU A 1 424 ? 18.793 -1.671 -33.846 1.00 58.99 416 LEU A N 1
ATOM 3095 C CA . LEU A 1 424 ? 20.010 -2.172 -33.214 1.00 52.51 416 LEU A CA 1
ATOM 3096 C C . LEU A 1 424 ? 20.417 -3.543 -33.738 1.00 48.66 416 LEU A C 1
ATOM 3097 O O . LEU A 1 424 ? 21.598 -3.895 -33.656 1.00 49.62 416 LEU A O 1
ATOM 3102 N N . LEU A 1 425 ? 19.476 -4.325 -34.262 1.00 48.80 417 LEU A N 1
ATOM 3103 C CA . LEU A 1 425 ? 19.766 -5.634 -34.832 1.00 51.64 417 LEU A CA 1
ATOM 3104 C C . LEU A 1 425 ? 19.876 -5.601 -36.354 1.00 64.16 417 LEU A C 1
ATOM 3105 O O . LEU A 1 425 ? 19.997 -6.660 -36.982 1.00 68.11 417 LEU A O 1
ATOM 3110 N N . GLY A 1 426 ? 19.838 -4.418 -36.957 1.00 70.22 418 GLY A N 1
ATOM 3111 C CA . GLY A 1 426 ? 19.866 -4.292 -38.401 1.00 78.72 418 GLY A CA 1
ATOM 3112 C C . GLY A 1 426 ? 21.220 -4.584 -39.007 1.00 93.68 418 GLY A C 1
ATOM 3113 O O . GLY A 1 426 ? 21.748 -5.687 -38.869 1.00 99.41 418 GLY A O 1
ATOM 3115 N N . ALA B 1 23 ? 22.919 -17.590 22.670 1.00 92.23 15 ALA B N 1
ATOM 3116 C CA . ALA B 1 23 ? 21.660 -17.278 23.341 1.00 90.42 15 ALA B CA 1
ATOM 3117 C C . ALA B 1 23 ? 20.961 -16.099 22.668 1.00 90.16 15 ALA B C 1
ATOM 3118 O O . ALA B 1 23 ? 21.576 -15.057 22.453 1.00 92.52 15 ALA B O 1
ATOM 3120 N N . PRO B 1 24 ? 19.676 -16.272 22.318 1.00 86.79 16 PRO B N 1
ATOM 3121 C CA . PRO B 1 24 ? 18.908 -15.156 21.748 1.00 80.88 16 PRO B CA 1
ATOM 3122 C C . PRO B 1 24 ? 18.015 -14.460 22.766 1.00 74.85 16 PRO B C 1
ATOM 3123 O O . PRO B 1 24 ? 17.568 -15.074 23.740 1.00 77.03 16 PRO B O 1
ATOM 3127 N N . ASP B 1 25 ? 17.753 -13.174 22.544 1.00 67.67 17 ASP B N 1
ATOM 3128 C CA . ASP B 1 25 ? 16.820 -12.399 23.360 1.00 61.42 17 ASP B CA 1
ATOM 3129 C C . ASP B 1 25 ? 15.408 -12.786 22.944 1.00 54.25 17 ASP B C 1
ATOM 3130 O O . ASP B 1 25 ? 14.905 -12.322 21.917 1.00 57.98 17 ASP B O 1
ATOM 3135 N N . TRP B 1 26 ? 14.751 -13.620 23.750 1.00 52.90 18 TRP B N 1
ATOM 3136 C CA . TRP B 1 26 ? 13.488 -14.211 23.317 1.00 54.27 18 TRP B CA 1
ATOM 3137 C C . TRP B 1 26 ? 12.343 -13.203 23.335 1.00 51.93 18 TRP B C 1
ATOM 3138 O O . TRP B 1 26 ? 11.398 -13.335 22.548 1.00 49.71 18 TRP B O 1
ATOM 3149 N N . ASP B 1 27 ? 12.403 -12.202 24.220 1.00 54.01 19 ASP B N 1
ATOM 3150 C CA . ASP B 1 27 ? 11.405 -11.133 24.200 1.00 52.22 19 ASP B CA 1
ATOM 3151 C C . ASP B 1 27 ? 11.455 -10.359 22.891 1.00 48.97 19 ASP B C 1
ATOM 3152 O O . ASP B 1 27 ? 10.413 -10.014 22.321 1.00 44.36 19 ASP B O 1
ATOM 3157 N N . ARG B 1 28 ? 12.659 -10.074 22.400 1.00 48.72 20 ARG B N 1
ATOM 3158 C CA . ARG B 1 28 ? 12.790 -9.381 21.128 1.00 50.36 20 ARG B CA 1
ATOM 3159 C C . ARG B 1 28 ? 12.368 -10.273 19.968 1.00 46.65 20 ARG B C 1
ATOM 3160 O O . ARG B 1 28 ? 11.827 -9.773 18.978 1.00 47.01 20 ARG B O 1
ATOM 3168 N N . VAL B 1 29 ? 12.576 -11.592 20.084 1.00 47.84 21 VAL B N 1
ATOM 3169 C CA . VAL B 1 29 ? 12.176 -12.506 19.009 1.00 47.00 21 VAL B CA 1
ATOM 3170 C C . VAL B 1 29 ? 10.659 -12.513 18.843 1.00 41.40 21 VAL B C 1
ATOM 3171 O O . VAL B 1 29 ? 10.144 -12.435 17.721 1.00 37.58 21 VAL B O 1
ATOM 3175 N N . ARG B 1 30 ? 9.924 -12.601 19.956 1.00 40.41 22 ARG B N 1
ATOM 3176 C CA . ARG B 1 30 ? 8.462 -12.596 19.913 1.00 43.39 22 ARG B CA 1
ATOM 3177 C C . ARG B 1 30 ? 7.900 -11.327 19.266 1.00 39.36 22 ARG B C 1
ATOM 3178 O O . ARG B 1 30 ? 6.811 -11.361 18.686 1.00 36.73 22 ARG B O 1
ATOM 3186 N N . LEU B 1 31 ? 8.600 -10.198 19.376 1.00 39.67 23 LEU B N 1
ATOM 3187 C CA . LEU B 1 31 ? 8.088 -8.973 18.762 1.00 43.22 23 LEU B CA 1
ATOM 3188 C C . LEU B 1 31 ? 8.133 -9.017 17.240 1.00 46.01 23 LEU B C 1
ATOM 3189 O O . LEU B 1 31 ? 7.496 -8.179 16.589 1.00 39.15 23 LEU B O 1
ATOM 3194 N N . ASP B 1 32 ? 8.861 -9.972 16.662 1.00 41.28 24 ASP B N 1
ATOM 3195 C CA . ASP B 1 32 ? 8.874 -10.133 15.214 1.00 44.12 24 ASP B CA 1
ATOM 3196 C C . ASP B 1 32 ? 7.559 -10.651 14.663 1.00 43.14 24 ASP B C 1
ATOM 3197 O O . ASP B 1 32 ? 7.373 -10.621 13.445 1.00 38.33 24 ASP B O 1
ATOM 3202 N N . PHE B 1 33 ? 6.655 -11.130 15.517 1.00 45.69 25 PHE B N 1
ATOM 3203 C CA . PHE B 1 33 ? 5.439 -11.814 15.089 1.00 30.53 25 PHE B CA 1
ATOM 3204 C C . PHE B 1 33 ? 4.241 -10.905 15.320 1.00 37.97 25 PHE B C 1
ATOM 3205 O O . PHE B 1 33 ? 3.676 -10.888 16.420 1.00 33.75 25 PHE B O 1
ATOM 3213 N N . PRO B 1 34 ? 3.802 -10.143 14.313 1.00 36.59 26 PRO B N 1
ATOM 3214 C CA . PRO B 1 34 ? 2.815 -9.086 14.583 1.00 37.23 26 PRO B CA 1
ATOM 3215 C C . PRO B 1 34 ? 1.455 -9.603 15.019 1.00 33.47 26 PRO B C 1
ATOM 3216 O O . PRO B 1 34 ? 0.760 -8.893 15.754 1.00 35.35 26 PRO B O 1
ATOM 3220 N N . LEU B 1 35 ? 1.066 -10.825 14.636 1.00 36.79 27 LEU B N 1
ATOM 3221 C CA . LEU B 1 35 ? -0.268 -11.320 14.979 1.00 32.84 27 LEU B CA 1
ATOM 3222 C C . LEU B 1 35 ? -0.449 -11.492 16.485 1.00 40.60 27 LEU B C 1
ATOM 3223 O O . LEU B 1 35 ? -1.555 -11.284 17.001 1.00 40.57 27 LEU B O 1
ATOM 3228 N N . LEU B 1 36 ? 0.610 -11.880 17.202 1.00 43.84 28 LEU B N 1
ATOM 3229 C CA . LEU B 1 36 ? 0.516 -12.100 18.642 1.00 41.89 28 LEU B CA 1
ATOM 3230 C C . LEU B 1 36 ? 0.056 -10.860 19.406 1.00 42.65 28 LEU B C 1
ATOM 3231 O O . LEU B 1 36 ? -0.277 -10.979 20.589 1.00 44.74 28 LEU B O 1
ATOM 3236 N N . MET B 1 37 ? 0.017 -9.687 18.765 1.00 34.96 29 MET B N 1
ATOM 3237 C CA . MET B 1 37 ? -0.422 -8.453 19.408 1.00 36.22 29 MET B CA 1
ATOM 3238 C C . MET B 1 37 ? -1.942 -8.346 19.496 1.00 37.00 29 MET B C 1
ATOM 3239 O O . MET B 1 37 ? -2.446 -7.565 20.311 1.00 38.72 29 MET B O 1
ATOM 3244 N N . ARG B 1 38 ? -2.684 -9.152 18.736 1.00 36.14 30 ARG B N 1
ATOM 3245 C CA . ARG B 1 38 ? -4.122 -8.940 18.642 1.00 46.48 30 ARG B CA 1
ATOM 3246 C C . ARG B 1 38 ? -4.863 -9.486 19.860 1.00 49.36 30 ARG B C 1
ATOM 3247 O O . ARG B 1 38 ? -4.344 -10.287 20.643 1.00 42.50 30 ARG B O 1
ATOM 3255 N N . GLU B 1 39 ? -6.112 -9.057 19.987 1.00 40.77 31 GLU B N 1
ATOM 3256 C CA . GLU B 1 39 ? -7.002 -9.500 21.038 1.00 49.13 31 GLU B CA 1
ATOM 3257 C C . GLU B 1 39 ? -8.042 -10.464 20.486 1.00 43.55 31 GLU B C 1
ATOM 3258 O O . GLU B 1 39 ? -8.370 -10.453 19.299 1.00 42.16 31 GLU B O 1
ATOM 3264 N N . VAL B 1 40 ? -8.592 -11.276 21.387 1.00 47.69 32 VAL B N 1
ATOM 3265 C CA . VAL B 1 40 ? -9.673 -12.196 21.061 1.00 49.01 32 VAL B CA 1
ATOM 3266 C C . VAL B 1 40 ? -10.721 -12.054 22.148 1.00 53.25 32 VAL B C 1
ATOM 3267 O O . VAL B 1 40 ? -10.418 -12.249 23.332 1.00 53.73 32 VAL B O 1
ATOM 3271 N N . HIS B 1 41 ? -11.944 -11.707 21.753 1.00 57.39 33 HIS B N 1
ATOM 3272 C CA . HIS B 1 41 ? -13.026 -11.447 22.705 1.00 54.85 33 HIS B CA 1
ATOM 3273 C C . HIS B 1 41 ? -12.600 -10.431 23.759 1.00 55.92 33 HIS B C 1
ATOM 3274 O O . HIS B 1 41 ? -12.954 -10.538 24.939 1.00 58.92 33 HIS B O 1
ATOM 3281 N N . GLY B 1 42 ? -11.822 -9.438 23.335 1.00 53.95 34 GLY B N 1
ATOM 3282 C CA . GLY B 1 42 ? -11.385 -8.418 24.267 1.00 66.73 34 GLY B CA 1
ATOM 3283 C C . GLY B 1 42 ? -10.351 -8.868 25.271 1.00 66.57 34 GLY B C 1
ATOM 3284 O O . GLY B 1 42 ? -9.992 -8.093 26.158 1.00 64.20 34 GLY B O 1
ATOM 3285 N N . LYS B 1 43 ? -9.867 -10.095 25.166 1.00 66.68 35 LYS B N 1
ATOM 3286 C CA . LYS B 1 43 ? -8.780 -10.604 25.978 1.00 53.94 35 LYS B CA 1
ATOM 3287 C C . LYS B 1 43 ? -7.539 -10.784 25.116 1.00 50.77 35 LYS B C 1
ATOM 3288 O O . LYS B 1 43 ? -7.637 -10.894 23.891 1.00 48.68 35 LYS B O 1
ATOM 3294 N N . PRO B 1 44 ? -6.349 -10.780 25.715 1.00 50.55 36 PRO B N 1
ATOM 3295 C CA . PRO B 1 44 ? -5.139 -11.050 24.928 1.00 47.93 36 PRO B CA 1
ATOM 3296 C C . PRO B 1 44 ? -5.198 -12.434 24.293 1.00 52.50 36 PRO B C 1
ATOM 3297 O O . PRO B 1 44 ? -5.759 -13.369 24.859 1.00 48.63 36 PRO B O 1
ATOM 3301 N N . LEU B 1 45 ? -4.635 -12.553 23.088 1.00 44.37 37 LEU B N 1
ATOM 3302 C CA . LEU B 1 45 ? -4.562 -13.850 22.426 1.00 45.25 37 LEU B CA 1
ATOM 3303 C C . LEU B 1 45 ? -3.439 -14.693 23.016 1.00 46.50 37 LEU B C 1
ATOM 3304 O O . LEU B 1 45 ? -2.310 -14.221 23.169 1.00 50.55 37 LEU B O 1
ATOM 3309 N N . VAL B 1 46 ? -3.746 -15.943 23.337 1.00 49.62 38 VAL B N 1
ATOM 3310 C CA . VAL B 1 46 ? -2.749 -16.917 23.763 1.00 45.77 38 VAL B CA 1
ATOM 3311 C C . VAL B 1 46 ? -2.843 -18.068 22.772 1.00 46.64 38 VAL B C 1
ATOM 3312 O O . VAL B 1 46 ? -3.725 -18.928 22.888 1.00 50.84 38 VAL B O 1
ATOM 3316 N N . TYR B 1 47 ? -1.940 -18.086 21.791 1.00 48.04 39 TYR B N 1
ATOM 3317 C CA . TYR B 1 47 ? -2.026 -19.023 20.674 1.00 44.68 39 TYR B CA 1
ATOM 3318 C C . TYR B 1 47 ? -1.240 -20.282 21.019 1.00 46.02 39 TYR B C 1
ATOM 3319 O O . TYR B 1 47 ? -0.021 -20.338 20.854 1.00 47.91 39 TYR B O 1
ATOM 3328 N N . PHE B 1 48 ? -1.941 -21.297 21.500 1.00 44.99 40 PHE B N 1
ATOM 3329 C CA . PHE B 1 48 ? -1.341 -22.579 21.861 1.00 51.01 40 PHE B CA 1
ATOM 3330 C C . PHE B 1 48 ? -1.778 -23.658 20.876 1.00 50.55 40 PHE B C 1
ATOM 3331 O O . PHE B 1 48 ? -1.984 -24.815 21.249 1.00 48.65 40 PHE B O 1
ATOM 3339 N N . ASP B 1 49 ? -1.937 -23.282 19.600 1.00 44.22 41 ASP B N 1
ATOM 3340 C CA . ASP B 1 49 ? -2.318 -24.219 18.545 1.00 45.82 41 ASP B CA 1
ATOM 3341 C C . ASP B 1 49 ? -1.279 -24.234 17.424 1.00 47.26 41 ASP B C 1
ATOM 3342 O O . ASP B 1 49 ? -1.611 -24.320 16.240 1.00 42.96 41 ASP B O 1
ATOM 3347 N N . ASN B 1 50 ? 0.001 -24.170 17.795 1.00 49.89 42 ASN B N 1
ATOM 3348 C CA . ASN B 1 50 ? 1.068 -24.062 16.806 1.00 48.73 42 ASN B CA 1
ATOM 3349 C C . ASN B 1 50 ? 1.246 -25.345 16.009 1.00 47.01 42 ASN B C 1
ATOM 3350 O O . ASN B 1 50 ? 1.706 -25.297 14.864 1.00 46.57 42 ASN B O 1
ATOM 3355 N N . ALA B 1 51 ? 0.905 -26.491 16.593 1.00 49.24 43 ALA B N 1
ATOM 3356 C CA . ALA B 1 51 ? 0.976 -27.746 15.858 1.00 44.65 43 ALA B CA 1
ATOM 3357 C C . ALA B 1 51 ? -0.057 -27.813 14.743 1.00 53.52 43 ALA B C 1
ATOM 3358 O O . ALA B 1 51 ? 0.121 -28.587 13.799 1.00 54.40 43 ALA B O 1
ATOM 3360 N N . ASN B 1 52 ? -1.126 -27.016 14.825 1.00 42.65 44 ASN B N 1
ATOM 3361 C CA . ASN B 1 52 ? -2.078 -26.929 13.723 1.00 46.72 44 ASN B CA 1
ATOM 3362 C C . ASN B 1 52 ? -1.500 -26.108 12.574 1.00 46.18 44 ASN B C 1
ATOM 3363 O O . ASN B 1 52 ? -1.518 -26.540 11.414 1.00 41.67 44 ASN B O 1
ATOM 3368 N N . THR B 1 53 ? -0.988 -24.919 12.887 1.00 42.44 45 THR B N 1
ATOM 3369 C CA . THR B 1 53 ? -0.195 -24.092 11.987 1.00 41.57 45 THR B CA 1
ATOM 3370 C C . THR B 1 53 ? 0.564 -23.077 12.833 1.00 44.83 45 THR B C 1
ATOM 3371 O O . THR B 1 53 ? 0.090 -22.655 13.892 1.00 49.80 45 THR B O 1
ATOM 3375 N N . GLY B 1 54 ? 1.747 -22.690 12.358 1.00 42.38 46 GLY B N 1
ATOM 3376 C CA . GLY B 1 54 ? 2.548 -21.717 13.064 1.00 36.71 46 GLY B CA 1
ATOM 3377 C C . GLY B 1 54 ? 2.301 -20.286 12.598 1.00 39.45 46 GLY B C 1
ATOM 3378 O O . GLY B 1 54 ? 1.762 -20.030 11.527 1.00 40.61 46 GLY B O 1
ATOM 3379 N N . GLN B 1 55 ? 2.698 -19.332 13.434 1.00 36.67 47 GLN B N 1
ATOM 3380 C CA . GLN B 1 55 ? 2.549 -17.933 13.085 1.00 34.22 47 GLN B CA 1
ATOM 3381 C C . GLN B 1 55 ? 3.809 -17.447 12.383 1.00 35.53 47 GLN B C 1
ATOM 3382 O O . GLN B 1 55 ? 4.862 -18.091 12.429 1.00 34.62 47 GLN B O 1
ATOM 3388 N N . LYS B 1 56 ? 3.698 -16.272 11.746 1.00 32.64 48 LYS B N 1
ATOM 3389 C CA . LYS B 1 56 ? 4.771 -15.909 10.833 1.00 38.25 48 LYS B CA 1
ATOM 3390 C C . LYS B 1 56 ? 5.534 -14.695 11.348 1.00 34.21 48 LYS B C 1
ATOM 3391 O O . LYS B 1 56 ? 4.924 -13.774 11.905 1.00 32.75 48 LYS B O 1
ATOM 3397 N N . PRO B 1 57 ? 6.855 -14.673 11.186 1.00 35.01 49 PRO B N 1
ATOM 3398 C CA . PRO B 1 57 ? 7.614 -13.454 11.478 1.00 33.13 49 PRO B CA 1
ATOM 3399 C C . PRO B 1 57 ? 7.428 -12.424 10.378 1.00 30.44 49 PRO B C 1
ATOM 3400 O O . PRO B 1 57 ? 7.097 -12.741 9.232 1.00 25.44 49 PRO B O 1
ATOM 3404 N N . VAL B 1 58 ? 7.653 -11.163 10.748 1.00 32.62 50 VAL B N 1
ATOM 3405 C CA . VAL B 1 58 ? 7.400 -10.072 9.822 1.00 39.03 50 VAL B CA 1
ATOM 3406 C C . VAL B 1 58 ? 8.334 -10.138 8.614 1.00 33.92 50 VAL B C 1
ATOM 3407 O O . VAL B 1 58 ? 8.001 -9.626 7.544 1.00 31.01 50 VAL B O 1
ATOM 3411 N N . GLN B 1 59 ? 9.505 -10.768 8.759 1.00 34.90 51 GLN B N 1
ATOM 3412 C CA . GLN B 1 59 ? 10.407 -10.953 7.626 1.00 36.61 51 GLN B CA 1
ATOM 3413 C C . GLN B 1 59 ? 9.769 -11.826 6.548 1.00 32.33 51 GLN B C 1
ATOM 3414 O O . GLN B 1 59 ? 9.967 -11.594 5.346 1.00 34.62 51 GLN B O 1
ATOM 3420 N N . VAL B 1 60 ? 9.003 -12.839 6.962 1.00 25.85 52 VAL B N 1
ATOM 3421 C CA . VAL B 1 60 ? 8.334 -13.726 6.011 1.00 32.06 52 VAL B CA 1
ATOM 3422 C C . VAL B 1 60 ? 7.145 -13.027 5.375 1.00 34.51 52 VAL B C 1
ATOM 3423 O O . VAL B 1 60 ? 6.959 -13.067 4.152 1.00 31.07 52 VAL B O 1
ATOM 3427 N N . ILE B 1 61 ? 6.312 -12.395 6.204 1.00 28.96 53 ILE B N 1
ATOM 3428 C CA . ILE B 1 61 ? 5.109 -11.726 5.719 1.00 30.08 53 ILE B CA 1
ATOM 3429 C C . ILE B 1 61 ? 5.480 -10.648 4.709 1.00 35.61 53 ILE B C 1
ATOM 3430 O O . ILE B 1 61 ? 4.880 -10.544 3.633 1.00 34.61 53 ILE B O 1
ATOM 3435 N N . GLY B 1 62 ? 6.487 -9.838 5.039 1.00 30.15 54 GLY B N 1
ATOM 3436 C CA . GLY B 1 62 ? 6.936 -8.807 4.124 1.00 33.37 54 GLY B CA 1
ATOM 3437 C C . GLY B 1 62 ? 7.648 -9.349 2.898 1.00 35.66 54 GLY B C 1
ATOM 3438 O O . GLY B 1 62 ? 7.689 -8.685 1.861 1.00 37.08 54 GLY B O 1
ATOM 3439 N N . ALA B 1 63 ? 8.233 -10.543 2.995 1.00 31.53 55 ALA B N 1
ATOM 3440 C CA . ALA B 1 63 ? 8.837 -11.151 1.812 1.00 32.48 55 ALA B CA 1
ATOM 3441 C C . ALA B 1 63 ? 7.774 -11.478 0.773 1.00 31.51 55 ALA B C 1
ATOM 3442 O O . ALA B 1 63 ? 7.949 -11.213 -0.423 1.00 31.99 55 ALA B O 1
ATOM 3444 N N . VAL B 1 64 ? 6.662 -12.065 1.216 1.00 28.44 56 VAL B N 1
ATOM 3445 C CA . VAL B 1 64 ? 5.566 -12.380 0.308 1.00 31.95 56 VAL B CA 1
ATOM 3446 C C . VAL B 1 64 ? 4.954 -11.098 -0.248 1.00 33.26 56 VAL B C 1
ATOM 3447 O O . VAL B 1 64 ? 4.677 -10.990 -1.447 1.00 27.47 56 VAL B O 1
ATOM 3451 N N . ASP B 1 65 ? 4.762 -10.097 0.609 1.00 28.19 57 ASP B N 1
ATOM 3452 C CA . ASP B 1 65 ? 4.161 -8.843 0.179 1.00 25.60 57 ASP B CA 1
ATOM 3453 C C . ASP B 1 65 ? 5.061 -8.117 -0.811 1.00 28.95 57 ASP B C 1
ATOM 3454 O O . ASP B 1 65 ? 4.582 -7.546 -1.800 1.00 25.27 57 ASP B O 1
ATOM 3459 N N . GLU B 1 66 ? 6.371 -8.140 -0.561 1.00 28.48 58 GLU B N 1
ATOM 3460 C CA . GLU B 1 66 ? 7.317 -7.470 -1.441 1.00 27.35 58 GLU B CA 1
ATOM 3461 C C . GLU B 1 66 ? 7.358 -8.133 -2.816 1.00 28.01 58 GLU B C 1
ATOM 3462 O O . GLU B 1 66 ? 7.533 -7.454 -3.837 1.00 25.41 58 GLU B O 1
ATOM 3468 N N . PHE B 1 67 ? 7.209 -9.459 -2.857 1.00 31.95 59 PHE B N 1
ATOM 3469 C CA . PHE B 1 67 ? 7.183 -10.160 -4.131 1.00 30.26 59 PHE B CA 1
ATOM 3470 C C . PHE B 1 67 ? 6.039 -9.663 -4.998 1.00 33.65 59 PHE B C 1
ATOM 3471 O O . PHE B 1 67 ? 6.243 -9.298 -6.163 1.00 33.17 59 PHE B O 1
ATOM 3479 N N . TYR B 1 68 ? 4.818 -9.653 -4.453 1.00 28.15 60 TYR B N 1
ATOM 3480 C CA . TYR B 1 68 ? 3.687 -9.226 -5.273 1.00 26.64 60 TYR B CA 1
ATOM 3481 C C . TYR B 1 68 ? 3.794 -7.759 -5.657 1.00 28.91 60 TYR B C 1
ATOM 3482 O O . TYR B 1 68 ? 3.355 -7.375 -6.743 1.00 31.31 60 TYR B O 1
ATOM 3491 N N . ARG B 1 69 ? 4.376 -6.926 -4.791 1.00 30.50 61 ARG B N 1
ATOM 3492 C CA . ARG B 1 69 ? 4.422 -5.493 -5.056 1.00 25.56 61 ARG B CA 1
ATOM 3493 C C . ARG B 1 69 ? 5.556 -5.090 -5.990 1.00 28.11 61 ARG B C 1
ATOM 3494 O O . ARG B 1 69 ? 5.471 -4.037 -6.631 1.00 24.25 61 ARG B O 1
ATOM 3502 N N . ARG B 1 70 ? 6.632 -5.871 -6.050 1.00 27.38 62 ARG B N 1
ATOM 3503 C CA . ARG B 1 70 ? 7.889 -5.366 -6.592 1.00 28.24 62 ARG B CA 1
ATOM 3504 C C . ARG B 1 70 ? 8.552 -6.241 -7.640 1.00 24.74 62 ARG B C 1
ATOM 3505 O O . ARG B 1 70 ? 9.326 -5.704 -8.437 1.00 27.95 62 ARG B O 1
ATOM 3513 N N . TYR B 1 71 ? 8.312 -7.549 -7.677 1.00 26.18 63 TYR B N 1
ATOM 3514 C CA . TYR B 1 71 ? 8.941 -8.325 -8.752 1.00 22.98 63 TYR B CA 1
ATOM 3515 C C . TYR B 1 71 ? 8.147 -9.583 -9.074 1.00 24.75 63 TYR B C 1
ATOM 3516 O O . TYR B 1 71 ? 8.716 -10.620 -9.431 1.00 30.48 63 TYR B O 1
ATOM 3525 N N . ASN B 1 72 ? 6.825 -9.476 -9.036 1.00 21.91 64 ASN B N 1
ATOM 3526 C CA . ASN B 1 72 ? 5.968 -10.574 -9.450 1.00 24.03 64 ASN B CA 1
ATOM 3527 C C . ASN B 1 72 ? 6.123 -10.845 -10.946 1.00 28.06 64 ASN B C 1
ATOM 3528 O O . ASN B 1 72 ? 5.859 -9.969 -11.776 1.00 27.07 64 ASN B O 1
ATOM 3533 N N . ALA B 1 73 ? 6.603 -12.045 -11.269 1.00 26.31 65 ALA B N 1
ATOM 3534 C CA . ALA B 1 73 ? 6.783 -12.556 -12.625 1.00 27.90 65 ALA B CA 1
ATOM 3535 C C . ALA B 1 73 ? 6.961 -14.063 -12.499 1.00 35.39 65 ALA B C 1
ATOM 3536 O O . ALA B 1 73 ? 7.093 -14.587 -11.393 1.00 32.97 65 ALA B O 1
ATOM 3538 N N . ASN B 1 74 ? 6.949 -14.763 -13.636 1.00 23.99 66 ASN B N 1
ATOM 3539 C CA . ASN B 1 74 ? 7.131 -16.205 -13.597 1.00 23.68 66 ASN B CA 1
ATOM 3540 C C . ASN B 1 74 ? 8.622 -16.542 -13.584 1.00 31.83 66 ASN B C 1
ATOM 3541 O O . ASN B 1 74 ? 9.472 -15.700 -13.864 1.00 29.96 66 ASN B O 1
ATOM 3546 N N . VAL B 1 75 ? 8.936 -17.800 -13.277 1.00 32.70 67 VAL B N 1
ATOM 3547 C CA . VAL B 1 75 ? 10.313 -18.235 -13.077 1.00 38.41 67 VAL B CA 1
ATOM 3548 C C . VAL B 1 75 ? 10.732 -19.179 -14.205 1.00 50.78 67 VAL B C 1
ATOM 3549 O O . VAL B 1 75 ? 9.932 -19.569 -15.050 1.00 53.35 67 VAL B O 1
ATOM 3553 N N . SER B 1 76 ? 12.020 -19.543 -14.198 1.00 61.84 68 SER B N 1
ATOM 3554 C CA . SER B 1 76 ? 12.680 -20.419 -15.173 1.00 73.98 68 SER B CA 1
ATOM 3555 C C . SER B 1 76 ? 12.742 -19.817 -16.578 1.00 69.84 68 SER B C 1
ATOM 3556 O O . SER B 1 76 ? 11.883 -19.011 -16.953 1.00 61.53 68 SER B O 1
ATOM 3559 N N . ARG B 1 77 ? 13.748 -20.232 -17.357 1.00 67.59 69 ARG B N 1
ATOM 3560 C CA A ARG B 1 77 ? 14.021 -19.652 -18.674 0.59 65.99 69 ARG B CA 1
ATOM 3561 C CA B ARG B 1 77 ? 14.047 -19.649 -18.661 0.41 65.81 69 ARG B CA 1
ATOM 3562 C C . ARG B 1 77 ? 13.794 -18.142 -18.639 1.00 66.78 69 ARG B C 1
ATOM 3563 O O . ARG B 1 77 ? 13.153 -17.564 -19.518 1.00 70.15 69 ARG B O 1
ATOM 3578 N N . ALA B 1 78 ? 14.328 -17.505 -17.596 1.00 67.97 70 ALA B N 1
ATOM 3579 C CA . ALA B 1 78 ? 14.100 -16.089 -17.361 1.00 66.01 70 ALA B CA 1
ATOM 3580 C C . ALA B 1 78 ? 14.633 -15.249 -18.512 1.00 63.92 70 ALA B C 1
ATOM 3581 O O . ALA B 1 78 ? 15.767 -15.429 -18.977 1.00 62.34 70 ALA B O 1
ATOM 3583 N N . VAL B 1 79 ? 13.793 -14.335 -18.981 1.00 57.39 71 VAL B N 1
ATOM 3584 C CA . VAL B 1 79 ? 14.224 -13.320 -19.926 1.00 58.55 71 VAL B CA 1
ATOM 3585 C C . VAL B 1 79 ? 14.366 -12.021 -19.152 1.00 54.61 71 VAL B C 1
ATOM 3586 O O . VAL B 1 79 ? 15.462 -11.661 -18.705 1.00 55.34 71 VAL B O 1
ATOM 3590 N N . HIS B 1 80 ? 13.241 -11.355 -18.927 1.00 30.32 72 HIS B N 1
ATOM 3591 C CA . HIS B 1 80 ? 13.249 -9.956 -18.554 1.00 29.84 72 HIS B CA 1
ATOM 3592 C C . HIS B 1 80 ? 13.618 -9.784 -17.078 1.00 39.97 72 HIS B C 1
ATOM 3593 O O . HIS B 1 80 ? 13.691 -10.743 -16.297 1.00 34.34 72 HIS B O 1
ATOM 3600 N N . ALA B 1 81 ? 13.847 -8.524 -16.707 1.00 35.32 73 ALA B N 1
ATOM 3601 C CA . ALA B 1 81 ? 14.413 -8.214 -15.398 1.00 34.20 73 ALA B CA 1
ATOM 3602 C C . ALA B 1 81 ? 13.612 -8.851 -14.265 1.00 30.12 73 ALA B C 1
ATOM 3603 O O . ALA B 1 81 ? 14.176 -9.542 -13.408 1.00 34.22 73 ALA B O 1
ATOM 3605 N N . LEU B 1 82 ? 12.291 -8.655 -14.257 1.00 27.53 74 LEU B N 1
ATOM 3606 C CA . LEU B 1 82 ? 11.488 -9.186 -13.155 1.00 28.36 74 LEU B CA 1
ATOM 3607 C C . LEU B 1 82 ? 11.510 -10.709 -13.124 1.00 38.58 74 LEU B C 1
ATOM 3608 O O . LEU B 1 82 ? 11.595 -11.314 -12.048 1.00 28.27 74 LEU B O 1
ATOM 3613 N N . GLY B 1 83 ? 11.434 -11.353 -14.292 1.00 37.89 75 GLY B N 1
ATOM 3614 C CA . GLY B 1 83 ? 11.533 -12.806 -14.319 1.00 30.89 75 GLY B CA 1
ATOM 3615 C C . GLY B 1 83 ? 12.843 -13.309 -13.746 1.00 30.06 75 GLY B C 1
ATOM 3616 O O . GLY B 1 83 ? 12.875 -14.305 -13.018 1.00 34.11 75 GLY B O 1
ATOM 3617 N N . SER B 1 84 ? 13.939 -12.617 -14.054 1.00 31.26 76 SER B N 1
ATOM 3618 C CA A SER B 1 84 ? 15.235 -12.980 -13.492 0.50 31.38 76 SER B CA 1
ATOM 3619 C CA B SER B 1 84 ? 15.234 -12.987 -13.492 0.50 31.34 76 SER B CA 1
ATOM 3620 C C . SER B 1 84 ? 15.242 -12.812 -11.978 1.00 36.97 76 SER B C 1
ATOM 3621 O O . SER B 1 84 ? 15.690 -13.699 -11.243 1.00 34.78 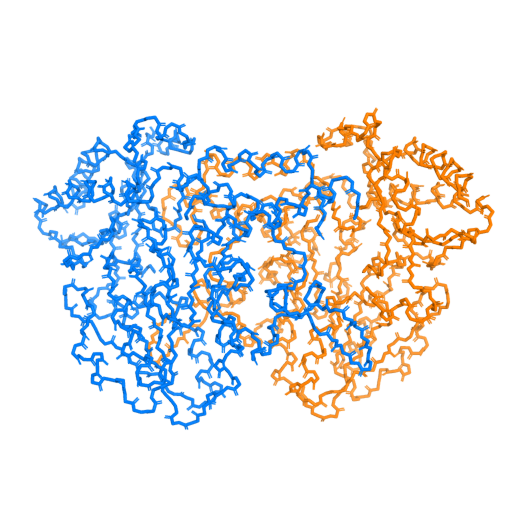76 SER B O 1
ATOM 3626 N N . GLU B 1 85 ? 14.747 -11.668 -11.492 1.00 30.86 77 GLU B N 1
ATOM 3627 C CA . GLU B 1 85 ? 14.682 -11.455 -10.050 1.00 34.11 77 GLU B CA 1
ATOM 3628 C C . GLU B 1 85 ? 13.837 -12.526 -9.376 1.00 33.25 77 GLU B C 1
ATOM 3629 O O . GLU B 1 85 ? 14.219 -13.062 -8.327 1.00 35.74 77 GLU B O 1
ATOM 3635 N N . ALA B 1 86 ? 12.692 -12.865 -9.975 1.00 29.44 78 ALA B N 1
ATOM 3636 C CA . ALA B 1 86 ? 11.818 -13.878 -9.396 1.00 34.55 78 ALA B CA 1
ATOM 3637 C C . ALA B 1 86 ? 12.492 -15.244 -9.371 1.00 37.44 78 ALA B C 1
ATOM 3638 O O . ALA B 1 86 ? 12.357 -15.992 -8.395 1.00 28.86 78 ALA B O 1
ATOM 3640 N N . THR B 1 87 ? 13.220 -15.585 -10.436 1.00 37.06 79 THR B N 1
ATOM 3641 C CA . THR B 1 87 ? 13.898 -16.873 -10.499 1.00 35.42 79 THR B CA 1
ATOM 3642 C C . THR B 1 87 ? 15.007 -16.961 -9.461 1.00 37.60 79 THR B C 1
ATOM 3643 O O . THR B 1 87 ? 15.150 -17.984 -8.775 1.00 37.39 79 THR B O 1
ATOM 3647 N N . ASP B 1 88 ? 15.811 -15.904 -9.339 1.00 32.48 80 ASP B N 1
ATOM 3648 C CA . ASP B 1 88 ? 16.882 -15.910 -8.344 1.00 33.95 80 ASP B CA 1
ATOM 3649 C C . ASP B 1 88 ? 16.323 -16.049 -6.933 1.00 34.72 80 ASP B C 1
ATOM 3650 O O . ASP B 1 88 ? 16.885 -16.772 -6.103 1.00 39.91 80 ASP B O 1
ATOM 3655 N N . ALA B 1 89 ? 15.213 -15.373 -6.646 1.00 36.43 81 ALA B N 1
ATOM 3656 C CA . ALA B 1 89 ? 14.610 -15.482 -5.321 1.00 32.48 81 ALA B CA 1
ATOM 3657 C C . ALA B 1 89 ? 14.061 -16.883 -5.079 1.00 33.77 81 ALA B C 1
ATOM 3658 O O . ALA B 1 89 ? 14.211 -17.443 -3.983 1.00 33.41 81 ALA B O 1
ATOM 3660 N N . TYR B 1 90 ? 13.436 -17.471 -6.097 1.00 34.60 82 TYR B N 1
ATOM 3661 C CA . TYR B 1 90 ? 12.793 -18.768 -5.930 1.00 36.96 82 TYR B CA 1
ATOM 3662 C C . TYR B 1 90 ? 13.825 -19.876 -5.773 1.00 32.62 82 TYR B C 1
ATOM 3663 O O . TYR B 1 90 ? 13.759 -20.675 -4.830 1.00 32.92 82 TYR B O 1
ATOM 3672 N N . GLU B 1 91 ? 14.791 -19.944 -6.689 1.00 31.76 83 GLU B N 1
ATOM 3673 C CA . GLU B 1 91 ? 15.856 -20.919 -6.523 1.00 31.23 83 GLU B CA 1
ATOM 3674 C C . GLU B 1 91 ? 16.723 -20.587 -5.319 1.00 32.41 83 GLU B C 1
ATOM 3675 O O . GLU B 1 91 ? 17.289 -21.495 -4.709 1.00 35.16 83 GLU B O 1
ATOM 3681 N N . GLY B 1 92 ? 16.846 -19.305 -4.966 1.00 33.62 84 GLY B N 1
ATOM 3682 C CA . GLY B 1 92 ? 17.527 -18.959 -3.725 1.00 33.25 84 GLY B CA 1
ATOM 3683 C C . GLY B 1 92 ? 16.846 -19.564 -2.511 1.00 35.40 84 GLY B C 1
ATOM 3684 O O . GLY B 1 92 ? 17.505 -19.979 -1.555 1.00 34.90 84 GLY B O 1
ATOM 3685 N N . ALA B 1 93 ? 15.514 -19.642 -2.545 1.00 34.47 85 ALA B N 1
ATOM 3686 C CA . ALA B 1 93 ? 14.768 -20.198 -1.424 1.00 32.13 85 ALA B CA 1
ATOM 3687 C C . ALA B 1 93 ? 14.999 -21.694 -1.300 1.00 32.81 85 ALA B C 1
ATOM 3688 O O . ALA B 1 93 ? 15.054 -22.228 -0.188 1.00 35.35 85 ALA B O 1
ATOM 3690 N N . ARG B 1 94 ? 15.115 -22.388 -2.438 1.00 29.07 86 ARG B N 1
ATOM 3691 C CA . ARG B 1 94 ? 15.455 -23.805 -2.415 1.00 30.67 86 ARG B CA 1
ATOM 3692 C C . ARG B 1 94 ? 16.826 -24.030 -1.789 1.00 31.74 86 ARG B C 1
ATOM 3693 O O . ARG B 1 94 ? 17.032 -25.013 -1.068 1.00 37.45 86 ARG B O 1
ATOM 3701 N N . ASN B 1 95 ? 17.783 -23.139 -2.057 1.00 36.46 87 ASN B N 1
ATOM 3702 C CA . ASN B 1 95 ? 19.122 -23.316 -1.493 1.00 31.90 87 ASN B CA 1
ATOM 3703 C C . ASN B 1 95 ? 19.133 -23.043 0.002 1.00 38.95 87 ASN B C 1
ATOM 3704 O O . ASN B 1 95 ? 19.863 -23.698 0.755 1.00 43.33 87 ASN B O 1
ATOM 3709 N N . THR B 1 96 ? 18.341 -22.068 0.444 1.00 40.47 88 THR B N 1
ATOM 3710 C CA . THR B 1 96 ? 18.261 -21.761 1.867 1.00 38.44 88 THR B CA 1
ATOM 3711 C C . THR B 1 96 ? 17.581 -22.880 2.631 1.00 33.95 88 THR B C 1
ATOM 3712 O O . THR B 1 96 ? 17.988 -23.212 3.747 1.00 38.60 88 THR B O 1
ATOM 3716 N N . LEU B 1 97 ? 16.517 -23.447 2.064 1.00 32.23 89 LEU B N 1
ATOM 3717 C CA . LEU B 1 97 ? 15.871 -24.584 2.710 1.00 35.13 89 LEU B CA 1
ATOM 3718 C C . LEU B 1 97 ? 16.815 -25.776 2.762 1.00 33.99 89 LEU B C 1
ATOM 3719 O O . LEU B 1 97 ? 16.893 -26.475 3.782 1.00 36.42 89 LEU B O 1
ATOM 3724 N N . ALA B 1 98 ? 17.574 -25.995 1.686 1.00 34.35 90 ALA B N 1
ATOM 3725 C CA . ALA B 1 98 ? 18.501 -27.121 1.644 1.00 41.73 90 ALA B CA 1
ATOM 3726 C C . ALA B 1 98 ? 19.551 -27.020 2.747 1.00 41.57 90 ALA B C 1
ATOM 3727 O O . ALA B 1 98 ? 19.891 -28.026 3.382 1.00 44.69 90 ALA B O 1
ATOM 3729 N N . ARG B 1 99 ? 20.078 -25.814 2.984 1.00 38.81 91 ARG B N 1
ATOM 3730 C CA . ARG B 1 99 ? 21.038 -25.625 4.067 1.00 42.51 91 ARG B CA 1
ATOM 3731 C C . ARG B 1 99 ? 20.378 -25.847 5.419 1.00 43.94 91 ARG B C 1
ATOM 3732 O O . ARG B 1 99 ? 20.988 -26.405 6.335 1.00 46.50 91 ARG B O 1
ATOM 3734 N N . PHE B 1 100 ? 19.125 -25.412 5.554 1.00 41.26 92 PHE B N 1
ATOM 3735 C CA . PHE B 1 100 ? 18.341 -25.655 6.760 1.00 41.97 92 PHE B CA 1
ATOM 3736 C C . PHE B 1 100 ? 18.294 -27.139 7.115 1.00 39.66 92 PHE B C 1
ATOM 3737 O O . PHE B 1 100 ? 18.414 -27.512 8.287 1.00 43.52 92 PHE B O 1
ATOM 3745 N N . LEU B 1 101 ? 18.128 -27.997 6.117 1.00 35.25 93 LEU B N 1
ATOM 3746 C CA . LEU B 1 101 ? 18.041 -29.441 6.298 1.00 40.07 93 LEU B CA 1
ATOM 3747 C C . LEU B 1 101 ? 19.380 -30.145 6.146 1.00 39.25 93 LEU B C 1
ATOM 3748 O O . LEU B 1 101 ? 19.448 -31.357 6.363 1.00 44.04 93 LEU B O 1
ATOM 3753 N N . ASN B 1 102 ? 20.434 -29.411 5.779 1.00 38.20 94 ASN B N 1
ATOM 3754 C CA . ASN B 1 102 ? 21.767 -29.961 5.504 1.00 39.67 94 ASN B CA 1
ATOM 3755 C C . ASN B 1 102 ? 21.724 -31.009 4.388 1.00 39.28 94 ASN B C 1
ATOM 3756 O O . ASN B 1 102 ? 22.299 -32.093 4.502 1.00 39.56 94 ASN B O 1
ATOM 3761 N N . VAL B 1 103 ? 21.039 -30.670 3.293 1.00 37.29 95 VAL B N 1
ATOM 3762 C CA . VAL B 1 103 ? 20.948 -31.529 2.117 1.00 38.03 95 VAL B CA 1
ATOM 3763 C C . VAL B 1 103 ? 21.318 -30.717 0.883 1.00 43.26 95 VAL B C 1
ATOM 3764 O O . VAL B 1 103 ? 21.387 -29.489 0.913 1.00 39.26 95 VAL B O 1
ATOM 3768 N N . ARG B 1 104 ? 21.540 -31.423 -0.217 1.00 47.49 96 ARG B N 1
ATOM 3769 C CA . ARG B 1 104 ? 21.805 -30.678 -1.440 1.00 43.80 96 ARG B CA 1
ATOM 3770 C C . ARG B 1 104 ? 20.491 -30.207 -2.052 1.00 43.39 96 ARG B C 1
ATOM 3771 O O . ARG B 1 104 ? 19.491 -30.933 -2.020 1.00 41.09 96 ARG B O 1
ATOM 3779 N N . PRO B 1 105 ? 20.455 -28.981 -2.582 1.00 42.41 97 PRO B N 1
ATOM 3780 C CA . PRO B 1 105 ? 19.199 -28.482 -3.159 1.00 37.46 97 PRO B CA 1
ATOM 3781 C C . PRO B 1 105 ? 18.755 -29.274 -4.375 1.00 33.98 97 PRO B C 1
ATOM 3782 O O . PRO B 1 105 ? 17.551 -29.350 -4.651 1.00 36.09 97 PRO B O 1
ATOM 3786 N N . SER B 1 106 ? 19.693 -29.890 -5.095 1.00 36.16 98 SER B N 1
ATOM 3787 C CA . SER B 1 106 ? 19.351 -30.723 -6.244 1.00 40.64 98 SER B CA 1
ATOM 3788 C C . SER B 1 106 ? 18.501 -31.930 -5.862 1.00 39.13 98 SER B C 1
ATOM 3789 O O . SER B 1 106 ? 17.811 -32.488 -6.723 1.00 35.44 98 SER B O 1
ATOM 3792 N N . ASP B 1 107 ? 18.547 -32.358 -4.599 1.00 35.37 99 ASP B N 1
ATOM 3793 C CA . ASP B 1 107 ? 17.776 -33.494 -4.122 1.00 32.56 99 ASP B CA 1
ATOM 3794 C C . ASP B 1 107 ? 16.539 -33.080 -3.340 1.00 38.15 99 ASP B C 1
ATOM 3795 O O . ASP B 1 107 ? 15.952 -33.913 -2.640 1.00 35.94 99 ASP B O 1
ATOM 3800 N N . LEU B 1 108 ? 16.133 -31.820 -3.433 1.00 35.63 100 LEU B N 1
ATOM 3801 C CA . LEU B 1 108 ? 15.032 -31.282 -2.643 1.00 33.12 100 LEU B CA 1
ATOM 3802 C C . LEU B 1 108 ? 13.918 -30.853 -3.589 1.00 36.24 100 LEU B C 1
ATOM 3803 O O . LEU B 1 108 ? 14.074 -29.888 -4.351 1.00 34.75 100 LEU B O 1
ATOM 3808 N N . VAL B 1 109 ? 12.800 -31.563 -3.532 1.00 31.94 101 VAL B N 1
ATOM 3809 C CA . VAL B 1 109 ? 11.643 -31.281 -4.370 1.00 28.54 101 VAL B CA 1
ATOM 3810 C C . VAL B 1 109 ? 10.689 -30.387 -3.593 1.00 33.00 101 VAL B C 1
ATOM 3811 O O . VAL B 1 109 ? 10.276 -30.732 -2.482 1.00 29.03 101 VAL B O 1
ATOM 3815 N N . LEU B 1 110 ? 10.335 -29.239 -4.176 1.00 29.81 102 LEU B N 1
ATOM 3816 C CA . LEU B 1 110 ? 9.424 -28.289 -3.548 1.00 29.99 102 LEU B CA 1
ATOM 3817 C C . LEU B 1 110 ? 7.990 -28.616 -3.955 1.00 27.20 102 LEU B C 1
ATOM 3818 O O . LEU B 1 110 ? 7.722 -28.870 -5.132 1.00 25.92 102 LEU B O 1
ATOM 3823 N N . CYS B 1 111 ? 7.076 -28.623 -2.983 1.00 24.79 103 CYS B N 1
ATOM 3824 C CA . CYS B 1 111 ? 5.682 -28.973 -3.242 1.00 23.19 103 CYS B CA 1
ATOM 3825 C C . CYS B 1 111 ? 4.791 -28.258 -2.218 1.00 29.20 103 CYS B C 1
ATOM 3826 O O . CYS B 1 111 ? 5.257 -27.424 -1.441 1.00 29.71 103 CYS B O 1
ATOM 3829 N N . SER B 1 112 ? 3.498 -28.580 -2.220 1.00 27.13 104 SER B N 1
ATOM 3830 C CA . SER B 1 112 ? 2.506 -27.778 -1.515 1.00 26.68 104 SER B CA 1
ATOM 3831 C C . SER B 1 112 ? 2.347 -28.149 -0.044 1.00 28.76 104 SER B C 1
ATOM 3832 O O . SER B 1 112 ? 1.492 -27.564 0.625 1.00 26.40 104 SER B O 1
ATOM 3835 N N . GLY B 1 113 ? 3.140 -29.080 0.462 1.00 30.08 105 GLY B N 1
ATOM 3836 C CA . GLY B 1 113 ? 3.068 -29.498 1.852 1.00 35.48 105 GLY B CA 1
ATOM 3837 C C . GLY B 1 113 ? 3.566 -30.920 2.019 1.00 37.08 105 GLY B C 1
ATOM 3838 O O . GLY B 1 113 ? 3.899 -31.616 1.058 1.00 32.82 105 GLY B O 1
ATOM 3839 N N . THR B 1 114 ? 3.620 -31.350 3.281 1.00 37.41 106 THR B N 1
ATOM 3840 C CA . THR B 1 114 ? 3.997 -32.729 3.578 1.00 30.88 106 THR B CA 1
ATOM 3841 C C . THR B 1 114 ? 3.096 -33.709 2.850 1.00 26.40 106 THR B C 1
ATOM 3842 O O . THR B 1 114 ? 3.567 -34.722 2.314 1.00 27.61 106 THR B O 1
ATOM 3846 N N . THR B 1 115 ? 1.793 -33.427 2.835 1.00 27.58 107 THR B N 1
ATOM 3847 C CA . THR B 1 115 ? 0.835 -34.355 2.249 1.00 28.53 107 THR B CA 1
ATOM 3848 C C . THR B 1 115 ? 1.203 -34.672 0.804 1.00 31.88 107 THR B C 1
ATOM 3849 O O . THR B 1 115 ? 1.260 -35.841 0.405 1.00 30.00 107 THR B O 1
ATOM 3853 N N . PHE B 1 116 ? 1.492 -33.634 0.009 1.00 33.30 108 PHE B N 1
ATOM 3854 C CA . PHE B 1 116 ? 1.912 -33.870 -1.368 1.00 28.53 108 PHE B CA 1
ATOM 3855 C C . PHE B 1 116 ? 3.233 -34.625 -1.418 1.00 29.54 108 PHE B C 1
ATOM 3856 O O . PHE B 1 116 ? 3.398 -35.551 -2.226 1.00 28.84 108 PHE B O 1
ATOM 3864 N N . ALA B 1 117 ? 4.199 -34.217 -0.594 1.00 26.86 109 ALA B N 1
ATOM 3865 C CA . ALA B 1 117 ? 5.491 -34.901 -0.542 1.00 29.53 109 ALA B CA 1
ATOM 3866 C C . ALA B 1 117 ? 5.336 -36.412 -0.363 1.00 33.01 109 ALA B C 1
ATOM 3867 O O . ALA B 1 117 ? 5.987 -37.199 -1.058 1.00 28.08 109 ALA B O 1
ATOM 3869 N N . ILE B 1 118 ? 4.491 -36.841 0.582 1.00 33.84 110 ILE B N 1
ATOM 3870 C CA . ILE B 1 118 ? 4.353 -38.275 0.833 1.00 33.34 110 ILE B CA 1
ATOM 3871 C C . ILE B 1 118 ? 3.633 -38.954 -0.329 1.00 32.00 110 ILE B C 1
ATOM 3872 O O . ILE B 1 118 ? 4.012 -40.048 -0.756 1.00 30.73 110 ILE B O 1
ATOM 3877 N N . ASN B 1 119 ? 2.610 -38.304 -0.883 1.00 36.04 111 ASN B N 1
ATOM 3878 C CA . ASN B 1 119 ? 1.878 -38.888 -2.007 1.00 27.98 111 ASN B CA 1
ATOM 3879 C C . ASN B 1 119 ? 2.776 -39.077 -3.225 1.00 30.00 111 ASN B C 1
ATOM 3880 O O . ASN B 1 119 ? 2.586 -40.021 -4.007 1.00 32.34 111 ASN B O 1
ATOM 3885 N N . LEU B 1 120 ? 3.740 -38.174 -3.427 1.00 34.41 112 LEU B N 1
ATOM 3886 C CA . LEU B 1 120 ? 4.704 -38.365 -4.506 1.00 34.18 112 LEU B CA 1
ATOM 3887 C C . LEU B 1 120 ? 5.485 -39.661 -4.311 1.00 32.88 112 LEU B C 1
ATOM 3888 O O . LEU B 1 120 ? 5.700 -40.417 -5.265 1.00 30.90 112 LEU B O 1
ATOM 3893 N N . VAL B 1 121 ? 5.926 -39.929 -3.079 1.00 32.64 113 VAL B N 1
ATOM 3894 C CA . VAL B 1 121 ? 6.540 -41.220 -2.776 1.00 35.25 113 VAL B CA 1
ATOM 3895 C C . VAL B 1 121 ? 5.567 -42.352 -3.087 1.00 34.87 113 VAL B C 1
ATOM 3896 O O . VAL B 1 121 ? 5.931 -43.349 -3.719 1.00 36.94 113 VAL B O 1
ATOM 3900 N N . ALA B 1 122 ? 4.315 -42.222 -2.631 1.00 32.33 114 ALA B N 1
ATOM 3901 C CA . ALA B 1 122 ? 3.344 -43.298 -2.814 1.00 28.61 114 ALA B CA 1
ATOM 3902 C C . ALA B 1 122 ? 3.118 -43.600 -4.287 1.00 29.42 114 ALA B C 1
ATOM 3903 O O . ALA B 1 122 ? 3.093 -44.766 -4.694 1.00 39.49 114 ALA B O 1
ATOM 3905 N N . TYR B 1 123 ? 2.959 -42.560 -5.107 1.00 29.98 115 TYR B N 1
ATOM 3906 C CA . TYR B 1 123 ? 2.611 -42.765 -6.510 1.00 24.81 115 TYR B CA 1
ATOM 3907 C C . TYR B 1 123 ? 3.815 -43.123 -7.372 1.00 31.11 115 TYR B C 1
ATOM 3908 O O . TYR B 1 123 ? 3.689 -43.933 -8.299 1.00 35.83 115 TYR B O 1
ATOM 3917 N N . SER B 1 124 ? 4.979 -42.525 -7.117 1.00 32.12 116 SER B N 1
ATOM 3918 C CA . SER B 1 124 ? 6.105 -42.727 -8.026 1.00 33.52 116 SER B CA 1
ATOM 3919 C C . SER B 1 124 ? 7.159 -43.706 -7.516 1.00 35.78 116 SER B C 1
ATOM 3920 O O . SER B 1 124 ? 7.938 -44.225 -8.327 1.00 32.74 116 SER B O 1
ATOM 3923 N N . TRP B 1 125 ? 7.205 -43.989 -6.213 1.00 29.89 117 TRP B N 1
ATOM 3924 C CA . TRP B 1 125 ? 8.066 -45.056 -5.714 1.00 35.05 117 TRP B CA 1
ATOM 3925 C C . TRP B 1 125 ? 7.296 -46.358 -5.511 1.00 32.25 117 TRP B C 1
ATOM 3926 O O . TRP B 1 125 ? 7.622 -47.376 -6.132 1.00 35.69 117 TRP B O 1
ATOM 3937 N N . ALA B 1 126 ? 6.266 -46.338 -4.659 1.00 30.70 118 ALA B N 1
ATOM 3938 C CA . ALA B 1 126 ? 5.615 -47.573 -4.223 1.00 31.95 118 ALA B CA 1
ATOM 3939 C C . ALA B 1 126 ? 4.679 -48.128 -5.292 1.00 38.83 118 ALA B C 1
ATOM 3940 O O . ALA B 1 126 ? 4.712 -49.325 -5.586 1.00 40.02 118 ALA B O 1
ATOM 3942 N N . LEU B 1 127 ? 3.836 -47.279 -5.882 1.00 37.57 119 LEU B N 1
ATOM 3943 C CA . LEU B 1 127 ? 2.863 -47.773 -6.855 1.00 41.03 119 LEU B CA 1
ATOM 3944 C C . LEU B 1 127 ? 3.497 -48.574 -7.985 1.00 36.47 119 LEU B C 1
ATOM 3945 O O . LEU B 1 127 ? 3.004 -49.676 -8.273 1.00 35.99 119 LEU B O 1
ATOM 3950 N N . PRO B 1 128 ? 4.585 -48.133 -8.630 1.00 32.48 120 PRO B N 1
ATOM 3951 C CA . PRO B 1 128 ? 5.186 -48.971 -9.677 1.00 33.69 120 PRO B CA 1
ATOM 3952 C C . PRO B 1 128 ? 5.988 -50.155 -9.159 1.00 40.27 120 PRO B C 1
ATOM 3953 O O . PRO B 1 128 ? 6.383 -50.999 -9.976 1.00 44.01 120 PRO B O 1
ATOM 3957 N N . ARG B 1 129 ? 6.228 -50.269 -7.850 1.00 38.32 121 ARG B N 1
ATOM 3958 C CA . ARG B 1 129 ? 7.130 -51.298 -7.330 1.00 37.35 121 ARG B CA 1
ATOM 3959 C C . ARG B 1 129 ? 6.454 -52.379 -6.501 1.00 39.80 121 ARG B C 1
ATOM 3960 O O . ARG B 1 129 ? 6.841 -53.552 -6.598 1.00 37.29 121 ARG B O 1
ATOM 3968 N N . LEU B 1 130 ? 5.471 -52.045 -5.670 1.00 39.98 122 LEU B N 1
ATOM 3969 C CA . LEU B 1 130 ? 4.967 -53.038 -4.727 1.00 40.66 122 LEU B CA 1
ATOM 3970 C C . LEU B 1 130 ? 4.000 -53.996 -5.409 1.00 41.97 122 LEU B C 1
ATOM 3971 O O . LEU B 1 130 ? 3.309 -53.645 -6.367 1.00 44.69 122 LEU B O 1
ATOM 3976 N N . LYS B 1 131 ? 3.948 -55.218 -4.899 1.00 44.25 123 LYS B N 1
ATOM 3977 C CA . LYS B 1 131 ? 3.038 -56.213 -5.434 1.00 45.44 123 LYS B CA 1
ATOM 3978 C C . LYS B 1 131 ? 2.362 -56.927 -4.277 1.00 45.45 123 LYS B C 1
ATOM 3979 O O . LYS B 1 131 ? 2.733 -56.765 -3.111 1.00 47.31 123 LYS B O 1
ATOM 3981 N N . ALA B 1 132 ? 1.355 -57.723 -4.616 1.00 48.36 124 ALA B N 1
ATOM 3982 C CA . ALA B 1 132 ? 0.660 -58.508 -3.613 1.00 49.25 124 ALA B CA 1
ATOM 3983 C C . ALA B 1 132 ? 1.651 -59.391 -2.859 1.00 50.52 124 ALA B C 1
ATOM 3984 O O . ALA B 1 132 ? 2.545 -60.005 -3.452 1.00 46.05 124 ALA B O 1
ATOM 3986 N N . GLY B 1 133 ? 1.503 -59.435 -1.534 1.00 50.04 125 GLY B N 1
ATOM 3987 C CA . GLY B 1 133 ? 2.433 -60.107 -0.658 1.00 52.40 125 GLY B CA 1
ATOM 3988 C C . GLY B 1 133 ? 3.397 -59.169 0.048 1.00 46.45 125 GLY B C 1
ATOM 3989 O O . GLY B 1 133 ? 3.843 -59.475 1.158 1.00 46.35 125 GLY B O 1
ATOM 3990 N N . ASP B 1 134 ? 3.726 -58.039 -0.569 1.00 38.18 126 ASP B N 1
ATOM 3991 C CA . ASP B 1 134 ? 4.588 -57.065 0.077 1.00 37.26 126 ASP B CA 1
ATOM 3992 C C . ASP B 1 134 ? 3.857 -56.393 1.236 1.00 43.60 126 ASP B C 1
ATOM 3993 O O . ASP B 1 134 ? 2.630 -56.259 1.243 1.00 40.63 126 ASP B O 1
ATOM 3998 N N . VAL B 1 135 ? 4.627 -55.945 2.215 1.00 44.48 127 VAL B N 1
ATOM 3999 C CA . VAL B 1 135 ? 4.075 -55.342 3.418 1.00 41.40 127 VAL B CA 1
ATOM 4000 C C . VAL B 1 135 ? 4.586 -53.922 3.528 1.00 34.31 127 VAL B C 1
ATOM 4001 O O . VAL B 1 135 ? 5.783 -53.675 3.339 1.00 41.42 127 VAL B O 1
ATOM 4005 N N . ILE B 1 136 ? 3.670 -52.990 3.792 1.00 34.23 128 ILE B N 1
ATOM 4006 C CA . ILE B 1 136 ? 3.995 -51.622 4.169 1.00 36.18 128 ILE B CA 1
ATOM 4007 C C . ILE B 1 136 ? 3.802 -51.519 5.677 1.00 42.33 128 ILE B C 1
ATOM 4008 O O . ILE B 1 136 ? 2.721 -51.821 6.199 1.00 36.28 128 ILE B O 1
ATOM 4013 N N . LEU B 1 137 ? 4.844 -51.110 6.380 1.00 34.35 129 LEU B N 1
ATOM 4014 C CA . LEU B 1 137 ? 4.807 -51.035 7.837 1.00 35.67 129 LEU B CA 1
ATOM 4015 C C . LEU B 1 137 ? 4.632 -49.570 8.220 1.00 34.98 129 LEU B C 1
ATOM 4016 O O . LEU B 1 137 ? 5.414 -48.718 7.785 1.00 40.50 129 LEU B O 1
ATOM 4021 N N . ILE B 1 138 ? 3.582 -49.278 8.990 1.00 45.01 130 ILE B N 1
ATOM 4022 C CA . ILE B 1 138 ? 3.197 -47.917 9.365 1.00 41.17 130 ILE B CA 1
ATOM 4023 C C . ILE B 1 138 ? 3.039 -47.877 10.875 1.00 42.79 130 ILE B C 1
ATOM 4024 O O . ILE B 1 138 ? 2.386 -48.758 11.442 1.00 39.83 130 ILE B O 1
ATOM 4029 N N . THR B 1 139 ? 3.596 -46.855 11.528 1.00 46.15 131 THR B N 1
ATOM 4030 C CA . THR B 1 139 ? 3.506 -46.822 12.989 1.00 47.20 131 THR B CA 1
ATOM 4031 C C . THR B 1 139 ? 2.122 -46.373 13.444 1.00 45.16 131 THR B C 1
ATOM 4032 O O . THR B 1 139 ? 1.418 -45.634 12.749 1.00 48.99 131 THR B O 1
ATOM 4036 N N . ARG B 1 140 ? 1.750 -46.830 14.642 1.00 44.29 132 ARG B N 1
ATOM 4037 C CA . ARG B 1 140 ? 0.480 -46.485 15.270 1.00 52.23 132 ARG B CA 1
ATOM 4038 C C . ARG B 1 140 ? 0.276 -44.979 15.432 1.00 51.27 132 ARG B C 1
ATOM 4039 O O . ARG B 1 140 ? -0.872 -44.526 15.508 1.00 46.51 132 ARG B O 1
ATOM 4047 N N . MET B 1 141 ? 1.351 -44.191 15.472 1.00 48.63 133 MET B N 1
ATOM 4048 C CA . MET B 1 141 ? 1.261 -42.776 15.804 1.00 44.15 133 MET B CA 1
ATOM 4049 C C . MET B 1 141 ? 1.331 -41.871 14.585 1.00 44.30 133 MET B C 1
ATOM 4050 O O . MET B 1 141 ? 1.395 -40.647 14.747 1.00 42.16 133 MET B O 1
ATOM 4055 N N . GLU B 1 142 ? 1.321 -42.440 13.375 1.00 43.31 134 GLU B N 1
ATOM 4056 C CA . GLU B 1 142 ? 1.433 -41.647 12.156 1.00 39.89 134 GLU B CA 1
ATOM 4057 C C . GLU B 1 142 ? 0.229 -40.735 11.973 1.00 43.21 134 GLU B C 1
ATOM 4058 O O . GLU B 1 142 ? -0.889 -41.041 12.394 1.00 37.08 134 GLU B O 1
ATOM 4064 N N . HIS B 1 143 ? 0.477 -39.603 11.328 1.00 36.46 135 HIS B N 1
ATOM 4065 C CA . HIS B 1 143 ? -0.576 -38.703 10.907 1.00 40.68 135 HIS B CA 1
ATOM 4066 C C . HIS B 1 143 ? -1.204 -39.269 9.637 1.00 40.03 135 HIS B C 1
ATOM 4067 O O . HIS B 1 143 ? -0.567 -40.029 8.903 1.00 31.26 135 HIS B O 1
ATOM 4074 N N . HIS B 1 144 ? -2.472 -38.924 9.397 1.00 41.47 136 HIS B N 1
ATOM 4075 C CA . HIS B 1 144 ? -3.147 -39.392 8.189 1.00 40.73 136 HIS B CA 1
ATOM 4076 C C . HIS B 1 144 ? -2.324 -39.152 6.935 1.00 38.34 136 HIS B C 1
ATOM 4077 O O . HIS B 1 144 ? -2.399 -39.940 5.987 1.00 34.97 136 HIS B O 1
ATOM 4084 N N . ALA B 1 145 ? -1.527 -38.078 6.911 1.00 37.90 137 ALA B N 1
ATOM 4085 C CA . ALA B 1 145 ? -0.658 -37.837 5.764 1.00 39.32 137 ALA B CA 1
ATOM 4086 C C . ALA B 1 145 ? 0.275 -39.014 5.507 1.00 36.61 137 ALA B C 1
ATOM 4087 O O . ALA B 1 145 ? 0.660 -39.258 4.363 1.00 32.05 137 ALA B O 1
ATOM 4089 N N . ASN B 1 146 ? 0.662 -39.746 6.553 1.00 36.82 138 ASN B N 1
ATOM 4090 C CA . ASN B 1 146 ? 1.559 -40.882 6.386 1.00 36.73 138 ASN B CA 1
ATOM 4091 C C . ASN B 1 146 ? 0.832 -42.209 6.549 1.00 30.83 138 ASN B C 1
ATOM 4092 O O . ASN B 1 146 ? 1.459 -43.221 6.877 1.00 39.07 138 ASN B O 1
ATOM 4097 N N . ILE B 1 147 ? -0.480 -42.227 6.313 1.00 30.23 139 ILE B N 1
ATOM 4098 C CA . ILE B 1 147 ? -1.264 -43.457 6.352 1.00 32.21 139 ILE B CA 1
ATOM 4099 C C . ILE B 1 147 ? -2.039 -43.603 5.051 1.00 39.64 139 ILE B C 1
ATOM 4100 O O . ILE B 1 147 ? -1.891 -44.596 4.337 1.00 34.98 139 ILE B O 1
ATOM 4105 N N . VAL B 1 148 ? -2.883 -42.610 4.754 1.00 40.26 140 VAL B N 1
ATOM 4106 C CA . VAL B 1 148 ? -3.817 -42.735 3.631 1.00 37.36 140 VAL B CA 1
ATOM 4107 C C . VAL B 1 148 ? -3.120 -42.971 2.298 1.00 42.75 140 VAL B C 1
ATOM 4108 O O . VAL B 1 148 ? -3.596 -43.815 1.524 1.00 35.28 140 VAL B O 1
ATOM 4112 N N . PRO B 1 149 ? -2.024 -42.279 1.945 1.00 34.00 141 PRO B N 1
ATOM 4113 C CA . PRO B 1 149 ? -1.349 -42.636 0.687 1.00 34.45 141 PRO B CA 1
ATOM 4114 C C . PRO B 1 149 ? -1.002 -44.108 0.611 1.00 34.94 141 PRO B C 1
ATOM 4115 O O . PRO B 1 149 ? -1.160 -44.719 -0.453 1.00 30.43 141 PRO B O 1
ATOM 4119 N N . TRP B 1 150 ? -0.583 -44.713 1.727 1.00 32.07 142 TRP B N 1
ATOM 4120 C CA . TRP B 1 150 ? -0.200 -46.117 1.660 1.00 32.94 142 TRP B CA 1
ATOM 4121 C C . TRP B 1 150 ? -1.428 -47.015 1.549 1.00 36.06 142 TRP B C 1
ATOM 4122 O O . TRP B 1 150 ? -1.352 -48.095 0.954 1.00 29.96 142 TRP B O 1
ATOM 4133 N N . GLN B 1 151 ? -2.574 -46.560 2.058 1.00 35.71 143 GLN B N 1
ATOM 4134 C CA . GLN B 1 151 ? -3.819 -47.292 1.861 1.00 30.08 143 GLN B CA 1
ATOM 4135 C C . GLN B 1 151 ? -4.278 -47.244 0.410 1.00 31.87 143 GLN B C 1
ATOM 4136 O O . GLN B 1 151 ? -4.875 -48.206 -0.088 1.00 30.07 143 GLN B O 1
ATOM 4142 N N . LEU B 1 152 ? -4.023 -46.134 -0.284 1.00 34.13 144 LEU B N 1
ATOM 4143 C CA . LEU B 1 152 ? -4.303 -46.106 -1.713 1.00 37.30 144 LEU B CA 1
ATOM 4144 C C . LEU B 1 152 ? -3.379 -47.063 -2.469 1.00 36.12 144 LEU B C 1
ATOM 4145 O O . LEU B 1 152 ? -3.804 -47.716 -3.427 1.00 39.67 144 LEU B O 1
ATOM 4150 N N . VAL B 1 153 ? -2.114 -47.162 -2.051 1.00 33.87 145 VAL B N 1
ATOM 4151 C CA . VAL B 1 153 ? -1.167 -48.063 -2.711 1.00 33.83 145 VAL B CA 1
ATOM 4152 C C . VAL B 1 153 ? -1.585 -49.521 -2.524 1.00 36.79 145 VAL B C 1
ATOM 4153 O O . VAL B 1 153 ? -1.569 -50.322 -3.472 1.00 37.16 145 VAL B O 1
ATOM 4157 N N . ALA B 1 154 ? -1.944 -49.892 -1.293 1.00 36.20 146 ALA B N 1
ATOM 4158 C CA . ALA B 1 154 ? -2.432 -51.240 -1.036 1.00 40.39 146 ALA B CA 1
ATOM 4159 C C . ALA B 1 154 ? -3.686 -51.532 -1.853 1.00 40.27 146 ALA B C 1
ATOM 4160 O O . ALA B 1 154 ? -3.861 -52.645 -2.366 1.00 42.62 146 ALA B O 1
ATOM 4162 N N . GLN B 1 155 ? -4.558 -50.530 -2.000 1.00 38.15 147 GLN B N 1
ATOM 4163 C CA . GLN B 1 155 ? -5.801 -50.705 -2.747 1.00 42.71 147 GLN B CA 1
ATOM 4164 C C . GLN B 1 155 ? -5.546 -51.010 -4.220 1.00 43.24 147 GLN B C 1
ATOM 4165 O O . GLN B 1 155 ? -6.382 -51.651 -4.872 1.00 38.65 147 GLN B O 1
ATOM 4171 N N . ARG B 1 156 ? -4.412 -50.561 -4.765 1.00 33.04 148 ARG B N 1
ATOM 4172 C CA . ARG B 1 156 ? -4.141 -50.724 -6.184 1.00 36.74 148 ARG B CA 1
ATOM 4173 C C . ARG B 1 156 ? -3.016 -51.698 -6.496 1.00 38.32 148 ARG B C 1
ATOM 4174 O O . ARG B 1 156 ? -2.816 -52.015 -7.674 1.00 39.66 148 ARG B O 1
ATOM 4182 N N . THR B 1 157 ? -2.284 -52.184 -5.486 1.00 36.65 149 THR B N 1
ATOM 4183 C CA . THR B 1 157 ? -1.218 -53.159 -5.689 1.00 34.39 149 THR B CA 1
ATOM 4184 C C . THR B 1 157 ? -1.453 -54.495 -5.008 1.00 37.98 149 THR B C 1
ATOM 4185 O O . THR B 1 157 ? -0.808 -55.479 -5.383 1.00 36.54 149 THR B O 1
ATOM 4189 N N . GLY B 1 158 ? -2.323 -54.563 -4.010 1.00 35.13 150 GLY B N 1
ATOM 4190 C CA . GLY B 1 158 ? -2.427 -55.763 -3.220 1.00 36.64 150 GLY B CA 1
ATOM 4191 C C . GLY B 1 158 ? -1.410 -55.869 -2.109 1.00 41.40 150 GLY B C 1
ATOM 4192 O O . GLY B 1 158 ? -1.373 -56.898 -1.428 1.00 41.74 150 GLY B O 1
ATOM 4193 N N . ALA B 1 159 ? -0.559 -54.862 -1.920 1.00 40.60 151 ALA B N 1
ATOM 4194 C CA . ALA B 1 159 ? 0.277 -54.841 -0.730 1.00 42.13 151 ALA B CA 1
ATOM 4195 C C . ALA B 1 159 ? -0.605 -54.814 0.509 1.00 43.34 151 ALA B C 1
ATOM 4196 O O . ALA B 1 159 ? -1.758 -54.386 0.463 1.00 41.12 151 ALA B O 1
ATOM 4198 N N . THR B 1 160 ? -0.076 -55.322 1.613 1.00 41.87 152 THR B N 1
ATOM 4199 C CA . THR B 1 160 ? -0.796 -55.302 2.873 1.00 44.97 152 THR B CA 1
ATOM 4200 C C . THR B 1 160 ? -0.102 -54.346 3.830 1.00 39.56 152 THR B C 1
ATOM 4201 O O . THR B 1 160 ? 1.109 -54.129 3.746 1.00 43.22 152 THR B O 1
ATOM 4205 N N . ILE B 1 161 ? -0.890 -53.750 4.724 1.00 38.45 153 ILE B N 1
ATOM 4206 C CA . ILE B 1 161 ? -0.388 -52.795 5.703 1.00 37.42 153 ILE B CA 1
ATOM 4207 C C . ILE B 1 161 ? -0.310 -53.482 7.058 1.00 41.39 153 ILE B C 1
ATOM 4208 O O . ILE B 1 161 ? -1.272 -54.129 7.491 1.00 43.08 153 ILE B O 1
ATOM 4213 N N . ARG B 1 162 ? 0.830 -53.338 7.729 1.00 42.28 154 ARG B N 1
ATOM 4214 C CA . ARG B 1 162 ? 1.043 -53.873 9.067 1.00 43.58 154 ARG B CA 1
ATOM 4215 C C . ARG B 1 162 ? 1.417 -52.721 9.989 1.00 44.52 154 ARG B C 1
ATOM 4216 O O . ARG B 1 162 ? 2.076 -51.770 9.566 1.00 42.21 154 ARG B O 1
ATOM 4224 N N . VAL B 1 163 ? 0.981 -52.787 11.248 1.00 41.89 155 VAL B N 1
ATOM 4225 C CA . VAL B 1 163 ? 1.101 -51.654 12.172 1.00 43.41 155 VAL B CA 1
ATOM 4226 C C . VAL B 1 163 ? 2.266 -51.880 13.124 1.00 43.85 155 VAL B C 1
ATOM 4227 O O . VAL B 1 163 ? 2.409 -52.963 13.699 1.00 47.38 155 VAL B O 1
ATOM 4231 N N . ALA B 1 164 ? 3.096 -50.854 13.298 1.00 45.67 156 ALA B N 1
ATOM 4232 C CA . ALA B 1 164 ? 4.144 -50.859 14.312 1.00 48.14 156 ALA B CA 1
ATOM 4233 C C . ALA B 1 164 ? 3.612 -50.201 15.586 1.00 47.31 156 ALA B C 1
ATOM 4234 O O . ALA B 1 164 ? 3.250 -49.021 15.573 1.00 49.49 156 ALA B O 1
ATOM 4236 N N . GLU B 1 165 ? 3.572 -50.958 16.687 1.00 46.14 157 GLU B N 1
ATOM 4237 C CA . GLU B 1 165 ? 2.828 -50.513 17.856 1.00 49.25 157 GLU B CA 1
ATOM 4238 C C . GLU B 1 165 ? 3.644 -49.553 18.719 1.00 48.51 157 GLU B C 1
ATOM 4239 O O . GLU B 1 165 ? 4.860 -49.408 18.581 1.00 47.53 157 GLU B O 1
ATOM 4245 N N . ILE B 1 166 ? 2.942 -48.898 19.637 1.00 49.90 158 ILE B N 1
ATOM 4246 C CA . ILE B 1 166 ? 3.551 -47.990 20.593 1.00 51.03 158 ILE B CA 1
ATOM 4247 C C . ILE B 1 166 ? 3.282 -48.535 21.990 1.00 53.46 158 ILE B C 1
ATOM 4248 O O . ILE B 1 166 ? 2.391 -49.359 22.196 1.00 58.81 158 ILE B O 1
ATOM 4253 N N . THR B 1 167 ? 4.069 -48.073 22.950 1.00 57.04 159 THR B N 1
ATOM 4254 C CA . THR B 1 167 ? 3.818 -48.392 24.348 1.00 56.43 159 THR B CA 1
ATOM 4255 C C . THR B 1 167 ? 3.040 -47.263 25.019 1.00 60.58 159 THR B C 1
ATOM 4256 O O . THR B 1 167 ? 3.068 -46.116 24.560 1.00 61.19 159 THR B O 1
ATOM 4260 N N . PRO B 1 168 ? 2.306 -47.560 26.115 1.00 62.29 160 PRO B N 1
ATOM 4261 C CA . PRO B 1 168 ? 1.363 -46.577 26.678 1.00 60.92 160 PRO B CA 1
ATOM 4262 C C . PRO B 1 168 ? 1.951 -45.224 27.053 1.00 60.38 160 PRO B C 1
ATOM 4263 O O . PRO B 1 168 ? 1.194 -44.296 27.349 1.00 62.71 160 PRO B O 1
ATOM 4267 N N . ASP B 1 169 ? 3.273 -45.093 27.086 1.00 59.98 161 ASP B N 1
ATOM 4268 C CA . ASP B 1 169 ? 3.893 -43.795 27.311 1.00 68.91 161 ASP B CA 1
ATOM 4269 C C . ASP B 1 169 ? 4.054 -42.995 26.017 1.00 57.66 161 ASP B C 1
ATOM 4270 O O . ASP B 1 169 ? 4.643 -41.905 26.040 1.00 58.22 161 ASP B O 1
ATOM 4275 N N . GLY B 1 170 ? 3.545 -43.507 24.897 1.00 55.86 162 GLY B N 1
ATOM 4276 C CA . GLY B 1 170 ? 3.619 -42.816 23.624 1.00 60.48 162 GLY B CA 1
ATOM 4277 C C . GLY B 1 170 ? 4.891 -43.046 22.839 1.00 55.24 162 GLY B C 1
ATOM 4278 O O . GLY B 1 170 ? 5.079 -42.414 21.795 1.00 50.32 162 GLY B O 1
ATOM 4279 N N . ALA B 1 171 ? 5.778 -43.906 23.320 1.00 62.61 163 ALA B N 1
ATOM 4280 C CA . ALA B 1 171 ? 7.020 -44.202 22.632 1.00 62.81 163 ALA B CA 1
ATOM 4281 C C . ALA B 1 171 ? 6.809 -45.362 21.675 1.00 56.35 163 ALA B C 1
ATOM 4282 O O . ALA B 1 171 ? 5.957 -46.228 21.895 1.00 54.55 163 ALA B O 1
ATOM 4284 N N . LEU B 1 172 ? 7.602 -45.373 20.609 1.00 48.69 164 LEU B N 1
ATOM 4285 C CA . LEU B 1 172 ? 7.547 -46.446 19.624 1.00 51.85 164 LEU B CA 1
ATOM 4286 C C . LEU B 1 172 ? 8.196 -47.711 20.191 1.00 60.15 164 LEU B C 1
ATOM 4287 O O . LEU B 1 172 ? 9.363 -47.692 20.591 1.00 63.04 164 LEU B O 1
ATOM 4292 N N . ASP B 1 173 ? 7.443 -48.811 20.234 1.00 58.49 165 ASP B N 1
ATOM 4293 C CA . ASP B 1 173 ? 7.953 -50.068 20.783 1.00 56.28 165 ASP B CA 1
ATOM 4294 C C . ASP B 1 173 ? 9.001 -50.669 19.853 1.00 55.57 165 ASP B C 1
ATOM 4295 O O . ASP B 1 173 ? 8.656 -51.405 18.925 1.00 53.60 165 ASP B O 1
ATOM 4300 N N . LEU B 1 174 ? 10.281 -50.386 20.111 1.00 55.35 166 LEU B N 1
ATOM 4301 C CA . LEU B 1 174 ? 11.344 -50.821 19.208 1.00 53.65 166 LEU B CA 1
ATOM 4302 C C . LEU B 1 174 ? 11.497 -52.338 19.176 1.00 58.30 166 LEU B C 1
ATOM 4303 O O . LEU B 1 174 ? 11.854 -52.897 18.129 1.00 62.04 166 LEU B O 1
ATOM 4308 N N . ASP B 1 175 ? 11.257 -53.016 20.303 1.00 55.34 167 ASP B N 1
ATOM 4309 C CA . ASP B 1 175 ? 11.240 -54.474 20.295 1.00 59.30 167 ASP B CA 1
ATOM 4310 C C . ASP B 1 175 ? 10.266 -54.993 19.250 1.00 54.36 167 ASP B C 1
ATOM 4311 O O . ASP B 1 175 ? 10.632 -55.798 18.387 1.00 51.90 167 ASP B O 1
ATOM 4316 N N . ALA B 1 176 ? 9.017 -54.527 19.305 1.00 51.75 168 ALA B N 1
ATOM 4317 C CA . ALA B 1 176 ? 8.021 -54.982 18.345 1.00 63.06 168 ALA B CA 1
ATOM 4318 C C . ALA B 1 176 ? 8.352 -54.524 16.925 1.00 53.44 168 ALA B C 1
ATOM 4319 O O . ALA B 1 176 ? 7.993 -55.207 15.960 1.00 49.14 168 ALA B O 1
ATOM 4321 N N . LEU B 1 177 ? 9.053 -53.398 16.776 1.00 52.21 169 LEU B N 1
ATOM 4322 C CA . LEU B 1 177 ? 9.386 -52.910 15.437 1.00 53.70 169 LEU B CA 1
ATOM 4323 C C . LEU B 1 177 ? 10.382 -53.835 14.747 1.00 49.19 169 LEU B C 1
ATOM 4324 O O . LEU B 1 177 ? 10.179 -54.228 13.591 1.00 49.57 169 LEU B O 1
ATOM 4329 N N . ARG B 1 178 ? 11.466 -54.197 15.443 1.00 48.79 170 ARG B N 1
ATOM 4330 C CA . ARG B 1 178 ? 12.404 -55.165 14.885 1.00 55.16 170 ARG B CA 1
ATOM 4331 C C . ARG B 1 178 ? 11.710 -56.483 14.567 1.00 57.18 170 ARG B C 1
ATOM 4332 O O . ARG B 1 178 ? 11.943 -57.079 13.506 1.00 53.80 170 ARG B O 1
ATOM 4340 N N . ALA B 1 179 ? 10.849 -56.951 15.469 1.00 57.67 171 ALA B N 1
ATOM 4341 C CA . ALA B 1 179 ? 10.124 -58.187 15.203 1.00 59.41 171 ALA B CA 1
ATOM 4342 C C . ALA B 1 179 ? 9.194 -58.036 14.006 1.00 55.27 171 ALA B C 1
ATOM 4343 O O . ALA B 1 179 ? 8.925 -59.019 13.304 1.00 61.21 171 ALA B O 1
ATOM 4345 N N . ALA B 1 180 ? 8.713 -56.814 13.751 1.00 48.59 172 ALA B N 1
ATOM 4346 C CA . ALA B 1 180 ? 7.790 -56.557 12.653 1.00 51.68 172 ALA B CA 1
ATOM 4347 C C . ALA B 1 180 ? 8.489 -56.378 11.313 1.00 50.79 172 ALA B C 1
ATOM 4348 O O . ALA B 1 180 ? 7.827 -56.470 10.273 1.00 47.91 172 ALA B O 1
ATOM 4350 N N . MET B 1 181 ? 9.797 -56.122 11.312 1.00 49.79 173 MET B N 1
ATOM 4351 C CA . MET B 1 181 ? 10.542 -55.847 10.081 1.00 47.62 173 MET B CA 1
ATOM 4352 C C . MET B 1 181 ? 11.073 -57.153 9.480 1.00 47.72 173 MET B C 1
ATOM 4353 O O . MET B 1 181 ? 12.271 -57.447 9.486 1.00 51.73 173 MET B O 1
ATOM 4358 N N . THR B 1 182 ? 10.145 -57.937 8.943 1.00 45.44 174 THR B N 1
ATOM 4359 C CA . THR B 1 182 ? 10.449 -59.214 8.307 1.00 47.40 174 THR B CA 1
ATOM 4360 C C . THR B 1 182 ? 10.775 -59.002 6.838 1.00 44.12 174 THR B C 1
ATOM 4361 O O . THR B 1 182 ? 10.565 -57.919 6.298 1.00 42.39 174 THR B O 1
ATOM 4365 N N . PRO B 1 183 ? 11.301 -60.023 6.147 1.00 53.50 175 PRO B N 1
ATOM 4366 C CA . PRO B 1 183 ? 11.709 -59.816 4.746 1.00 50.47 175 PRO B CA 1
ATOM 4367 C C . PRO B 1 183 ? 10.600 -59.355 3.815 1.00 46.61 175 PRO B C 1
ATOM 4368 O O . PRO B 1 183 ? 10.909 -58.748 2.780 1.00 42.38 175 PRO B O 1
ATOM 4372 N N . GLU B 1 184 ? 9.330 -59.620 4.123 1.00 45.82 176 GLU B N 1
ATOM 4373 C CA . GLU B 1 184 ? 8.265 -59.196 3.220 1.00 47.23 176 GLU B CA 1
ATOM 4374 C C . GLU B 1 184 ? 7.946 -57.712 3.330 1.00 45.02 176 GLU B C 1
ATOM 4375 O O . GLU B 1 184 ? 7.219 -57.176 2.479 1.00 40.81 176 GLU B O 1
ATOM 4381 N N . VAL B 1 185 ? 8.482 -57.033 4.339 1.00 45.45 177 VAL B N 1
ATOM 4382 C CA . VAL B 1 185 ? 8.274 -55.602 4.498 1.00 40.44 177 VAL B CA 1
ATOM 4383 C C . VAL B 1 185 ? 9.198 -54.867 3.538 1.00 40.14 177 VAL B C 1
ATOM 4384 O O . VAL B 1 185 ? 10.418 -55.063 3.563 1.00 39.16 177 VAL B O 1
ATOM 4388 N N . LYS B 1 186 ? 8.623 -53.999 2.706 1.00 35.55 178 LYS B N 1
ATOM 4389 C CA . LYS B 1 186 ? 9.410 -53.231 1.758 1.00 34.44 178 LYS B CA 1
ATOM 4390 C C . LYS B 1 186 ? 9.471 -51.742 2.069 1.00 36.94 178 LYS B C 1
ATOM 4391 O O . LYS B 1 186 ? 10.326 -51.050 1.497 1.00 32.62 178 LYS B O 1
ATOM 4397 N N . LEU B 1 187 ? 8.604 -51.230 2.950 1.00 33.25 179 LEU B N 1
ATOM 4398 C CA . LEU B 1 187 ? 8.552 -49.801 3.233 1.00 36.95 179 LEU B CA 1
ATOM 4399 C C . LEU B 1 187 ? 8.053 -49.564 4.657 1.00 33.09 179 LEU B C 1
ATOM 4400 O O . LEU B 1 187 ? 7.175 -50.284 5.148 1.00 35.83 179 LEU B O 1
ATOM 4405 N N . LEU B 1 188 ? 8.615 -48.544 5.305 1.00 32.97 180 LEU B N 1
ATOM 4406 C CA . LEU B 1 188 ? 8.266 -48.165 6.676 1.00 35.99 180 LEU B CA 1
ATOM 4407 C C . LEU B 1 188 ? 7.914 -46.688 6.707 1.00 35.21 180 LEU B C 1
ATOM 4408 O O . LEU B 1 188 ? 8.734 -45.847 6.324 1.00 38.30 180 LEU B O 1
ATOM 4413 N N . ALA B 1 189 ? 6.694 -46.377 7.149 1.00 38.24 181 ALA B N 1
ATOM 4414 C CA . ALA B 1 189 ? 6.234 -45.000 7.311 1.00 37.93 181 ALA B CA 1
ATOM 4415 C C . ALA B 1 189 ? 6.312 -44.651 8.790 1.00 41.36 181 ALA B C 1
ATOM 4416 O O . ALA B 1 189 ? 5.508 -45.135 9.593 1.00 41.89 181 ALA B O 1
ATOM 4418 N N . VAL B 1 190 ? 7.270 -43.801 9.148 1.00 45.88 182 VAL B N 1
ATOM 4419 C CA . VAL B 1 190 ? 7.557 -43.500 10.545 1.00 42.22 182 VAL B CA 1
ATOM 4420 C C . VAL B 1 190 ? 7.699 -41.992 10.708 1.00 38.27 182 VAL B C 1
ATOM 4421 O O . VAL B 1 190 ? 8.434 -41.343 9.954 1.00 37.06 182 VAL B O 1
ATOM 4425 N N . THR B 1 191 ? 6.998 -41.434 11.690 1.00 44.66 183 THR B N 1
ATOM 4426 C CA . THR B 1 191 ? 7.091 -40.004 11.931 1.00 39.32 183 THR B CA 1
ATOM 4427 C C . THR B 1 191 ? 8.341 -39.666 12.737 1.00 37.54 183 THR B C 1
ATOM 4428 O O . THR B 1 191 ? 8.825 -40.459 13.551 1.00 46.96 183 THR B O 1
ATOM 4432 N N . HIS B 1 192 ? 8.887 -38.480 12.470 1.00 37.27 184 HIS B N 1
ATOM 4433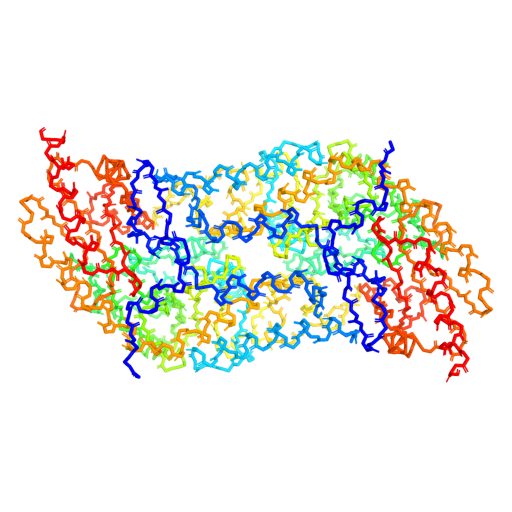 C CA . HIS B 1 192 ? 10.011 -38.008 13.263 1.00 38.62 184 HIS B CA 1
ATOM 4434 C C . HIS B 1 192 ? 9.512 -37.474 14.593 1.00 47.43 184 HIS B C 1
ATOM 4435 O O . HIS B 1 192 ? 10.045 -37.823 15.656 1.00 41.49 184 HIS B O 1
ATOM 4442 N N . VAL B 1 193 ? 8.451 -36.672 14.551 1.00 40.10 185 VAL B N 1
ATOM 4443 C CA . VAL B 1 193 ? 7.824 -36.124 15.748 1.00 41.81 185 VAL B CA 1
ATOM 4444 C C . VAL B 1 193 ? 6.312 -36.233 15.604 1.00 50.99 185 VAL B C 1
ATOM 4445 O O . VAL B 1 193 ? 5.748 -35.819 14.586 1.00 49.12 185 VAL B O 1
ATOM 4449 N N . SER B 1 194 ? 5.661 -36.794 16.620 1.00 43.00 186 SER B N 1
ATOM 4450 C CA . SER B 1 194 ? 4.219 -36.998 16.605 1.00 45.36 186 SER B CA 1
ATOM 4451 C C . SER B 1 194 ? 3.495 -35.687 16.889 1.00 44.60 186 SER B C 1
ATOM 4452 O O . SER B 1 194 ? 3.812 -34.992 17.862 1.00 45.68 186 SER B O 1
ATOM 4455 N N . ASN B 1 195 ? 2.512 -35.356 16.043 1.00 43.26 187 ASN B N 1
ATOM 4456 C CA . ASN B 1 195 ? 1.728 -34.139 16.217 1.00 44.85 187 ASN B CA 1
ATOM 4457 C C . ASN B 1 195 ? 0.742 -34.225 17.374 1.00 48.31 187 ASN B C 1
ATOM 4458 O O . ASN B 1 195 ? 0.162 -33.199 17.745 1.00 47.53 187 ASN B O 1
ATOM 4463 N N . VAL B 1 196 ? 0.513 -35.415 17.921 1.00 51.52 188 VAL B N 1
ATOM 4464 C CA . VAL B 1 196 ? -0.391 -35.619 19.048 1.00 53.50 188 VAL B CA 1
ATOM 4465 C C . VAL B 1 196 ? 0.384 -35.876 20.333 1.00 50.98 188 VAL B C 1
ATOM 4466 O O . VAL B 1 196 ? 0.148 -35.231 21.358 1.00 53.39 188 VAL B O 1
ATOM 4470 N N . LEU B 1 197 ? 1.308 -36.833 20.296 1.00 49.66 189 LEU B N 1
ATOM 4471 C CA . LEU B 1 197 ? 2.077 -37.223 21.470 1.00 56.92 189 LEU B CA 1
ATOM 4472 C C . LEU B 1 197 ? 3.262 -36.306 21.735 1.00 51.50 189 LEU B C 1
ATOM 4473 O O . LEU B 1 197 ? 3.711 -36.214 22.878 1.00 53.33 189 LEU B O 1
ATOM 4478 N N . GLY B 1 198 ? 3.780 -35.637 20.706 1.00 49.89 190 GLY B N 1
ATOM 4479 C CA . GLY B 1 198 ? 5.029 -34.921 20.818 1.00 56.55 190 GLY B CA 1
ATOM 4480 C C . GLY B 1 198 ? 6.267 -35.789 20.780 1.00 51.58 190 GLY B C 1
ATOM 4481 O O . GLY B 1 198 ? 7.377 -35.243 20.717 1.00 50.42 190 GLY B O 1
ATOM 4482 N N . THR B 1 199 ? 6.114 -37.115 20.797 1.00 49.14 191 THR B N 1
ATOM 4483 C CA . THR B 1 199 ? 7.245 -38.027 20.881 1.00 50.19 191 THR B CA 1
ATOM 4484 C C . THR B 1 199 ? 8.258 -37.746 19.779 1.00 47.28 191 THR B C 1
ATOM 4485 O O . THR B 1 199 ? 7.896 -37.491 18.630 1.00 50.53 191 THR B O 1
ATOM 4489 N N . VAL B 1 200 ? 9.534 -37.755 20.145 1.00 52.30 192 VAL B N 1
ATOM 4490 C CA . VAL B 1 200 ? 10.626 -37.706 19.184 1.00 47.89 192 VAL B CA 1
ATOM 4491 C C . VAL B 1 200 ? 11.123 -39.130 18.979 1.00 51.83 192 VAL B C 1
ATOM 4492 O O . VAL B 1 200 ? 11.596 -39.771 19.924 1.00 50.97 192 VAL B O 1
ATOM 4496 N N . ASN B 1 201 ? 11.011 -39.633 17.739 1.00 53.69 193 ASN B N 1
ATOM 4497 C CA . ASN B 1 201 ? 11.436 -41.005 17.522 1.00 49.20 193 ASN B CA 1
ATOM 4498 C C . ASN B 1 201 ? 12.913 -41.061 17.143 1.00 51.33 193 ASN B C 1
ATOM 4499 O O . ASN B 1 201 ? 13.434 -40.136 16.520 1.00 54.74 193 ASN B O 1
ATOM 4504 N N . PRO B 1 202 ? 13.620 -42.128 17.517 1.00 53.35 194 PRO B N 1
ATOM 4505 C CA . PRO B 1 202 ? 15.016 -42.277 17.077 1.00 50.24 194 PRO B CA 1
ATOM 4506 C C . PRO B 1 202 ? 15.111 -42.669 15.611 1.00 46.24 194 PRO B C 1
ATOM 4507 O O . PRO B 1 202 ? 15.434 -43.813 15.283 1.00 42.84 194 PRO B O 1
ATOM 4511 N N . VAL B 1 203 ? 14.844 -41.718 14.715 1.00 47.07 195 VAL B N 1
ATOM 4512 C CA . VAL B 1 203 ? 14.771 -42.062 13.301 1.00 41.29 195 VAL B CA 1
ATOM 4513 C C . VAL B 1 203 ? 16.118 -42.560 12.789 1.00 40.86 195 VAL B C 1
ATOM 4514 O O . VAL B 1 203 ? 16.170 -43.441 11.923 1.00 43.58 195 VAL B O 1
ATOM 4518 N N . ARG B 1 204 ? 17.224 -42.033 13.324 1.00 44.22 196 ARG B N 1
ATOM 4519 C CA . ARG B 1 204 ? 18.541 -42.473 12.871 1.00 46.22 196 ARG B CA 1
ATOM 4520 C C . ARG B 1 204 ? 18.752 -43.958 13.148 1.00 48.26 196 ARG B C 1
ATOM 4521 O O . ARG B 1 204 ? 19.118 -44.725 12.246 1.00 43.46 196 ARG B O 1
ATOM 4529 N N . GLU B 1 205 ? 18.508 -44.388 14.390 1.00 43.61 197 GLU B N 1
ATOM 4530 C CA . GLU B 1 205 ? 18.585 -45.810 14.711 1.00 47.00 197 GLU B CA 1
ATOM 4531 C C . GLU B 1 205 ? 17.637 -46.628 13.836 1.00 50.13 197 GLU B C 1
ATOM 4532 O O . GLU B 1 205 ? 18.037 -47.629 13.232 1.00 43.27 197 GLU B O 1
ATOM 4534 N N . ILE B 1 206 ? 16.383 -46.183 13.726 1.00 51.92 198 ILE B N 1
ATOM 4535 C CA . ILE B 1 206 ? 15.368 -46.919 12.973 1.00 41.20 198 ILE B CA 1
ATOM 4536 C C . ILE B 1 206 ? 15.776 -47.071 11.511 1.00 42.57 198 ILE B C 1
ATOM 4537 O O . ILE B 1 206 ? 15.704 -48.164 10.942 1.00 42.48 198 ILE B O 1
ATOM 4542 N N . CYS B 1 207 ? 16.200 -45.976 10.876 1.00 43.65 199 CYS B N 1
ATOM 4543 C CA . CYS B 1 207 ? 16.540 -46.042 9.463 1.00 41.39 199 CYS B CA 1
ATOM 4544 C C . CYS B 1 207 ? 17.770 -46.892 9.209 1.00 38.79 199 CYS B C 1
ATOM 4545 O O . CYS B 1 207 ? 17.859 -47.545 8.166 1.00 47.13 199 CYS B O 1
ATOM 4548 N N . ARG B 1 208 ? 18.731 -46.892 10.132 1.00 40.27 200 ARG B N 1
ATOM 4549 C CA . ARG B 1 208 ? 19.881 -47.771 9.972 1.00 41.39 200 ARG B CA 1
ATOM 4550 C C . ARG B 1 208 ? 19.455 -49.232 10.011 1.00 46.08 200 ARG B C 1
ATOM 4551 O O . ARG B 1 208 ? 19.959 -50.055 9.240 1.00 44.20 200 ARG B O 1
ATOM 4559 N N . GLU B 1 209 ? 18.531 -49.574 10.912 1.00 46.24 201 GLU B N 1
ATOM 4560 C CA . GLU B 1 209 ? 18.074 -50.955 11.007 1.00 47.93 201 GLU B CA 1
ATOM 4561 C C . GLU B 1 209 ? 17.168 -51.304 9.834 1.00 48.15 201 GLU B C 1
ATOM 4562 O O . GLU B 1 209 ? 17.200 -52.432 9.332 1.00 49.96 201 GLU B O 1
ATOM 4568 N N . ALA B 1 210 ? 16.367 -50.345 9.370 1.00 43.85 202 ALA B N 1
ATOM 4569 C CA . ALA B 1 210 ? 15.550 -50.597 8.191 1.00 40.68 202 ALA B CA 1
ATOM 4570 C C . ALA B 1 210 ? 16.430 -50.852 6.971 1.00 43.72 202 ALA B C 1
ATOM 4571 O O . ALA B 1 210 ? 16.239 -51.836 6.249 1.00 42.29 202 ALA B O 1
ATOM 4573 N N . ARG B 1 211 ? 17.426 -49.987 6.749 1.00 38.39 203 ARG B N 1
ATOM 4574 C CA . ARG B 1 211 ? 18.320 -50.160 5.607 1.00 45.06 203 ARG B CA 1
ATOM 4575 C C . ARG B 1 211 ? 19.045 -51.498 5.662 1.00 42.88 203 ARG B C 1
ATOM 4576 O O . ARG B 1 211 ? 19.355 -52.083 4.618 1.00 45.76 203 ARG B O 1
ATOM 4584 N N . LYS B 1 212 ? 19.324 -51.997 6.861 1.00 47.17 204 LYS B N 1
ATOM 4585 C CA . LYS B 1 212 ? 19.983 -53.288 6.979 1.00 45.99 204 LYS B CA 1
ATOM 4586 C C . LYS B 1 212 ? 19.089 -54.417 6.473 1.00 51.05 204 LYS B C 1
ATOM 4587 O O . LYS B 1 212 ? 19.594 -55.449 6.012 1.00 49.05 204 LYS B O 1
ATOM 4593 N N . ARG B 1 213 ? 17.770 -54.237 6.537 1.00 41.99 205 ARG B N 1
ATOM 4594 C CA . ARG B 1 213 ? 16.818 -55.248 6.100 1.00 45.51 205 ARG B CA 1
ATOM 4595 C C . ARG B 1 213 ? 16.228 -54.949 4.723 1.00 46.01 205 ARG B C 1
ATOM 4596 O O . ARG B 1 213 ? 15.246 -55.584 4.325 1.00 43.91 205 ARG B O 1
ATOM 4604 N N . GLY B 1 214 ? 16.805 -54.006 3.987 1.00 44.74 206 GLY B N 1
ATOM 4605 C CA . GLY B 1 214 ? 16.249 -53.650 2.692 1.00 43.93 206 GLY B CA 1
ATOM 4606 C C . GLY B 1 214 ? 14.870 -53.031 2.768 1.00 44.71 206 GLY B C 1
ATOM 4607 O O . GLY B 1 214 ? 14.021 -53.307 1.912 1.00 46.71 206 GLY B O 1
ATOM 4608 N N . ILE B 1 215 ? 14.624 -52.194 3.770 1.00 38.72 207 ILE B N 1
ATOM 4609 C CA . ILE B 1 215 ? 13.312 -51.589 3.971 1.00 35.88 207 ILE B CA 1
ATOM 4610 C C . ILE B 1 215 ? 13.422 -50.089 3.725 1.00 36.11 207 ILE B C 1
ATOM 4611 O O . ILE B 1 215 ? 14.188 -49.389 4.404 1.00 41.41 207 ILE B O 1
ATOM 4616 N N . ILE B 1 216 ? 12.657 -49.595 2.750 1.00 36.73 208 ILE B N 1
ATOM 4617 C CA . ILE B 1 216 ? 12.631 -48.167 2.460 1.00 35.28 208 ILE B CA 1
ATOM 4618 C C . ILE B 1 216 ? 11.956 -47.417 3.603 1.00 34.48 208 ILE B C 1
ATOM 4619 O O . ILE B 1 216 ? 10.922 -47.849 4.130 1.00 35.87 208 ILE B O 1
ATOM 4624 N N . THR B 1 217 ? 12.525 -46.279 3.984 1.00 31.73 209 THR B N 1
ATOM 4625 C CA . THR B 1 217 ? 11.957 -45.453 5.045 1.00 33.47 209 THR B CA 1
ATOM 4626 C C . THR B 1 217 ? 11.451 -44.132 4.484 1.00 32.68 209 THR B C 1
ATOM 4627 O O . THR B 1 217 ? 12.196 -43.412 3.809 1.00 30.80 209 THR B O 1
ATOM 4631 N N . VAL B 1 218 ? 10.189 -43.820 4.783 1.00 33.40 210 VAL B N 1
ATOM 4632 C CA . VAL B 1 218 ? 9.587 -42.518 4.518 1.00 31.42 210 VAL B CA 1
ATOM 4633 C C . VAL B 1 218 ? 9.349 -41.832 5.864 1.00 35.50 210 VAL B C 1
ATOM 4634 O O . VAL B 1 218 ? 8.496 -42.260 6.655 1.00 36.65 210 VAL B O 1
ATOM 4638 N N . VAL B 1 219 ? 10.105 -40.775 6.141 1.00 32.48 211 VAL B N 1
ATOM 4639 C CA . VAL B 1 219 ? 10.083 -40.122 7.444 1.00 32.11 211 VAL B CA 1
ATOM 4640 C C . VAL B 1 219 ? 9.292 -38.825 7.327 1.00 37.74 211 VAL B C 1
ATOM 4641 O O . VAL B 1 219 ? 9.602 -37.963 6.490 1.00 32.21 211 VAL B O 1
ATOM 4645 N N . ASP B 1 220 ? 8.266 -38.696 8.164 1.00 36.18 212 ASP B N 1
ATOM 4646 C CA . ASP B 1 220 ? 7.419 -37.510 8.218 1.00 40.26 212 ASP B CA 1
ATOM 4647 C C . ASP B 1 220 ? 8.041 -36.523 9.203 1.00 41.70 212 ASP B C 1
ATOM 4648 O O . ASP B 1 220 ? 7.983 -36.724 10.421 1.00 41.29 212 ASP B O 1
ATOM 4653 N N . GLY B 1 221 ? 8.636 -35.457 8.679 1.00 38.68 213 GLY B N 1
ATOM 4654 C CA . GLY B 1 221 ? 9.307 -34.514 9.548 1.00 41.10 213 GLY B CA 1
ATOM 4655 C C . GLY B 1 221 ? 8.511 -33.259 9.847 1.00 39.42 213 GLY B C 1
ATOM 4656 O O . GLY B 1 221 ? 9.094 -32.251 10.263 1.00 41.73 213 GLY B O 1
ATOM 4657 N N . SER B 1 222 ? 7.185 -33.310 9.668 1.00 36.89 214 SER B N 1
ATOM 4658 C CA . SER B 1 222 ? 6.383 -32.083 9.693 1.00 39.64 214 SER B CA 1
ATOM 4659 C C . SER B 1 222 ? 6.433 -31.389 11.045 1.00 46.38 214 SER B C 1
ATOM 4660 O O . SER B 1 222 ? 6.369 -30.152 11.107 1.00 38.30 214 SER B O 1
ATOM 4663 N N . GLN B 1 223 ? 6.518 -32.158 12.133 1.00 40.38 215 GLN B N 1
ATOM 4664 C CA . GLN B 1 223 ? 6.630 -31.593 13.468 1.00 46.70 215 GLN B CA 1
ATOM 4665 C C . GLN B 1 223 ? 8.056 -31.605 13.997 1.00 49.76 215 GLN B C 1
ATOM 4666 O O . GLN B 1 223 ? 8.276 -31.204 15.144 1.00 47.02 215 GLN B O 1
ATOM 4672 N N . ALA B 1 224 ? 9.025 -32.040 13.192 1.00 43.39 216 ALA B N 1
ATOM 4673 C CA . ALA B 1 224 ? 10.429 -32.024 13.594 1.00 45.18 216 ALA B CA 1
ATOM 4674 C C . ALA B 1 224 ? 11.124 -30.696 13.281 1.00 44.26 216 ALA B C 1
ATOM 4675 O O . ALA B 1 224 ? 11.642 -30.029 14.183 1.00 46.00 216 ALA B O 1
ATOM 4677 N N . VAL B 1 225 ? 11.152 -30.307 12.011 1.00 46.74 217 VAL B N 1
ATOM 4678 C CA . VAL B 1 225 ? 11.985 -29.187 11.567 1.00 42.37 217 VAL B CA 1
ATOM 4679 C C . VAL B 1 225 ? 11.588 -27.830 12.143 1.00 43.46 217 VAL B C 1
ATOM 4680 O O . VAL B 1 225 ? 12.450 -26.941 12.177 1.00 51.64 217 VAL B O 1
ATOM 4684 N N . PRO B 1 226 ? 10.355 -27.585 12.614 1.00 44.59 218 PRO B N 1
ATOM 4685 C CA . PRO B 1 226 ? 10.115 -26.303 13.296 1.00 47.24 218 PRO B CA 1
ATOM 4686 C C . PRO B 1 226 ? 10.546 -26.268 14.751 1.00 54.72 218 PRO B C 1
ATOM 4687 O O . PRO B 1 226 ? 10.610 -25.171 15.320 1.00 55.08 218 PRO B O 1
ATOM 4691 N N . HIS B 1 227 ? 10.869 -27.411 15.361 1.00 54.56 219 HIS B N 1
ATOM 4692 C CA . HIS B 1 227 ? 11.105 -27.484 16.796 1.00 59.05 219 HIS B CA 1
ATOM 4693 C C . HIS B 1 227 ? 12.500 -27.956 17.184 1.00 60.91 219 HIS B C 1
ATOM 4694 O O . HIS B 1 227 ? 12.869 -27.828 18.360 1.00 64.67 219 HIS B O 1
ATOM 4701 N N . ARG B 1 228 ? 13.284 -28.482 16.246 1.00 55.45 220 ARG B N 1
ATOM 4702 C CA . ARG B 1 228 ? 14.625 -28.951 16.552 1.00 54.93 220 ARG B CA 1
ATOM 4703 C C . ARG B 1 228 ? 15.480 -28.877 15.299 1.00 56.00 220 ARG B C 1
ATOM 4704 O O . ARG B 1 228 ? 14.968 -28.799 14.177 1.00 59.62 220 ARG B O 1
ATOM 4712 N N . LYS B 1 229 ? 16.795 -28.906 15.501 1.00 55.15 221 LYS B N 1
ATOM 4713 C CA . LYS B 1 229 ? 17.704 -28.982 14.369 1.00 58.86 221 LYS B CA 1
ATOM 4714 C C . LYS B 1 229 ? 17.639 -30.375 13.777 1.00 51.08 221 LYS B C 1
ATOM 4715 O O . LYS B 1 229 ? 17.809 -31.368 14.488 1.00 50.08 221 LYS B O 1
ATOM 4721 N N . VAL B 1 230 ? 17.374 -30.452 12.481 1.00 46.35 222 VAL B N 1
ATOM 4722 C CA . VAL B 1 230 ? 17.371 -31.720 11.773 1.00 48.97 222 VAL B CA 1
ATOM 4723 C C . VAL B 1 230 ? 18.444 -31.655 10.699 1.00 51.10 222 VAL B C 1
ATOM 4724 O O . VAL B 1 230 ? 18.399 -30.792 9.811 1.00 52.91 222 VAL B O 1
ATOM 4728 N N . ASP B 1 231 ? 19.432 -32.537 10.819 1.00 48.54 223 ASP B N 1
ATOM 4729 C CA . ASP B 1 231 ? 20.375 -32.857 9.753 1.00 47.14 223 ASP B CA 1
ATOM 4730 C C . ASP B 1 231 ? 19.767 -34.035 9.007 1.00 42.88 223 ASP B C 1
ATOM 4731 O O . ASP B 1 231 ? 19.950 -35.195 9.384 1.00 40.25 223 ASP B O 1
ATOM 4736 N N . VAL B 1 232 ? 19.024 -33.737 7.934 1.00 39.34 224 VAL B N 1
ATOM 4737 C CA . VAL B 1 232 ? 18.287 -34.793 7.243 1.00 35.67 224 VAL B CA 1
ATOM 4738 C C . VAL B 1 232 ? 19.245 -35.850 6.696 1.00 41.77 224 VAL B C 1
ATOM 4739 O O . VAL B 1 232 ? 18.954 -37.051 6.735 1.00 43.22 224 VAL B O 1
ATOM 4743 N N . ALA B 1 233 ? 20.400 -35.421 6.179 1.00 46.67 225 ALA B N 1
ATOM 4744 C CA . ALA B 1 233 ? 21.312 -36.364 5.537 1.00 42.40 225 ALA B CA 1
ATOM 4745 C C . ALA B 1 233 ? 21.873 -37.356 6.541 1.00 43.83 225 ALA B C 1
ATOM 4746 O O . ALA B 1 233 ? 22.065 -38.532 6.215 1.00 44.03 225 ALA B O 1
ATOM 4748 N N . ALA B 1 234 ? 22.140 -36.900 7.765 1.00 45.35 226 ALA B N 1
ATOM 4749 C CA . ALA B 1 234 ? 22.678 -37.777 8.796 1.00 46.24 226 ALA B CA 1
ATOM 4750 C C . ALA B 1 234 ? 21.644 -38.753 9.331 1.00 48.86 226 ALA B C 1
ATOM 4751 O O . ALA B 1 234 ? 22.007 -39.657 10.093 1.00 50.39 226 ALA B O 1
ATOM 4753 N N . ILE B 1 235 ? 20.372 -38.590 8.975 1.00 47.19 227 ILE B N 1
ATOM 4754 C CA . ILE B 1 235 ? 19.376 -39.551 9.430 1.00 49.55 227 ILE B CA 1
ATOM 4755 C C . ILE B 1 235 ? 19.561 -40.881 8.710 1.00 44.47 227 ILE B C 1
ATOM 4756 O O . ILE B 1 235 ? 19.392 -41.949 9.303 1.00 39.96 227 ILE B O 1
ATOM 4761 N N . GLY B 1 236 ? 19.930 -40.842 7.432 1.00 42.61 228 GLY B N 1
ATOM 4762 C CA . GLY B 1 236 ? 20.081 -42.067 6.676 1.00 39.29 228 GLY B CA 1
ATOM 4763 C C . GLY B 1 236 ? 18.776 -42.659 6.199 1.00 41.14 228 GLY B C 1
ATOM 4764 O O . GLY B 1 236 ? 18.693 -43.874 5.995 1.00 43.90 228 GLY B O 1
ATOM 4765 N N . CYS B 1 237 ? 17.745 -41.838 6.033 1.00 37.16 229 CYS B N 1
ATOM 4766 C CA . CYS B 1 237 ? 16.469 -42.297 5.511 1.00 39.99 229 CYS B CA 1
ATOM 4767 C C . CYS B 1 237 ? 16.480 -42.221 3.985 1.00 39.75 229 CYS B C 1
ATOM 4768 O O . CYS B 1 237 ? 17.388 -41.647 3.381 1.00 37.43 229 CYS B O 1
ATOM 4771 N N . ASP B 1 238 ? 15.463 -42.822 3.357 1.00 31.21 230 ASP B N 1
ATOM 4772 C CA . ASP B 1 238 ? 15.319 -42.732 1.903 1.00 37.68 230 ASP B CA 1
ATOM 4773 C C . ASP B 1 238 ? 14.522 -41.511 1.442 1.00 37.12 230 ASP B C 1
ATOM 4774 O O . ASP B 1 238 ? 14.741 -41.025 0.323 1.00 30.09 230 ASP B O 1
ATOM 4779 N N . PHE B 1 239 ? 13.590 -41.029 2.261 1.00 31.02 231 PHE B N 1
ATOM 4780 C CA . PHE B 1 239 ? 12.695 -39.926 1.921 1.00 28.37 231 PHE B CA 1
ATOM 4781 C C . PHE B 1 239 ? 12.337 -39.188 3.201 1.00 29.06 231 PHE B C 1
ATOM 4782 O O . PHE B 1 239 ? 11.988 -39.831 4.184 1.00 29.76 231 PHE B O 1
ATOM 4790 N N . TYR B 1 240 ? 12.331 -37.848 3.153 1.00 28.98 232 TYR B N 1
ATOM 4791 C CA . TYR B 1 240 ? 11.997 -37.014 4.305 1.00 29.80 232 TYR B CA 1
ATOM 4792 C C . TYR B 1 240 ? 11.115 -35.856 3.848 1.00 29.30 232 TYR B C 1
ATOM 4793 O O . TYR B 1 240 ? 11.477 -35.131 2.915 1.00 30.08 232 TYR B O 1
ATOM 4802 N N . ALA B 1 241 ? 9.953 -35.699 4.487 1.00 31.90 233 ALA B N 1
ATOM 4803 C CA . ALA B 1 241 ? 8.926 -34.741 4.082 1.00 33.13 233 ALA B CA 1
ATOM 4804 C C . ALA B 1 241 ? 8.714 -33.669 5.151 1.00 36.97 233 ALA B C 1
ATOM 4805 O O . ALA B 1 241 ? 8.595 -33.984 6.336 1.00 33.59 233 ALA B O 1
ATOM 4807 N N . ILE B 1 242 ? 8.625 -32.402 4.733 1.00 35.29 234 ILE B N 1
ATOM 4808 C CA . ILE B 1 242 ? 8.358 -31.295 5.648 1.00 40.84 234 ILE B CA 1
ATOM 4809 C C . ILE B 1 242 ? 7.251 -30.427 5.067 1.00 42.92 234 ILE B C 1
ATOM 4810 O O . ILE B 1 242 ? 6.902 -30.530 3.890 1.00 34.75 234 ILE B O 1
ATOM 4815 N N . THR B 1 243 ? 6.688 -29.561 5.910 1.00 42.39 235 THR B N 1
ATOM 4816 C CA . THR B 1 243 ? 5.626 -28.684 5.446 1.00 36.95 235 THR B CA 1
ATOM 4817 C C . THR B 1 243 ? 5.868 -27.257 5.927 1.00 39.81 235 THR B C 1
ATOM 4818 O O . THR B 1 243 ? 6.274 -27.020 7.068 1.00 35.64 235 THR B O 1
ATOM 4822 N N . GLY B 1 244 ? 5.641 -26.301 5.025 1.00 27.29 236 GLY B N 1
ATOM 4823 C CA . GLY B 1 244 ? 6.132 -24.958 5.252 1.00 28.21 236 GLY B CA 1
ATOM 4824 C C . GLY B 1 244 ? 5.376 -24.158 6.289 1.00 32.27 236 GLY B C 1
ATOM 4825 O O . GLY B 1 244 ? 5.978 -23.366 7.009 1.00 30.11 236 GLY B O 1
ATOM 4826 N N . HIS B 1 245 ? 4.067 -24.338 6.388 1.00 33.16 237 HIS B N 1
ATOM 4827 C CA . HIS B 1 245 ? 3.279 -23.448 7.216 1.00 30.51 237 HIS B CA 1
ATOM 4828 C C . HIS B 1 245 ? 3.452 -23.705 8.703 1.00 36.99 237 HIS B C 1
ATOM 4829 O O . HIS B 1 245 ? 2.971 -22.922 9.504 1.00 40.01 237 HIS B O 1
ATOM 4860 N N . MET B 1 247 ? 6.571 -24.257 9.991 1.00 37.04 239 MET B N 1
ATOM 4861 C CA . MET B 1 247 ? 7.889 -23.740 10.362 1.00 29.84 239 MET B CA 1
ATOM 4862 C C . MET B 1 247 ? 8.002 -22.268 9.939 1.00 30.24 239 MET B C 1
ATOM 4863 O O . MET B 1 247 ? 8.896 -21.895 9.183 1.00 36.35 239 MET B O 1
ATOM 4868 N N . CYS B 1 248 ? 7.066 -21.447 10.408 1.00 33.63 240 CYS B N 1
ATOM 4869 C CA . CYS B 1 248 ? 7.062 -19.999 10.203 1.00 34.06 240 CYS B CA 1
ATOM 4870 C C . CYS B 1 248 ? 6.809 -19.586 8.756 1.00 38.08 240 CYS B C 1
ATOM 4871 O O . CYS B 1 248 ? 6.943 -18.398 8.437 1.00 35.49 240 CYS B O 1
ATOM 4874 N N . GLY B 1 249 ? 6.437 -20.516 7.867 1.00 39.16 241 GLY B N 1
ATOM 4875 C CA . GLY B 1 249 ? 6.383 -20.222 6.450 1.00 34.72 241 GLY B CA 1
ATOM 4876 C C . GLY B 1 249 ? 4.985 -20.103 5.871 1.00 31.52 241 GLY B C 1
ATOM 4877 O O . GLY B 1 249 ? 3.987 -20.436 6.513 1.00 35.68 241 GLY B O 1
ATOM 4878 N N . PRO B 1 250 ? 4.895 -19.623 4.631 1.00 29.86 242 PRO B N 1
ATOM 4879 C CA . PRO B 1 250 ? 3.588 -19.473 3.980 1.00 30.45 242 PRO B CA 1
ATOM 4880 C C . PRO B 1 250 ? 2.858 -20.801 3.809 1.00 27.27 242 PRO B C 1
ATOM 4881 O O . PRO B 1 250 ? 3.449 -21.881 3.812 1.00 27.93 242 PRO B O 1
ATOM 4885 N N . THR B 1 251 ? 1.543 -20.705 3.650 1.00 28.52 243 THR B N 1
ATOM 4886 C CA . THR B 1 251 ? 0.757 -21.885 3.354 1.00 26.12 243 THR B CA 1
ATOM 4887 C C . THR B 1 251 ? 1.043 -22.349 1.918 1.00 28.67 243 THR B C 1
ATOM 4888 O O . THR B 1 251 ? 1.615 -21.621 1.101 1.00 26.55 243 THR B O 1
ATOM 4892 N N . GLY B 1 252 ? 0.667 -23.594 1.629 1.00 28.16 244 GLY B N 1
ATOM 4893 C CA . GLY B 1 252 ? 0.913 -24.174 0.319 1.00 23.57 244 GLY B CA 1
ATOM 4894 C C . GLY B 1 252 ? 2.372 -24.402 -0.018 1.00 25.80 244 GLY B C 1
ATOM 4895 O O . GLY B 1 252 ? 2.734 -24.378 -1.196 1.00 25.83 244 GLY B O 1
ATOM 4896 N N . THR B 1 253 ? 3.222 -24.625 0.986 1.00 25.96 245 THR B N 1
ATOM 4897 C CA . THR B 1 253 ? 4.647 -24.847 0.786 1.00 26.78 245 THR B CA 1
ATOM 4898 C C . THR B 1 253 ? 5.092 -26.060 1.599 1.00 29.68 245 THR B C 1
ATOM 4899 O O . THR B 1 253 ? 4.438 -26.465 2.561 1.00 31.29 245 THR B O 1
ATOM 4903 N N . GLY B 1 254 ? 6.222 -26.624 1.204 1.00 29.82 246 GLY B N 1
ATOM 4904 C CA . GLY B 1 254 ? 6.715 -27.857 1.786 1.00 33.41 246 GLY B CA 1
ATOM 4905 C C . GLY B 1 254 ? 7.744 -28.471 0.861 1.00 29.45 246 GLY B C 1
ATOM 4906 O O . GLY B 1 254 ? 8.064 -27.930 -0.193 1.00 28.26 246 GLY B O 1
ATOM 4907 N N . ALA B 1 255 ? 8.282 -29.610 1.281 1.00 32.67 247 ALA B N 1
ATOM 4908 C CA . ALA B 1 255 ? 9.333 -30.173 0.446 1.00 34.69 247 ALA B CA 1
ATOM 4909 C C . ALA B 1 255 ? 9.463 -31.664 0.690 1.00 33.57 247 ALA B C 1
ATOM 4910 O O . ALA B 1 255 ? 9.115 -32.174 1.762 1.00 25.70 247 ALA B O 1
ATOM 4912 N N . LEU B 1 256 ? 9.984 -32.357 -0.324 1.00 27.24 248 LEU B N 1
ATOM 4913 C CA . LEU B 1 256 ? 10.384 -33.758 -0.203 1.00 30.90 248 LEU B CA 1
ATOM 4914 C C . LEU B 1 256 ? 11.875 -33.863 -0.497 1.00 30.87 248 LEU B C 1
ATOM 4915 O O . LEU B 1 256 ? 12.318 -33.492 -1.586 1.00 32.77 248 LEU B O 1
ATOM 4920 N N . TRP B 1 257 ? 12.645 -34.337 0.473 1.00 27.75 249 TRP B N 1
ATOM 4921 C CA . TRP B 1 257 ? 14.024 -34.739 0.246 1.00 30.48 249 TRP B CA 1
ATOM 4922 C C . TRP B 1 257 ? 14.069 -36.237 -0.025 1.00 35.86 249 TRP B C 1
ATOM 4923 O O . TRP B 1 257 ? 13.295 -37.007 0.546 1.00 36.76 249 TRP B O 1
ATOM 4934 N N . ALA B 1 258 ? 14.993 -36.648 -0.891 1.00 39.61 250 ALA B N 1
ATOM 4935 C CA . ALA B 1 258 ? 15.161 -38.063 -1.193 1.00 42.37 250 ALA B CA 1
ATOM 4936 C C . ALA B 1 258 ? 16.603 -38.322 -1.588 1.00 45.09 250 ALA B C 1
ATOM 4937 O O . ALA B 1 258 ? 17.292 -37.432 -2.091 1.00 41.56 250 ALA B O 1
ATOM 4939 N N . ARG B 1 259 ? 17.051 -39.556 -1.367 1.00 35.43 251 ARG B N 1
ATOM 4940 C CA . ARG B 1 259 ? 18.320 -39.977 -1.934 1.00 37.11 251 ARG B CA 1
ATOM 4941 C C . ARG B 1 259 ? 18.291 -39.804 -3.448 1.00 35.93 251 ARG B C 1
ATOM 4942 O O . ARG B 1 259 ? 17.257 -40.008 -4.090 1.00 37.77 251 ARG B O 1
ATOM 4950 N N . ARG B 1 260 ? 19.437 -39.409 -4.013 1.00 42.16 252 ARG B N 1
ATOM 4951 C CA . ARG B 1 260 ? 19.507 -39.125 -5.445 1.00 42.49 252 ARG B CA 1
ATOM 4952 C C . ARG B 1 260 ? 19.150 -40.351 -6.278 1.00 44.56 252 ARG B C 1
ATOM 4953 O O . ARG B 1 260 ? 18.502 -40.229 -7.328 1.00 39.12 252 ARG B O 1
ATOM 4961 N N . GLU B 1 261 ? 19.571 -41.541 -5.831 1.00 38.42 253 GLU B N 1
ATOM 4962 C CA . GLU B 1 261 ? 19.296 -42.763 -6.588 1.00 43.98 253 GLU B CA 1
ATOM 4963 C C . GLU B 1 261 ? 17.799 -42.997 -6.763 1.00 43.91 253 GLU B C 1
ATOM 4964 O O . GLU B 1 261 ? 17.372 -43.530 -7.791 1.00 44.78 253 GLU B O 1
ATOM 4970 N N . HIS B 1 262 ? 16.988 -42.607 -5.776 1.00 43.17 254 HIS B N 1
ATOM 4971 C CA . HIS B 1 262 ? 15.545 -42.774 -5.906 1.00 36.76 254 HIS B CA 1
ATOM 4972 C C . HIS B 1 262 ? 14.960 -41.747 -6.860 1.00 36.80 254 HIS B C 1
ATOM 4973 O O . HIS B 1 262 ? 14.115 -42.082 -7.699 1.00 36.97 254 HIS B O 1
ATOM 4980 N N . LEU B 1 263 ? 15.384 -40.489 -6.746 1.00 31.56 255 LEU B N 1
ATOM 4981 C CA . LEU B 1 263 ? 14.822 -39.469 -7.622 1.00 33.50 255 LEU B CA 1
ATOM 4982 C C . LEU B 1 263 ? 15.107 -39.788 -9.085 1.00 32.74 255 LEU B C 1
ATOM 4983 O O . LEU B 1 263 ? 14.277 -39.518 -9.962 1.00 33.46 255 LEU B O 1
ATOM 4988 N N . ASP B 1 264 ? 16.268 -40.374 -9.371 1.00 36.81 256 ASP B N 1
ATOM 4989 C CA . ASP B 1 264 ? 16.574 -40.696 -10.763 1.00 38.23 256 ASP B CA 1
ATOM 4990 C C . ASP B 1 264 ? 15.744 -41.878 -11.257 1.00 38.60 256 ASP B C 1
ATOM 4991 O O . ASP B 1 264 ? 15.263 -41.866 -12.395 1.00 37.21 256 ASP B O 1
ATOM 4996 N N . ALA B 1 265 ? 15.549 -42.900 -10.416 1.00 36.26 257 ALA B N 1
ATOM 4997 C CA . ALA B 1 265 ? 14.835 -44.097 -10.846 1.00 37.93 257 ALA B CA 1
ATOM 4998 C C . ALA B 1 265 ? 13.321 -43.903 -10.895 1.00 39.22 257 ALA B C 1
ATOM 4999 O O . ALA B 1 265 ? 12.647 -44.589 -11.668 1.00 41.79 257 ALA B O 1
ATOM 5001 N N . MET B 1 266 ? 12.771 -43.000 -10.081 1.00 34.13 258 MET B N 1
ATOM 5002 C CA . MET B 1 266 ? 11.324 -42.842 -9.994 1.00 34.46 258 MET B CA 1
ATOM 5003 C C . MET B 1 266 ? 10.767 -42.209 -11.269 1.00 40.03 258 MET B C 1
ATOM 5004 O O . MET B 1 266 ? 11.333 -41.235 -11.778 1.00 39.29 258 MET B O 1
ATOM 5009 N N . PRO B 1 267 ? 9.635 -42.695 -11.772 1.00 34.94 259 PRO B N 1
ATOM 5010 C CA . PRO B 1 267 ? 8.991 -42.046 -12.924 1.00 31.99 259 PRO B CA 1
ATOM 5011 C C . PRO B 1 267 ? 8.341 -40.739 -12.510 1.00 35.81 259 PRO B C 1
ATOM 5012 O O . PRO B 1 267 ? 8.031 -40.534 -11.327 1.00 34.83 259 PRO B O 1
ATOM 5016 N N . PRO B 1 268 ? 8.135 -39.817 -13.447 1.00 30.87 260 PRO B N 1
ATOM 5017 C CA . PRO B 1 268 ? 7.467 -38.563 -13.092 1.00 32.78 260 PRO B CA 1
ATOM 5018 C C . PRO B 1 268 ? 6.075 -38.825 -12.548 1.00 32.30 260 PRO B C 1
ATOM 5019 O O . PRO B 1 268 ? 5.452 -39.853 -12.832 1.00 34.23 260 PRO B O 1
ATOM 5023 N N . PHE B 1 269 ? 5.609 -37.890 -11.721 1.00 25.28 261 PHE B N 1
ATOM 5024 C CA . PHE B 1 269 ? 4.282 -37.974 -11.127 1.00 32.45 261 PHE B CA 1
ATOM 5025 C C . PHE B 1 269 ? 3.342 -37.029 -11.870 1.00 26.27 261 PHE B C 1
ATOM 5026 O O . PHE B 1 269 ? 2.609 -37.456 -12.764 1.00 29.91 261 PHE B O 1
ATOM 5034 N N . LEU B 1 270 ? 3.343 -35.749 -11.524 1.00 32.37 262 LEU B N 1
ATOM 5035 C CA . LEU B 1 270 ? 2.563 -34.793 -12.301 1.00 30.47 262 LEU B CA 1
ATOM 5036 C C . LEU B 1 270 ? 3.306 -34.448 -13.586 1.00 30.33 262 LEU B C 1
ATOM 5037 O O . LEU B 1 270 ? 4.529 -34.272 -13.589 1.00 26.54 262 LEU B O 1
ATOM 5042 N N . GLY B 1 271 ? 2.556 -34.363 -14.680 1.00 30.76 263 GLY B N 1
ATOM 5043 C CA . GLY B 1 271 ? 3.095 -33.982 -15.975 1.00 33.85 263 GLY B CA 1
ATOM 5044 C C . GLY B 1 271 ? 2.663 -32.580 -16.364 1.00 30.24 263 GLY B C 1
ATOM 5045 O O . GLY B 1 271 ? 1.567 -32.133 -16.017 1.00 31.04 263 GLY B O 1
ATOM 5046 N N . GLY B 1 272 ? 3.529 -31.888 -17.091 1.00 30.30 264 GLY B N 1
ATOM 5047 C CA . GLY B 1 272 ? 3.220 -30.546 -17.538 1.00 29.39 264 GLY B CA 1
ATOM 5048 C C . GLY B 1 272 ? 4.503 -29.813 -17.887 1.00 34.25 264 GLY B C 1
ATOM 5049 O O . GLY B 1 272 ? 5.557 -30.428 -18.058 1.00 29.71 264 GLY B O 1
ATOM 5050 N N . GLY B 1 273 ? 4.384 -28.488 -17.969 1.00 31.63 265 GLY B N 1
ATOM 5051 C CA . GLY B 1 273 ? 5.546 -27.642 -18.169 1.00 29.72 265 GLY B CA 1
ATOM 5052 C C . GLY B 1 273 ? 6.519 -27.731 -17.009 1.00 31.01 265 GLY B C 1
ATOM 5053 O O . GLY B 1 273 ? 6.221 -28.238 -15.928 1.00 27.21 265 GLY B O 1
ATOM 5054 N N . GLU B 1 274 ? 7.727 -27.236 -17.268 1.00 29.67 266 GLU B N 1
ATOM 5055 C CA . GLU B 1 274 ? 8.818 -27.151 -16.298 1.00 34.69 266 GLU B CA 1
ATOM 5056 C C . GLU B 1 274 ? 9.439 -28.513 -16.001 1.00 32.05 266 GLU B C 1
ATOM 5057 O O . GLU B 1 274 ? 10.661 -28.602 -15.849 1.00 34.79 266 GLU B O 1
ATOM 5063 N N . MET B 1 275 ? 8.642 -29.582 -15.938 1.00 29.94 267 MET B N 1
ATOM 5064 C CA . MET B 1 275 ? 9.227 -30.897 -15.682 1.00 29.62 267 MET B CA 1
ATOM 5065 C C . MET B 1 275 ? 9.640 -31.620 -16.957 1.00 34.07 267 MET B C 1
ATOM 5066 O O . MET B 1 275 ? 10.273 -32.677 -16.879 1.00 37.23 267 MET B O 1
ATOM 5071 N N . ILE B 1 276 ? 9.320 -31.074 -18.120 1.00 36.30 268 ILE B N 1
ATOM 5072 C CA . ILE B 1 276 ? 9.724 -31.663 -19.382 1.00 31.93 268 ILE B CA 1
ATOM 5073 C C . ILE B 1 276 ? 10.983 -30.957 -19.855 1.00 35.89 268 ILE B C 1
ATOM 5074 O O . ILE B 1 276 ? 11.317 -29.853 -19.424 1.00 31.14 268 ILE B O 1
ATOM 5079 N N . LYS B 1 277 ? 11.680 -31.593 -20.777 1.00 35.82 269 LYS B N 1
ATOM 5080 C CA . LYS B 1 277 ? 12.761 -30.948 -21.500 1.00 37.46 269 LYS B CA 1
ATOM 5081 C C . LYS B 1 277 ? 12.389 -30.681 -22.952 1.00 37.63 269 LYS B C 1
ATOM 5082 O O . LYS B 1 277 ? 12.669 -29.600 -23.472 1.00 33.33 269 LYS B O 1
ATOM 5088 N N . GLU B 1 278 ? 11.733 -31.644 -23.601 1.00 33.87 270 GLU B N 1
ATOM 5089 C CA . GLU B 1 278 ? 11.258 -31.538 -24.975 1.00 35.48 270 GLU B CA 1
ATOM 5090 C C . GLU B 1 278 ? 9.925 -32.262 -25.043 1.00 38.95 270 GLU B C 1
ATOM 5091 O O . GLU B 1 278 ? 9.816 -33.395 -24.562 1.00 40.48 270 GLU B O 1
ATOM 5097 N N . VAL B 1 279 ? 8.919 -31.625 -25.629 1.00 30.44 271 VAL B N 1
ATOM 5098 C CA . VAL B 1 279 ? 7.608 -32.236 -25.804 1.00 31.22 271 VAL B CA 1
ATOM 5099 C C . VAL B 1 279 ? 7.343 -32.401 -27.288 1.00 36.51 271 VAL B C 1
ATOM 5100 O O . VAL B 1 279 ? 7.417 -31.435 -28.058 1.00 38.35 271 VAL B O 1
ATOM 5104 N N . SER B 1 280 ? 7.042 -33.630 -27.683 1.00 33.70 272 SER B N 1
ATOM 5105 C CA . SER B 1 280 ? 6.525 -33.930 -28.996 1.00 35.56 272 SER B CA 1
ATOM 5106 C C . SER B 1 280 ? 5.437 -34.981 -28.862 1.00 42.05 272 SER B C 1
ATOM 5107 O O . SER B 1 280 ? 5.439 -35.780 -27.918 1.00 40.30 272 SER B O 1
ATOM 5110 N N . PHE B 1 281 ? 4.514 -34.990 -29.827 1.00 36.22 273 PHE B N 1
ATOM 5111 C CA . PHE B 1 281 ? 3.520 -36.054 -29.858 1.00 36.84 273 PHE B CA 1
ATOM 5112 C C . PHE B 1 281 ? 4.132 -37.397 -30.225 1.00 42.05 273 PHE B C 1
ATOM 5113 O O . PHE B 1 281 ? 3.477 -38.428 -30.046 1.00 51.03 273 PHE B O 1
ATOM 5121 N N . ASP B 1 282 ? 5.363 -37.409 -30.744 1.00 40.93 274 ASP B N 1
ATOM 5122 C CA . ASP B 1 282 ? 6.096 -38.646 -30.967 1.00 46.32 274 ASP B CA 1
ATOM 5123 C C . ASP B 1 282 ? 6.836 -39.117 -29.725 1.00 50.23 274 ASP B C 1
ATOM 5124 O O . ASP B 1 282 ? 7.331 -40.248 -29.711 1.00 53.89 274 ASP B O 1
ATOM 5129 N N . GLY B 1 283 ? 6.922 -38.287 -28.691 1.00 44.88 275 GLY B N 1
ATOM 5130 C CA . GLY B 1 283 ? 7.678 -38.648 -27.516 1.00 42.28 275 GLY B CA 1
ATOM 5131 C C . GLY B 1 283 ? 8.253 -37.447 -26.796 1.00 35.64 275 GLY B C 1
ATOM 5132 O O . GLY B 1 283 ? 8.790 -36.528 -27.421 1.00 35.83 275 GLY B O 1
ATOM 5133 N N . THR B 1 284 ? 8.157 -37.468 -25.474 1.00 31.64 276 THR B N 1
ATOM 5134 C CA . THR B 1 284 ? 8.577 -36.381 -24.605 1.00 32.87 276 THR B CA 1
ATOM 5135 C C . THR B 1 284 ? 9.795 -36.800 -23.792 1.00 33.82 276 THR B C 1
ATOM 5136 O O . THR B 1 284 ? 9.924 -37.966 -23.412 1.00 38.05 276 THR B O 1
ATOM 5140 N N . VAL B 1 285 ? 10.695 -35.845 -23.560 1.00 32.59 277 VAL B N 1
ATOM 5141 C CA . VAL B 1 285 ? 11.902 -36.034 -22.767 1.00 38.66 277 VAL B CA 1
ATOM 5142 C C . VAL B 1 285 ? 11.785 -35.180 -21.505 1.00 35.98 277 VAL B C 1
ATOM 5143 O O . VAL B 1 285 ? 11.523 -33.974 -21.585 1.00 33.62 277 VAL B O 1
ATOM 5147 N N . PHE B 1 286 ? 11.987 -35.792 -20.345 1.00 33.52 278 PHE B N 1
ATOM 5148 C CA . PHE B 1 286 ? 11.759 -35.100 -19.084 1.00 32.55 278 PHE B CA 1
ATOM 5149 C C . PHE B 1 286 ? 13.048 -34.504 -18.529 1.00 34.27 278 PHE B C 1
ATOM 5150 O O . PHE B 1 286 ? 14.148 -35.002 -18.784 1.00 35.07 278 PHE B O 1
ATOM 5158 N N . ASN B 1 287 ? 12.893 -33.437 -17.738 1.00 27.39 279 ASN B N 1
ATOM 5159 C CA . ASN B 1 287 ? 14.003 -32.878 -16.983 1.00 29.11 279 ASN B CA 1
ATOM 5160 C C . ASN B 1 287 ? 14.491 -33.887 -15.953 1.00 33.36 279 ASN B C 1
ATOM 5161 O O . ASN B 1 287 ? 13.841 -34.896 -15.682 1.00 32.61 279 ASN B O 1
ATOM 5166 N N . ASP B 1 288 ? 15.650 -33.595 -15.366 1.00 37.69 280 ASP B N 1
ATOM 5167 C CA A ASP B 1 288 ? 16.070 -34.390 -14.225 0.48 42.67 280 ASP B CA 1
ATOM 5168 C CA B ASP B 1 288 ? 16.167 -34.313 -14.211 0.52 42.68 280 ASP B CA 1
ATOM 5169 C C . ASP B 1 288 ? 15.549 -33.770 -12.928 1.00 39.37 280 ASP B C 1
ATOM 5170 O O . ASP B 1 288 ? 14.927 -32.702 -12.910 1.00 41.60 280 ASP B O 1
ATOM 5179 N N . ALA B 1 289 ? 15.762 -34.496 -11.836 1.00 36.46 281 ALA B N 1
ATOM 5180 C CA . ALA B 1 289 ? 15.380 -34.003 -10.531 1.00 25.79 281 ALA B CA 1
ATOM 5181 C C . ALA B 1 289 ? 16.195 -32.752 -10.204 1.00 29.32 281 ALA B C 1
ATOM 5182 O O . ALA B 1 289 ? 17.360 -32.638 -10.601 1.00 31.83 281 ALA B O 1
ATOM 5184 N N . PRO B 1 290 ? 15.622 -31.807 -9.445 1.00 29.07 282 PRO B N 1
ATOM 5185 C CA . PRO B 1 290 ? 14.285 -31.915 -8.845 1.00 28.17 282 PRO B CA 1
ATOM 5186 C C . PRO B 1 290 ? 13.122 -31.461 -9.743 1.00 31.36 282 PRO B C 1
ATOM 5187 O O . PRO B 1 290 ? 11.979 -31.812 -9.448 1.00 30.14 282 PRO B O 1
ATOM 5191 N N . HIS B 1 291 ? 13.401 -30.669 -10.787 1.00 31.76 283 HIS B N 1
ATOM 5192 C CA . HIS B 1 291 ? 12.324 -30.107 -11.607 1.00 32.61 283 HIS B CA 1
ATOM 5193 C C . HIS B 1 291 ? 11.488 -31.185 -12.284 1.00 31.72 283 HIS B C 1
ATOM 5194 O O . HIS B 1 291 ? 10.319 -30.937 -12.599 1.00 26.39 283 HIS B O 1
ATOM 5201 N N . LYS B 1 292 ? 12.067 -32.365 -12.506 1.00 23.99 284 LYS B N 1
ATOM 5202 C CA . LYS B 1 292 ? 11.355 -33.566 -12.922 1.00 29.52 284 LYS B CA 1
ATOM 5203 C C . LYS B 1 292 ? 10.044 -33.759 -12.165 1.00 33.71 284 LYS B C 1
ATOM 5204 O O . LYS B 1 292 ? 9.066 -34.264 -12.728 1.00 27.85 284 LYS B O 1
ATOM 5210 N N . PHE B 1 293 ? 10.013 -33.361 -10.888 1.00 33.64 285 PHE B N 1
ATOM 5211 C CA . PHE B 1 293 ? 8.868 -33.595 -10.018 1.00 27.28 285 PHE B CA 1
ATOM 5212 C C . PHE B 1 293 ? 8.127 -32.310 -9.652 1.00 28.94 285 PHE B C 1
ATOM 5213 O O . PHE B 1 293 ? 7.250 -32.345 -8.784 1.00 29.00 285 PHE B O 1
ATOM 5221 N N . GLU B 1 294 ? 8.422 -31.193 -10.327 1.00 26.65 286 GLU B N 1
ATOM 5222 C CA . GLU B 1 294 ? 7.776 -29.896 -10.103 1.00 29.35 286 GLU B CA 1
ATOM 5223 C C . GLU B 1 294 ? 7.134 -29.450 -11.418 1.00 27.85 286 GLU B C 1
ATOM 5224 O O . GLU B 1 294 ? 7.764 -28.763 -12.228 1.00 31.63 286 GLU B O 1
ATOM 5230 N N . ALA B 1 295 ? 5.878 -29.835 -11.628 1.00 28.40 287 ALA B N 1
ATOM 5231 C CA . ALA B 1 295 ? 5.185 -29.564 -12.885 1.00 29.36 287 ALA B CA 1
ATOM 5232 C C . ALA B 1 295 ? 4.434 -28.239 -12.800 1.00 33.62 287 ALA B C 1
ATOM 5233 O O . ALA B 1 295 ? 3.775 -27.960 -11.794 1.00 32.76 287 ALA B O 1
ATOM 5235 N N . GLY B 1 296 ? 4.549 -27.413 -13.850 1.00 26.45 288 GLY B N 1
ATOM 5236 C CA . GLY B 1 296 ? 3.772 -26.190 -13.917 1.00 25.26 288 GLY B CA 1
ATOM 5237 C C . GLY B 1 296 ? 4.332 -25.079 -13.034 1.00 28.89 288 GLY B C 1
ATOM 5238 O O . GLY B 1 296 ? 5.373 -25.210 -12.388 1.00 28.83 288 GLY B O 1
ATOM 5239 N N . THR B 1 297 ? 3.617 -23.959 -13.015 1.00 27.56 289 THR B N 1
ATOM 5240 C CA . THR B 1 297 ? 4.105 -22.782 -12.291 1.00 24.63 289 THR B CA 1
ATOM 5241 C C . THR B 1 297 ? 4.150 -23.073 -10.791 1.00 27.75 289 THR B C 1
ATOM 5242 O O . THR B 1 297 ? 3.157 -23.543 -10.220 1.00 28.90 289 THR B O 1
ATOM 5246 N N . PRO B 1 298 ? 5.275 -22.830 -10.124 1.00 27.19 290 PRO B N 1
ATOM 5247 C CA . PRO B 1 298 ? 5.355 -23.100 -8.681 1.00 26.44 290 PRO B CA 1
ATOM 5248 C C . PRO B 1 298 ? 4.557 -22.091 -7.867 1.00 26.83 290 PRO B C 1
ATOM 5249 O O . PRO B 1 29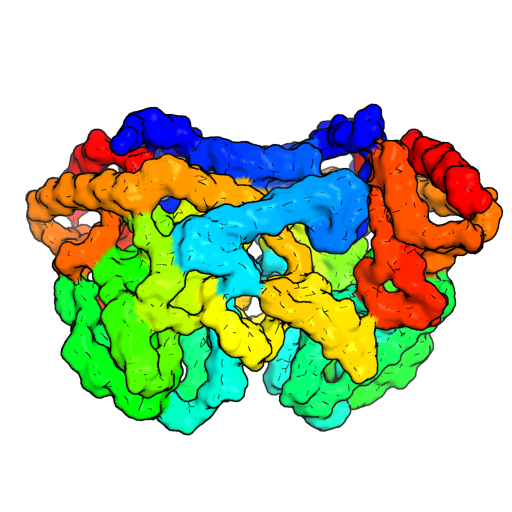8 ? 4.020 -21.100 -8.367 1.00 22.85 290 PRO B O 1
ATOM 5253 N N . ASN B 1 299 ? 4.476 -22.360 -6.565 1.00 22.63 291 ASN B N 1
ATOM 5254 C CA . ASN B 1 299 ? 3.994 -21.347 -5.626 1.00 22.85 291 ASN B CA 1
ATOM 5255 C C . ASN B 1 299 ? 5.165 -20.408 -5.367 1.00 26.93 291 ASN B C 1
ATOM 5256 O O . ASN B 1 299 ? 5.871 -20.509 -4.363 1.00 30.17 291 ASN B O 1
ATOM 5261 N N . ILE B 1 300 ? 5.383 -19.489 -6.313 1.00 18.87 292 ILE B N 1
ATOM 5262 C CA . ILE B 1 300 ? 6.571 -18.643 -6.274 1.00 24.72 292 ILE B CA 1
ATOM 5263 C C . ILE B 1 300 ? 6.594 -17.808 -5.004 1.00 29.04 292 ILE B C 1
ATOM 5264 O O . ILE B 1 300 ? 7.619 -17.712 -4.322 1.00 24.22 292 ILE B O 1
ATOM 5269 N N . ALA B 1 301 ? 5.477 -17.151 -4.697 1.00 28.07 293 ALA B N 1
ATOM 5270 C CA . ALA B 1 301 ? 5.443 -16.260 -3.543 1.00 26.80 293 ALA B CA 1
ATOM 5271 C C . ALA B 1 301 ? 5.602 -17.052 -2.259 1.00 28.50 293 ALA B C 1
ATOM 5272 O O . ALA B 1 301 ? 6.399 -16.689 -1.387 1.00 25.73 293 ALA B O 1
ATOM 5274 N N . GLY B 1 302 ? 4.857 -18.148 -2.143 1.00 21.18 294 GLY B N 1
ATOM 5275 C CA . GLY B 1 302 ? 4.955 -18.976 -0.955 1.00 30.38 294 GLY B CA 1
ATOM 5276 C C . GLY B 1 302 ? 6.366 -19.472 -0.702 1.00 35.19 294 GLY B C 1
ATOM 5277 O O . GLY B 1 302 ? 6.849 -19.444 0.431 1.00 33.74 294 GLY B O 1
ATOM 5278 N N . PHE B 1 303 ? 7.057 -19.926 -1.753 1.00 29.96 295 PHE B N 1
ATOM 5279 C CA . PHE B 1 303 ? 8.399 -20.453 -1.525 1.00 26.40 295 PHE B CA 1
ATOM 5280 C C . PHE B 1 303 ? 9.432 -19.358 -1.283 1.00 28.91 295 PHE B C 1
ATOM 5281 O O . PHE B 1 303 ? 10.388 -19.579 -0.529 1.00 33.22 295 PHE B O 1
ATOM 5289 N N . ILE B 1 304 ? 9.267 -18.180 -1.877 1.00 24.80 296 ILE B N 1
ATOM 5290 C CA . ILE B 1 304 ? 10.121 -17.060 -1.488 1.00 28.51 296 ILE B CA 1
ATOM 5291 C C . ILE B 1 304 ? 9.974 -16.767 0.003 1.00 31.45 296 ILE B C 1
ATOM 5292 O O . ILE B 1 304 ? 10.966 -16.549 0.710 1.00 33.57 296 ILE B O 1
ATOM 5297 N N . GLY B 1 305 ? 8.740 -16.779 0.508 1.00 32.87 297 GLY B N 1
ATOM 5298 C CA . GLY B 1 305 ? 8.537 -16.596 1.936 1.00 31.20 297 GLY B CA 1
ATOM 5299 C C . GLY B 1 305 ? 9.076 -17.753 2.762 1.00 29.83 297 GLY B C 1
ATOM 5300 O O . GLY B 1 305 ? 9.579 -17.549 3.869 1.00 35.62 297 GLY B O 1
ATOM 5301 N N . LEU B 1 306 ? 8.973 -18.983 2.244 1.00 27.94 298 LEU B N 1
ATOM 5302 C CA . LEU B 1 306 ? 9.488 -20.129 2.993 1.00 28.12 298 LEU B CA 1
ATOM 5303 C C . LEU B 1 306 ? 11.002 -20.056 3.114 1.00 30.24 298 LEU B C 1
ATOM 5304 O O . LEU B 1 306 ? 11.564 -20.388 4.164 1.00 29.61 298 LEU B O 1
ATOM 5309 N N . GLY B 1 307 ? 11.676 -19.581 2.067 1.00 29.59 299 GLY B N 1
ATOM 5310 C CA . GLY B 1 307 ? 13.110 -19.360 2.160 1.00 28.48 299 GLY B CA 1
ATOM 5311 C C . GLY B 1 307 ? 13.487 -18.398 3.271 1.00 35.60 299 GLY B C 1
ATOM 5312 O O . GLY B 1 307 ? 14.460 -18.624 3.998 1.00 38.38 299 GLY B O 1
ATOM 5313 N N . VAL B 1 308 ? 12.717 -17.318 3.430 1.00 30.06 300 VAL B N 1
ATOM 5314 C CA . VAL B 1 308 ? 12.982 -16.396 4.536 1.00 34.84 300 VAL B CA 1
ATOM 5315 C C . VAL B 1 308 ? 12.723 -17.073 5.882 1.00 31.95 300 VAL B C 1
ATOM 5316 O O . VAL B 1 308 ? 13.468 -16.862 6.847 1.00 37.62 300 VAL B O 1
ATOM 5320 N N . ALA B 1 309 ? 11.664 -17.885 5.972 1.00 34.29 301 ALA B N 1
ATOM 5321 C CA . ALA B 1 309 ? 11.397 -18.629 7.204 1.00 29.24 301 ALA B CA 1
ATOM 5322 C C . ALA B 1 309 ? 12.574 -19.519 7.572 1.00 34.20 301 ALA B C 1
ATOM 5323 O O . ALA B 1 309 ? 12.996 -19.565 8.736 1.00 40.83 301 ALA B O 1
ATOM 5325 N N . ALA B 1 310 ? 13.111 -20.249 6.592 1.00 28.75 302 ALA B N 1
ATOM 5326 C CA . ALA B 1 310 ? 14.261 -21.107 6.856 1.00 34.45 302 ALA B CA 1
ATOM 5327 C C . ALA B 1 310 ? 15.453 -20.294 7.342 1.00 33.38 302 ALA B C 1
ATOM 5328 O O . ALA B 1 310 ? 16.128 -20.676 8.309 1.00 39.09 302 ALA B O 1
ATOM 5330 N N . ASP B 1 311 ? 15.716 -19.154 6.699 1.00 31.93 303 ASP B N 1
ATOM 5331 C CA . ASP B 1 311 ? 16.835 -18.320 7.121 1.00 42.06 303 ASP B CA 1
ATOM 5332 C C . ASP B 1 311 ? 16.586 -17.720 8.499 1.00 35.24 303 ASP B C 1
ATOM 5333 O O . ASP B 1 311 ? 17.518 -17.582 9.302 1.00 37.44 303 ASP B O 1
ATOM 5338 N N . TYR B 1 312 ? 15.332 -17.385 8.804 1.00 39.35 304 TYR B N 1
ATOM 5339 C CA . TYR B 1 312 ? 15.016 -16.854 10.127 1.00 40.32 304 TYR B CA 1
ATOM 5340 C C . TYR B 1 312 ? 15.314 -17.883 11.210 1.00 44.62 304 TYR B C 1
ATOM 5341 O O . TYR B 1 312 ? 15.902 -17.550 12.244 1.00 43.72 304 TYR B O 1
ATOM 5350 N N . LEU B 1 313 ? 14.942 -19.143 10.976 1.00 45.59 305 LEU B N 1
ATOM 5351 C CA . LEU B 1 313 ? 15.182 -20.185 11.973 1.00 43.19 305 LEU B CA 1
ATOM 5352 C C . LEU B 1 313 ? 16.660 -20.543 12.065 1.00 44.74 305 LEU B C 1
ATOM 5353 O O . LEU B 1 313 ? 17.174 -20.809 13.157 1.00 48.18 305 LEU B O 1
ATOM 5358 N N . GLN B 1 314 ? 17.367 -20.565 10.936 1.00 49.04 306 GLN B N 1
ATOM 5359 C CA . GLN B 1 314 ? 18.808 -20.779 11.009 1.00 50.97 306 GLN B CA 1
ATOM 5360 C C . GLN B 1 314 ? 19.497 -19.631 11.743 1.00 50.84 306 GLN B C 1
ATOM 5361 O O . GLN B 1 314 ? 20.470 -19.851 12.473 1.00 47.49 306 GLN B O 1
ATOM 5367 N N . GLN B 1 315 ? 18.996 -18.401 11.576 1.00 51.46 307 GLN B N 1
ATOM 5368 C CA . GLN B 1 315 ? 19.588 -17.257 12.271 1.00 54.05 307 GLN B CA 1
ATOM 5369 C C . GLN B 1 315 ? 19.395 -17.357 13.779 1.00 49.03 307 GLN B C 1
ATOM 5370 O O . GLN B 1 315 ? 20.316 -17.060 14.551 1.00 49.56 307 GLN B O 1
ATOM 5376 N N . LEU B 1 316 ? 18.191 -17.729 14.223 1.00 50.96 308 LEU B N 1
ATOM 5377 C CA . LEU B 1 316 ? 17.985 -17.949 15.650 1.00 60.82 308 LEU B CA 1
ATOM 5378 C C . LEU B 1 316 ? 18.893 -19.055 16.157 1.00 60.91 308 LEU B C 1
ATOM 5379 O O . LEU B 1 316 ? 19.458 -18.957 17.252 1.00 58.84 308 LEU B O 1
ATOM 5384 N N . GLY B 1 317 ? 19.059 -20.107 15.363 1.00 59.15 309 GLY B N 1
ATOM 5385 C CA . GLY B 1 317 ? 19.699 -21.313 15.838 1.00 58.26 309 GLY B CA 1
ATOM 5386 C C . GLY B 1 317 ? 18.658 -22.345 16.216 1.00 52.28 309 GLY B C 1
ATOM 5387 O O . GLY B 1 317 ? 17.959 -22.193 17.223 1.00 49.52 309 GLY B O 1
ATOM 5388 N N . GLN B 1 318 ? 18.540 -23.395 15.400 1.00 40.91 310 GLN B N 1
ATOM 5389 C CA . GLN B 1 318 ? 17.564 -24.444 15.672 1.00 54.00 310 GLN B CA 1
ATOM 5390 C C . GLN B 1 318 ? 17.812 -25.090 17.030 1.00 51.88 310 GLN B C 1
ATOM 5391 O O . GLN B 1 318 ? 16.860 -25.416 17.752 1.00 49.42 310 GLN B O 1
ATOM 5397 N N . GLU B 1 319 ? 19.084 -25.278 17.400 1.00 58.95 311 GLU B N 1
ATOM 5398 C CA . GLU B 1 319 ? 19.395 -25.767 18.743 1.00 60.71 311 GLU B CA 1
ATOM 5399 C C . GLU B 1 319 ? 18.882 -24.806 19.806 1.00 58.16 311 GLU B C 1
ATOM 5400 O O . GLU B 1 319 ? 18.397 -25.234 20.860 1.00 56.34 311 GLU B O 1
ATOM 5406 N N . ASN B 1 320 ? 18.988 -23.499 19.552 1.00 55.75 312 ASN B N 1
ATOM 5407 C CA . ASN B 1 320 ? 18.486 -22.520 20.515 1.00 53.92 312 ASN B CA 1
ATOM 5408 C C . ASN B 1 320 ? 16.972 -22.620 20.650 1.00 51.96 312 ASN B C 1
ATOM 5409 O O . ASN B 1 320 ? 16.428 -22.473 21.747 1.00 50.75 312 ASN B O 1
ATOM 5414 N N . VAL B 1 321 ? 16.277 -22.882 19.542 1.00 52.96 313 VAL B N 1
ATOM 5415 C CA . VAL B 1 321 ? 14.824 -23.034 19.582 1.00 51.76 313 VAL B CA 1
ATOM 5416 C C . VAL B 1 321 ? 14.437 -24.275 20.375 1.00 55.03 313 VAL B C 1
ATOM 5417 O O . VAL B 1 321 ? 13.512 -24.245 21.196 1.00 59.86 313 VAL B O 1
ATOM 5421 N N . GLU B 1 322 ? 15.119 -25.394 20.116 1.00 52.91 314 GLU B N 1
ATOM 5422 C CA . GLU B 1 322 ? 14.821 -26.630 20.830 1.00 52.94 314 GLU B CA 1
ATOM 5423 C C . GLU B 1 322 ? 14.992 -26.450 22.331 1.00 54.93 314 GLU B C 1
ATOM 5424 O O . GLU B 1 322 ? 14.164 -26.922 23.122 1.00 63.30 314 GLU B O 1
ATOM 5430 N N . ALA B 1 323 ? 16.050 -25.745 22.740 1.00 56.06 315 ALA B N 1
ATOM 5431 C CA . ALA B 1 323 ? 16.274 -25.501 24.163 1.00 56.43 315 ALA B CA 1
ATOM 5432 C C . ALA B 1 323 ? 15.189 -24.603 24.740 1.00 59.75 315 ALA B C 1
ATOM 5433 O O . ALA B 1 323 ? 14.705 -24.838 25.850 1.00 58.76 315 ALA B O 1
ATOM 5435 N N . ARG B 1 324 ? 14.774 -23.585 23.986 1.00 60.99 316 ARG B N 1
ATOM 5436 C CA . ARG B 1 324 ? 13.733 -22.681 24.465 1.00 60.20 316 ARG B CA 1
ATOM 5437 C C . ARG B 1 324 ? 12.412 -23.418 24.657 1.00 55.15 316 ARG B C 1
ATOM 5438 O O . ARG B 1 324 ? 11.760 -23.290 25.698 1.00 56.90 316 ARG B O 1
ATOM 5446 N N . GLU B 1 325 ? 11.988 -24.188 23.652 1.00 53.51 317 GLU B N 1
ATOM 5447 C CA . GLU B 1 325 ? 10.695 -24.844 23.763 1.00 53.74 317 GLU B CA 1
ATOM 5448 C C . GLU B 1 325 ? 10.723 -25.994 24.771 1.00 58.99 317 GLU B C 1
ATOM 5449 O O . GLU B 1 325 ? 9.671 -26.361 25.301 1.00 61.13 317 GLU B O 1
ATOM 5455 N N . ALA B 1 326 ? 11.902 -26.548 25.068 1.00 57.81 318 ALA B N 1
ATOM 5456 C CA . ALA B 1 326 ? 12.005 -27.535 26.140 1.00 59.88 318 ALA B CA 1
ATOM 5457 C C . ALA B 1 326 ? 11.791 -26.891 27.510 1.00 62.23 318 ALA B C 1
ATOM 5458 O O . ALA B 1 326 ? 11.151 -27.482 28.385 1.00 64.08 318 ALA B O 1
ATOM 5460 N N . GLU B 1 327 ? 12.312 -25.680 27.714 1.00 63.00 319 GLU B N 1
ATOM 5461 C CA . GLU B 1 327 ? 11.991 -24.942 28.934 1.00 69.93 319 GLU B CA 1
ATOM 5462 C C . GLU B 1 327 ? 10.494 -24.661 29.016 1.00 70.63 319 GLU B C 1
ATOM 5463 O O . GLU B 1 327 ? 9.853 -24.938 30.033 1.00 65.77 319 GLU B O 1
ATOM 5469 N N . LEU B 1 328 ? 9.911 -24.139 27.930 1.00 61.21 320 LEU B N 1
ATOM 5470 C CA . LEU B 1 328 ? 8.470 -23.904 27.916 1.00 63.91 320 LEU B CA 1
ATOM 5471 C C . LEU B 1 328 ? 7.693 -25.192 28.179 1.00 67.00 320 LEU B C 1
ATOM 5472 O O . LEU B 1 328 ? 6.746 -25.200 28.976 1.00 63.46 320 LEU B O 1
ATOM 5477 N N . LEU B 1 329 ? 8.098 -26.296 27.543 1.00 61.33 321 LEU B N 1
ATOM 5478 C CA . LEU B 1 329 ? 7.432 -27.572 27.780 1.00 62.45 321 LEU B CA 1
ATOM 5479 C C . LEU B 1 329 ? 7.517 -27.971 29.250 1.00 65.60 321 LEU B C 1
ATOM 5480 O O . LEU B 1 329 ? 6.504 -28.306 29.875 1.00 67.01 321 LEU B O 1
ATOM 5485 N N . ALA B 1 330 ? 8.726 -27.930 29.818 1.00 70.08 322 ALA B N 1
ATOM 5486 C CA . ALA B 1 330 ? 8.916 -28.358 31.201 1.00 73.76 322 ALA B CA 1
ATOM 5487 C C . ALA B 1 330 ? 8.097 -27.508 32.163 1.00 71.30 322 ALA B C 1
ATOM 5488 O O . ALA B 1 330 ? 7.474 -28.037 33.089 1.00 73.49 322 ALA B O 1
ATOM 5490 N N . HIS B 1 331 ? 8.082 -26.188 31.962 1.00 70.12 323 HIS B N 1
ATOM 5491 C CA . HIS B 1 331 ? 7.233 -25.331 32.786 1.00 71.25 323 HIS B CA 1
ATOM 5492 C C . HIS B 1 331 ? 5.763 -25.686 32.591 1.00 76.16 323 HIS B C 1
ATOM 5493 O O . HIS B 1 331 ? 5.021 -25.874 33.562 1.00 73.10 323 HIS B O 1
ATOM 5500 N N . PHE B 1 332 ? 5.333 -25.812 31.333 1.00 70.47 324 PHE B N 1
ATOM 5501 C CA . PHE B 1 332 ? 3.931 -26.105 31.056 1.00 68.14 324 PHE B CA 1
ATOM 5502 C C . PHE B 1 332 ? 3.533 -27.474 31.587 1.00 70.06 324 PHE B C 1
ATOM 5503 O O . PHE B 1 332 ? 2.402 -27.661 32.047 1.00 71.23 324 PHE B O 1
ATOM 5511 N N . THR B 1 333 ? 4.431 -28.458 31.489 1.00 70.41 325 THR B N 1
ATOM 5512 C CA . THR B 1 333 ? 4.093 -29.806 31.932 1.00 72.21 325 THR B CA 1
ATOM 5513 C C . THR B 1 333 ? 4.081 -29.893 33.454 1.00 78.94 325 THR B C 1
ATOM 5514 O O . THR B 1 333 ? 3.202 -30.540 34.036 1.00 77.18 325 THR B O 1
ATOM 5518 N N . GLU B 1 334 ? 5.052 -29.253 34.113 1.00 76.36 326 GLU B N 1
ATOM 5519 C CA . GLU B 1 334 ? 5.104 -29.284 35.573 1.00 79.49 326 GLU B CA 1
ATOM 5520 C C . GLU B 1 334 ? 3.847 -28.667 36.169 1.00 80.42 326 GLU B C 1
ATOM 5521 O O . GLU B 1 334 ? 3.239 -29.226 37.086 1.00 92.83 326 GLU B O 1
ATOM 5527 N N . GLU B 1 335 ? 3.430 -27.518 35.644 1.00 78.57 327 GLU B N 1
ATOM 5528 C CA A GLU B 1 335 ? 2.204 -26.896 36.129 0.57 79.32 327 GLU B CA 1
ATOM 5529 C CA B GLU B 1 335 ? 2.206 -26.899 36.131 0.43 79.33 327 GLU B CA 1
ATOM 5530 C C . GLU B 1 335 ? 0.965 -27.662 35.677 1.00 79.03 327 GLU B C 1
ATOM 5531 O O . GLU B 1 335 ? -0.024 -27.725 36.413 1.00 80.83 327 GLU B O 1
ATOM 5542 N N . LEU B 1 336 ? 0.990 -28.257 34.478 1.00 76.97 328 LEU B N 1
ATOM 5543 C CA . LEU B 1 336 ? -0.180 -29.016 34.041 1.00 76.70 328 LEU B CA 1
ATOM 5544 C C . LEU B 1 336 ? -0.419 -30.229 34.934 1.00 79.48 328 LEU B C 1
ATOM 5545 O O . LEU B 1 336 ? -1.566 -30.534 35.282 1.00 80.74 328 LEU B O 1
ATOM 5550 N N . ARG B 1 337 ? 0.651 -30.929 35.322 1.00 89.18 329 ARG B N 1
ATOM 5551 C CA . ARG B 1 337 ? 0.509 -32.127 36.145 1.00 83.26 329 ARG B CA 1
ATOM 5552 C C . ARG B 1 337 ? -0.016 -31.824 37.543 1.00 89.84 329 ARG B C 1
ATOM 5553 O O . ARG B 1 337 ? -0.407 -32.755 38.255 1.00 88.58 329 ARG B O 1
ATOM 5561 N N . ARG B 1 338 ? -0.039 -30.553 37.949 1.00 91.71 330 ARG B N 1
ATOM 5562 C CA . ARG B 1 338 ? -0.680 -30.157 39.199 1.00 96.08 330 ARG B CA 1
ATOM 5563 C C . ARG B 1 338 ? -2.200 -30.151 39.101 1.00 94.63 330 ARG B C 1
ATOM 5564 O O . ARG B 1 338 ? -2.870 -30.054 40.132 1.00 91.38 330 ARG B O 1
ATOM 5572 N N . VAL B 1 339 ? -2.755 -30.253 37.900 1.00 89.35 331 VAL B N 1
ATOM 5573 C CA . VAL B 1 339 ? -4.204 -30.241 37.727 1.00 86.67 331 VAL B CA 1
ATOM 5574 C C . VAL B 1 339 ? -4.760 -31.596 38.141 1.00 88.82 331 VAL B C 1
ATOM 5575 O O . VAL B 1 339 ? -4.277 -32.646 37.698 1.00 88.48 331 VAL B O 1
ATOM 5579 N N . ASP B 1 340 ? -5.768 -31.580 39.004 1.00 91.14 332 ASP B N 1
ATOM 5580 C CA . ASP B 1 340 ? -6.306 -32.824 39.531 1.00 95.12 332 ASP B CA 1
ATOM 5581 C C . ASP B 1 340 ? -7.145 -33.532 38.473 1.00 96.25 332 ASP B C 1
ATOM 5582 O O . ASP B 1 340 ? -7.948 -32.904 37.775 1.00 90.55 332 ASP B O 1
ATOM 5587 N N . GLY B 1 341 ? -6.952 -34.844 38.356 1.00 92.93 333 GLY B N 1
ATOM 5588 C CA . GLY B 1 341 ? -7.655 -35.623 37.363 1.00 91.76 333 GLY B CA 1
ATOM 5589 C C . GLY B 1 341 ? -7.163 -35.437 35.946 1.00 89.93 333 GLY B C 1
ATOM 5590 O O . GLY B 1 341 ? -7.861 -35.838 35.006 1.00 86.92 333 GLY B O 1
ATOM 5591 N N . LEU B 1 342 ? -5.986 -34.847 35.759 1.00 86.76 334 LEU B N 1
ATOM 5592 C CA . LEU B 1 342 ? -5.466 -34.567 34.429 1.00 83.43 334 LEU B CA 1
ATOM 5593 C C . LEU B 1 342 ? -4.557 -35.702 33.978 1.00 86.68 334 LEU B C 1
ATOM 5594 O O . LEU B 1 342 ? -3.690 -36.156 34.733 1.00 85.84 334 LEU B O 1
ATOM 5599 N N . ARG B 1 343 ? -4.750 -36.136 32.738 1.00 80.80 335 ARG B N 1
ATOM 5600 C CA . ARG B 1 343 ? -4.011 -37.239 32.142 1.00 82.99 335 ARG B CA 1
ATOM 5601 C C . ARG B 1 343 ? -3.351 -36.741 30.864 1.00 77.68 335 ARG B C 1
ATOM 5602 O O . ARG B 1 343 ? -4.033 -36.225 29.975 1.00 74.81 335 ARG B O 1
ATOM 5610 N N . ILE B 1 344 ? -2.029 -36.865 30.792 1.00 76.26 336 ILE B N 1
ATOM 5611 C CA . ILE B 1 344 ? -1.262 -36.470 29.616 1.00 73.26 336 ILE B CA 1
ATOM 5612 C C . ILE B 1 344 ? -1.054 -37.703 28.749 1.00 80.65 336 ILE B C 1
ATOM 5613 O O . ILE B 1 344 ? -0.520 -38.716 29.209 1.00 74.01 336 ILE B O 1
ATOM 5618 N N . ILE B 1 345 ? -1.467 -37.620 27.492 1.00 78.93 337 ILE B N 1
ATOM 5619 C CA . ILE B 1 345 ? -1.334 -38.724 26.552 1.00 68.86 337 ILE B CA 1
ATOM 5620 C C . ILE B 1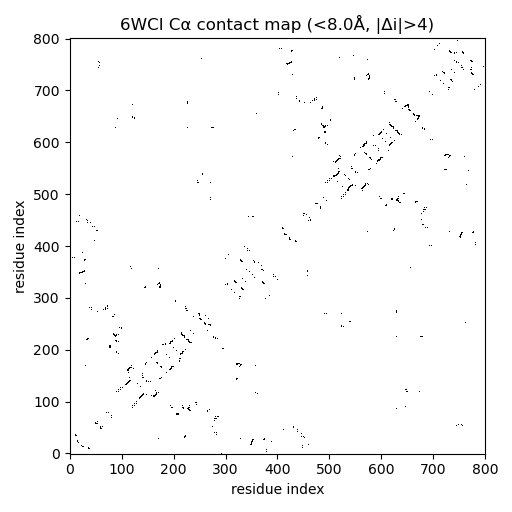 345 ? -0.084 -38.452 25.725 1.00 66.61 337 ILE B C 1
ATOM 5621 O O . ILE B 1 345 ? -0.098 -37.655 24.781 1.00 64.13 337 ILE B O 1
ATOM 5626 N N . GLY B 1 346 ? 1.010 -39.112 26.094 1.00 67.58 338 GLY B N 1
ATOM 5627 C CA . GLY B 1 346 ? 2.281 -38.909 25.430 1.00 65.82 338 GLY B CA 1
ATOM 5628 C C . GLY B 1 346 ? 3.319 -38.359 26.383 1.00 71.90 338 GLY B C 1
ATOM 5629 O O . GLY B 1 346 ? 3.465 -37.135 26.527 1.00 66.44 338 GLY B O 1
ATOM 5630 N N . GLU B 1 347 ? 4.036 -39.258 27.053 1.00 69.07 339 GLU B N 1
ATOM 5631 C CA . GLU B 1 347 ? 5.075 -38.897 28.008 1.00 70.63 339 GLU B CA 1
ATOM 5632 C C . GLU B 1 347 ? 6.342 -39.674 27.707 1.00 70.55 339 GLU B C 1
ATOM 5633 O O . GLU B 1 347 ? 6.972 -40.265 28.589 1.00 72.84 339 GLU B O 1
ATOM 5639 N N . ALA B 1 348 ? 6.715 -39.702 26.433 1.00 67.96 340 ALA B N 1
ATOM 5640 C CA . ALA B 1 348 ? 7.934 -40.367 26.017 1.00 71.62 340 ALA B CA 1
ATOM 5641 C C . ALA B 1 348 ? 9.139 -39.651 26.622 1.00 68.60 340 ALA B C 1
ATOM 5642 O O . ALA B 1 348 ? 9.032 -38.504 27.050 1.00 68.33 340 ALA B O 1
ATOM 5644 N N . PRO B 1 349 ? 10.295 -40.320 26.692 1.00 69.12 341 PRO B N 1
ATOM 5645 C CA . PRO B 1 349 ? 11.488 -39.673 27.262 1.00 69.94 341 PRO B CA 1
ATOM 5646 C C . PRO B 1 349 ? 11.883 -38.362 26.593 1.00 76.48 341 PRO B C 1
ATOM 5647 O O . PRO B 1 349 ? 12.011 -37.343 27.282 1.00 68.32 341 PRO B O 1
ATOM 5651 N N . GLU B 1 350 ? 12.094 -38.357 25.275 1.00 65.02 342 GLU B N 1
ATOM 5652 C CA . GLU B 1 350 ? 12.381 -37.120 24.560 1.00 67.74 342 GLU B CA 1
ATOM 5653 C C . GLU B 1 350 ? 11.139 -36.684 23.792 1.00 65.51 342 GLU B C 1
ATOM 5654 O O . GLU B 1 350 ? 10.474 -37.500 23.149 1.00 66.75 342 GLU B O 1
ATOM 5660 N N . LYS B 1 351 ? 10.836 -35.392 23.857 1.00 59.94 343 LYS B N 1
ATOM 5661 C CA . LYS B 1 351 ? 9.534 -34.898 23.437 1.00 64.55 343 LYS B CA 1
ATOM 5662 C C . LYS B 1 351 ? 9.660 -33.459 22.951 1.00 63.57 343 LYS B C 1
ATOM 5663 O O . LYS B 1 351 ? 10.461 -32.686 23.484 1.00 65.70 343 LYS B O 1
ATOM 5669 N N . ALA B 1 352 ? 8.880 -33.109 21.928 1.00 59.12 344 ALA B N 1
ATOM 5670 C CA . ALA B 1 352 ? 8.716 -31.716 21.532 1.00 52.96 344 ALA B CA 1
ATOM 5671 C C . ALA B 1 352 ? 7.584 -31.078 22.338 1.00 54.03 344 ALA B C 1
ATOM 5672 O O . ALA B 1 352 ? 6.793 -31.764 22.986 1.00 55.64 344 ALA B O 1
ATOM 5674 N N . ALA B 1 353 ? 7.488 -29.743 22.273 1.00 53.13 345 ALA B N 1
ATOM 5675 C CA . ALA B 1 353 ? 6.575 -28.989 23.141 1.00 59.05 345 ALA B CA 1
ATOM 5676 C C . ALA B 1 353 ? 5.112 -29.115 22.697 1.00 56.37 345 ALA B C 1
ATOM 5677 O O . ALA B 1 353 ? 4.410 -28.133 22.461 1.00 54.89 345 ALA B O 1
ATOM 5679 N N . VAL B 1 354 ? 4.638 -30.355 22.641 1.00 54.30 346 VAL B N 1
ATOM 5680 C CA . VAL B 1 354 ? 3.253 -30.665 22.300 1.00 53.91 346 VAL B CA 1
ATOM 5681 C C . VAL B 1 354 ? 2.673 -31.502 23.431 1.00 61.38 346 VAL B C 1
ATOM 5682 O O . VAL B 1 354 ? 3.265 -32.512 23.822 1.00 66.34 346 VAL B O 1
ATOM 5686 N N . VAL B 1 355 ? 1.527 -31.083 23.962 1.00 61.08 347 VAL B N 1
ATOM 5687 C CA . VAL B 1 355 ? 0.898 -31.757 25.096 1.00 60.29 347 VAL B CA 1
ATOM 5688 C C . VAL B 1 355 ? -0.563 -32.016 24.755 1.00 60.17 347 VAL B C 1
ATOM 5689 O O . VAL B 1 355 ? -1.361 -31.075 24.673 1.00 68.26 347 VAL B O 1
ATOM 5693 N N . SER B 1 356 ? -0.917 -33.283 24.558 1.00 60.75 348 SER B N 1
ATOM 5694 C CA . SER B 1 356 ? -2.307 -33.692 24.431 1.00 61.24 348 SER B CA 1
ATOM 5695 C C . SER B 1 356 ? -2.756 -34.259 25.774 1.00 64.40 348 SER B C 1
ATOM 5696 O O . SER B 1 356 ? -2.044 -35.072 26.369 1.00 65.91 348 SER B O 1
ATOM 5699 N N . PHE B 1 357 ? -3.925 -33.835 26.252 1.00 65.48 349 PHE B N 1
ATOM 5700 C CA . PHE B 1 357 ? -4.341 -34.209 27.600 1.00 71.46 349 PHE B CA 1
ATOM 5701 C C . PHE B 1 357 ? -5.854 -34.346 27.682 1.00 70.96 349 PHE B C 1
ATOM 5702 O O . PHE B 1 357 ? -6.599 -33.830 26.843 1.00 67.86 349 PHE B O 1
ATOM 5710 N N . LEU B 1 358 ? -6.291 -35.059 28.717 1.00 72.36 350 LEU B N 1
ATOM 5711 C CA . LEU B 1 358 ? -7.693 -35.193 29.070 1.00 73.91 350 LEU B CA 1
ATOM 5712 C C . LEU B 1 358 ? -7.857 -34.839 30.540 1.00 76.71 350 LEU B C 1
ATOM 5713 O O . LEU B 1 358 ? -6.894 -34.853 31.311 1.00 79.21 350 LEU B O 1
ATOM 5718 N N . ILE B 1 359 ? -9.088 -34.520 30.928 1.00 77.96 351 ILE B N 1
ATOM 5719 C CA . ILE B 1 359 ? -9.422 -34.278 32.329 1.00 80.86 351 ILE B CA 1
ATOM 5720 C C . ILE B 1 359 ? -10.718 -35.011 32.652 1.00 82.95 351 ILE B C 1
ATOM 5721 O O . ILE B 1 359 ? -11.662 -35.002 31.854 1.00 81.92 351 ILE B O 1
ATOM 5726 N N . ASP B 1 360 ? -10.753 -35.656 33.821 1.00 85.98 352 ASP B N 1
ATOM 5727 C CA . ASP B 1 360 ? -11.941 -36.380 34.264 1.00 98.08 352 ASP B CA 1
ATOM 5728 C C . ASP B 1 360 ? -13.125 -35.437 34.439 1.00 96.16 352 ASP B C 1
ATOM 5729 O O . ASP B 1 360 ? -13.041 -34.437 35.160 1.00 97.17 352 ASP B O 1
ATOM 5734 N N . GLY B 1 361 ? -14.244 -35.776 33.801 1.00 94.59 353 GLY B N 1
ATOM 5735 C CA . GLY B 1 361 ? -15.436 -34.959 33.867 1.00 90.84 353 GLY B CA 1
ATOM 5736 C C . GLY B 1 361 ? -15.506 -33.860 32.832 1.00 92.17 353 GLY B C 1
ATOM 5737 O O . GLY B 1 361 ? -16.533 -33.175 32.751 1.00 97.91 353 GLY B O 1
ATOM 5738 N N . ALA B 1 362 ? -14.457 -33.678 32.034 1.00 90.03 354 ALA B N 1
ATOM 5739 C CA . ALA B 1 362 ? -14.359 -32.581 31.079 1.00 88.90 354 ALA B CA 1
ATOM 5740 C C . ALA B 1 362 ? -14.284 -33.143 29.668 1.00 81.90 354 ALA B C 1
ATOM 5741 O O . ALA B 1 362 ? -13.353 -33.887 29.342 1.00 84.48 354 ALA B O 1
ATOM 5743 N N . HIS B 1 363 ? -15.262 -32.792 28.838 1.00 77.05 355 HIS B N 1
ATOM 5744 C CA . HIS B 1 363 ? -15.163 -33.077 27.417 1.00 81.84 355 HIS B CA 1
ATOM 5745 C C . HIS B 1 363 ? -14.075 -32.214 26.793 1.00 79.13 355 HIS B C 1
ATOM 5746 O O . HIS B 1 363 ? -13.967 -31.015 27.080 1.00 75.14 355 HIS B O 1
ATOM 5753 N N . ALA B 1 364 ? -13.260 -32.837 25.941 1.00 77.91 356 ALA B N 1
ATOM 5754 C CA . ALA B 1 364 ? -12.182 -32.113 25.277 1.00 70.18 356 ALA B CA 1
ATOM 5755 C C . ALA B 1 364 ? -12.716 -30.937 24.470 1.00 65.04 356 ALA B C 1
ATOM 5756 O O . ALA B 1 364 ? -12.116 -29.857 24.465 1.00 66.34 356 ALA B O 1
ATOM 5758 N N . HIS B 1 365 ? -13.845 -31.126 23.781 1.00 64.74 357 HIS B N 1
ATOM 5759 C CA . HIS B 1 365 ? -14.389 -30.049 22.959 1.00 73.66 357 HIS B CA 1
ATOM 5760 C C . HIS B 1 365 ? -14.864 -28.887 23.821 1.00 69.98 357 HIS B C 1
ATOM 5761 O O . HIS B 1 365 ? -14.676 -27.719 23.461 1.00 62.53 357 HIS B O 1
ATOM 5763 N N . ASP B 1 366 ? -15.481 -29.192 24.963 1.00 66.92 358 ASP B N 1
ATOM 5764 C CA . ASP B 1 366 ? -15.913 -28.141 25.877 1.00 68.28 358 ASP B CA 1
ATOM 5765 C C . ASP B 1 366 ? -14.729 -27.378 26.450 1.00 67.88 358 ASP B C 1
ATOM 5766 O O . ASP B 1 366 ? -14.832 -26.171 26.695 1.00 67.65 358 ASP B O 1
ATOM 5771 N N . LEU B 1 367 ? -13.596 -28.053 26.656 1.00 69.61 359 LEU B N 1
ATOM 5772 C CA . LEU B 1 367 ? -12.394 -27.350 27.094 1.00 73.09 359 LEU B CA 1
ATOM 5773 C C . LEU B 1 367 ? -11.950 -26.319 26.055 1.00 67.68 359 LEU B C 1
ATOM 5774 O O . LEU B 1 367 ? -11.673 -25.161 26.392 1.00 70.50 359 LEU B O 1
ATOM 5779 N N . ALA B 1 368 ? -11.890 -26.717 24.779 1.00 62.90 360 ALA B N 1
ATOM 5780 C CA . ALA B 1 368 ? -11.443 -25.785 23.746 1.00 59.50 360 ALA B CA 1
ATOM 5781 C C . ALA B 1 368 ? -12.417 -24.623 23.594 1.00 65.38 360 ALA B C 1
ATOM 5782 O O . ALA B 1 368 ? -11.998 -23.463 23.515 1.00 65.28 360 ALA B O 1
ATOM 5784 N N . THR B 1 369 ? -13.721 -24.915 23.556 1.00 67.84 361 THR B N 1
ATOM 5785 C CA . THR B 1 369 ? -14.710 -23.869 23.313 1.00 64.26 361 THR B CA 1
ATOM 5786 C C . THR B 1 369 ? -14.643 -22.785 24.377 1.00 65.21 361 THR B C 1
AT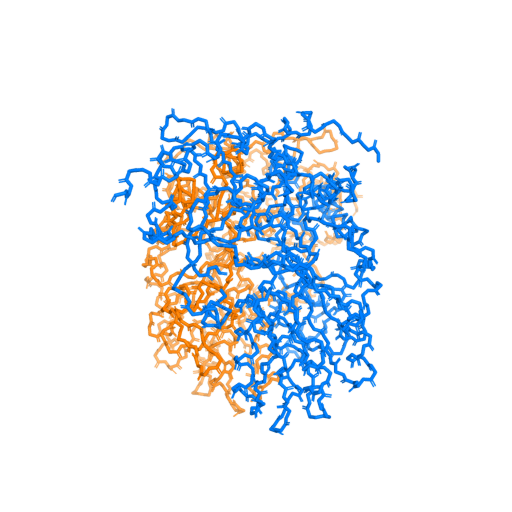OM 5787 O O . THR B 1 369 ? -14.671 -21.590 24.058 1.00 65.22 361 THR B O 1
ATOM 5791 N N . LEU B 1 370 ? -14.531 -23.183 25.645 1.00 63.67 362 LEU B N 1
ATOM 5792 C CA . LEU B 1 370 ? -14.468 -22.220 26.735 1.00 69.39 362 LEU B CA 1
ATOM 5793 C C . LEU B 1 370 ? -13.092 -21.585 26.869 1.00 67.47 362 LEU B C 1
ATOM 5794 O O . LEU B 1 370 ? -12.991 -20.426 27.288 1.00 64.08 362 LEU B O 1
ATOM 579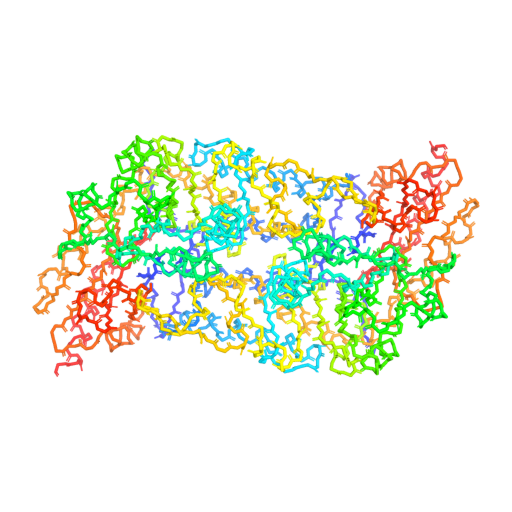9 N N . LEU B 1 371 ? -12.022 -22.322 26.559 1.00 63.08 363 LEU B N 1
ATOM 5800 C CA . LEU B 1 371 ? -10.701 -21.709 26.620 1.00 62.02 363 LEU B CA 1
ATOM 5801 C C . LEU B 1 371 ? -10.596 -20.568 25.616 1.00 66.74 363 LEU B C 1
ATOM 5802 O O . LEU B 1 371 ? -10.021 -19.515 25.920 1.00 59.23 363 LEU B O 1
ATOM 5807 N N . ASP B 1 372 ? -11.184 -20.746 24.426 1.00 62.67 364 ASP B N 1
ATOM 5808 C CA . ASP B 1 372 ? -11.197 -19.675 23.432 1.00 56.78 364 ASP B CA 1
ATOM 5809 C C . ASP B 1 372 ? -11.884 -18.427 23.967 1.00 56.36 364 ASP B C 1
ATOM 5810 O O . ASP B 1 372 ? -11.451 -17.304 23.685 1.00 59.87 364 ASP B O 1
ATOM 5815 N N . LEU B 1 373 ? -12.956 -18.598 24.746 1.00 61.16 365 LEU B N 1
ATOM 5816 C CA . LEU B 1 373 ? -13.623 -17.437 25.332 1.00 63.70 365 LEU B CA 1
ATOM 5817 C C . LEU B 1 373 ? -12.721 -16.694 26.303 1.00 60.30 365 LEU B C 1
ATOM 5818 O O . LEU B 1 373 ? -12.980 -15.524 26.606 1.00 70.07 365 LEU B O 1
ATOM 5823 N N . GLU B 1 374 ? -11.670 -17.342 26.794 1.00 64.13 366 GLU B N 1
ATOM 5824 C CA . GLU B 1 374 ? -10.635 -16.676 27.570 1.00 61.30 366 GLU B CA 1
ATOM 5825 C C . GLU B 1 374 ? -9.490 -16.169 26.696 1.00 61.90 366 GLU B C 1
ATOM 5826 O O . GLU B 1 374 ? -8.505 -15.641 27.223 1.00 61.60 366 GLU B O 1
ATOM 5832 N N . GLY B 1 375 ? -9.603 -16.299 25.376 1.00 56.58 367 GLY B N 1
ATOM 5833 C CA . GLY B 1 375 ? -8.548 -15.901 24.470 1.00 54.26 367 GLY B CA 1
ATOM 5834 C C . GLY B 1 375 ? -7.540 -16.981 24.151 1.00 58.32 367 GLY B C 1
ATOM 5835 O O . GLY B 1 375 ? -6.643 -16.744 23.331 1.00 51.68 367 GLY B O 1
ATOM 5836 N N . VAL B 1 376 ? -7.661 -18.156 24.764 1.00 55.27 368 VAL B N 1
ATOM 5837 C CA . VAL B 1 376 ? -6.705 -19.239 24.580 1.00 59.14 368 VAL B CA 1
ATOM 5838 C C . VAL B 1 376 ? -7.121 -20.062 23.372 1.00 53.38 368 VAL B C 1
ATOM 5839 O O . VAL B 1 376 ? -8.254 -20.548 23.298 1.00 54.80 368 VAL B O 1
ATOM 5843 N N . ALA B 1 377 ? -6.207 -20.229 22.429 1.00 51.37 369 ALA B N 1
ATOM 5844 C CA . ALA B 1 377 ? -6.456 -21.043 21.247 1.00 50.14 369 ALA B CA 1
ATOM 5845 C C . ALA B 1 377 ? -5.758 -22.387 21.423 1.00 52.47 369 ALA B C 1
ATOM 5846 O O . ALA B 1 377 ? -4.527 -22.460 21.462 1.00 57.23 369 ALA B O 1
ATOM 5848 N N . VAL B 1 378 ? -6.546 -23.445 21.559 1.00 51.52 370 VAL B N 1
ATOM 5849 C CA . VAL B 1 378 ? -6.057 -24.812 21.486 1.00 54.54 370 VAL B CA 1
ATOM 5850 C C . VAL B 1 378 ? -6.967 -25.579 20.538 1.00 51.04 370 VAL B C 1
ATOM 5851 O O . VAL B 1 378 ? -7.952 -25.052 20.026 1.00 62.48 370 VAL B O 1
ATOM 5855 N N . ARG B 1 379 ? -6.634 -26.841 20.320 1.00 52.80 371 ARG B N 1
ATOM 5856 C CA . ARG B 1 379 ? -7.383 -27.691 19.412 1.00 54.46 371 ARG B CA 1
ATOM 5857 C C . ARG B 1 379 ? -7.798 -28.949 20.153 1.00 54.93 371 ARG B C 1
ATOM 5858 O O . ARG B 1 379 ? -6.961 -29.602 20.786 1.00 54.75 371 ARG B O 1
ATOM 5866 N N . SER B 1 380 ? -9.073 -29.302 20.063 1.00 57.26 372 SER B N 1
ATOM 5867 C CA . SER B 1 380 ? -9.551 -30.567 20.599 1.00 65.33 372 SER B CA 1
ATOM 5868 C C . SER B 1 380 ? -10.116 -31.425 19.477 1.00 62.52 372 SER B C 1
ATOM 5869 O O . SER B 1 380 ? -10.753 -30.913 18.552 1.00 61.92 372 SER B O 1
ATOM 5872 N N . GLY B 1 381 ? -9.875 -32.721 19.560 1.00 58.48 373 GLY B N 1
ATOM 5873 C CA . GLY B 1 381 ? -10.413 -33.653 18.597 1.00 57.91 373 GLY B CA 1
ATOM 5874 C C . GLY B 1 381 ? -9.471 -34.835 18.426 1.00 60.09 373 GLY B C 1
ATOM 5875 O O . GLY B 1 381 ? -8.841 -35.277 19.392 1.00 56.18 373 GLY B O 1
ATOM 5876 N N . GLN B 1 382 ? -9.402 -35.331 17.187 1.00 62.19 374 GLN B N 1
ATOM 5877 C CA . GLN B 1 382 ? -8.588 -36.491 16.851 1.00 61.89 374 GLN B CA 1
ATOM 5878 C C . GLN B 1 382 ? -7.298 -36.127 16.131 1.00 60.50 374 GLN B C 1
ATOM 5879 O O . GLN B 1 382 ? -6.435 -36.996 15.965 1.00 57.73 374 GLN B O 1
ATOM 5885 N N . HIS B 1 383 ? -7.170 -34.880 15.686 1.00 48.39 375 HIS B N 1
ATOM 5886 C CA . HIS B 1 383 ? -5.921 -34.321 15.183 1.00 50.41 375 HIS B CA 1
ATOM 5887 C C . HIS B 1 383 ? -5.385 -35.066 13.973 1.00 47.42 375 HIS B C 1
ATOM 5888 O O . HIS B 1 383 ? -4.168 -35.188 13.810 1.00 44.45 375 HIS B O 1
ATOM 5902 N N . ALA B 1 385 ? -5.260 -38.135 13.424 1.00 50.55 377 ALA B N 1
ATOM 5903 C CA . ALA B 1 385 ? -4.538 -39.348 13.801 1.00 52.42 377 ALA B CA 1
ATOM 5904 C C . ALA B 1 385 ? -5.517 -40.289 14.462 1.00 49.29 377 ALA B C 1
ATOM 5905 O O . ALA B 1 385 ? -5.392 -40.604 15.646 1.00 58.51 377 ALA B O 1
ATOM 5907 N N . HIS B 1 386 ? -6.525 -40.700 13.697 1.00 48.84 378 HIS B N 1
ATOM 5908 C CA . HIS B 1 386 ? -7.571 -41.548 14.259 1.00 58.40 378 HIS B CA 1
ATOM 5909 C C . HIS B 1 386 ? -7.044 -42.857 14.832 1.00 58.74 378 HIS B C 1
ATOM 5910 O O . HIS B 1 386 ? -7.503 -43.241 15.921 1.00 57.17 378 HIS B O 1
ATOM 5917 N N . PRO B 1 387 ? -6.122 -43.587 14.186 1.00 60.52 379 PRO B N 1
ATOM 5918 C CA . PRO B 1 387 ? -5.722 -44.886 14.756 1.00 53.65 379 PRO B CA 1
ATOM 5919 C C . PRO B 1 387 ? -4.963 -44.752 16.058 1.00 55.46 379 PRO B C 1
ATOM 5920 O O . PRO B 1 387 ? -5.087 -45.628 16.920 1.00 57.86 379 PRO B O 1
ATOM 5924 N N . LEU B 1 388 ? -4.187 -43.678 16.232 1.00 59.09 380 LEU B N 1
ATOM 5925 C CA . LEU B 1 388 ? -3.507 -43.452 17.501 1.00 56.26 380 LEU B CA 1
ATOM 5926 C C . LEU B 1 388 ? -4.513 -43.313 18.637 1.00 65.62 380 LEU B C 1
ATOM 5927 O O . LEU B 1 388 ? -4.372 -43.952 19.687 1.00 61.16 380 LEU B O 1
ATOM 5932 N N . LEU B 1 389 ? -5.551 -42.495 18.429 1.00 61.60 381 LEU B N 1
ATOM 5933 C CA . LEU B 1 389 ? -6.609 -42.345 19.424 1.00 67.99 381 LEU B CA 1
ATOM 5934 C C . LEU B 1 389 ? -7.319 -43.663 19.710 1.00 68.45 381 LEU B C 1
ATOM 5935 O O . LEU B 1 389 ? -7.791 -43.880 20.830 1.00 74.83 381 LEU B O 1
ATOM 5940 N N . GLN B 1 390 ? -7.417 -44.548 18.719 1.00 65.46 382 GLN B N 1
ATOM 5941 C CA . GLN B 1 390 ? -8.079 -45.825 18.956 1.00 65.94 382 GLN B CA 1
ATOM 5942 C C . GLN B 1 390 ? -7.282 -46.680 19.933 1.00 68.80 382 GLN B C 1
ATOM 5943 O O . GLN B 1 390 ? -7.862 -47.332 20.806 1.00 68.35 382 GLN B O 1
ATOM 5945 N N . TYR B 1 391 ? -5.952 -46.673 19.815 1.00 70.50 383 TYR B N 1
ATOM 5946 C CA . TYR B 1 391 ? -5.117 -47.421 20.753 1.00 70.62 383 TYR B CA 1
ATOM 5947 C C . TYR B 1 391 ? -5.311 -46.938 22.189 1.00 74.13 383 TYR B C 1
ATOM 5948 O O . TYR B 1 391 ? -5.306 -47.743 23.130 1.00 71.79 383 TYR B O 1
ATOM 5957 N N . PHE B 1 392 ? -5.471 -45.628 22.386 1.00 71.77 384 PHE B N 1
ATOM 5958 C CA . PHE B 1 392 ? -5.667 -45.124 23.740 1.00 75.86 384 PHE B CA 1
ATOM 5959 C C . PHE B 1 392 ? -7.105 -45.272 24.221 1.00 77.78 384 PHE B C 1
ATOM 5960 O O . PHE B 1 392 ? -7.353 -45.196 25.429 1.00 82.80 384 PHE B O 1
ATOM 5968 N N . GLY B 1 393 ? -8.048 -45.519 23.315 1.00 78.45 385 GLY B N 1
ATOM 5969 C CA . GLY B 1 393 ? -9.433 -45.678 23.707 1.00 73.45 385 GLY B CA 1
ATOM 5970 C C . GLY B 1 393 ? -10.136 -44.399 24.092 1.00 80.68 385 GLY B C 1
ATOM 5971 O O . GLY B 1 393 ? -11.107 -44.445 24.851 1.00 75.72 385 GLY B O 1
ATOM 5972 N N . VAL B 1 394 ? -9.685 -43.251 23.588 1.00 78.23 386 VAL B N 1
ATOM 5973 C CA . VAL B 1 394 ? -10.301 -41.970 23.905 1.00 75.52 386 VAL B CA 1
ATOM 5974 C C . VAL B 1 394 ? -10.810 -41.353 22.612 1.00 73.14 386 VAL B C 1
ATOM 5975 O O . VAL B 1 394 ? -10.183 -41.488 21.558 1.00 67.65 386 VAL B O 1
ATOM 5979 N N . ALA B 1 395 ? -11.965 -40.697 22.686 1.00 77.64 387 ALA B N 1
ATOM 5980 C CA . ALA B 1 395 ? -12.576 -40.153 21.482 1.00 73.51 387 ALA B CA 1
ATOM 5981 C C . ALA B 1 395 ? -11.958 -38.831 21.063 1.00 76.22 387 ALA B C 1
ATOM 5982 O O . ALA B 1 395 ? -12.158 -38.405 19.921 1.00 78.42 387 ALA B O 1
ATOM 5984 N N . ALA B 1 396 ? -11.220 -38.177 21.955 1.00 79.17 388 ALA B N 1
ATOM 5985 C CA . ALA B 1 396 ? -10.637 -36.876 21.669 1.00 72.65 388 ALA B CA 1
ATOM 5986 C C . ALA B 1 396 ? -9.643 -36.541 22.768 1.00 73.67 388 ALA B C 1
ATOM 5987 O O . ALA B 1 396 ? -9.620 -37.178 23.823 1.00 73.80 388 ALA B O 1
ATOM 5989 N N . THR B 1 397 ? -8.806 -35.545 22.493 1.00 69.03 389 THR B N 1
ATOM 5990 C CA . THR B 1 397 ? -7.938 -34.951 23.495 1.00 66.68 389 THR B CA 1
ATOM 5991 C C . THR B 1 397 ? -7.930 -33.448 23.281 1.00 62.41 389 THR B C 1
ATOM 5992 O O . THR B 1 397 ? -8.309 -32.949 22.218 1.00 59.35 389 THR B O 1
ATOM 5996 N N . CYS B 1 398 ? -7.498 -32.728 24.306 1.00 62.64 390 CYS B N 1
ATOM 5997 C CA . CYS B 1 398 ? -7.225 -31.306 24.185 1.00 65.64 390 CYS B CA 1
ATOM 5998 C C . CYS B 1 398 ? -5.724 -31.133 24.016 1.00 62.08 390 CYS B C 1
ATOM 5999 O O . CYS B 1 398 ? -4.941 -31.735 24.755 1.00 61.55 390 CYS B O 1
ATOM 6002 N N . ARG B 1 399 ? -5.320 -30.344 23.026 1.00 59.05 391 ARG B N 1
ATOM 6003 C CA . ARG B 1 399 ? -3.914 -30.272 22.662 1.00 58.55 391 ARG B CA 1
ATOM 6004 C C . ARG B 1 399 ? -3.440 -28.836 22.724 1.00 55.28 391 ARG B C 1
ATOM 6005 O O . ARG B 1 399 ? -3.936 -27.980 21.983 1.00 53.61 391 ARG B O 1
ATOM 6013 N N . ALA B 1 400 ? -2.479 -28.583 23.601 1.00 56.41 392 ALA B N 1
ATOM 6014 C CA . ALA B 1 400 ? -1.751 -27.326 23.625 1.00 55.49 392 ALA B CA 1
ATOM 6015 C C . ALA B 1 400 ? -0.382 -27.579 23.020 1.00 58.82 392 ALA B C 1
ATOM 6016 O O . ALA B 1 400 ? 0.290 -28.547 23.386 1.00 59.81 392 ALA B O 1
ATOM 6018 N N . SER B 1 401 ? 0.011 -26.745 22.063 1.00 55.40 393 SER B N 1
ATOM 6019 C CA . SER B 1 401 ? 1.281 -26.922 21.375 1.00 52.86 393 SER B CA 1
ATOM 6020 C C . SER B 1 401 ? 2.002 -25.587 21.339 1.00 49.53 393 SER B C 1
ATOM 6021 O O . SER B 1 401 ? 1.511 -24.622 20.744 1.00 48.07 393 SER B O 1
ATOM 6024 N N . LEU B 1 402 ? 3.165 -25.545 21.968 1.00 56.18 394 LEU B N 1
ATOM 6025 C CA . LEU B 1 402 ? 3.888 -24.314 22.228 1.00 50.89 394 LEU B CA 1
ATOM 6026 C C . LEU B 1 402 ? 4.946 -24.080 21.158 1.00 52.41 394 LEU B C 1
ATOM 6027 O O . LEU B 1 402 ? 5.468 -25.025 20.557 1.00 55.80 394 LEU B O 1
ATOM 6032 N N . ALA B 1 403 ? 5.247 -22.809 20.916 1.00 54.22 395 ALA B N 1
ATOM 6033 C CA . ALA B 1 403 ? 6.329 -22.400 20.032 1.00 49.64 395 ALA B CA 1
ATOM 6034 C C . ALA B 1 403 ? 7.266 -21.476 20.795 1.00 49.88 395 ALA B C 1
ATOM 6035 O O . ALA B 1 403 ? 6.941 -20.986 21.878 1.00 48.18 395 ALA B O 1
ATOM 6037 N N . PHE B 1 404 ? 8.445 -21.248 20.214 1.00 45.46 396 PHE B N 1
ATOM 6038 C CA . PHE B 1 404 ? 9.473 -20.479 20.904 1.00 46.52 396 PHE B CA 1
ATOM 6039 C C . PHE B 1 404 ? 9.010 -19.056 21.219 1.00 55.95 396 PHE B C 1
ATOM 6040 O O . PHE B 1 404 ? 9.473 -18.463 22.202 1.00 51.68 396 PHE B O 1
ATOM 6048 N N . TYR B 1 405 ? 8.100 -18.496 20.412 1.00 54.59 397 TYR B N 1
ATOM 6049 C CA . TYR B 1 405 ? 7.583 -17.151 20.651 1.00 51.66 397 TYR B CA 1
ATOM 6050 C C . TYR B 1 405 ? 6.489 -17.105 21.713 1.00 46.46 397 TYR B C 1
ATOM 6051 O O . TYR B 1 405 ? 6.014 -16.016 22.044 1.00 46.67 397 TYR B O 1
ATOM 6060 N N . ASN B 1 406 ? 6.062 -18.245 22.245 1.00 55.07 398 ASN B N 1
ATOM 6061 C CA . ASN B 1 406 ? 5.245 -18.208 23.444 1.00 49.87 398 ASN B CA 1
ATOM 6062 C C . ASN B 1 406 ? 6.122 -17.867 24.646 1.00 60.22 398 ASN B C 1
ATOM 6063 O O . ASN B 1 406 ? 7.355 -17.893 24.575 1.00 60.35 398 ASN B O 1
ATOM 6068 N N . THR B 1 407 ? 5.476 -17.541 25.765 1.00 58.63 399 THR B N 1
ATOM 6069 C CA . THR B 1 407 ? 6.177 -17.067 26.949 1.00 59.26 399 THR B CA 1
ATOM 6070 C C . THR B 1 407 ? 5.745 -17.852 28.182 1.00 63.46 399 THR B C 1
ATOM 6071 O O . THR B 1 407 ? 4.696 -18.503 28.200 1.00 58.77 399 THR B O 1
ATOM 6075 N N . HIS B 1 408 ? 6.577 -17.772 29.225 1.00 63.96 400 HIS B N 1
ATOM 6076 C CA . HIS B 1 408 ? 6.225 -18.372 30.511 1.00 65.23 400 HIS B CA 1
ATOM 6077 C C . HIS B 1 408 ? 5.019 -17.685 31.132 1.00 65.12 400 HIS B C 1
ATOM 6078 O O . HIS B 1 408 ? 4.199 -18.341 31.787 1.00 65.66 400 HIS B O 1
ATOM 6085 N N . ALA B 1 409 ? 4.884 -16.375 30.904 1.00 63.13 401 ALA B N 1
ATOM 6086 C CA . ALA B 1 409 ? 3.714 -15.642 31.371 1.00 63.75 401 ALA B CA 1
ATOM 6087 C C . ALA B 1 409 ? 2.436 -16.186 30.747 1.00 68.80 401 ALA B C 1
ATOM 6088 O O . ALA B 1 409 ? 1.432 -16.391 31.441 1.00 64.33 401 ALA B O 1
ATOM 6090 N N . GLU B 1 410 ? 2.451 -16.426 29.428 1.00 60.37 402 GLU B N 1
ATOM 6091 C CA . GLU B 1 410 ? 1.293 -17.035 28.782 1.00 59.49 402 GLU B CA 1
ATOM 6092 C C . GLU B 1 410 ? 0.961 -18.386 29.397 1.00 61.27 402 GLU B C 1
ATOM 6093 O O . GLU B 1 410 ? -0.215 -18.715 29.583 1.00 61.97 402 GLU B O 1
ATOM 6099 N N . ILE B 1 411 ? 1.985 -19.194 29.686 1.00 62.06 403 ILE B N 1
ATOM 6100 C CA . ILE B 1 411 ? 1.760 -20.480 30.351 1.00 72.25 403 ILE B CA 1
ATOM 6101 C C . ILE B 1 411 ? 0.963 -20.278 31.634 1.00 66.50 403 ILE B C 1
ATOM 6102 O O . ILE B 1 411 ? -0.014 -20.988 31.898 1.00 67.54 403 ILE B O 1
ATOM 6107 N N . GLU B 1 412 ? 1.352 -19.284 32.437 1.00 67.75 404 GLU B N 1
ATOM 6108 C CA A GLU B 1 412 ? 0.648 -19.050 33.697 0.62 70.08 404 GLU B CA 1
ATOM 6109 C CA B GLU B 1 412 ? 0.652 -19.037 33.696 0.38 70.08 404 GLU B CA 1
ATOM 6110 C C . GLU B 1 412 ? -0.769 -18.545 33.447 1.00 70.24 404 GLU B C 1
ATOM 6111 O O . GLU B 1 412 ? -1.716 -19.009 34.092 1.00 71.32 404 GLU B O 1
ATOM 6122 N N . ARG B 1 413 ? -0.936 -17.615 32.496 1.00 67.39 405 ARG B N 1
ATOM 6123 C CA . ARG B 1 413 ? -2.272 -17.166 32.104 1.00 66.63 405 ARG B CA 1
ATOM 6124 C C . ARG B 1 413 ? -3.133 -18.334 31.638 1.00 66.99 405 ARG B C 1
ATOM 6125 O O . ARG B 1 413 ? -4.344 -18.361 31.884 1.00 67.36 405 ARG B O 1
ATOM 6133 N N . PHE B 1 414 ? -2.526 -19.293 30.935 1.00 67.62 406 PHE B N 1
ATOM 6134 C CA . PHE B 1 414 ? -3.256 -20.465 30.464 1.00 65.26 406 PHE B CA 1
ATOM 6135 C C . PHE B 1 414 ? -3.814 -21.271 31.636 1.00 68.15 406 PHE B C 1
ATOM 6136 O O . PHE B 1 414 ? -4.994 -21.640 31.651 1.00 68.80 406 PHE B O 1
ATOM 6144 N N . MET B 1 415 ? -2.969 -21.574 32.618 1.00 70.00 407 MET B N 1
ATOM 6145 C CA . MET B 1 415 ? -3.406 -22.414 33.727 1.00 72.84 407 MET B CA 1
ATOM 6146 C C . MET B 1 415 ? -4.522 -21.755 34.521 1.00 80.61 407 MET B C 1
ATOM 6147 O O . MET B 1 415 ? -5.405 -22.445 35.044 1.00 76.26 407 MET B O 1
ATOM 6152 N N . THR B 1 416 ? -4.501 -20.424 34.616 1.00 73.92 408 THR B N 1
ATOM 6153 C CA . THR B 1 416 ? -5.592 -19.710 35.270 1.00 77.45 408 THR B CA 1
ATOM 6154 C C . THR B 1 416 ? -6.882 -19.837 34.472 1.00 74.92 408 THR B C 1
ATOM 6155 O O . THR B 1 416 ? -7.965 -20.005 35.046 1.00 76.00 408 THR B O 1
ATOM 6159 N N . ALA B 1 417 ? -6.784 -19.776 33.143 1.00 71.50 409 ALA B N 1
ATOM 6160 C CA . ALA B 1 417 ? -7.966 -19.980 32.314 1.00 70.51 409 ALA B CA 1
ATOM 6161 C C . ALA B 1 417 ? -8.454 -21.421 32.397 1.00 71.70 409 ALA B C 1
ATOM 6162 O O . ALA B 1 417 ? -9.664 -21.675 32.375 1.00 72.44 409 ALA B O 1
ATOM 6164 N N . LEU B 1 418 ? -7.529 -22.379 32.477 1.00 76.01 410 LEU B N 1
ATOM 6165 C CA . LEU B 1 418 ? -7.926 -23.776 32.620 1.00 73.24 410 LEU B CA 1
ATOM 6166 C C . LEU B 1 418 ? -8.667 -23.993 33.936 1.00 82.92 410 LEU B C 1
ATOM 6167 O O . LEU B 1 418 ? -9.721 -24.638 33.971 1.00 77.47 410 LEU B O 1
ATOM 6172 N N . THR B 1 419 ? -8.133 -23.444 35.029 1.00 78.04 411 THR B N 1
ATOM 6173 C CA . THR B 1 419 ? -8.806 -23.560 36.321 1.00 83.65 411 THR B CA 1
ATOM 6174 C C . THR B 1 419 ? -10.175 -22.890 36.280 1.00 84.13 411 THR B C 1
ATOM 6175 O O . THR B 1 419 ? -11.162 -23.448 36.767 1.00 83.34 411 THR B O 1
ATOM 6179 N N . LYS B 1 420 ? -10.257 -21.705 35.669 1.00 79.45 412 LYS B N 1
ATOM 6180 C CA . LYS B 1 420 ? -11.547 -21.043 35.497 1.00 82.92 412 LYS B CA 1
ATOM 6181 C C . LYS B 1 420 ? -12.509 -21.911 34.698 1.00 82.44 412 LYS B C 1
ATOM 6182 O O . LYS B 1 420 ? -13.697 -22.008 35.030 1.00 80.52 412 LYS B O 1
ATOM 6184 N N . VAL B 1 421 ? -12.010 -22.565 33.653 1.00 76.93 413 VAL B N 1
ATOM 6185 C CA . VAL B 1 421 ? -12.878 -23.310 32.749 1.00 76.89 413 VAL B CA 1
ATOM 6186 C C . VAL B 1 421 ? -13.242 -24.666 33.332 1.00 78.43 413 VAL B C 1
ATOM 6187 O O . VAL B 1 421 ? -14.384 -25.120 33.201 1.00 79.30 413 VAL B O 1
ATOM 6191 N N . ARG B 1 422 ? -12.281 -25.331 33.976 1.00 87.15 414 ARG B N 1
ATOM 6192 C CA . ARG B 1 422 ? -12.567 -26.599 34.644 1.00 81.94 414 ARG B CA 1
ATOM 6193 C C . ARG B 1 422 ? -13.664 -26.428 35.690 1.00 87.42 414 ARG B C 1
ATOM 6194 O O . ARG B 1 422 ? -14.582 -27.250 35.779 1.00 86.22 414 ARG B O 1
ATOM 6202 N N . LYS B 1 423 ? -13.602 -25.348 36.471 1.00 90.55 415 LYS B N 1
ATOM 6203 C CA . LYS B 1 423 ? -14.622 -25.065 37.471 1.00 95.12 415 LYS B CA 1
ATOM 6204 C C . LYS B 1 423 ? -15.908 -24.509 36.872 1.00 96.47 415 LYS B C 1
ATOM 6205 O O . LYS B 1 423 ? -16.899 -24.376 37.597 1.00 99.21 415 LYS B O 1
ATOM 6207 N N . LEU B 1 424 ? -15.921 -24.162 35.585 1.00 84.72 416 LEU B N 1
ATOM 6208 C CA . LEU B 1 424 ? -17.166 -23.752 34.951 1.00 84.17 416 LEU B CA 1
ATOM 6209 C C . LEU B 1 424 ? -17.985 -24.936 34.457 1.00 89.60 416 LEU B C 1
ATOM 6210 O O . LEU B 1 424 ? -19.119 -24.740 34.007 1.00 89.84 416 LEU B O 1
ATOM 6212 N N . LEU B 1 425 ? -17.448 -26.151 34.549 1.00 90.91 417 LEU B N 1
ATOM 6213 C CA . LEU B 1 425 ? -18.120 -27.342 34.048 1.00 92.63 417 LEU B CA 1
ATOM 6214 C C . LEU B 1 425 ? -18.209 -28.424 35.120 1.00 98.08 417 LEU B C 1
ATOM 6215 O O . LEU B 1 425 ? -17.568 -29.472 35.010 1.00 99.15 417 LEU B O 1
#

Organism: Stenotrophomonas maltophilia (strain K279a) (NCBI:txid522373)

InterPro domains:
  IPR000192 Aminotransferase class V domain [PF00266] (38-406)
  IPR010970 Cysteine desulfurase, SufS [TIGR01979] (20-417)
  IPR010970 Cysteine desulfurase, SufS [cd06453] (38-410)
  IPR015421 Pyridoxal phosphate-dependent transferase, major domain [G3DSA:3.40.640.10] (49-308)
  IPR015422 Pyridoxal phosphate-dependent transferase, small domain [G3DSA:3.90.1150.10] (21-410)
  IPR015424 Pyridoxal phosphate-dependent transferase [SSF53383] (17-415)
  IPR016454 Cysteine desulfurase [PIRSF005572] (36-412)
  IPR020578 Aminotransferase class-V, pyridoxal-phosphate binding site [PS00595] (229-248)

Solvent-accessible surface area: 26570 Å² total